Protein 7WOI (pdb70)

Solvent-accessible surface area: 40892 Å² total; per-residue (Å²): 158,73,96,27,53,8,19,91,90,123,80,29,62,109,88,2,12,0,15,1,11,0,47,22,93,168,121,60,69,11,42,89,96,91,111,97,82,44,99,70,20,97,31,0,51,2,12,6,17,41,0,0,46,104,182,83,36,108,39,0,62,1,40,70,106,113,20,69,90,81,32,43,146,56,102,15,36,124,107,39,71,41,0,86,120,99,14,20,39,64,53,81,26,50,39,109,65,10,37,64,44,0,53,73,63,10,43,106,22,72,7,0,2,11,0,0,33,11,48,65,11,41,68,54,9,12,1,93,22,42,18,36,41,12,9,0,0,45,74,18,102,88,39,77,56,13,13,80,7,28,32,76,11,95,0,26,50,3,65,56,0,50,1,47,13,16,60,62,92,80,0,59,83,74,20,10,26,12,44,19,41,1,38,1,36,0,25,0,59,4,2,40,33,12,130,64,59,139,35,96,47,8,26,8,8,0,16,30,60,112,70,21,7,94,61,54,21,44,74,31,4,14,24,94,62,94,71,72,68,96,68,27,2,84,24,113,69,53,57,66,3,14,7,47,31,38,134,122,11,10,90,88,17,157,66,44,34,43,18,72,3,20,0,18,0,27,0,57,49,20,42,113,90,0,42,0,60,5,48,26,8,136,8,85,107,141,66,1,0,0,0,24,6,39,56,1,38,13,47,13,51,58,42,0,11,0,6,0,0,16,1,11,0,41,0,0,10,69,55,58,113,81,116,27,55,27,0,65,2,5,1,13,56,37,28,109,164,20,94,29,31,121,93,31,47,182,97,141,31,55,8,62,1,61,7,46,98,109,0,30,0,99,3,68,152,19,111,77,74,44,20,0,2,0,6,4,15,12,14,43,139,36,137,62,91,111,12,80,43,45,0,0,0,1,4,80,96,24,15,118,61,49,80,40,6,110,39,62,114,3,68,0,53,25,0,41,73,19,71,57,78,10,75,1,77,1,82,126,231,175,84,92,29,58,10,17,93,86,127,77,25,57,113,89,2,11,0,9,3,14,1,46,23,60,146,120,53,83,5,49,100,96,99,112,89,80,38,106,75,20,100,32,0,40,5,9,8,21,40,0,0,45,103,179,82,45,98,44,2,65,0,45,74,110,114,19,68,86,86,35,51,147,58,105,11,46,137,109,40,59,47,6,111,119,103,18,23,66,63,56,79,26,46,37,48,76,10,57,80,58,0,70,74,71,14,49,119,15,71,12,0,1,12,0,1,34,15,50,71,11,42,68,56,9,16,4,87,26,45,17,45,45,7,10,0,0,45,81,16,96,98,44,79,50,10,13,80,3,29,28,55,13,84,0,18,52,3,89,51,0,56,0,63,10,15,65,67,96,79,0,53,84,58,19,14,22,18,40,17,40,0,41,1,38,0,35,1,52,4,8,42,35,22,136,69,80,140,35,101,46,8,27,7,8,0,14,32,55,118,73,27,9,96,70,55,27,51,76,34,25,21,29,108,64,93,71,30,107,77,68,38,8,90,47,112,65,75,56,61,8,22,12,38,53,43,135,118,18,6,87,92,16,150,44,46,34,49,22,74,8,16,0,18,0,28,0,57,48,14,41,52,79,0,40,1,60,6,43,27,10,140,8,76,112,144,71,1,0,0,0,28,4,47,53,0,41,11,52,13,45,57,48,0,12,0,8,0,0,13,0,10,0,45,0,0,12,72,59,52,120,89,109,14,55,29,0,71,1,5,0,12,58,30,24,113,163,31,101,29,38,117,104,34,40,185,97,140,35,46,10,59,1,64,7,44,98,96,0,28,0,101,3,73,154,20,113,67,66,41,18,0,3,0,6,4,12,12,8,38,137,32,137,63,93,138,17,79,43,36,0,0,0,0,5,76,93,24,15,111,54,55,84,42,9,109,40,59,96,2,52,0,48,28,0,45,83,38,100,52,79,12,78,1,70,0,82,126,213

B-factor: mean 58.52, std 26.47, range [6.23, 176.57]

Sequence (858 aa):
QATAVGPDQPGAPTHGSLTVHKYVGNAGTGEEISVPGGQPLEGAEFTIWRLGTNDSCEPIDLANTNDWAQVPTGAAPRELSAVQNDFCLVDGGTARTTNSAGEYTFGNLDLGLYYVQETDAPANIVSRTAPFYVSIPLPHAQQNWLYDVHVYPKNQEVDAPTKTINSDSDQAGKGLTVGSVVEWTISQTVPALNDGEQYTSATIWDVLNPAELEYAGTTSVSLNGTPLVEGTDYTIDAGVVSWSLTEKKLAEIKAGDTIEVVFTTTVLAVTETGDIDNPGSEGPDKPGYGSEFNGGTTPGGTTPHTYWGQLTVNKGDTGMVNKLAGAEFAVFNNAENGVCAPEAPETDAIATGVSDAEGVVRWNDVTPDNPLGLWIANSSDGEIANPNKDYCLYETKAPSGYVAGPVQKVNITPGTTAKLVVDFENTKKQATAVGPDQPGAPTHGSLTVHKYVGNAGTGEEISVPGGQPLEGAEFTIWRLGTNDSCEPIDLANTNDWAQVPTGAAPRELSAVQNDFCLVDGGTARTTNSAGEYTFGNLDLGLYYVQETDAPANIVSRTAPFYVSIPLPHAQQNWLYDVHVYPKNQEVDAPTKTINSDSDQAGKGLTVGSVVEWTISQTVPALNDGEQYTSATIWDVLNPAELEYAGTTSVSLNGTPLVEGTDYTIDAGVVSWSLTEKKLAEIKAGDTIEVVFTTTVLAVTETGDIDNPGSEGPDKPGYGSEFNGGTTPGGTTPHTYWGQLTVNKGDTGMVNNKLAGAEFAVFNNAENGVCAPEAPETDAIATGVSDAEGVVRWNDVTPDNPLGLWIANSSDGEIANPNKDYCLYETKAPSGYVAGPVQKVNITPGTTAKLVVDFENTKK

Foldseek 3Di:
DQAADALQDPRHDFAFKEKEQEAEDPPDQFDDDPPDPDGGFWDWKKWKFFWAADVDGHGQARNDVVSVVLPDDDWDDQDPVVVCVSTNTDDPIDMDIADPSNMDMGPGHGQGKMKMDRPDGDLQWQAWFGIGMDGAWDQGPPRRIRRHTYDYTYIKGFDAWAKFKDFPVVVPVQAWFQFGKIKIKTKGFGIAYDPPDFWDKKKKWFADDVVFKAFDWWDWKAKQNHTDDDPQFAFDPRHRGMTIGDVVVSRVDHGGTMIMTMTMITGHDAAQQQKDKAWWDQDSPDGHMWIAINSRIDIHDFMKIWGKFWEKEFEEAVPRPAGDWFWKKFKAQDDDPQDDDFADDPDDTNWMFTADDRRITQTPPHPPRPIIMTTWTIDRPDDDDWTKGKMKMHTDDDPPQWAFATIDIDIGTGRHVRYHYHYGYTYGD/DAAADACQDPPHDQAFKEKEAEAADCDFLFDDDPPDPDHAFFWWKKKKFFWAFDVDGHGQARNDPVSVVLDDDDWDDQDPVVVVPGTDTPDPIDMDTAHPRRMDMDTGHGQGKMKMDGPDGDLQWQEWFGIGIDGAWDCHDPNRIRRHGYDYTYTKGWDAKAKFKDFPVVVVVQAWFAFTKIKIKTKTFDIAYDPPDFWDKKKKWFADDPVFKAFDWWDFKDWLRRTDDPVQWPQDDRHGGMTIGDRPVRNVDHGGTIIITMGMIGGHDFAQQQKDKAFWDQDSPDGHMWIAINSRIDIHDFMKIWGKFWEKEAEEAVPRPGGDWFWKKFKAQPDDPHDDDFADDPDDTNWMFTADPRRITQTPPDPPRPIIMTTFGIGSPDDDDWTKGKMKMHTDGDPPQWAFDTIDIDIGTGRHVRYHYHYGYTYGD

Secondary structure (DSSP, 8-state):
------TTSTT--SEEEEEEE-EE-----SS------S-B----EEEEEEEEE----EEP-TTSGGGGGSS--SPPPSSHHHHHHHSEESSS-EEEE--TTSEEEEEEEESSEEEEEEEE--TTEEEPPPPEEEESSEE-SSSSEESEEEE--EEEEPPPPEEEE--HHHHHHH--BTT-EEEEEEEEEPPP--TT-----EEEEEE--TTTEEEEEEEEEEETTB---TTTS----TTTTEEE--HHHHTT--TT-EEEEEEEEEE----SS-EEE--B-SSSSSSEEEEEETTEEEE-S---EEEEEEEEEEEEETTSSS--S--EEEEE---BTTB--SS--SS--SEEEEE-TTSBEEESSSSSSSSEEEEEEEESSS--SS--EEEEEEEEEPPTT-BPPPPEEEEE-BEEEEEEEEEEEEB--/------TTSTT--SEEEEEEE-EE------S--S---S-B----EEEEEEEEE----EEP-TTSSGGGGS--SSPPPSSHHHHTTTEEESSS-EEEE--TTSEEEEEEEESEEEEEEEEE--TTEEEPPPPEEEEESEE-SSSSEESEEEE--EEEEPPPPEEEE--HHHHHHH-SBTT-EEEEEEEEEPPP--TT-----EEEEEE--TTT--EEEEEEEEETTB---STTS----TTTEEEE--HHHHTT--TT-EEEEEEEEE-----SS-EEE--B-SSTTSSEEEEEETTEEEE-S---EEEEEEEEEEEEETTS-SB--S-EEEEES--BTTB--SS--SS--SEEEEE-TT-BEEESSSSSSSSEEEEEEEESSS--SS--EEEEEEEEEPPTT-BPPPPEEEEE-BEEEEEEEEEEEEB--

Nearest PDB structures (foldseek):
  7woi-assembly2_B  TM=1.002E+00  e=2.170E-85  Corynebacterium glutamicum ATCC 14067
  4hss-assembly1_A  TM=7.421E-01  e=7.402E-26  Corynebacterium diphtheriae NCTC 13129
  4hss-assembly2_B  TM=7.608E-01  e=4.035E-24  Corynebacterium diphtheriae NCTC 13129
  3hr6-assembly1_A  TM=5.696E-01  e=1.259E-20  Corynebacterium diphtheriae
  4igb-assembly1_A  TM=5.342E-01  e=1.324E-03  Streptococcus gordonii str. Challis

Radius of gyration: 38.07 Å; Cα contacts (8 Å, |Δi|>4): 2283; chains: 2; bounding box: 57×74×118 Å

Structure (mmCIF, N/CA/C/O backbone):
data_7WOI
#
_entry.id   7WOI
#
_cell.length_a   45.645
_cell.length_b   64.092
_cell.length_c   441.981
_cell.angle_alpha   90.000
_cell.angle_beta   90.000
_cell.angle_gamma   90.000
#
_symmetry.space_group_name_H-M   'P 21 21 21'
#
loop_
_entity.id
_entity.type
_entity.pdbx_description
1 polymer Spa2
2 non-polymer 1,2-ETHANEDIOL
3 non-polymer GLYCEROL
4 water water
#
loop_
_atom_site.group_PDB
_atom_site.id
_atom_site.type_symbol
_atom_site.label_atom_id
_atom_site.label_alt_id
_atom_site.label_comp_id
_atom_site.label_asym_id
_atom_site.label_entity_id
_atom_site.label_seq_id
_atom_site.pdbx_PDB_ins_code
_atom_site.Cartn_x
_atom_site.Cartn_y
_atom_site.Cartn_z
_atom_site.occupancy
_atom_site.B_iso_or_equiv
_atom_site.auth_seq_id
_atom_site.auth_comp_id
_atom_site.auth_asym_id
_atom_site.auth_atom_id
_atom_site.pdbx_PDB_model_num
ATOM 1 N N . GLN A 1 36 ? 10.201 17.793 -8.090 1.00 83.91 36 GLN A N 1
ATOM 2 C CA . GLN A 1 36 ? 9.677 17.688 -9.468 1.00 84.47 36 GLN A CA 1
ATOM 3 C C . GLN A 1 36 ? 8.200 17.380 -9.341 1.00 85.02 36 GLN A C 1
ATOM 4 O O . GLN A 1 36 ? 7.715 17.387 -8.211 1.00 93.42 36 GLN A O 1
ATOM 10 N N . ALA A 1 37 ? 7.497 17.176 -10.447 1.00 77.97 37 ALA A N 1
ATOM 11 C CA . ALA A 1 37 ? 6.109 16.719 -10.289 1.00 69.92 37 ALA A CA 1
ATOM 12 C C . ALA A 1 37 ? 6.151 15.565 -9.303 1.00 68.79 37 ALA A C 1
ATOM 13 O O . ALA A 1 37 ? 6.891 14.627 -9.559 1.00 70.14 37 ALA A O 1
ATOM 15 N N . THR A 1 38 ? 5.432 15.675 -8.194 1.00 62.18 38 THR A N 1
ATOM 16 C CA . THR A 1 38 ? 5.504 14.644 -7.144 1.00 53.23 38 THR A CA 1
ATOM 17 C C . THR A 1 38 ? 4.107 14.312 -6.674 1.00 51.91 38 THR A C 1
ATOM 18 O O . THR A 1 38 ? 3.201 15.107 -6.892 1.00 52.74 38 THR A O 1
ATOM 22 N N . ALA A 1 39 ? 3.968 13.149 -6.073 1.00 53.97 39 ALA A N 1
ATOM 23 C CA . ALA A 1 39 ? 2.693 12.772 -5.482 1.00 49.70 39 ALA A CA 1
ATOM 24 C C . ALA A 1 39 ? 2.968 12.031 -4.180 1.00 51.20 39 ALA A C 1
ATOM 25 O O . ALA A 1 39 ? 4.121 11.830 -3.787 1.00 57.11 39 ALA A O 1
ATOM 27 N N . VAL A 1 40 ? 1.894 11.628 -3.505 1.00 43.75 40 VAL A N 1
ATOM 28 C CA . VAL A 1 40 ? 1.985 10.896 -2.251 1.00 39.34 40 VAL A CA 1
ATOM 29 C C . VAL A 1 40 ? 1.256 9.566 -2.408 1.00 35.61 40 VAL A C 1
ATOM 30 O O . VAL A 1 40 ? 0.547 9.329 -3.387 1.00 28.20 40 VAL A O 1
ATOM 34 N N . GLY A 1 41 ? 1.442 8.697 -1.417 1.00 39.83 41 GLY A N 1
ATOM 35 C CA . GLY A 1 41 ? 0.850 7.380 -1.426 1.00 33.80 41 GLY A CA 1
ATOM 36 C C . GLY A 1 41 ? -0.657 7.420 -1.566 1.00 31.47 41 GLY A C 1
ATOM 37 O O . GLY A 1 41 ? -1.308 8.420 -1.249 1.00 31.46 41 GLY A O 1
ATOM 38 N N . PRO A 1 42 ? -1.243 6.319 -2.045 1.00 31.26 42 PRO A N 1
ATOM 39 C CA . PRO A 1 42 ? -2.699 6.296 -2.273 1.00 25.90 42 PRO A CA 1
ATOM 40 C C . PRO A 1 42 ? -3.532 6.444 -1.007 1.00 23.16 42 PRO A C 1
ATOM 41 O O . PRO A 1 42 ? -4.745 6.662 -1.115 1.00 23.23 42 PRO A O 1
ATOM 45 N N . ASP A 1 43 ? -2.933 6.339 0.180 1.00 22.96 43 ASP A N 1
ATOM 46 C CA . ASP A 1 43 ? -3.662 6.504 1.432 1.00 23.60 43 ASP A CA 1
ATOM 47 C C . ASP A 1 43 ? -3.200 7.723 2.221 1.00 23.13 43 ASP A C 1
ATOM 48 O O . ASP A 1 43 ? -3.645 7.917 3.359 1.00 28.22 43 ASP A O 1
ATOM 53 N N . GLN A 1 44 ? -2.320 8.544 1.655 1.00 28.27 44 GLN A N 1
ATOM 54 C CA . GLN A 1 44 ? -1.817 9.729 2.333 1.00 27.47 44 GLN A CA 1
ATOM 55 C C . GLN A 1 44 ? -2.738 10.920 2.088 1.00 39.62 44 GLN A C 1
ATOM 56 O O . GLN A 1 44 ? -3.456 10.961 1.085 1.00 41.60 44 GLN A O 1
ATOM 62 N N . PRO A 1 45 ? -2.751 11.893 2.999 1.00 43.31 45 PRO A N 1
ATOM 63 C CA . PRO A 1 45 ? -3.509 13.123 2.744 1.00 44.94 45 PRO A CA 1
ATOM 64 C C . PRO A 1 45 ? -2.946 13.866 1.542 1.00 48.91 45 PRO A C 1
ATOM 65 O O . PRO A 1 45 ? -1.731 13.961 1.359 1.00 55.40 45 PRO A O 1
ATOM 69 N N . GLY A 1 46 ? -3.846 14.392 0.716 1.00 48.29 46 GLY A N 1
ATOM 70 C CA . GLY A 1 46 ? -3.432 15.054 -0.504 1.00 52.24 46 GLY A CA 1
ATOM 71 C C . GLY A 1 46 ? -3.202 14.120 -1.668 1.00 52.40 46 GLY A C 1
ATOM 72 O O . GLY A 1 46 ? -2.409 14.435 -2.561 1.00 53.28 46 GLY A O 1
ATOM 73 N N . ALA A 1 47 ? -3.875 12.967 -1.684 1.00 46.60 47 ALA A N 1
ATOM 74 C CA . ALA A 1 47 ? -3.724 11.985 -2.741 1.00 43.16 47 ALA A CA 1
ATOM 75 C C . ALA A 1 47 ? -4.989 11.902 -3.585 1.00 34.86 47 ALA A C 1
ATOM 76 O O . ALA A 1 47 ? -6.098 12.014 -3.051 1.00 39.05 47 ALA A O 1
ATOM 78 N N . PRO A 1 48 ? -4.857 11.712 -4.896 1.00 26.17 48 PRO A N 1
ATOM 79 C CA . PRO A 1 48 ? -6.042 11.598 -5.753 1.00 32.16 48 PRO A CA 1
ATOM 80 C C . PRO A 1 48 ? -6.856 10.355 -5.426 1.00 28.33 48 PRO A C 1
ATOM 81 O O . PRO A 1 48 ? -6.411 9.434 -4.738 1.00 26.75 48 PRO A O 1
ATOM 85 N N . THR A 1 49 ? -8.086 10.345 -5.936 1.00 26.93 49 THR A N 1
ATOM 86 C CA . THR A 1 49 ? -8.978 9.200 -5.812 1.00 35.42 49 THR A CA 1
ATOM 87 C C . THR A 1 49 ? -8.941 8.294 -7.034 1.00 37.03 49 THR A C 1
ATOM 88 O O . THR A 1 49 ? -9.098 7.075 -6.898 1.00 40.49 49 THR A O 1
ATOM 92 N N . HIS A 1 50 ? -8.701 8.855 -8.215 1.00 36.15 50 HIS A N 1
ATOM 93 C CA . HIS A 1 50 ? -8.688 8.110 -9.464 1.00 34.52 50 HIS A CA 1
ATOM 94 C C . HIS A 1 50 ? -7.353 8.322 -10.172 1.00 27.37 50 HIS A C 1
ATOM 95 O O . HIS A 1 50 ? -6.450 8.992 -9.661 1.00 29.82 50 HIS A O 1
ATOM 102 N N . GLY A 1 51 ? -7.236 7.742 -11.366 1.00 23.23 51 GLY A N 1
ATOM 103 C CA . GLY A 1 51 ? -6.045 7.879 -12.182 1.00 13.93 51 GLY A CA 1
ATOM 104 C C . GLY A 1 51 ? -6.340 7.710 -13.658 1.00 19.77 51 GLY A C 1
ATOM 105 O O . GLY A 1 51 ? -7.508 7.664 -14.056 1.00 23.09 51 GLY A O 1
ATOM 106 N N . SER A 1 52 ? -5.298 7.610 -14.482 1.00 24.73 52 SER A N 1
ATOM 107 C CA . SER A 1 52 ? -5.482 7.469 -15.920 1.00 22.42 52 SER A CA 1
ATOM 108 C C . SER A 1 52 ? -4.381 6.590 -16.495 1.00 20.12 52 SER A C 1
ATOM 109 O O . SER A 1 52 ? -3.376 6.299 -15.841 1.00 19.83 52 SER A O 1
ATOM 112 N N . LEU A 1 53 ? -4.587 6.173 -17.744 1.00 15.76 53 LEU A N 1
ATOM 113 C CA . LEU A 1 53 ? -3.617 5.377 -18.492 1.00 25.85 53 LEU A CA 1
ATOM 114 C C . LEU A 1 53 ? -3.627 5.872 -19.931 1.00 32.71 53 LEU A C 1
ATOM 115 O O . LEU A 1 53 ? -4.568 5.586 -20.680 1.00 27.18 53 LEU A O 1
ATOM 120 N N . THR A 1 54 ? -2.594 6.615 -20.318 1.00 33.34 54 THR A N 1
ATOM 121 C CA . THR A 1 54 ? -2.503 7.197 -21.651 1.00 28.54 54 THR A CA 1
ATOM 122 C C . THR A 1 54 ? -1.605 6.325 -22.519 1.00 25.25 54 THR A C 1
ATOM 123 O O . THR A 1 54 ? -0.418 6.156 -22.219 1.00 34.85 54 THR A O 1
ATOM 127 N N . VAL A 1 55 ? -2.172 5.776 -23.587 1.00 17.72 55 VAL A N 1
ATOM 128 C CA . VAL A 1 55 ? -1.436 4.926 -24.514 1.00 27.89 55 VAL A CA 1
ATOM 129 C C . VAL A 1 55 ? -0.898 5.790 -25.644 1.00 22.67 55 VAL A C 1
ATOM 130 O O . VAL A 1 55 ? -1.610 6.651 -26.169 1.00 18.17 55 VAL A O 1
ATOM 134 N N . HIS A 1 56 ? 0.365 5.578 -26.007 1.00 24.83 56 HIS A N 1
ATOM 135 C CA . HIS A 1 56 ? 0.969 6.213 -27.175 1.00 22.32 56 HIS A CA 1
ATOM 136 C C . HIS A 1 56 ? 1.456 5.099 -28.088 1.00 25.72 56 HIS A C 1
ATOM 137 O O . HIS A 1 56 ? 2.435 4.414 -27.769 1.00 29.26 56 HIS A O 1
ATOM 144 N N . LYS A 1 57 ? 0.747 4.899 -29.193 1.00 26.98 57 LYS A N 1
ATOM 145 C CA . LYS A 1 57 ? 1.080 3.798 -30.121 1.00 26.54 57 LYS A CA 1
ATOM 146 C C . LYS A 1 57 ? 1.979 4.278 -31.244 1.00 34.50 57 LYS A C 1
ATOM 147 O O . LYS A 1 57 ? 1.618 5.242 -31.896 1.00 31.54 57 LYS A O 1
ATOM 152 N N . TYR A 1 58 ? 3.118 3.608 -31.414 1.00 39.33 58 TYR A N 1
ATOM 153 C CA . TYR A 1 58 ? 4.060 3.911 -32.481 1.00 39.53 58 TYR A CA 1
ATOM 154 C C . TYR A 1 58 ? 4.534 2.612 -33.116 1.00 46.63 58 TYR A C 1
ATOM 155 O O . TYR A 1 58 ? 4.387 1.527 -32.548 1.00 51.65 58 TYR A O 1
ATOM 164 N N . VAL A 1 59 ? 5.113 2.738 -34.306 1.00 46.78 59 VAL A N 1
ATOM 165 C CA . VAL A 1 59 ? 5.651 1.607 -35.053 1.00 51.85 59 VAL A CA 1
ATOM 166 C C . VAL A 1 59 ? 7.166 1.739 -35.090 1.00 55.51 59 VAL A C 1
ATOM 167 O O . VAL A 1 59 ? 7.696 2.794 -35.461 1.00 50.77 59 VAL A O 1
ATOM 171 N N . GLY A 1 60 ? 7.860 0.670 -34.710 1.00 56.20 60 GLY A N 1
ATOM 172 C CA . GLY A 1 60 ? 9.311 0.669 -34.687 1.00 59.28 60 GLY A CA 1
ATOM 173 C C . GLY A 1 60 ? 9.888 0.323 -33.328 1.00 61.00 60 GLY A C 1
ATOM 174 O O . GLY A 1 60 ? 10.323 1.203 -32.584 1.00 64.41 60 GLY A O 1
ATOM 175 N N . ASN A 1 64 ? 14.204 1.425 -23.860 1.00 130.36 64 ASN A N 1
ATOM 176 C CA . ASN A 1 64 ? 12.926 1.874 -23.319 1.00 127.38 64 ASN A CA 1
ATOM 177 C C . ASN A 1 64 ? 12.134 0.711 -22.728 1.00 122.26 64 ASN A C 1
ATOM 178 O O . ASN A 1 64 ? 11.094 0.321 -23.260 1.00 127.13 64 ASN A O 1
ATOM 183 N N . ALA A 1 65 ? 12.635 0.160 -21.621 1.00 113.69 65 ALA A N 1
ATOM 184 C CA . ALA A 1 65 ? 11.940 -0.937 -20.954 1.00 104.17 65 ALA A CA 1
ATOM 185 C C . ALA A 1 65 ? 10.591 -0.477 -20.413 1.00 93.60 65 ALA A C 1
ATOM 186 O O . ALA A 1 65 ? 9.546 -1.054 -20.732 1.00 95.68 65 ALA A O 1
ATOM 188 N N . GLY A 1 66 ? 10.600 0.570 -19.593 1.00 83.98 66 GLY A N 1
ATOM 189 C CA . GLY A 1 66 ? 9.384 1.146 -19.055 1.00 68.24 66 GLY A CA 1
ATOM 190 C C . GLY A 1 66 ? 9.675 2.462 -18.364 1.00 52.45 66 GLY A C 1
ATOM 191 O O . GLY A 1 66 ? 10.474 3.249 -18.880 1.00 42.51 66 GLY A O 1
ATOM 192 N N . THR A 1 67 ? 8.989 2.698 -17.232 1.00 48.09 67 THR A N 1
ATOM 193 C CA . THR A 1 67 ? 9.208 3.715 -16.195 1.00 38.88 67 THR A CA 1
ATOM 194 C C . THR A 1 67 ? 7.871 4.325 -15.784 1.00 28.62 67 THR A C 1
ATOM 195 O O . THR A 1 67 ? 7.679 4.671 -14.613 1.00 23.83 67 THR A O 1
ATOM 199 N N . GLY A 1 68 ? 6.934 4.456 -16.730 1.00 29.15 68 GLY A N 1
ATOM 200 C CA . GLY A 1 68 ? 5.577 4.879 -16.453 1.00 30.62 68 GLY A CA 1
ATOM 201 C C . GLY A 1 68 ? 5.250 6.299 -16.886 1.00 29.91 68 GLY A C 1
ATOM 202 O O . GLY A 1 68 ? 4.115 6.560 -17.303 1.00 29.02 68 GLY A O 1
ATOM 203 N N . GLU A 1 69 ? 6.224 7.181 -16.815 1.00 31.07 69 GLU A N 1
ATOM 204 C CA . GLU A 1 69 ? 5.955 8.610 -17.053 1.00 36.60 69 GLU A CA 1
ATOM 205 C C . GLU A 1 69 ? 5.791 8.932 -18.527 1.00 46.38 69 GLU A C 1
ATOM 206 O O . GLU A 1 69 ? 5.971 8.042 -19.353 1.00 47.26 69 GLU A O 1
ATOM 212 N N . GLU A 1 70 ? 5.390 10.154 -18.816 1.00 49.60 70 GLU A N 1
ATOM 213 C CA . GLU A 1 70 ? 5.308 10.636 -20.191 1.00 55.29 70 GLU A CA 1
ATOM 214 C C . GLU A 1 70 ? 6.618 11.322 -20.560 1.00 59.19 70 GLU A C 1
ATOM 215 O O . GLU A 1 70 ? 6.969 12.356 -19.982 1.00 56.45 70 GLU A O 1
ATOM 221 N N . ILE A 1 71 ? 7.338 10.753 -21.520 1.00 58.96 71 ILE A N 1
ATOM 222 C CA . ILE A 1 71 ? 8.485 11.414 -22.131 1.00 73.43 71 ILE A CA 1
ATOM 223 C C . ILE A 1 71 ? 8.030 11.919 -23.496 1.00 93.84 71 ILE A C 1
ATOM 224 O O . ILE A 1 71 ? 7.761 11.132 -24.410 1.00 90.49 71 ILE A O 1
ATOM 229 N N . SER A 1 72 ? 7.924 13.240 -23.630 1.00 113.94 72 SER A N 1
ATOM 230 C CA . SER A 1 72 ? 7.356 13.868 -24.816 1.00 122.02 72 SER A CA 1
ATOM 231 C C . SER A 1 72 ? 8.299 13.857 -26.014 1.00 123.52 72 SER A C 1
ATOM 232 O O . SER A 1 72 ? 8.077 14.619 -26.962 1.00 126.41 72 SER A O 1
ATOM 235 N N . VAL A 1 73 ? 9.336 13.026 -25.996 1.00 121.70 73 VAL A N 1
ATOM 236 C CA . VAL A 1 73 ? 10.234 12.876 -27.138 1.00 122.07 73 VAL A CA 1
ATOM 237 C C . VAL A 1 73 ? 9.787 11.650 -27.926 1.00 118.50 73 VAL A C 1
ATOM 238 O O . VAL A 1 73 ? 10.122 10.517 -27.550 1.00 117.76 73 VAL A O 1
ATOM 242 N N . PRO A 1 74 ? 9.035 11.823 -29.015 1.00 119.33 74 PRO A N 1
ATOM 243 C CA . PRO A 1 74 ? 8.447 10.663 -29.699 1.00 118.57 74 PRO A CA 1
ATOM 244 C C . PRO A 1 74 ? 9.473 9.834 -30.454 1.00 118.86 74 PRO A C 1
ATOM 245 O O . PRO A 1 74 ? 9.723 8.674 -30.111 1.00 122.45 74 PRO A O 1
ATOM 249 N N . GLY A 1 75 ? 10.070 10.424 -31.485 1.00 114.36 75 GLY A N 1
ATOM 250 C CA . GLY A 1 75 ? 10.970 9.698 -32.357 1.00 109.37 75 GLY A CA 1
ATOM 251 C C . GLY A 1 75 ? 10.439 9.631 -33.774 1.00 106.02 75 GLY A C 1
ATOM 252 O O . GLY A 1 75 ? 11.175 9.883 -34.733 1.00 103.11 75 GLY A O 1
ATOM 253 N N . GLY A 1 76 ? 9.168 9.295 -33.915 1.00 99.94 76 GLY A N 1
ATOM 254 C CA . GLY A 1 76 ? 8.504 9.280 -35.205 1.00 94.34 76 GLY A CA 1
ATOM 255 C C . GLY A 1 76 ? 7.575 8.090 -35.357 1.00 89.81 76 GLY A C 1
ATOM 256 O O . GLY A 1 76 ? 7.650 7.104 -34.623 1.00 89.25 76 GLY A O 1
ATOM 257 N N . GLN A 1 77 ? 6.665 8.201 -36.332 1.00 89.82 77 GLN A N 1
ATOM 258 C CA . GLN A 1 77 ? 5.747 7.160 -36.789 1.00 89.64 77 GLN A CA 1
ATOM 259 C C . GLN A 1 77 ? 4.604 6.806 -35.841 1.00 81.26 77 GLN A C 1
ATOM 260 O O . GLN A 1 77 ? 4.609 5.724 -35.241 1.00 81.28 77 GLN A O 1
ATOM 266 N N . PRO A 1 78 ? 3.672 7.672 -35.569 1.00 69.69 78 PRO A N 1
ATOM 267 C CA . PRO A 1 78 ? 2.436 7.276 -34.885 1.00 55.05 78 PRO A CA 1
ATOM 268 C C . PRO A 1 78 ? 1.605 6.233 -35.625 1.00 50.06 78 PRO A C 1
ATOM 269 O O . PRO A 1 78 ? 1.832 5.930 -36.797 1.00 58.82 78 PRO A O 1
ATOM 273 N N . LEU A 1 79 ? 0.623 5.684 -34.912 1.00 48.09 79 LEU A N 1
ATOM 274 C CA . LEU A 1 79 ? -0.217 4.624 -35.465 1.00 36.58 79 LEU A CA 1
ATOM 275 C C . LEU A 1 79 ? -1.623 4.740 -34.900 1.00 37.99 79 LEU A C 1
ATOM 276 O O . LEU A 1 79 ? -1.811 4.650 -33.684 1.00 36.64 79 LEU A O 1
ATOM 281 N N . GLU A 1 80 ? -2.604 4.922 -35.779 1.00 31.04 80 GLU A N 1
ATOM 282 C CA . GLU A 1 80 ? -4.006 4.971 -35.394 1.00 34.83 80 GLU A CA 1
ATOM 283 C C . GLU A 1 80 ? -4.708 3.681 -35.796 1.00 30.98 80 GLU A C 1
ATOM 284 O O . GLU A 1 80 ? -4.258 2.949 -36.682 1.00 36.10 80 GLU A O 1
ATOM 290 N N . GLY A 1 81 ? -5.829 3.413 -35.131 1.00 27.87 81 GLY A N 1
ATOM 291 C CA . GLY A 1 81 ? -6.576 2.193 -35.341 1.00 34.67 81 GLY A CA 1
ATOM 292 C C . GLY A 1 81 ? -6.273 1.085 -34.357 1.00 34.67 81 GLY A C 1
ATOM 293 O O . GLY A 1 81 ? -6.823 -0.014 -34.502 1.00 40.77 81 GLY A O 1
ATOM 294 N N . ALA A 1 82 ? -5.422 1.336 -33.366 1.00 30.24 82 ALA A N 1
ATOM 295 C CA . ALA A 1 82 ? -5.054 0.318 -32.392 1.00 20.08 82 ALA A CA 1
ATOM 296 C C . ALA A 1 82 ? -6.099 0.271 -31.284 1.00 25.03 82 ALA A C 1
ATOM 297 O O . ALA A 1 82 ? -6.307 1.262 -30.576 1.00 33.78 82 ALA A O 1
ATOM 299 N N . GLU A 1 83 ? -6.750 -0.877 -31.132 1.00 19.77 83 GLU A N 1
ATOM 300 C CA . GLU A 1 83 ? -7.792 -1.064 -30.133 1.00 19.38 83 GLU A CA 1
ATOM 301 C C . GLU A 1 83 ? -7.214 -1.754 -28.905 1.00 19.57 83 GLU A C 1
ATOM 302 O O . GLU A 1 83 ? -6.570 -2.801 -29.020 1.00 20.16 83 GLU A O 1
ATOM 308 N N . PHE A 1 84 ? -7.449 -1.163 -27.736 1.00 19.10 84 PHE A N 1
ATOM 309 C CA . PHE A 1 84 ? -6.965 -1.687 -26.465 1.00 22.90 84 PHE A CA 1
ATOM 310 C C . PHE A 1 84 ? -8.147 -1.875 -25.527 1.00 23.82 84 PHE A C 1
ATOM 311 O O . PHE A 1 84 ? -8.859 -0.912 -25.223 1.00 23.15 84 PHE A O 1
ATOM 319 N N . THR A 1 85 ? -8.350 -3.106 -25.069 1.00 26.28 85 THR A N 1
ATOM 320 C CA . THR A 1 85 ? -9.380 -3.421 -24.089 1.00 20.91 85 THR A CA 1
ATOM 321 C C . THR A 1 85 ? -8.734 -3.545 -22.716 1.00 25.70 85 THR A C 1
ATOM 322 O O . THR A 1 85 ? -7.717 -4.231 -22.564 1.00 31.84 85 THR A O 1
ATOM 326 N N . ILE A 1 86 ? -9.321 -2.884 -21.723 1.00 32.97 86 ILE A N 1
ATOM 327 C CA . ILE A 1 86 ? -8.779 -2.851 -20.371 1.00 28.22 86 ILE A CA 1
ATOM 328 C C . ILE A 1 86 ? -9.818 -3.420 -19.414 1.00 30.22 86 ILE A C 1
ATOM 329 O O . ILE A 1 86 ? -10.989 -3.023 -19.449 1.00 21.95 86 ILE A O 1
ATOM 334 N N . TRP A 1 87 ? -9.391 -4.360 -18.576 1.00 28.30 87 TRP A N 1
ATOM 335 C CA . TRP A 1 87 ? -10.232 -4.954 -17.546 1.00 33.72 87 TRP A CA 1
ATOM 336 C C . TRP A 1 87 ? -9.703 -4.552 -16.178 1.00 29.55 87 TRP A C 1
ATOM 337 O O . TRP A 1 87 ? -8.497 -4.647 -15.926 1.00 26.06 87 TRP A O 1
ATOM 348 N N . ARG A 1 88 ? -10.596 -4.112 -15.296 1.00 31.01 88 ARG A N 1
ATOM 349 C CA . ARG A 1 88 ? -10.227 -3.949 -13.899 1.00 21.57 88 ARG A CA 1
ATOM 350 C C . ARG A 1 88 ? -10.241 -5.310 -13.217 1.00 27.03 88 ARG A C 1
ATOM 351 O O . ARG A 1 88 ? -11.102 -6.150 -13.494 1.00 32.53 88 ARG A O 1
ATOM 359 N N . LEU A 1 89 ? -9.276 -5.530 -12.332 1.00 28.26 89 LEU A N 1
ATOM 360 C CA . LEU A 1 89 ? -9.086 -6.824 -11.696 1.00 30.81 89 LEU A CA 1
ATOM 361 C C . LEU A 1 89 ? -9.545 -6.782 -10.246 1.00 36.98 89 LEU A C 1
ATOM 362 O O . LEU A 1 89 ? -9.271 -5.819 -9.522 1.00 38.34 89 LEU A O 1
ATOM 367 N N . GLY A 1 90 ? -10.249 -7.830 -9.834 1.00 31.72 90 GLY A N 1
ATOM 368 C CA . GLY A 1 90 ? -10.648 -7.986 -8.452 1.00 40.12 90 GLY A CA 1
ATOM 369 C C . GLY A 1 90 ? -10.058 -9.241 -7.847 1.00 43.02 90 GLY A C 1
ATOM 370 O O . GLY A 1 90 ? -9.167 -9.859 -8.439 1.00 36.57 90 GLY A O 1
ATOM 371 N N . THR A 1 91 ? -10.544 -9.635 -6.674 1.00 40.96 91 THR A N 1
ATOM 372 C CA . THR A 1 91 ? -10.068 -10.831 -5.998 1.00 41.69 91 THR A CA 1
ATOM 373 C C . THR A 1 91 ? -11.250 -11.726 -5.654 1.00 48.63 91 THR A C 1
ATOM 374 O O . THR A 1 91 ? -12.329 -11.238 -5.304 1.00 48.35 91 THR A O 1
ATOM 378 N N . ASN A 1 92 ? -11.042 -13.034 -5.770 1.00 52.42 92 ASN A N 1
ATOM 379 C CA . ASN A 1 92 ? -12.087 -14.010 -5.482 1.00 55.89 92 ASN A CA 1
ATOM 380 C C . ASN A 1 92 ? -12.456 -13.997 -4.002 1.00 52.04 92 ASN A C 1
ATOM 381 O O . ASN A 1 92 ? -13.604 -14.250 -3.637 1.00 50.13 92 ASN A O 1
ATOM 386 N N . ASP A 1 95 ? -17.392 -16.697 -4.185 1.00 73.40 95 ASP A N 1
ATOM 387 C CA . ASP A 1 95 ? -18.474 -15.760 -3.908 1.00 75.70 95 ASP A CA 1
ATOM 388 C C . ASP A 1 95 ? -18.653 -14.759 -5.047 1.00 75.48 95 ASP A C 1
ATOM 389 O O . ASP A 1 95 ? -19.291 -15.060 -6.055 1.00 69.12 95 ASP A O 1
ATOM 394 N N . SER A 1 96 ? -18.088 -13.566 -4.876 1.00 84.47 96 SER A N 1
ATOM 395 C CA . SER A 1 96 ? -18.179 -12.499 -5.860 1.00 82.61 96 SER A CA 1
ATOM 396 C C . SER A 1 96 ? -16.790 -11.934 -6.126 1.00 78.84 96 SER A C 1
ATOM 397 O O . SER A 1 96 ? -15.810 -12.290 -5.465 1.00 85.02 96 SER A O 1
ATOM 400 N N . CYS A 1 97 ? -16.716 -11.040 -7.108 1.00 75.06 97 CYS A N 1
ATOM 401 C CA . CYS A 1 97 ? -15.461 -10.409 -7.507 1.00 72.55 97 CYS A CA 1
ATOM 402 C C . CYS A 1 97 ? -15.405 -9.025 -6.868 1.00 63.13 97 CYS A C 1
ATOM 403 O O . CYS A 1 97 ? -16.055 -8.086 -7.334 1.00 57.99 97 CYS A O 1
ATOM 406 N N . GLU A 1 98 ? -14.627 -8.904 -5.795 1.00 56.15 98 GLU A N 1
ATOM 407 C CA . GLU A 1 98 ? -14.470 -7.630 -5.107 1.00 56.15 98 GLU A CA 1
ATOM 408 C C . GLU A 1 98 ? -13.272 -6.891 -5.687 1.00 46.57 98 GLU A C 1
ATOM 409 O O . GLU A 1 98 ? -12.157 -7.431 -5.663 1.00 41.94 98 GLU A O 1
ATOM 415 N N . PRO A 1 99 ? -13.448 -5.679 -6.213 1.00 36.94 99 PRO A N 1
ATOM 416 C CA . PRO A 1 99 ? -12.354 -5.019 -6.935 1.00 31.28 99 PRO A CA 1
ATOM 417 C C . PRO A 1 99 ? -11.170 -4.708 -6.034 1.00 40.50 99 PRO A C 1
ATOM 418 O O . PRO A 1 99 ? -11.319 -4.393 -4.851 1.00 49.60 99 PRO A O 1
ATOM 422 N N . ILE A 1 100 ? -9.977 -4.793 -6.621 1.00 38.06 100 ILE A N 1
ATOM 423 C CA . ILE A 1 100 ? -8.759 -4.420 -5.914 1.00 32.65 100 ILE A CA 1
ATOM 424 C C . ILE A 1 100 ? -8.755 -2.914 -5.688 1.00 33.15 100 ILE A C 1
ATOM 425 O O . ILE A 1 100 ? -8.898 -2.128 -6.633 1.00 31.82 100 ILE A O 1
ATOM 430 N N . ASP A 1 101 ? -8.595 -2.506 -4.432 1.00 35.20 101 ASP A N 1
ATOM 431 C CA . ASP A 1 101 ? -8.516 -1.098 -4.056 1.00 38.05 101 ASP A CA 1
ATOM 432 C C . ASP A 1 101 ? -7.108 -0.825 -3.545 1.00 40.82 101 ASP A C 1
ATOM 433 O O . ASP A 1 101 ? -6.769 -1.195 -2.417 1.00 47.48 101 ASP A O 1
ATOM 438 N N . LEU A 1 102 ? -6.292 -0.167 -4.366 1.00 37.12 102 LEU A N 1
ATOM 439 C CA . LEU A 1 102 ? -4.909 0.107 -3.998 1.00 30.83 102 LEU A CA 1
ATOM 440 C C . LEU A 1 102 ? -4.774 1.216 -2.964 1.00 36.70 102 LEU A C 1
ATOM 441 O O . LEU A 1 102 ? -3.646 1.594 -2.634 1.00 43.59 102 LEU A O 1
ATOM 446 N N . ALA A 1 103 ? -5.882 1.749 -2.451 1.00 31.40 103 ALA A N 1
ATOM 447 C CA . ALA A 1 103 ? -5.843 2.602 -1.271 1.00 24.29 103 ALA A CA 1
ATOM 448 C C . ALA A 1 103 ? -5.858 1.800 0.024 1.00 27.26 103 ALA A C 1
ATOM 449 O O . ALA A 1 103 ? -5.567 2.359 1.088 1.00 32.13 103 ALA A O 1
ATOM 451 N N . ASN A 1 104 ? -6.192 0.515 -0.045 1.00 24.31 104 ASN A N 1
ATOM 452 C CA . ASN A 1 104 ? -6.135 -0.388 1.095 1.00 25.13 104 ASN A CA 1
ATOM 453 C C . ASN A 1 104 ? -4.803 -1.127 1.073 1.00 25.55 104 ASN A C 1
ATOM 454 O O . ASN A 1 104 ? -4.406 -1.665 0.034 1.00 31.46 104 ASN A O 1
ATOM 459 N N . THR A 1 105 ? -4.119 -1.147 2.220 1.00 29.96 105 THR A N 1
ATOM 460 C CA . THR A 1 105 ? -2.773 -1.711 2.278 1.00 30.56 105 THR A CA 1
ATOM 461 C C . THR A 1 105 ? -2.765 -3.190 1.909 1.00 29.06 105 THR A C 1
ATOM 462 O O . THR A 1 105 ? -1.853 -3.662 1.220 1.00 31.92 105 THR A O 1
ATOM 466 N N . ASN A 1 106 ? -3.778 -3.937 2.353 1.00 32.23 106 ASN A N 1
ATOM 467 C CA . ASN A 1 106 ? -3.795 -5.380 2.140 1.00 43.08 106 ASN A CA 1
ATOM 468 C C . ASN A 1 106 ? -3.917 -5.759 0.670 1.00 48.06 106 ASN A C 1
ATOM 469 O O . ASN A 1 106 ? -3.503 -6.862 0.294 1.00 50.51 106 ASN A O 1
ATOM 474 N N . ASP A 1 107 ? -4.462 -4.878 -0.171 1.00 44.49 107 ASP A N 1
ATOM 475 C CA . ASP A 1 107 ? -4.657 -5.212 -1.576 1.00 41.80 107 ASP A CA 1
ATOM 476 C C . ASP A 1 107 ? -3.368 -5.162 -2.385 1.00 42.20 107 ASP A C 1
ATOM 477 O O . ASP A 1 107 ? -3.330 -5.714 -3.490 1.00 40.80 107 ASP A O 1
ATOM 482 N N . TRP A 1 108 ? -2.316 -4.521 -1.872 1.00 37.42 108 TRP A N 1
ATOM 483 C CA . TRP A 1 108 ? -1.046 -4.505 -2.588 1.00 34.17 108 TRP A CA 1
ATOM 484 C C . TRP A 1 108 ? -0.344 -5.855 -2.571 1.00 41.58 108 TRP A C 1
ATOM 485 O O . TRP A 1 108 ? 0.604 -6.051 -3.339 1.00 37.39 108 TRP A O 1
ATOM 496 N N . ALA A 1 109 ? -0.778 -6.785 -1.717 1.00 45.61 109 ALA A N 1
ATOM 497 C CA . ALA A 1 109 ? -0.244 -8.140 -1.776 1.00 43.45 109 ALA A CA 1
ATOM 498 C C . ALA A 1 109 ? -0.673 -8.849 -3.053 1.00 35.66 109 ALA A C 1
ATOM 499 O O . ALA A 1 109 ? 0.043 -9.729 -3.544 1.00 41.47 109 ALA A O 1
ATOM 501 N N . GLN A 1 110 ? -1.828 -8.476 -3.607 1.00 30.96 110 GLN A N 1
ATOM 502 C CA . GLN A 1 110 ? -2.325 -9.099 -4.826 1.00 36.26 110 GLN A CA 1
ATOM 503 C C . GLN A 1 110 ? -1.637 -8.576 -6.079 1.00 29.47 110 GLN A C 1
ATOM 504 O O . GLN A 1 110 ? -1.715 -9.226 -7.128 1.00 26.77 110 GLN A O 1
ATOM 510 N N . VAL A 1 111 ? -0.974 -7.426 -5.996 1.00 24.05 111 VAL A N 1
ATOM 511 C CA . VAL A 1 111 ? -0.360 -6.830 -7.189 1.00 22.54 111 VAL A CA 1
ATOM 512 C C . VAL A 1 111 ? 0.722 -7.764 -7.719 1.00 26.16 111 VAL A C 1
ATOM 513 O O . VAL A 1 111 ? 1.619 -8.172 -6.955 1.00 23.54 111 VAL A O 1
ATOM 517 N N . PRO A 1 112 ? 0.693 -8.135 -8.995 1.00 30.91 112 PRO A N 1
ATOM 518 C CA . PRO A 1 112 ? 1.654 -9.116 -9.503 1.00 36.33 112 PRO A CA 1
ATOM 519 C C . PRO A 1 112 ? 3.036 -8.513 -9.687 1.00 51.64 112 PRO A C 1
ATOM 520 O O . PRO A 1 112 ? 3.213 -7.299 -9.804 1.00 45.99 112 PRO A O 1
ATOM 524 N N . THR A 1 113 ? 4.028 -9.400 -9.717 1.00 74.22 113 THR A N 1
ATOM 525 C CA . THR A 1 113 ? 5.430 -9.016 -9.815 1.00 82.44 113 THR A CA 1
ATOM 526 C C . THR A 1 113 ? 6.003 -9.191 -11.214 1.00 79.23 113 THR A C 1
ATOM 527 O O . THR A 1 113 ? 6.810 -8.366 -11.654 1.00 83.00 113 THR A O 1
ATOM 531 N N . GLY A 1 114 ? 5.607 -10.242 -11.923 1.00 78.99 114 GLY A N 1
ATOM 532 C CA . GLY A 1 114 ? 6.128 -10.532 -13.242 1.00 80.84 114 GLY A CA 1
ATOM 533 C C . GLY A 1 114 ? 5.298 -9.920 -14.350 1.00 71.50 114 GLY A C 1
ATOM 534 O O . GLY A 1 114 ? 4.512 -8.993 -14.141 1.00 68.30 114 GLY A O 1
ATOM 535 N N . ALA A 1 115 ? 5.483 -10.455 -15.553 1.00 61.46 115 ALA A N 1
ATOM 536 C CA . ALA A 1 115 ? 4.747 -9.983 -16.713 1.00 51.73 115 ALA A CA 1
ATOM 537 C C . ALA A 1 115 ? 3.328 -10.548 -16.709 1.00 47.19 115 ALA A C 1
ATOM 538 O O . ALA A 1 115 ? 2.989 -11.458 -15.947 1.00 40.22 115 ALA A O 1
ATOM 540 N N . ALA A 1 116 ? 2.497 -9.996 -17.576 1.00 42.52 116 ALA A N 1
ATOM 541 C CA . ALA A 1 116 ? 1.113 -10.436 -17.617 1.00 36.61 116 ALA A CA 1
ATOM 542 C C . ALA A 1 116 ? 0.955 -11.643 -18.535 1.00 38.21 116 ALA A C 1
ATOM 543 O O . ALA A 1 116 ? 1.670 -11.770 -19.534 1.00 46.27 116 ALA A O 1
ATOM 545 N N . PRO A 1 117 ? 0.034 -12.547 -18.205 1.00 39.43 117 PRO A N 1
ATOM 546 C CA . PRO A 1 117 ? -0.250 -13.666 -19.109 1.00 38.94 117 PRO A CA 1
ATOM 547 C C . PRO A 1 117 ? -0.786 -13.169 -20.442 1.00 39.83 117 PRO A C 1
ATOM 548 O O . PRO A 1 117 ? -1.418 -12.113 -20.528 1.00 42.22 117 PRO A O 1
ATOM 552 N N . ARG A 1 118 ? -0.524 -13.945 -21.494 1.00 36.04 118 ARG A N 1
ATOM 553 C CA . ARG A 1 118 ? -0.928 -13.544 -22.835 1.00 30.43 118 ARG A CA 1
ATOM 554 C C . ARG A 1 118 ? -2.386 -13.851 -23.146 1.00 28.53 118 ARG A C 1
ATOM 555 O O . ARG A 1 118 ? -2.890 -13.381 -24.171 1.00 36.26 118 ARG A O 1
ATOM 563 N N . GLU A 1 119 ? -3.075 -14.612 -22.302 1.00 30.55 119 GLU A N 1
ATOM 564 C CA . GLU A 1 119 ? -4.476 -14.933 -22.522 1.00 40.52 119 GLU A CA 1
ATOM 565 C C . GLU A 1 119 ? -5.304 -14.500 -21.321 1.00 35.68 119 GLU A C 1
ATOM 566 O O . GLU A 1 119 ? -4.853 -14.593 -20.174 1.00 32.81 119 GLU A O 1
ATOM 572 N N . LEU A 1 120 ? -6.521 -14.027 -21.601 1.00 35.05 120 LEU A N 1
ATOM 573 C CA . LEU A 1 120 ? -7.418 -13.582 -20.540 1.00 30.61 120 LEU A CA 1
ATOM 574 C C . LEU A 1 120 ? -7.748 -14.711 -19.575 1.00 35.30 120 LEU A C 1
ATOM 575 O O . LEU A 1 120 ? -7.926 -14.472 -18.375 1.00 36.08 120 LEU A O 1
ATOM 580 N N . SER A 1 121 ? -7.821 -15.948 -20.073 1.00 40.58 121 SER A N 1
ATOM 581 C CA . SER A 1 121 ? -8.168 -17.074 -19.209 1.00 39.54 121 SER A CA 1
ATOM 582 C C . SER A 1 121 ? -7.116 -17.290 -18.128 1.00 42.56 121 SER A C 1
ATOM 583 O O . SER A 1 121 ? -7.444 -17.660 -16.994 1.00 58.58 121 SER A O 1
ATOM 586 N N . ALA A 1 122 ? -5.844 -17.059 -18.459 1.00 34.64 122 ALA A N 1
ATOM 587 C CA . ALA A 1 122 ? -4.780 -17.293 -17.489 1.00 36.96 122 ALA A CA 1
ATOM 588 C C . ALA A 1 122 ? -4.819 -16.267 -16.363 1.00 42.72 122 ALA A C 1
ATOM 589 O O . ALA A 1 122 ? -4.551 -16.602 -15.203 1.00 50.12 122 ALA A O 1
ATOM 591 N N . VAL A 1 123 ? -5.151 -15.012 -16.680 1.00 47.11 123 VAL A N 1
ATOM 592 C CA . VAL A 1 123 ? -5.300 -14.013 -15.629 1.00 45.21 123 VAL A CA 1
ATOM 593 C C . VAL A 1 123 ? -6.577 -14.245 -14.833 1.00 48.04 123 VAL A C 1
ATOM 594 O O . VAL A 1 123 ? -6.666 -13.828 -13.672 1.00 50.71 123 VAL A O 1
ATOM 598 N N . GLN A 1 124 ? -7.567 -14.920 -15.423 1.00 43.53 124 GLN A N 1
ATOM 599 C CA . GLN A 1 124 ? -8.794 -15.243 -14.706 1.00 38.97 124 GLN A CA 1
ATOM 600 C C . GLN A 1 124 ? -8.600 -16.350 -13.680 1.00 36.04 124 GLN A C 1
ATOM 601 O O . GLN A 1 124 ? -9.493 -16.567 -12.855 1.00 26.66 124 GLN A O 1
ATOM 607 N N . ASN A 1 125 ? -7.468 -17.055 -13.712 1.00 40.89 125 ASN A N 1
ATOM 608 C CA . ASN A 1 125 ? -7.173 -18.031 -12.670 1.00 50.02 125 ASN A CA 1
ATOM 609 C C . ASN A 1 125 ? -6.690 -17.343 -11.400 1.00 50.55 125 ASN A C 1
ATOM 610 O O . ASN A 1 125 ? -7.164 -17.648 -10.300 1.00 53.55 125 ASN A O 1
ATOM 615 N N . ASP A 1 126 ? -5.749 -16.407 -11.537 1.00 55.05 126 ASP A N 1
ATOM 616 C CA . ASP A 1 126 ? -5.249 -15.680 -10.376 1.00 57.54 126 ASP A CA 1
ATOM 617 C C . ASP A 1 126 ? -6.271 -14.662 -9.884 1.00 54.30 126 ASP A C 1
ATOM 618 O O . ASP A 1 126 ? -6.654 -14.667 -8.708 1.00 63.82 126 ASP A O 1
ATOM 623 N N . PHE A 1 127 ? -6.726 -13.784 -10.771 1.00 45.15 127 PHE A N 1
ATOM 624 C CA . PHE A 1 127 ? -7.665 -12.722 -10.444 1.00 38.02 127 PHE A CA 1
ATOM 625 C C . PHE A 1 127 ? -9.041 -13.043 -11.021 1.00 36.56 127 PHE A C 1
ATOM 626 O O . PHE A 1 127 ? -9.253 -14.074 -11.661 1.00 41.58 127 PHE A O 1
ATOM 634 N N . CYS A 1 128 ? -9.983 -12.135 -10.784 1.00 40.18 128 CYS A N 1
ATOM 635 C CA . CYS A 1 128 ? -11.303 -12.186 -11.392 1.00 43.47 128 CYS A CA 1
ATOM 636 C C . CYS A 1 128 ? -11.586 -10.855 -12.071 1.00 40.31 128 CYS A C 1
ATOM 637 O O . CYS A 1 128 ? -11.054 -9.812 -11.678 1.00 45.78 128 CYS A O 1
ATOM 640 N N . LEU A 1 129 ? -12.425 -10.899 -13.100 1.00 39.31 129 LEU A N 1
ATOM 641 C CA . LEU A 1 129 ? -12.741 -9.713 -13.882 1.00 33.51 129 LEU A CA 1
ATOM 642 C C . LEU A 1 129 ? -13.931 -8.990 -13.266 1.00 36.32 129 LEU A C 1
ATOM 643 O O . LEU A 1 129 ? -14.943 -9.616 -12.934 1.00 38.31 129 LEU A O 1
ATOM 648 N N . VAL A 1 130 ? -13.803 -7.674 -13.106 1.00 46.60 130 VAL A N 1
ATOM 649 C CA . VAL A 1 130 ? -14.900 -6.885 -12.558 1.00 45.93 130 VAL A CA 1
ATOM 650 C C . VAL A 1 130 ? -15.870 -6.479 -13.658 1.00 51.70 130 VAL A C 1
ATOM 651 O O . VAL A 1 130 ? -17.082 -6.697 -13.549 1.00 59.97 130 VAL A O 1
ATOM 655 N N . ASP A 1 131 ? -15.354 -5.895 -14.735 1.00 55.13 131 ASP A N 1
ATOM 656 C CA . ASP A 1 131 ? -16.160 -5.488 -15.873 1.00 54.35 131 ASP A CA 1
ATOM 657 C C . ASP A 1 131 ? -15.960 -6.468 -17.026 1.00 50.29 131 ASP A C 1
ATOM 658 O O . ASP A 1 131 ? -15.142 -7.387 -16.962 1.00 52.46 131 ASP A O 1
ATOM 663 N N . GLY A 1 132 ? -16.724 -6.263 -18.096 1.00 47.46 132 GLY A N 1
ATOM 664 C CA . GLY A 1 132 ? -16.616 -7.106 -19.268 1.00 52.02 132 GLY A CA 1
ATOM 665 C C . GLY A 1 132 ? -15.641 -6.558 -20.289 1.00 53.53 132 GLY A C 1
ATOM 666 O O . GLY A 1 132 ? -15.650 -6.966 -21.454 1.00 56.77 132 GLY A O 1
ATOM 667 N N . GLY A 1 133 ? -14.793 -5.627 -19.859 1.00 52.60 133 GLY A N 1
ATOM 668 C CA . GLY A 1 133 ? -13.825 -5.018 -20.749 1.00 48.11 133 GLY A CA 1
ATOM 669 C C . GLY A 1 133 ? -14.311 -3.718 -21.354 1.00 45.68 133 GLY A C 1
ATOM 670 O O . GLY A 1 133 ? -15.493 -3.582 -21.685 1.00 54.98 133 GLY A O 1
ATOM 671 N N . THR A 1 134 ? -13.406 -2.753 -21.499 1.00 39.47 134 THR A N 1
ATOM 672 C CA . THR A 1 134 ? -13.712 -1.461 -22.104 1.00 27.26 134 THR A CA 1
ATOM 673 C C . THR A 1 134 ? -12.700 -1.217 -23.214 1.00 21.96 134 THR A C 1
ATOM 674 O O . THR A 1 134 ? -11.521 -0.971 -22.940 1.00 21.16 134 THR A O 1
ATOM 678 N N . ALA A 1 135 ? -13.157 -1.287 -24.461 1.00 22.63 135 ALA A N 1
ATOM 679 C CA . ALA A 1 135 ? -12.286 -1.193 -25.625 1.00 17.77 135 ALA A CA 1
ATOM 680 C C . ALA A 1 135 ? -12.395 0.189 -26.255 1.00 23.74 135 ALA A C 1
ATOM 681 O O . ALA A 1 135 ? -13.501 0.679 -26.503 1.00 30.82 135 ALA A O 1
ATOM 683 N N . ARG A 1 136 ? -11.244 0.809 -26.510 1.00 24.32 136 ARG A N 1
ATOM 684 C CA . ARG A 1 136 ? -11.172 2.102 -27.174 1.00 24.93 136 ARG A CA 1
ATOM 685 C C . ARG A 1 136 ? -10.005 2.083 -28.152 1.00 32.74 136 ARG A C 1
ATOM 686 O O . ARG A 1 136 ? -9.123 1.225 -28.078 1.00 36.84 136 ARG A O 1
ATOM 694 N N . THR A 1 137 ? -10.004 3.050 -29.067 1.00 33.20 137 THR A N 1
ATOM 695 C CA . THR A 1 137 ? -9.092 3.057 -30.203 1.00 27.88 137 THR A CA 1
ATOM 696 C C . THR A 1 137 ? -8.247 4.326 -30.204 1.00 29.35 137 THR A C 1
ATOM 697 O O . THR A 1 137 ? -8.734 5.408 -29.864 1.00 43.07 137 THR A O 1
ATOM 701 N N . THR A 1 138 ? -6.980 4.183 -30.590 1.00 24.66 138 THR A N 1
ATOM 702 C CA . THR A 1 138 ? -6.060 5.310 -30.654 1.00 28.43 138 THR A CA 1
ATOM 703 C C . THR A 1 138 ? -6.466 6.279 -31.764 1.00 35.02 138 THR A C 1
ATOM 704 O O . THR A 1 138 ? -7.234 5.944 -32.670 1.00 35.77 138 THR A O 1
ATOM 708 N N . ASN A 1 139 ? -5.927 7.496 -31.688 1.00 35.05 139 ASN A N 1
ATOM 709 C CA . ASN A 1 139 ? -6.252 8.560 -32.626 1.00 32.39 139 ASN A CA 1
ATOM 710 C C . ASN A 1 139 ? -5.082 8.804 -33.581 1.00 41.69 139 ASN A C 1
ATOM 711 O O . ASN A 1 139 ? -4.121 8.028 -33.633 1.00 46.34 139 ASN A O 1
ATOM 716 N N . SER A 1 140 ? -5.162 9.909 -34.332 1.00 42.82 140 SER A N 1
ATOM 717 C CA . SER A 1 140 ? -4.145 10.211 -35.336 1.00 43.27 140 SER A CA 1
ATOM 718 C C . SER A 1 140 ? -2.767 10.389 -34.713 1.00 41.63 140 SER A C 1
ATOM 719 O O . SER A 1 140 ? -1.753 10.106 -35.361 1.00 41.38 140 SER A O 1
ATOM 722 N N . ALA A 1 141 ? -2.705 10.861 -33.470 1.00 34.46 141 ALA A N 1
ATOM 723 C CA . ALA A 1 141 ? -1.447 10.905 -32.737 1.00 36.55 141 ALA A CA 1
ATOM 724 C C . ALA A 1 141 ? -1.064 9.552 -32.154 1.00 41.42 141 ALA A C 1
ATOM 725 O O . ALA A 1 141 ? -0.057 9.463 -31.443 1.00 39.21 141 ALA A O 1
ATOM 727 N N . GLY A 1 142 ? -1.834 8.505 -32.442 1.00 42.63 142 GLY A N 1
ATOM 728 C CA . GLY A 1 142 ? -1.585 7.203 -31.857 1.00 36.10 142 GLY A CA 1
ATOM 729 C C . GLY A 1 142 ? -1.837 7.145 -30.370 1.00 37.38 142 GLY A C 1
ATOM 730 O O . GLY A 1 142 ? -1.153 6.401 -29.661 1.00 36.85 142 GLY A O 1
ATOM 731 N N . GLU A 1 143 ? -2.809 7.908 -29.875 1.00 32.87 143 GLU A N 1
ATOM 732 C CA . GLU A 1 143 ? -2.991 8.085 -28.445 1.00 26.27 143 GLU A CA 1
ATOM 733 C C . GLU A 1 143 ? -4.449 7.903 -28.047 1.00 23.29 143 GLU A C 1
ATOM 734 O O . GLU A 1 143 ? -5.368 8.229 -28.803 1.00 28.20 143 GLU A O 1
ATOM 740 N N . TYR A 1 144 ? -4.640 7.361 -26.846 1.00 24.34 144 TYR A N 1
ATOM 741 C CA . TYR A 1 144 ? -5.926 7.367 -26.166 1.00 21.68 144 TYR A CA 1
ATOM 742 C C . TYR A 1 144 ? -5.670 7.299 -24.669 1.00 28.61 144 TYR A C 1
ATOM 743 O O . TYR A 1 144 ? -4.746 6.614 -24.222 1.00 33.43 144 TYR A O 1
ATOM 752 N N . THR A 1 145 ? -6.497 8.003 -23.902 1.00 32.86 145 THR A N 1
ATOM 753 C CA . THR A 1 145 ? -6.362 8.077 -22.454 1.00 28.94 145 THR A CA 1
ATOM 754 C C . THR A 1 145 ? -7.577 7.432 -21.801 1.00 31.99 145 THR A C 1
ATOM 755 O O . THR A 1 145 ? -8.710 7.878 -22.015 1.00 34.20 145 THR A O 1
ATOM 759 N N . PHE A 1 146 ? -7.341 6.386 -21.013 1.00 28.93 146 PHE A N 1
ATOM 760 C CA . PHE A 1 146 ? -8.386 5.786 -20.187 1.00 37.32 146 PHE A CA 1
ATOM 761 C C . PHE A 1 146 ? -8.475 6.593 -18.898 1.00 49.00 146 PHE A C 1
ATOM 762 O O . PHE A 1 146 ? -7.688 6.394 -17.971 1.00 48.98 146 PHE A O 1
ATOM 770 N N . GLY A 1 147 ? -9.438 7.512 -18.836 1.00 61.00 147 GLY A N 1
ATOM 771 C CA . GLY A 1 147 ? -9.523 8.425 -17.719 1.00 62.87 147 GLY A CA 1
ATOM 772 C C . GLY A 1 147 ? -10.427 7.941 -16.597 1.00 61.68 147 GLY A C 1
ATOM 773 O O . GLY A 1 147 ? -11.287 7.082 -16.786 1.00 64.55 147 GLY A O 1
ATOM 774 N N . ASN A 1 148 ? -10.202 8.518 -15.415 1.00 51.60 148 ASN A N 1
ATOM 775 C CA . ASN A 1 148 ? -11.015 8.271 -14.224 1.00 48.71 148 ASN A CA 1
ATOM 776 C C . ASN A 1 148 ? -11.031 6.784 -13.861 1.00 37.25 148 ASN A C 1
ATOM 777 O O . ASN A 1 148 ? -12.080 6.140 -13.792 1.00 31.02 148 ASN A O 1
ATOM 782 N N . LEU A 1 149 ? -9.837 6.247 -13.627 1.00 32.88 149 LEU A N 1
ATOM 783 C CA . LEU A 1 149 ? -9.664 4.861 -13.211 1.00 32.64 149 LEU A CA 1
ATOM 784 C C . LEU A 1 149 ? -9.461 4.824 -11.702 1.00 34.14 149 LEU A C 1
ATOM 785 O O . LEU A 1 149 ? -8.545 5.470 -11.181 1.00 35.45 149 LEU A O 1
ATOM 790 N N . ASP A 1 150 ? -10.309 4.071 -11.006 1.00 27.51 150 ASP A N 1
ATOM 791 C CA . ASP A 1 150 ? -10.156 3.922 -9.567 1.00 23.08 150 ASP A CA 1
ATOM 792 C C . ASP A 1 150 ? -8.810 3.280 -9.241 1.00 26.42 150 ASP A C 1
ATOM 793 O O . ASP A 1 150 ? -8.195 2.603 -10.069 1.00 38.42 150 ASP A O 1
ATOM 798 N N . LEU A 1 151 ? -8.349 3.509 -8.015 1.00 26.37 151 LEU A N 1
ATOM 799 C CA . LEU A 1 151 ? -7.059 2.983 -7.576 1.00 14.27 151 LEU A CA 1
ATOM 800 C C . LEU A 1 151 ? -7.150 1.467 -7.481 1.00 15.12 151 LEU A C 1
ATOM 801 O O . LEU A 1 151 ? -7.637 0.920 -6.491 1.00 15.31 151 LEU A O 1
ATOM 806 N N . GLY A 1 152 ? -6.683 0.784 -8.513 1.00 16.81 152 GLY A N 1
ATOM 807 C CA . GLY A 1 152 ? -6.738 -0.657 -8.540 1.00 19.59 152 GLY A CA 1
ATOM 808 C C . GLY A 1 152 ? -5.781 -1.242 -9.550 1.00 21.00 152 GLY A C 1
ATOM 809 O O . GLY A 1 152 ? -4.872 -0.569 -10.037 1.00 30.04 152 GLY A O 1
ATOM 810 N N . LEU A 1 153 ? -5.999 -2.516 -9.859 1.00 17.01 153 LEU A N 1
ATOM 811 C CA . LEU A 1 153 ? -5.175 -3.261 -10.799 1.00 17.72 153 LEU A CA 1
ATOM 812 C C . LEU A 1 153 ? -5.937 -3.454 -12.103 1.00 20.05 153 LEU A C 1
ATOM 813 O O . LEU A 1 153 ? -7.136 -3.750 -12.092 1.00 18.25 153 LEU A O 1
ATOM 818 N N . TYR A 1 154 ? -5.242 -3.288 -13.226 1.00 21.84 154 TYR A N 1
ATOM 819 C CA . TYR A 1 154 ? -5.871 -3.337 -14.539 1.00 18.16 154 TYR A CA 1
ATOM 820 C C . TYR A 1 154 ? -5.055 -4.200 -15.490 1.00 18.96 154 TYR A C 1
ATOM 821 O O . TYR A 1 154 ? -3.822 -4.212 -15.434 1.00 19.36 154 TYR A O 1
ATOM 830 N N . TYR A 1 155 ? -5.758 -4.916 -16.365 1.00 21.38 155 TYR A N 1
ATOM 831 C CA . TYR A 1 155 ? -5.156 -5.785 -17.367 1.00 21.97 155 TYR A CA 1
ATOM 832 C C . TYR A 1 155 ? -5.532 -5.270 -18.748 1.00 23.99 155 TYR A C 1
ATOM 833 O O . TYR A 1 155 ? -6.717 -5.075 -19.040 1.00 23.13 155 TYR A O 1
ATOM 842 N N . VAL A 1 156 ? -4.526 -5.040 -19.591 1.00 23.80 156 VAL A N 1
ATOM 843 C CA . VAL A 1 156 ? -4.717 -4.438 -20.906 1.00 20.08 156 VAL A CA 1
ATOM 844 C C . VAL A 1 156 ? -4.109 -5.345 -21.965 1.00 20.89 156 VAL A C 1
ATOM 845 O O . VAL A 1 156 ? -2.997 -5.856 -21.791 1.00 30.81 156 VAL A O 1
ATOM 849 N N . GLN A 1 157 ? -4.837 -5.544 -23.064 1.00 20.91 157 GLN A N 1
ATOM 850 C CA . GLN A 1 157 ? -4.310 -6.254 -24.221 1.00 24.33 157 GLN A CA 1
ATOM 851 C C . GLN A 1 157 ? -4.836 -5.605 -25.493 1.00 23.51 157 GLN A C 1
ATOM 852 O O . GLN A 1 157 ? -6.006 -5.216 -25.566 1.00 26.72 157 GLN A O 1
ATOM 858 N N . GLU A 1 158 ? -3.960 -5.478 -26.487 1.00 23.64 158 GLU A N 1
ATOM 859 C CA . GLU A 1 158 ? -4.310 -4.865 -27.767 1.00 21.56 158 GLU A CA 1
ATOM 860 C C . GLU A 1 158 ? -5.176 -5.837 -28.557 1.00 21.82 158 GLU A C 1
ATOM 861 O O . GLU A 1 158 ? -4.673 -6.781 -29.170 1.00 24.08 158 GLU A O 1
ATOM 867 N N . THR A 1 159 ? -6.486 -5.607 -28.551 1.00 21.28 159 THR A N 1
ATOM 868 C CA . THR A 1 159 ? -7.440 -6.551 -29.114 1.00 22.59 159 THR A CA 1
ATOM 869 C C . THR A 1 159 ? -7.705 -6.340 -30.600 1.00 24.38 159 THR A C 1
ATOM 870 O O . THR A 1 159 ? -8.435 -7.138 -31.197 1.00 29.79 159 THR A O 1
ATOM 874 N N . ASP A 1 160 ? -7.139 -5.300 -31.209 1.00 25.44 160 ASP A N 1
ATOM 875 C CA . ASP A 1 160 ? -7.302 -5.075 -32.641 1.00 31.69 160 ASP A CA 1
ATOM 876 C C . ASP A 1 160 ? -6.263 -4.062 -33.102 1.00 29.01 160 ASP A C 1
ATOM 877 O O . ASP A 1 160 ? -5.762 -3.255 -32.313 1.00 28.94 160 ASP A O 1
ATOM 882 N N . ALA A 1 161 ? -5.958 -4.112 -34.395 1.00 23.93 161 ALA A N 1
ATOM 883 C CA . ALA A 1 161 ? -4.952 -3.256 -35.007 1.00 24.82 161 ALA A CA 1
ATOM 884 C C . ALA A 1 161 ? -5.217 -3.217 -36.506 1.00 28.59 161 ALA A C 1
ATOM 885 O O . ALA A 1 161 ? -5.961 -4.061 -37.026 1.00 39.41 161 ALA A O 1
ATOM 887 N N . PRO A 1 162 ? -4.644 -2.247 -37.225 1.00 27.22 162 PRO A N 1
ATOM 888 C CA . PRO A 1 162 ? -4.802 -2.230 -38.685 1.00 25.64 162 PRO A CA 1
ATOM 889 C C . PRO A 1 162 ? -4.261 -3.502 -39.323 1.00 34.52 162 PRO A C 1
ATOM 890 O O . PRO A 1 162 ? -3.417 -4.204 -38.762 1.00 37.83 162 PRO A O 1
ATOM 894 N N . ALA A 1 163 ? -4.771 -3.796 -40.523 1.00 35.57 163 ALA A N 1
ATOM 895 C CA . ALA A 1 163 ? -4.322 -4.976 -41.255 1.00 34.41 163 ALA A CA 1
ATOM 896 C C . ALA A 1 163 ? -2.859 -4.876 -41.662 1.00 30.21 163 ALA A C 1
ATOM 897 O O . ALA A 1 163 ? -2.226 -5.905 -41.923 1.00 25.13 163 ALA A O 1
ATOM 899 N N . ASN A 1 164 ? -2.312 -3.661 -41.727 1.00 24.10 164 ASN A N 1
ATOM 900 C CA . ASN A 1 164 ? -0.883 -3.484 -41.950 1.00 36.06 164 ASN A CA 1
ATOM 901 C C . ASN A 1 164 ? -0.050 -4.066 -40.814 1.00 42.63 164 ASN A C 1
ATOM 902 O O . ASN A 1 164 ? 1.122 -4.398 -41.022 1.00 40.47 164 ASN A O 1
ATOM 907 N N . ILE A 1 165 ? -0.633 -4.214 -39.631 1.00 37.76 165 ILE A N 1
ATOM 908 C CA . ILE A 1 165 ? 0.096 -4.636 -38.441 1.00 36.40 165 ILE A CA 1
ATOM 909 C C . ILE A 1 165 ? 0.111 -6.157 -38.362 1.00 36.39 165 ILE A C 1
ATOM 910 O O . ILE A 1 165 ? -0.931 -6.808 -38.505 1.00 40.32 165 ILE A O 1
ATOM 915 N N . VAL A 1 166 ? 1.289 -6.723 -38.112 1.00 33.93 166 VAL A N 1
ATOM 916 C CA . VAL A 1 166 ? 1.456 -8.167 -38.023 1.00 38.39 166 VAL A CA 1
ATOM 917 C C . VAL A 1 166 ? 1.627 -8.631 -36.581 1.00 42.47 166 VAL A C 1
ATOM 918 O O . VAL A 1 166 ? 1.132 -9.696 -36.210 1.00 47.63 166 VAL A O 1
ATOM 922 N N . SER A 1 167 ? 2.316 -7.850 -35.750 1.00 42.16 167 SER A N 1
ATOM 923 C CA . SER A 1 167 ? 2.605 -8.239 -34.374 1.00 52.86 167 SER A CA 1
ATOM 924 C C . SER A 1 167 ? 2.236 -7.093 -33.447 1.00 53.43 167 SER A C 1
ATOM 925 O O . SER A 1 167 ? 2.815 -6.006 -33.536 1.00 50.85 167 SER A O 1
ATOM 928 N N . ARG A 1 168 ? 1.279 -7.342 -32.559 1.00 51.38 168 ARG A N 1
ATOM 929 C CA . ARG A 1 168 ? 0.814 -6.353 -31.601 1.00 43.09 168 ARG A CA 1
ATOM 930 C C . ARG A 1 168 ? 1.594 -6.475 -30.294 1.00 39.56 168 ARG A C 1
ATOM 931 O O . ARG A 1 168 ? 2.350 -7.424 -30.075 1.00 43.44 168 ARG A O 1
ATOM 939 N N . THR A 1 169 ? 1.404 -5.493 -29.417 1.00 35.49 169 THR A N 1
ATOM 940 C CA . THR A 1 169 ? 2.109 -5.494 -28.145 1.00 36.18 169 THR A CA 1
ATOM 941 C C . THR A 1 169 ? 1.614 -6.632 -27.257 1.00 36.37 169 THR A C 1
ATOM 942 O O . THR A 1 169 ? 0.502 -7.146 -27.411 1.00 39.40 169 THR A O 1
ATOM 946 N N . ALA A 1 170 ? 2.463 -7.028 -26.321 1.00 34.63 170 ALA A N 1
ATOM 947 C CA . ALA A 1 170 ? 2.088 -8.092 -25.403 1.00 34.48 170 ALA A CA 1
ATOM 948 C C . ALA A 1 170 ? 1.155 -7.547 -24.323 1.00 37.48 170 ALA A C 1
ATOM 949 O O . ALA A 1 170 ? 1.296 -6.394 -23.906 1.00 37.31 170 ALA A O 1
ATOM 951 N N . PRO A 1 171 ? 0.185 -8.344 -23.873 1.00 31.22 171 PRO A N 1
ATOM 952 C CA . PRO A 1 171 ? -0.683 -7.899 -22.777 1.00 26.54 171 PRO A CA 1
ATOM 953 C C . PRO A 1 171 ? 0.129 -7.559 -21.536 1.00 39.48 171 PRO A C 1
ATOM 954 O O . PRO A 1 171 ? 1.112 -8.229 -21.212 1.00 52.84 171 PRO A O 1
ATOM 958 N N . PHE A 1 172 ? -0.292 -6.505 -20.840 1.00 33.20 172 PHE A N 1
ATOM 959 C CA . PHE A 1 172 ? 0.472 -5.973 -19.723 1.00 26.58 172 PHE A CA 1
ATOM 960 C C . PHE A 1 172 ? -0.467 -5.562 -18.598 1.00 30.44 172 PHE A C 1
ATOM 961 O O . PHE A 1 172 ? -1.644 -5.264 -18.815 1.00 32.22 172 PHE A O 1
ATOM 969 N N . TYR A 1 173 ? 0.079 -5.558 -17.385 1.00 28.46 173 TYR A N 1
ATOM 970 C CA . TYR A 1 173 ? -0.620 -5.110 -16.190 1.00 26.78 173 TYR A CA 1
ATOM 971 C C . TYR A 1 173 ? -0.295 -3.650 -15.906 1.00 29.18 173 TYR A C 1
ATOM 972 O O . TYR A 1 173 ? 0.816 -3.179 -16.166 1.00 30.27 173 TYR A O 1
ATOM 981 N N . VAL A 1 174 ? -1.279 -2.934 -15.367 1.00 28.01 174 VAL A N 1
ATOM 982 C CA . VAL A 1 174 ? -1.108 -1.556 -14.927 1.00 21.22 174 VAL A CA 1
ATOM 983 C C . VAL A 1 174 ? -1.674 -1.431 -13.522 1.00 28.25 174 VAL A C 1
ATOM 984 O O . VAL A 1 174 ? -2.745 -1.971 -13.223 1.00 32.48 174 VAL A O 1
ATOM 988 N N . SER A 1 175 ? -0.954 -0.722 -12.658 1.00 26.57 175 SER A N 1
ATOM 989 C CA . SER A 1 175 ? -1.415 -0.423 -11.311 1.00 21.87 175 SER A CA 1
ATOM 990 C C . SER A 1 175 ? -1.564 1.083 -11.171 1.00 31.30 175 SER A C 1
ATOM 991 O O . SER A 1 175 ? -0.662 1.839 -11.551 1.00 32.15 175 SER A O 1
ATOM 994 N N . ILE A 1 176 ? -2.743 1.494 -10.731 1.00 28.18 176 ILE A N 1
ATOM 995 C CA . ILE A 1 176 ? -3.007 2.928 -10.462 1.00 15.79 176 ILE A CA 1
ATOM 996 C C . ILE A 1 176 ? -3.059 3.092 -8.928 1.00 20.16 176 ILE A C 1
ATOM 997 O O . ILE A 1 176 ? -3.980 2.499 -8.404 1.00 25.21 176 ILE A O 1
ATOM 1002 N N . PRO A 1 177 ? -2.124 3.776 -8.192 1.00 16.46 177 PRO A N 1
ATOM 1003 C CA . PRO A 1 177 ? -0.996 4.474 -8.818 1.00 15.61 177 PRO A CA 1
ATOM 1004 C C . PRO A 1 177 ? 0.182 3.562 -9.138 1.00 16.99 177 PRO A C 1
ATOM 1005 O O . PRO A 1 177 ? 0.134 2.361 -8.871 1.00 29.66 177 PRO A O 1
ATOM 1009 N N . LEU A 1 178 ? 1.235 4.143 -9.704 1.00 16.78 178 LEU A N 1
ATOM 1010 C CA . LEU A 1 178 ? 2.439 3.417 -10.056 1.00 26.26 178 LEU A CA 1
ATOM 1011 C C . LEU A 1 178 ? 3.615 3.975 -9.266 1.00 40.95 178 LEU A C 1
ATOM 1012 O O . LEU A 1 178 ? 3.843 5.193 -9.289 1.00 45.36 178 LEU A O 1
ATOM 1017 N N . PRO A 1 179 ? 4.369 3.140 -8.551 1.00 35.39 179 PRO A N 1
ATOM 1018 C CA . PRO A 1 179 ? 5.541 3.651 -7.829 1.00 18.76 179 PRO A CA 1
ATOM 1019 C C . PRO A 1 179 ? 6.581 4.184 -8.802 1.00 22.45 179 PRO A C 1
ATOM 1020 O O . PRO A 1 179 ? 6.969 3.508 -9.757 1.00 31.38 179 PRO A O 1
ATOM 1024 N N . HIS A 1 180 ? 6.962 5.432 -8.595 1.00 27.27 180 HIS A N 1
ATOM 1025 C CA . HIS A 1 180 ? 7.961 6.101 -9.455 1.00 39.57 180 HIS A CA 1
ATOM 1026 C C . HIS A 1 180 ? 9.138 6.615 -8.622 1.00 39.44 180 HIS A C 1
ATOM 1027 O O . HIS A 1 180 ? 8.908 7.072 -7.534 1.00 41.70 180 HIS A O 1
ATOM 1034 N N . ALA A 1 181 ? 10.354 6.552 -9.146 1.00 35.29 181 ALA A N 1
ATOM 1035 C CA . ALA A 1 181 ? 11.549 6.962 -8.417 1.00 36.75 181 ALA A CA 1
ATOM 1036 C C . ALA A 1 181 ? 11.752 8.472 -8.431 1.00 36.62 181 ALA A C 1
ATOM 1037 O O . ALA A 1 181 ? 12.390 9.011 -7.520 1.00 36.84 181 ALA A O 1
ATOM 1039 N N . GLN A 1 182 ? 11.228 9.167 -9.441 1.00 42.78 182 GLN A N 1
ATOM 1040 C CA . GLN A 1 182 ? 11.326 10.621 -9.494 1.00 44.61 182 GLN A CA 1
ATOM 1041 C C . GLN A 1 182 ? 10.082 11.291 -8.922 1.00 41.23 182 GLN A C 1
ATOM 1042 O O . GLN A 1 182 ? 10.189 12.200 -8.094 1.00 42.96 182 GLN A O 1
ATOM 1048 N N . GLN A 1 183 ? 8.902 10.815 -9.300 1.00 38.82 183 GLN A N 1
ATOM 1049 C CA . GLN A 1 183 ? 7.636 11.483 -8.907 1.00 43.70 183 GLN A CA 1
ATOM 1050 C C . GLN A 1 183 ? 6.985 10.732 -7.770 1.00 38.19 183 GLN A C 1
ATOM 1051 O O . GLN A 1 183 ? 5.791 10.900 -7.662 1.00 40.48 183 GLN A O 1
ATOM 1057 N N . ASN A 1 184 ? 7.750 9.926 -7.021 1.00 33.29 184 ASN A N 1
ATOM 1058 C CA . ASN A 1 184 ? 7.272 9.168 -5.831 1.00 33.08 184 ASN A CA 1
ATOM 1059 C C . ASN A 1 184 ? 6.153 8.236 -6.254 1.00 37.06 184 ASN A C 1
ATOM 1060 O O . ASN A 1 184 ? 6.351 7.035 -6.283 1.00 41.78 184 ASN A O 1
ATOM 1065 N N . TRP A 1 185 ? 4.988 8.799 -6.464 1.00 33.86 185 TRP A N 1
ATOM 1066 C CA . TRP A 1 185 ? 3.849 8.002 -6.980 1.00 27.83 185 TRP A CA 1
ATOM 1067 C C . TRP A 1 185 ? 3.335 8.576 -8.307 1.00 30.20 185 TRP A C 1
ATOM 1068 O O . TRP A 1 185 ? 3.321 9.786 -8.456 1.00 37.12 185 TRP A O 1
ATOM 1079 N N . LEU A 1 186 ? 2.902 7.749 -9.241 1.00 26.09 186 LEU A N 1
ATOM 1080 C CA . LEU A 1 186 ? 2.444 8.120 -10.576 1.00 21.57 186 LEU A CA 1
ATOM 1081 C C . LEU A 1 186 ? 1.007 7.645 -10.753 1.00 21.53 186 LEU A C 1
ATOM 1082 O O . LEU A 1 186 ? 0.750 6.437 -10.793 1.00 27.88 186 LEU A O 1
ATOM 1087 N N . TYR A 1 187 ? 0.077 8.591 -10.871 1.00 15.20 187 TYR A N 1
ATOM 1088 C CA . TYR A 1 187 ? -1.334 8.266 -11.038 1.00 14.82 187 TYR A CA 1
ATOM 1089 C C . TYR A 1 187 ? -1.805 8.364 -12.481 1.00 20.67 187 TYR A C 1
ATOM 1090 O O . TYR A 1 187 ? -2.707 7.618 -12.877 1.00 22.95 187 TYR A O 1
ATOM 1099 N N . ASP A 1 188 ? -1.217 9.260 -13.272 1.00 17.52 188 ASP A N 1
ATOM 1100 C CA . ASP A 1 188 ? -1.512 9.377 -14.699 1.00 18.75 188 ASP A CA 1
ATOM 1101 C C . ASP A 1 188 ? -0.383 8.679 -15.450 1.00 24.28 188 ASP A C 1
ATOM 1102 O O . ASP A 1 188 ? 0.613 9.295 -15.831 1.00 26.87 188 ASP A O 1
ATOM 1107 N N . VAL A 1 189 ? -0.549 7.375 -15.662 1.00 23.44 189 VAL A N 1
ATOM 1108 C CA . VAL A 1 189 ? 0.500 6.538 -16.232 1.00 23.18 189 VAL A CA 1
ATOM 1109 C C . VAL A 1 189 ? 0.472 6.634 -17.752 1.00 32.62 189 VAL A C 1
ATOM 1110 O O . VAL A 1 189 ? -0.583 6.814 -18.372 1.00 31.14 189 VAL A O 1
ATOM 1114 N N . HIS A 1 190 ? 1.651 6.513 -18.361 1.00 29.43 190 HIS A N 1
ATOM 1115 C CA . HIS A 1 190 ? 1.809 6.567 -19.810 1.00 25.31 190 HIS A CA 1
ATOM 1116 C C . HIS A 1 190 ? 2.563 5.327 -20.266 1.00 29.71 190 HIS A C 1
ATOM 1117 O O . HIS A 1 190 ? 3.662 5.050 -19.773 1.00 37.62 190 HIS A O 1
ATOM 1124 N N . VAL A 1 191 ? 1.979 4.591 -21.207 1.00 28.44 191 VAL A N 1
ATOM 1125 C CA . VAL A 1 191 ? 2.570 3.373 -21.745 1.00 36.14 191 VAL A CA 1
ATOM 1126 C C . VAL A 1 191 ? 2.843 3.580 -23.229 1.00 35.63 191 VAL A C 1
ATOM 1127 O O . VAL A 1 191 ? 2.077 4.258 -23.922 1.00 34.67 191 VAL A O 1
ATOM 1131 N N . TYR A 1 192 ? 3.953 3.013 -23.710 1.00 37.36 192 TYR A N 1
ATOM 1132 C CA . TYR A 1 192 ? 4.390 3.151 -25.098 1.00 37.22 192 TYR A CA 1
ATOM 1133 C C . TYR A 1 192 ? 4.526 1.759 -25.706 1.00 35.62 192 TYR A C 1
ATOM 1134 O O . TYR A 1 192 ? 5.642 1.233 -25.832 1.00 37.82 192 TYR A O 1
ATOM 1143 N N . PRO A 1 193 ? 3.418 1.138 -26.100 1.00 32.00 193 PRO A N 1
ATOM 1144 C CA . PRO A 1 193 ? 3.482 -0.232 -26.620 1.00 38.28 193 PRO A CA 1
ATOM 1145 C C . PRO A 1 193 ? 4.206 -0.291 -27.958 1.00 54.28 193 PRO A C 1
ATOM 1146 O O . PRO A 1 193 ? 4.456 0.719 -28.620 1.00 52.50 193 PRO A O 1
ATOM 1150 N N . LYS A 1 194 ? 4.546 -1.516 -28.351 1.00 63.89 194 LYS A N 1
ATOM 1151 C CA . LYS A 1 194 ? 5.272 -1.788 -29.584 1.00 64.34 194 LYS A CA 1
ATOM 1152 C C . LYS A 1 194 ? 4.345 -2.470 -30.582 1.00 63.28 194 LYS A C 1
ATOM 1153 O O . LYS A 1 194 ? 3.616 -3.400 -30.222 1.00 67.07 194 LYS A O 1
ATOM 1159 N N . ASN A 1 195 ? 4.361 -1.983 -31.827 1.00 57.96 195 ASN A N 1
ATOM 1160 C CA . ASN A 1 195 ? 3.520 -2.539 -32.917 1.00 52.38 195 ASN A CA 1
ATOM 1161 C C . ASN A 1 195 ? 4.414 -2.777 -34.144 1.00 46.67 195 ASN A C 1
ATOM 1162 O O . ASN A 1 195 ? 5.195 -1.886 -34.467 1.00 48.30 195 ASN A O 1
ATOM 1167 N N . GLN A 1 196 ? 4.329 -3.939 -34.788 1.00 44.63 196 GLN A N 1
ATOM 1168 C CA . GLN A 1 196 ? 5.176 -4.330 -35.907 1.00 45.02 196 GLN A CA 1
ATOM 1169 C C . GLN A 1 196 ? 4.335 -4.463 -37.167 1.00 34.39 196 GLN A C 1
ATOM 1170 O O . GLN A 1 196 ? 3.270 -5.090 -37.146 1.00 38.35 196 GLN A O 1
ATOM 1176 N N . GLU A 1 197 ? 4.820 -3.883 -38.259 1.00 34.94 197 GLU A N 1
ATOM 1177 C CA . GLU A 1 197 ? 4.123 -3.880 -39.534 1.00 43.72 197 GLU A CA 1
ATOM 1178 C C . GLU A 1 197 ? 4.916 -4.665 -40.570 1.00 39.69 197 GLU A C 1
ATOM 1179 O O . GLU A 1 197 ? 6.111 -4.928 -40.405 1.00 44.28 197 GLU A O 1
ATOM 1185 N N . VAL A 1 198 ? 4.234 -5.034 -41.650 1.00 33.45 198 VAL A N 1
ATOM 1186 C CA . VAL A 1 198 ? 4.850 -5.733 -42.772 1.00 35.19 198 VAL A CA 1
ATOM 1187 C C . VAL A 1 198 ? 5.196 -4.711 -43.846 1.00 35.76 198 VAL A C 1
ATOM 1188 O O . VAL A 1 198 ? 4.349 -3.900 -44.242 1.00 38.47 198 VAL A O 1
ATOM 1192 N N . ASP A 1 199 ? 6.444 -4.736 -44.305 1.00 40.11 199 ASP A N 1
ATOM 1193 C CA . ASP A 1 199 ? 6.877 -3.805 -45.335 1.00 44.55 199 ASP A CA 1
ATOM 1194 C C . ASP A 1 199 ? 6.255 -4.160 -46.681 1.00 38.54 199 ASP A C 1
ATOM 1195 O O . ASP A 1 199 ? 5.907 -5.313 -46.949 1.00 45.12 199 ASP A O 1
ATOM 1200 N N . ALA A 1 200 ? 6.115 -3.150 -47.529 1.00 37.72 200 ALA A N 1
ATOM 1201 C CA . ALA A 1 200 ? 5.498 -3.352 -48.833 1.00 38.14 200 ALA A CA 1
ATOM 1202 C C . ALA A 1 200 ? 6.470 -4.066 -49.765 1.00 39.27 200 ALA A C 1
ATOM 1203 O O . ALA A 1 200 ? 7.640 -3.673 -49.853 1.00 42.11 200 ALA A O 1
ATOM 1205 N N . PRO A 1 201 ? 6.036 -5.108 -50.468 1.00 42.45 201 PRO A N 1
ATOM 1206 C CA . PRO A 1 201 ? 6.936 -5.796 -51.397 1.00 43.02 201 PRO A CA 1
ATOM 1207 C C . PRO A 1 201 ? 7.233 -4.956 -52.629 1.00 41.30 201 PRO A C 1
ATOM 1208 O O . PRO A 1 201 ? 6.483 -4.053 -53.011 1.00 30.59 201 PRO A O 1
ATOM 1212 N N . THR A 1 202 ? 8.359 -5.282 -53.253 1.00 50.93 202 THR A N 1
ATOM 1213 C CA . THR A 1 202 ? 8.832 -4.621 -54.458 1.00 47.38 202 THR A CA 1
ATOM 1214 C C . THR A 1 202 ? 8.885 -5.629 -55.593 1.00 57.64 202 THR A C 1
ATOM 1215 O O . THR A 1 202 ? 9.288 -6.782 -55.399 1.00 67.61 202 THR A O 1
ATOM 1219 N N . LYS A 1 203 ? 8.396 -5.211 -56.765 1.00 53.81 203 LYS A N 1
ATOM 1220 C CA . LYS A 1 203 ? 8.365 -6.112 -57.946 1.00 43.36 203 LYS A CA 1
ATOM 1221 C C . LYS A 1 203 ? 8.989 -5.439 -59.156 1.00 50.30 203 LYS A C 1
ATOM 1222 O O . LYS A 1 203 ? 8.457 -4.417 -59.605 1.00 54.18 203 LYS A O 1
ATOM 1227 N N . THR A 1 204 ? 10.086 -6.021 -59.627 1.00 54.60 204 THR A N 1
ATOM 1228 C CA . THR A 1 204 ? 10.803 -5.531 -60.812 1.00 49.51 204 THR A CA 1
ATOM 1229 C C . THR A 1 204 ? 10.520 -6.495 -61.957 1.00 51.96 204 THR A C 1
ATOM 1230 O O . THR A 1 204 ? 10.103 -7.609 -61.676 1.00 47.43 204 THR A O 1
ATOM 1234 N N . ILE A 1 205 ? 10.695 -6.044 -63.198 1.00 48.95 205 ILE A N 1
ATOM 1235 C CA . ILE A 1 205 ? 10.561 -6.940 -64.384 1.00 49.67 205 ILE A CA 1
ATOM 1236 C C . ILE A 1 205 ? 11.956 -7.179 -64.981 1.00 53.13 205 ILE A C 1
ATOM 1237 O O . ILE A 1 205 ? 12.863 -6.382 -64.713 1.00 51.51 205 ILE A O 1
ATOM 1242 N N . ASN A 1 206 ? 12.125 -8.260 -65.734 1.00 52.18 206 ASN A N 1
ATOM 1243 C CA . ASN A 1 206 ? 13.394 -8.501 -66.459 1.00 52.74 206 ASN A CA 1
ATOM 1244 C C . ASN A 1 206 ? 13.670 -7.336 -67.389 1.00 53.57 206 ASN A C 1
ATOM 1245 O O . ASN A 1 206 ? 12.726 -6.672 -67.785 1.00 57.62 206 ASN A O 1
ATOM 1250 N N . SER A 1 207 ? 14.913 -7.131 -67.785 1.00 59.59 207 SER A N 1
ATOM 1251 C CA . SER A 1 207 ? 15.165 -5.939 -68.618 1.00 65.66 207 SER A CA 1
ATOM 1252 C C . SER A 1 207 ? 14.934 -6.202 -70.095 1.00 70.72 207 SER A C 1
ATOM 1253 O O . SER A 1 207 ? 14.472 -7.281 -70.450 1.00 67.07 207 SER A O 1
ATOM 1256 N N . ASP A 1 208 ? 15.281 -5.217 -70.908 1.00 77.60 208 ASP A N 1
ATOM 1257 C CA . ASP A 1 208 ? 15.102 -5.279 -72.374 1.00 75.33 208 ASP A CA 1
ATOM 1258 C C . ASP A 1 208 ? 16.170 -6.197 -72.947 1.00 74.64 208 ASP A C 1
ATOM 1259 O O . ASP A 1 208 ? 15.852 -6.990 -73.827 1.00 76.69 208 ASP A O 1
ATOM 1264 N N . SER A 1 209 ? 17.401 -6.066 -72.467 1.00 74.35 209 SER A N 1
ATOM 1265 C CA . SER A 1 209 ? 18.487 -6.972 -72.905 1.00 73.32 209 SER A CA 1
ATOM 1266 C C . SER A 1 209 ? 18.074 -8.399 -72.616 1.00 72.40 209 SER A C 1
ATOM 1267 O O . SER A 1 209 ? 18.038 -9.216 -73.528 1.00 77.27 209 SER A O 1
ATOM 1270 N N . ASP A 1 210 ? 17.777 -8.654 -71.366 1.00 72.31 210 ASP A N 1
ATOM 1271 C CA . ASP A 1 210 ? 17.415 -10.017 -70.951 1.00 72.66 210 ASP A CA 1
ATOM 1272 C C . ASP A 1 210 ? 16.178 -10.451 -71.726 1.00 67.91 210 ASP A C 1
ATOM 1273 O O . ASP A 1 210 ? 15.950 -11.649 -71.833 1.00 61.95 210 ASP A O 1
ATOM 1278 N N . GLN A 1 211 ? 15.446 -9.541 -72.365 1.00 64.70 211 GLN A N 1
ATOM 1279 C CA . GLN A 1 211 ? 14.173 -9.979 -73.007 1.00 66.93 211 GLN A CA 1
ATOM 1280 C C . GLN A 1 211 ? 14.451 -10.709 -74.310 1.00 75.93 211 GLN A C 1
ATOM 1281 O O . GLN A 1 211 ? 13.634 -11.573 -74.693 1.00 70.93 211 GLN A O 1
ATOM 1287 N N . ALA A 1 212 ? 15.591 -10.417 -74.929 1.00 83.75 212 ALA A N 1
ATOM 1288 C CA . ALA A 1 212 ? 15.831 -10.973 -76.258 1.00 84.82 212 ALA A CA 1
ATOM 1289 C C . ALA A 1 212 ? 15.689 -12.492 -76.261 1.00 84.49 212 ALA A C 1
ATOM 1290 O O . ALA A 1 212 ? 14.895 -13.054 -77.025 1.00 84.75 212 ALA A O 1
ATOM 1292 N N . GLY A 1 213 ? 16.445 -13.175 -75.399 1.00 84.91 213 GLY A N 1
ATOM 1293 C CA . GLY A 1 213 ? 16.397 -14.627 -75.363 1.00 81.59 213 GLY A CA 1
ATOM 1294 C C . GLY A 1 213 ? 15.111 -15.194 -74.798 1.00 74.79 213 GLY A C 1
ATOM 1295 O O . GLY A 1 213 ? 14.765 -16.340 -75.104 1.00 75.67 213 GLY A O 1
ATOM 1296 N N . LYS A 1 214 ? 14.398 -14.422 -73.977 1.00 76.58 214 LYS A N 1
ATOM 1297 C CA . LYS A 1 214 ? 13.176 -14.899 -73.343 1.00 74.18 214 LYS A CA 1
ATOM 1298 C C . LYS A 1 214 ? 11.986 -14.924 -74.290 1.00 62.62 214 LYS A C 1
ATOM 1299 O O . LYS A 1 214 ? 10.985 -15.581 -73.982 1.00 53.63 214 LYS A O 1
ATOM 1305 N N . GLY A 1 215 ? 12.106 -14.196 -75.380 1.00 60.68 215 GLY A N 1
ATOM 1306 C CA . GLY A 1 215 ? 11.025 -14.176 -76.371 1.00 62.95 215 GLY A CA 1
ATOM 1307 C C . GLY A 1 215 ? 10.615 -12.772 -76.751 1.00 62.98 215 GLY A C 1
ATOM 1308 O O . GLY A 1 215 ? 10.708 -11.891 -75.911 1.00 63.78 215 GLY A O 1
ATOM 1309 N N . LEU A 1 216 ? 10.274 -12.558 -78.014 1.00 59.05 216 LEU A N 1
ATOM 1310 C CA . LEU A 1 216 ? 9.770 -11.278 -78.475 1.00 51.23 216 LEU A CA 1
ATOM 1311 C C . LEU A 1 216 ? 8.428 -11.174 -79.170 1.00 43.00 216 LEU A C 1
ATOM 1312 O O . LEU A 1 216 ? 8.044 -10.059 -79.532 1.00 39.15 216 LEU A O 1
ATOM 1317 N N . THR A 1 217 ? 7.712 -12.271 -79.383 1.00 41.02 217 THR A N 1
ATOM 1318 C CA . THR A 1 217 ? 6.411 -12.238 -80.030 1.00 45.55 217 THR A CA 1
ATOM 1319 C C . THR A 1 217 ? 5.306 -12.423 -78.997 1.00 47.56 217 THR A C 1
ATOM 1320 O O . THR A 1 217 ? 5.547 -12.864 -77.870 1.00 44.56 217 THR A O 1
ATOM 1324 N N . VAL A 1 218 ? 4.079 -12.072 -79.396 1.00 49.45 218 VAL A N 1
ATOM 1325 C CA . VAL A 1 218 ? 2.930 -12.281 -78.525 1.00 41.02 218 VAL A CA 1
ATOM 1326 C C . VAL A 1 218 ? 2.778 -13.770 -78.260 1.00 45.76 218 VAL A C 1
ATOM 1327 O O . VAL A 1 218 ? 2.741 -14.588 -79.189 1.00 38.05 218 VAL A O 1
ATOM 1331 N N . GLY A 1 219 ? 2.709 -14.130 -76.983 1.00 38.15 219 GLY A N 1
ATOM 1332 C CA . GLY A 1 219 ? 2.766 -15.511 -76.554 1.00 38.14 219 GLY A CA 1
ATOM 1333 C C . GLY A 1 219 ? 4.037 -15.867 -75.817 1.00 39.02 219 GLY A C 1
ATOM 1334 O O . GLY A 1 219 ? 4.120 -16.965 -75.250 1.00 39.67 219 GLY A O 1
ATOM 1335 N N . SER A 1 220 ? 5.026 -14.976 -75.804 1.00 39.12 220 SER A N 1
ATOM 1336 C CA . SER A 1 220 ? 6.253 -15.180 -75.045 1.00 39.94 220 SER A CA 1
ATOM 1337 C C . SER A 1 220 ? 5.969 -14.955 -73.559 1.00 44.13 220 SER A C 1
ATOM 1338 O O . SER A 1 220 ? 4.818 -14.839 -73.130 1.00 44.96 220 SER A O 1
ATOM 1341 N N . VAL A 1 221 ? 7.026 -14.883 -72.749 1.00 49.54 221 VAL A N 1
ATOM 1342 C CA . VAL A 1 221 ? 6.894 -14.715 -71.309 1.00 48.35 221 VAL A CA 1
ATOM 1343 C C . VAL A 1 221 ? 7.828 -13.608 -70.837 1.00 56.63 221 VAL A C 1
ATOM 1344 O O . VAL A 1 221 ? 8.741 -13.181 -71.546 1.00 56.23 221 VAL A O 1
ATOM 1348 N N . VAL A 1 222 ? 7.579 -13.149 -69.609 1.00 56.53 222 VAL A N 1
ATOM 1349 C CA . VAL A 1 222 ? 8.436 -12.196 -68.919 1.00 49.99 222 VAL A CA 1
ATOM 1350 C C . VAL A 1 222 ? 8.644 -12.693 -67.495 1.00 40.43 222 VAL A C 1
ATOM 1351 O O . VAL A 1 222 ? 7.911 -13.552 -66.998 1.00 38.82 222 VAL A O 1
ATOM 1355 N N . GLU A 1 223 ? 9.666 -12.148 -66.840 1.00 45.40 223 GLU A N 1
ATOM 1356 C CA . GLU A 1 223 ? 10.033 -12.549 -65.488 1.00 53.99 223 GLU A CA 1
ATOM 1357 C C . GLU A 1 223 ? 9.933 -11.360 -64.546 1.00 50.34 223 GLU A C 1
ATOM 1358 O O . GLU A 1 223 ? 10.447 -10.277 -64.845 1.00 39.04 223 GLU A O 1
ATOM 1364 N N . TRP A 1 224 ? 9.281 -11.572 -63.408 1.00 54.68 224 TRP A N 1
ATOM 1365 C CA . TRP A 1 224 ? 9.170 -10.571 -62.363 1.00 58.59 224 TRP A CA 1
ATOM 1366 C C . TRP A 1 224 ? 9.852 -11.081 -61.101 1.00 73.00 224 TRP A C 1
ATOM 1367 O O . TRP A 1 224 ? 9.871 -12.285 -60.833 1.00 65.05 224 TRP A O 1
ATOM 1378 N N . THR A 1 225 ? 10.404 -10.155 -60.319 1.00 86.71 225 THR A N 1
ATOM 1379 C CA . THR A 1 225 ? 11.111 -10.484 -59.085 1.00 92.51 225 THR A CA 1
ATOM 1380 C C . THR A 1 225 ? 10.434 -9.759 -57.928 1.00 92.42 225 THR A C 1
ATOM 1381 O O . THR A 1 225 ? 10.557 -8.536 -57.799 1.00 90.34 225 THR A O 1
ATOM 1385 N N . ILE A 1 226 ? 9.729 -10.511 -57.085 1.00 92.19 226 ILE A N 1
ATOM 1386 C CA . ILE A 1 226 ? 9.021 -9.950 -55.938 1.00 71.96 226 ILE A CA 1
ATOM 1387 C C . ILE A 1 226 ? 9.965 -10.012 -54.742 1.00 62.10 226 ILE A C 1
ATOM 1388 O O . ILE A 1 226 ? 10.090 -11.048 -54.087 1.00 66.48 226 ILE A O 1
ATOM 1393 N N . SER A 1 227 ? 10.626 -8.895 -54.447 1.00 57.21 227 SER A N 1
ATOM 1394 C CA . SER A 1 227 ? 11.552 -8.797 -53.325 1.00 58.10 227 SER A CA 1
ATOM 1395 C C . SER A 1 227 ? 10.816 -8.233 -52.114 1.00 54.90 227 SER A C 1
ATOM 1396 O O . SER A 1 227 ? 10.261 -7.132 -52.177 1.00 54.66 227 SER A O 1
ATOM 1399 N N . GLN A 1 228 ? 10.820 -8.985 -51.013 1.00 49.05 228 GLN A N 1
ATOM 1400 C CA . GLN A 1 228 ? 10.095 -8.616 -49.802 1.00 53.83 228 GLN A CA 1
ATOM 1401 C C . GLN A 1 228 ? 11.024 -8.677 -48.600 1.00 56.67 228 GLN A C 1
ATOM 1402 O O . GLN A 1 228 ? 11.666 -9.704 -48.360 1.00 57.47 228 GLN A O 1
ATOM 1408 N N . THR A 1 229 ? 11.088 -7.582 -47.847 1.00 59.60 229 THR A N 1
ATOM 1409 C CA . THR A 1 229 ? 11.821 -7.567 -46.589 1.00 61.87 229 THR A CA 1
ATOM 1410 C C . THR A 1 229 ? 10.962 -8.182 -45.490 1.00 65.35 229 THR A C 1
ATOM 1411 O O . THR A 1 229 ? 9.784 -7.840 -45.347 1.00 63.10 229 THR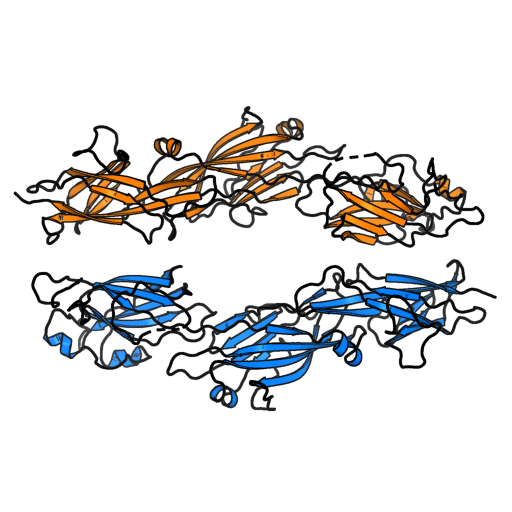 A O 1
ATOM 1415 N N . VAL A 1 230 ? 11.550 -9.088 -44.718 1.00 77.92 230 VAL A N 1
ATOM 1416 C CA . VAL A 1 230 ? 10.796 -9.787 -43.670 1.00 80.99 230 VAL A CA 1
ATOM 1417 C C . VAL A 1 230 ? 10.465 -8.811 -42.548 1.00 78.36 230 VAL A C 1
ATOM 1418 O O . VAL A 1 230 ? 11.320 -7.987 -42.174 1.00 81.05 230 VAL A O 1
ATOM 1422 N N . PRO A 1 231 ? 9.256 -8.850 -41.994 1.00 65.46 231 PRO A N 1
ATOM 1423 C CA . PRO A 1 231 ? 8.913 -7.939 -40.902 1.00 59.38 231 PRO A CA 1
ATOM 1424 C C . PRO A 1 231 ? 9.423 -8.442 -39.562 1.00 72.01 231 PRO A C 1
ATOM 1425 O O . PRO A 1 231 ? 9.541 -9.645 -39.318 1.00 66.97 231 PRO A O 1
ATOM 1429 N N . ALA A 1 232 ? 9.729 -7.489 -38.687 1.00 70.71 232 ALA A N 1
ATOM 1430 C CA . ALA A 1 232 ? 10.106 -7.830 -37.326 1.00 61.28 232 ALA A CA 1
ATOM 1431 C C . ALA A 1 232 ? 8.887 -8.314 -36.546 1.00 51.53 232 ALA A C 1
ATOM 1432 O O . ALA A 1 232 ? 7.737 -8.045 -36.905 1.00 53.81 232 ALA A O 1
ATOM 1434 N N . LEU A 1 233 ? 9.150 -9.045 -35.467 1.00 46.38 233 LEU A N 1
ATOM 1435 C CA . LEU A 1 233 ? 8.103 -9.551 -34.595 1.00 45.43 233 LEU A CA 1
ATOM 1436 C C . LEU A 1 233 ? 8.402 -9.158 -33.156 1.00 51.18 233 LEU A C 1
ATOM 1437 O O . LEU A 1 233 ? 9.557 -8.935 -32.782 1.00 49.68 233 LEU A O 1
ATOM 1442 N N . ASN A 1 234 ? 7.347 -9.062 -32.354 1.00 58.97 234 ASN A N 1
ATOM 1443 C CA . ASN A 1 234 ? 7.509 -8.771 -30.939 1.00 61.99 234 ASN A CA 1
ATOM 1444 C C . ASN A 1 234 ? 8.014 -10.005 -30.201 1.00 82.08 234 ASN A C 1
ATOM 1445 O O . ASN A 1 234 ? 7.787 -11.144 -30.622 1.00 86.01 234 ASN A O 1
ATOM 1450 N N . ASP A 1 235 ? 8.708 -9.764 -29.090 1.00 90.79 235 ASP A N 1
ATOM 1451 C CA . ASP A 1 235 ? 9.400 -10.831 -28.378 1.00 91.21 235 ASP A CA 1
ATOM 1452 C C . ASP A 1 235 ? 8.420 -11.885 -27.878 1.00 82.14 235 ASP A C 1
ATOM 1453 O O . ASP A 1 235 ? 7.458 -11.574 -27.170 1.00 79.43 235 ASP A O 1
ATOM 1458 N N . GLY A 1 236 ? 8.674 -13.138 -28.251 1.00 82.87 236 GLY A N 1
ATOM 1459 C CA . GLY A 1 236 ? 7.876 -14.267 -27.826 1.00 85.29 236 GLY A CA 1
ATOM 1460 C C . GLY A 1 236 ? 7.093 -14.939 -28.934 1.00 86.51 236 GLY A C 1
ATOM 1461 O O . GLY A 1 236 ? 6.720 -16.112 -28.786 1.00 87.26 236 GLY A O 1
ATOM 1462 N N . GLU A 1 237 ? 6.829 -14.238 -30.032 1.00 82.64 237 GLU A N 1
ATOM 1463 C CA . GLU A 1 237 ? 6.000 -14.770 -31.103 1.00 76.36 237 GLU A CA 1
ATOM 1464 C C . GLU A 1 237 ? 6.851 -15.468 -32.158 1.00 66.03 237 GLU A C 1
ATOM 1465 O O . GLU A 1 237 ? 7.982 -15.064 -32.444 1.00 65.18 237 GLU A O 1
ATOM 1471 N N . GLN A 1 238 ? 6.291 -16.529 -32.732 1.00 67.90 238 GLN A N 1
ATOM 1472 C CA . GLN A 1 238 ? 6.896 -17.248 -33.839 1.00 71.96 238 GLN A CA 1
ATOM 1473 C C . GLN A 1 238 ? 6.059 -17.046 -35.095 1.00 69.19 238 GLN A C 1
ATOM 1474 O O . GLN A 1 238 ? 4.834 -16.899 -35.028 1.00 70.62 238 GLN A O 1
ATOM 1480 N N . TYR A 1 239 ? 6.732 -17.032 -36.243 1.00 69.89 239 TYR A N 1
ATOM 1481 C CA . TYR A 1 239 ? 6.045 -16.809 -37.509 1.00 58.11 239 TYR A CA 1
ATOM 1482 C C . TYR A 1 239 ? 5.062 -17.940 -37.790 1.00 59.12 239 TYR A C 1
ATOM 1483 O O . TYR A 1 239 ? 5.413 -19.120 -37.707 1.00 61.21 239 TYR A O 1
ATOM 1492 N N . THR A 1 240 ? 3.821 -17.572 -38.114 1.00 60.01 240 THR A N 1
ATOM 1493 C CA . THR A 1 240 ? 2.743 -18.536 -38.316 1.00 62.68 240 THR A CA 1
ATOM 1494 C C . THR A 1 240 ? 2.419 -18.736 -39.793 1.00 69.44 240 THR A C 1
ATOM 1495 O O . THR A 1 240 ? 2.483 -19.860 -40.298 1.00 83.06 240 THR A O 1
ATOM 1499 N N . SER A 1 241 ? 2.062 -17.664 -40.495 1.00 68.73 241 SER A N 1
ATOM 1500 C CA . SER A 1 241 ? 1.664 -17.744 -41.893 1.00 60.27 241 SER A CA 1
ATOM 1501 C C . SER A 1 241 ? 2.450 -16.725 -42.702 1.00 68.00 241 SER A C 1
ATOM 1502 O O . SER A 1 241 ? 2.469 -15.538 -42.360 1.00 60.92 241 SER A O 1
ATOM 1505 N N . ALA A 1 242 ? 3.097 -17.191 -43.768 1.00 71.83 242 ALA A N 1
ATOM 1506 C CA . ALA A 1 242 ? 3.812 -16.329 -44.701 1.00 64.64 242 ALA A CA 1
ATOM 1507 C C . ALA A 1 242 ? 3.290 -16.610 -46.099 1.00 59.31 242 ALA A C 1
ATOM 1508 O O . ALA A 1 242 ? 3.356 -17.751 -46.569 1.00 68.54 242 ALA A O 1
ATOM 1510 N N . THR A 1 243 ? 2.770 -15.578 -46.758 1.00 52.77 243 THR A N 1
ATOM 1511 C CA . THR A 1 243 ? 2.153 -15.736 -48.065 1.00 40.36 243 THR A CA 1
ATOM 1512 C C . THR A 1 243 ? 2.460 -14.525 -48.931 1.00 44.91 243 THR A C 1
ATOM 1513 O O . THR A 1 243 ? 2.405 -13.384 -48.464 1.00 54.00 243 THR A O 1
ATOM 1517 N N . ILE A 1 244 ? 2.793 -14.785 -50.192 1.00 45.07 244 ILE A N 1
ATOM 1518 C CA . ILE A 1 244 ? 2.931 -13.754 -51.213 1.00 42.45 244 ILE A CA 1
ATOM 1519 C C . ILE A 1 244 ? 2.072 -14.173 -52.396 1.00 33.30 244 ILE A C 1
ATOM 1520 O O . ILE A 1 244 ? 2.289 -15.245 -52.973 1.00 34.16 244 ILE A O 1
ATOM 1525 N N . TRP A 1 245 ? 1.091 -13.348 -52.743 1.00 33.23 245 TRP A N 1
ATOM 1526 C CA . TRP A 1 245 ? 0.176 -13.646 -53.834 1.00 37.27 245 TRP A CA 1
ATOM 1527 C C . TRP A 1 245 ? 0.418 -12.701 -55.003 1.00 41.01 245 TRP A C 1
ATOM 1528 O O . TRP A 1 245 ? 1.155 -11.717 -54.901 1.00 38.02 245 TRP A O 1
ATOM 1539 N N . ASP A 1 246 ? -0.146 -13.033 -56.163 1.00 39.55 246 ASP A N 1
ATOM 1540 C CA . ASP A 1 246 ? -0.066 -12.171 -57.376 1.00 33.55 246 ASP A CA 1
ATOM 1541 C C . ASP A 1 246 ? -1.252 -12.531 -58.268 1.00 31.35 246 ASP A C 1
ATOM 1542 O O . ASP A 1 246 ? -1.110 -13.433 -59.083 1.00 32.05 246 ASP A O 1
ATOM 1547 N N . VAL A 1 247 ? -2.388 -11.867 -58.063 1.00 30.42 247 VAL A N 1
ATOM 1548 C CA . VAL A 1 247 ? -3.564 -12.103 -58.891 1.00 36.92 247 VAL A CA 1
ATOM 1549 C C . VAL A 1 247 ? -3.307 -11.581 -60.297 1.00 44.75 247 VAL A C 1
ATOM 1550 O O . VAL A 1 247 ? -2.786 -10.473 -60.485 1.00 43.55 247 VAL A O 1
ATOM 1554 N N . LEU A 1 248 ? -3.674 -12.378 -61.296 1.00 47.83 248 LEU A N 1
ATOM 1555 C CA . LEU A 1 248 ? -3.417 -12.059 -62.692 1.00 44.14 248 LEU A CA 1
ATOM 1556 C C . LEU A 1 248 ? -4.721 -11.778 -63.425 1.00 48.45 248 LEU A C 1
ATOM 1557 O O . LEU A 1 248 ? -5.719 -12.479 -63.231 1.00 52.07 248 LEU A O 1
ATOM 1562 N N . ASN A 1 249 ? -4.704 -10.752 -64.263 1.00 57.22 249 ASN A N 1
ATOM 1563 C CA . ASN A 1 249 ? -5.832 -10.474 -65.143 1.00 58.61 249 ASN A CA 1
ATOM 1564 C C . ASN A 1 249 ? -5.840 -11.501 -66.268 1.00 59.84 249 ASN A C 1
ATOM 1565 O O . ASN A 1 249 ? -4.896 -11.534 -67.069 1.00 64.05 249 ASN A O 1
ATOM 1570 N N . PRO A 1 250 ? -6.867 -12.352 -66.371 1.00 69.82 250 PRO A N 1
ATOM 1571 C CA . PRO A 1 250 ? -6.839 -13.427 -67.378 1.00 75.74 250 PRO A CA 1
ATOM 1572 C C . PRO A 1 250 ? -6.867 -12.936 -68.815 1.00 74.01 250 PRO A C 1
ATOM 1573 O O . PRO A 1 250 ? -6.658 -13.746 -69.728 1.00 68.07 250 PRO A O 1
ATOM 1577 N N . ALA A 1 251 ? -7.117 -11.649 -69.051 1.00 62.98 251 ALA A N 1
ATOM 1578 C CA . ALA A 1 251 ? -7.088 -11.108 -70.402 1.00 50.20 251 ALA A CA 1
ATOM 1579 C C . ALA A 1 251 ? -5.695 -10.680 -70.840 1.00 40.35 251 ALA A C 1
ATOM 1580 O O . ALA A 1 251 ? -5.464 -10.504 -72.043 1.00 39.43 251 ALA A O 1
ATOM 1582 N N . GLU A 1 252 ? -4.764 -10.514 -69.904 1.00 30.58 252 GLU A N 1
ATOM 1583 C CA . GLU A 1 252 ? -3.430 -10.022 -70.223 1.00 30.94 252 GLU A CA 1
ATOM 1584 C C . GLU A 1 252 ? -2.338 -11.038 -69.930 1.00 34.60 252 GLU A C 1
ATOM 1585 O O . GLU A 1 252 ? -1.549 -11.366 -70.823 1.00 43.98 252 GLU A O 1
ATOM 1591 N N . LEU A 1 253 ? -2.279 -11.566 -68.712 1.00 31.95 253 LEU A N 1
ATOM 1592 C CA . LEU A 1 253 ? -1.194 -12.443 -68.300 1.00 39.12 253 LEU A CA 1
ATOM 1593 C C . LEU A 1 253 ? -1.728 -13.808 -67.888 1.00 49.21 253 LEU A C 1
ATOM 1594 O O . LEU A 1 253 ? -2.922 -13.987 -67.630 1.00 50.97 253 LEU A O 1
ATOM 1599 N N . GLU A 1 254 ? -0.812 -14.773 -67.825 1.00 50.96 254 GLU A N 1
ATOM 1600 C CA . GLU A 1 254 ? -1.133 -16.145 -67.453 1.00 52.41 254 GLU A CA 1
ATOM 1601 C C . GLU A 1 254 ? 0.115 -16.773 -66.853 1.00 53.87 254 GLU A C 1
ATOM 1602 O O . GLU A 1 254 ? 1.200 -16.659 -67.430 1.00 51.63 254 GLU A O 1
ATOM 1608 N N . TYR A 1 255 ? -0.039 -17.428 -65.705 1.00 61.28 255 TYR A N 1
ATOM 1609 C CA . TYR A 1 255 ? 1.107 -17.995 -65.005 1.00 67.66 255 TYR A CA 1
ATOM 1610 C C . TYR A 1 255 ? 1.741 -19.115 -65.823 1.00 67.31 255 TYR A C 1
ATOM 1611 O O . TYR A 1 255 ? 1.051 -20.018 -66.303 1.00 59.37 255 TYR A O 1
ATOM 1620 N N . ALA A 1 256 ? 3.063 -19.057 -65.975 1.00 66.69 256 ALA A N 1
ATOM 1621 C CA . ALA A 1 256 ? 3.827 -20.072 -66.690 1.00 75.60 256 ALA A CA 1
ATOM 1622 C C . ALA A 1 256 ? 4.630 -20.962 -65.754 1.00 93.74 256 ALA A C 1
ATOM 1623 O O . ALA A 1 256 ? 4.505 -22.188 -65.813 1.00 95.84 256 ALA A O 1
ATOM 1625 N N . GLY A 1 257 ? 5.453 -20.381 -64.883 1.00 107.57 257 GLY A N 1
ATOM 1626 C CA . GLY A 1 257 ? 6.234 -21.175 -63.958 1.00 112.77 257 GLY A CA 1
ATOM 1627 C C . GLY A 1 257 ? 7.201 -20.382 -63.103 1.00 110.90 257 GLY A C 1
ATOM 1628 O O . GLY A 1 257 ? 7.957 -19.549 -63.613 1.00 113.93 257 GLY A O 1
ATOM 1629 N N . THR A 1 258 ? 7.184 -20.636 -61.796 1.00 94.98 258 THR A N 1
ATOM 1630 C CA . THR A 1 258 ? 8.164 -20.031 -60.905 1.00 79.38 258 THR A CA 1
ATOM 1631 C C . THR A 1 258 ? 9.554 -20.574 -61.208 1.00 62.73 258 THR A C 1
ATOM 1632 O O . THR A 1 258 ? 9.724 -21.757 -61.516 1.00 58.39 258 THR A O 1
ATOM 1636 N N . THR A 1 259 ? 10.556 -19.699 -61.119 1.00 64.54 259 THR A N 1
ATOM 1637 C CA . THR A 1 259 ? 11.935 -20.087 -61.372 1.00 68.29 259 THR A CA 1
ATOM 1638 C C . THR A 1 259 ? 12.847 -19.963 -60.161 1.00 78.16 259 THR A C 1
ATOM 1639 O O . THR A 1 259 ? 13.900 -20.610 -60.143 1.00 80.35 259 THR A O 1
ATOM 1643 N N . SER A 1 260 ? 12.480 -19.169 -59.155 1.00 92.88 260 SER A N 1
ATOM 1644 C CA . SER A 1 260 ? 13.345 -18.961 -58.002 1.00 96.42 260 SER A CA 1
ATOM 1645 C C . SER A 1 260 ? 12.581 -18.234 -56.905 1.00 91.14 260 SER A C 1
ATOM 1646 O O . SER A 1 260 ? 11.744 -17.374 -57.190 1.00 92.27 260 SER A O 1
ATOM 1649 N N . VAL A 1 261 ? 12.968 -18.556 -55.665 1.00 83.16 261 VAL A N 1
ATOM 1650 C CA . VAL A 1 261 ? 12.453 -17.918 -54.432 1.00 75.57 261 VAL A CA 1
ATOM 1651 C C . VAL A 1 261 ? 13.666 -18.020 -53.512 1.00 75.07 261 VAL A C 1
ATOM 1652 O O . VAL A 1 261 ? 13.917 -19.095 -53.001 1.00 75.34 261 VAL A O 1
ATOM 1656 N N . SER A 1 262 ? 14.400 -16.937 -53.340 1.00 81.04 262 SER A N 1
ATOM 1657 C CA . SER A 1 262 ? 15.670 -16.966 -52.590 1.00 86.16 262 SER A CA 1
ATOM 1658 C C . SER A 1 262 ? 15.580 -16.265 -51.247 1.00 80.11 262 SER A C 1
ATOM 1659 O O . SER A 1 262 ? 14.773 -15.358 -51.115 1.00 80.64 262 SER A O 1
ATOM 1662 N N . LEU A 1 263 ? 16.473 -16.623 -50.338 1.00 77.41 263 LEU A N 1
ATOM 1663 C CA . LEU A 1 263 ? 16.452 -16.085 -48.972 1.00 72.80 263 LEU A CA 1
ATOM 1664 C C . LEU A 1 263 ? 17.787 -15.400 -48.703 1.00 76.31 263 LEU A C 1
ATOM 1665 O O . LEU A 1 263 ? 18.732 -16.099 -48.383 1.00 77.38 263 LEU A O 1
ATOM 1670 N N . ASN A 1 264 ? 17.853 -14.080 -48.888 1.00 82.26 264 ASN A N 1
ATOM 1671 C CA . ASN A 1 264 ? 19.112 -13.338 -48.740 1.00 84.25 264 ASN A CA 1
ATOM 1672 C C . ASN A 1 264 ? 20.191 -13.830 -49.702 1.00 85.88 264 ASN A C 1
ATOM 1673 O O . ASN A 1 264 ? 21.382 -13.797 -49.384 1.00 91.51 264 ASN A O 1
ATOM 1678 N N . GLY A 1 265 ? 19.788 -14.284 -50.887 1.00 83.66 265 GLY A N 1
ATOM 1679 C CA . GLY A 1 265 ? 20.696 -14.855 -51.853 1.00 80.66 265 GLY A CA 1
ATOM 1680 C C . GLY A 1 265 ? 20.684 -16.370 -51.909 1.00 82.00 265 GLY A C 1
ATOM 1681 O O . GLY A 1 265 ? 21.092 -16.940 -52.927 1.00 81.04 265 GLY A O 1
ATOM 1682 N N . THR A 1 266 ? 20.230 -17.032 -50.845 1.00 75.90 266 THR A N 1
ATOM 1683 C CA . THR A 1 266 ? 20.131 -18.487 -50.829 1.00 75.94 266 THR A CA 1
ATOM 1684 C C . THR A 1 266 ? 18.752 -18.906 -51.321 1.00 73.82 266 THR A C 1
ATOM 1685 O O . THR A 1 266 ? 17.749 -18.543 -50.693 1.00 81.19 266 THR A O 1
ATOM 1689 N N . PRO A 1 267 ? 18.650 -19.645 -52.421 1.00 68.27 267 PRO A N 1
ATOM 1690 C CA . PRO A 1 267 ? 17.326 -19.950 -52.983 1.00 73.23 267 PRO A CA 1
ATOM 1691 C C . PRO A 1 267 ? 16.555 -21.043 -52.254 1.00 78.11 267 PRO A C 1
ATOM 1692 O O . PRO A 1 267 ? 16.737 -21.255 -51.051 1.00 58.40 267 PRO A O 1
ATOM 1696 N N . LEU A 1 268 ? 15.702 -21.753 -52.990 1.00 101.20 268 LEU A N 1
ATOM 1697 C CA . LEU A 1 268 ? 14.554 -22.449 -52.429 1.00 105.76 268 LEU A CA 1
ATOM 1698 C C . LEU A 1 268 ? 14.780 -23.953 -52.305 1.00 99.54 268 LEU A C 1
ATOM 1699 O O . LEU A 1 268 ? 15.838 -24.493 -52.638 1.00 117.58 268 LEU A O 1
ATOM 1704 N N . VAL A 1 269 ? 13.744 -24.632 -51.804 1.00 95.23 269 VAL A N 1
ATOM 1705 C CA . VAL A 1 269 ? 13.650 -26.084 -51.758 1.00 97.09 269 VAL A CA 1
ATOM 1706 C C . VAL A 1 269 ? 12.289 -26.471 -52.329 1.00 78.42 269 VAL A C 1
ATOM 1707 O O . VAL A 1 269 ? 11.369 -25.654 -52.408 1.00 57.04 269 VAL A O 1
ATOM 1711 N N . GLU A 1 270 ? 12.171 -27.736 -52.737 1.00 87.44 270 GLU A N 1
ATOM 1712 C CA . GLU A 1 270 ? 10.960 -28.232 -53.382 1.00 90.78 270 GLU A CA 1
ATOM 1713 C C . GLU A 1 270 ? 9.748 -28.171 -52.460 1.00 93.99 270 GLU A C 1
ATOM 1714 O O . GLU A 1 270 ? 8.831 -27.374 -52.683 1.00 82.47 270 GLU A O 1
ATOM 1716 N N . GLY A 1 271 ? 9.728 -29.013 -51.430 1.00 105.45 271 GLY A N 1
ATOM 1717 C CA . GLY A 1 271 ? 8.603 -29.118 -50.526 1.00 99.65 271 GLY A CA 1
ATOM 1718 C C . GLY A 1 271 ? 8.733 -28.366 -49.221 1.00 87.90 271 GLY A C 1
ATOM 1719 O O . GLY A 1 271 ? 7.901 -28.563 -48.327 1.00 87.98 271 GLY A O 1
ATOM 1720 N N . THR A 1 272 ? 9.744 -27.510 -49.075 1.00 94.51 272 THR A N 1
ATOM 1721 C CA . THR A 1 272 ? 9.919 -26.753 -47.842 1.00 98.42 272 THR A CA 1
ATOM 1722 C C . THR A 1 272 ? 9.271 -25.376 -47.918 1.00 99.89 272 THR A C 1
ATOM 1723 O O . THR A 1 272 ? 8.625 -24.944 -46.958 1.00 95.47 272 THR A O 1
ATOM 1727 N N . ASP A 1 273 ? 9.434 -24.676 -49.035 1.00 110.16 273 ASP A N 1
ATOM 1728 C CA . ASP A 1 273 ? 8.711 -23.436 -49.307 1.00 113.59 273 ASP A CA 1
ATOM 1729 C C . ASP A 1 273 ? 7.694 -23.751 -50.404 1.00 112.53 273 ASP A C 1
ATOM 1730 O O . ASP A 1 273 ? 7.989 -23.656 -51.597 1.00 113.76 273 ASP A O 1
ATOM 1735 N N . TYR A 1 274 ? 6.495 -24.146 -49.980 1.00 95.63 274 TYR A N 1
ATOM 1736 C CA . TYR A 1 274 ? 5.431 -24.515 -50.906 1.00 77.70 274 TYR A CA 1
ATOM 1737 C C . TYR A 1 274 ? 5.131 -23.370 -51.867 1.00 80.70 274 TYR A C 1
ATOM 1738 O O . TYR A 1 274 ? 4.882 -22.237 -51.447 1.00 76.84 274 TYR A O 1
ATOM 1747 N N . THR A 1 275 ? 5.158 -23.673 -53.164 1.00 82.37 275 THR A N 1
ATOM 1748 C CA . THR A 1 275 ? 5.099 -22.654 -54.211 1.00 85.75 275 THR A CA 1
ATOM 1749 C C . THR A 1 275 ? 4.168 -23.081 -55.344 1.00 92.52 275 THR A C 1
ATOM 1750 O O . THR A 1 275 ? 4.549 -23.110 -56.515 1.00 83.82 275 THR A O 1
ATOM 1754 N N . ILE A 1 276 ? 2.920 -23.405 -55.011 1.00 105.48 276 ILE A N 1
ATOM 1755 C CA . ILE A 1 276 ? 1.950 -23.777 -56.039 1.00 109.28 276 ILE A CA 1
ATOM 1756 C C . ILE A 1 276 ? 0.772 -22.810 -55.994 1.00 107.35 276 ILE A C 1
ATOM 1757 O O . ILE A 1 276 ? 0.964 -21.590 -55.989 1.00 106.30 276 ILE A O 1
ATOM 1762 N N . ASP A 1 277 ? -0.447 -23.346 -55.943 1.00 107.82 277 ASP A N 1
ATOM 1763 C CA . ASP A 1 277 ? -1.683 -22.578 -56.084 1.00 102.12 277 ASP A CA 1
ATOM 1764 C C . ASP A 1 277 ? -1.722 -21.647 -57.299 1.00 100.89 277 ASP A C 1
ATOM 1765 O O . ASP A 1 277 ? -1.841 -20.427 -57.188 1.00 100.40 277 ASP A O 1
ATOM 1770 N N . ALA A 1 278 ? -1.609 -22.284 -58.470 1.00 104.74 278 ALA A N 1
ATOM 1771 C CA . ALA A 1 278 ? -1.540 -21.561 -59.735 1.00 105.07 278 ALA A CA 1
ATOM 1772 C C . ALA A 1 278 ? -2.656 -20.546 -59.929 1.00 101.66 278 ALA A C 1
ATOM 1773 O O . ALA A 1 278 ? -2.394 -19.385 -60.260 1.00 108.69 278 ALA A O 1
ATOM 1775 N N . GLY A 1 279 ? -3.907 -20.970 -59.753 1.00 97.77 279 GLY A N 1
ATOM 1776 C CA . GLY A 1 279 ? -5.028 -20.051 -59.815 1.00 91.28 279 GLY A CA 1
ATOM 1777 C C . GLY A 1 279 ? -4.925 -18.985 -58.745 1.00 87.59 279 GLY A C 1
ATOM 1778 O O . GLY A 1 279 ? -4.921 -19.304 -57.551 1.00 86.14 279 GLY A O 1
ATOM 1779 N N . VAL A 1 280 ? -4.850 -17.720 -59.163 1.00 81.84 280 VAL A N 1
ATOM 1780 C CA . VAL A 1 280 ? -4.512 -16.609 -58.278 1.00 70.79 280 VAL A CA 1
ATOM 1781 C C . VAL A 1 280 ? -3.165 -16.815 -57.597 1.00 63.01 280 VAL A C 1
ATOM 1782 O O . VAL A 1 280 ? -3.095 -17.053 -56.386 1.00 64.39 280 VAL A O 1
ATOM 1786 N N . VAL A 1 281 ? -2.091 -16.730 -58.383 1.00 58.63 281 VAL A N 1
ATOM 1787 C CA . VAL A 1 281 ? -0.746 -17.125 -57.972 1.00 61.98 281 VAL A CA 1
ATOM 1788 C C . VAL A 1 281 ? -0.423 -16.714 -56.542 1.00 62.08 281 VAL A C 1
ATOM 1789 O O . VAL A 1 281 ? -0.345 -15.522 -56.229 1.00 61.07 281 VAL A O 1
ATOM 1793 N N . SER A 1 282 ? -0.191 -17.701 -55.680 1.00 64.59 282 SER A N 1
ATOM 1794 C CA . SER A 1 282 ? 0.013 -17.488 -54.256 1.00 64.10 282 SER A CA 1
ATOM 1795 C C . SER A 1 282 ? 1.174 -18.394 -53.870 1.00 61.43 282 SER A C 1
ATOM 1796 O O . SER A 1 282 ? 1.508 -19.345 -54.579 1.00 61.53 282 SER A O 1
ATOM 1799 N N . TRP A 1 283 ? 1.792 -18.089 -52.730 1.00 69.29 283 TRP A N 1
ATOM 1800 C CA . TRP A 1 283 ? 2.941 -18.853 -52.242 1.00 84.17 283 TRP A CA 1
ATOM 1801 C C . TRP A 1 283 ? 2.873 -18.904 -50.718 1.00 87.54 283 TRP A C 1
ATOM 1802 O O . TRP A 1 283 ? 3.285 -17.956 -50.043 1.00 94.09 283 TRP A O 1
ATOM 1813 N N . SER A 1 284 ? 2.366 -20.012 -50.183 1.00 87.40 284 SER A N 1
ATOM 1814 C CA . SER A 1 284 ? 2.259 -20.218 -48.744 1.00 79.44 284 SER A CA 1
ATOM 1815 C C . SER A 1 284 ? 3.429 -21.068 -48.263 1.00 73.70 284 SER A C 1
ATOM 1816 O O . SER A 1 284 ? 3.744 -22.095 -48.869 1.00 72.93 284 SER A O 1
ATOM 1819 N N . LEU A 1 285 ? 4.172 -20.538 -47.292 1.00 70.35 285 LEU A N 1
ATOM 1820 C CA . LEU A 1 285 ? 5.369 -21.234 -46.748 1.00 70.55 285 LEU A CA 1
ATOM 1821 C C . LEU A 1 285 ? 4.975 -22.351 -45.784 1.00 71.74 285 LEU A C 1
ATOM 1822 O O . LEU A 1 285 ? 3.777 -22.601 -45.600 1.00 67.12 285 LEU A O 1
ATOM 1827 N N . THR A 1 286 ? 5.983 -23.035 -45.251 1.00 77.59 286 THR A N 1
ATOM 1828 C CA . THR A 1 286 ? 5.765 -24.139 -44.284 1.00 82.06 286 THR A CA 1
ATOM 1829 C C . THR A 1 286 ? 6.640 -23.849 -43.065 1.00 80.70 286 THR A C 1
ATOM 1830 O O . THR A 1 286 ? 7.601 -23.085 -43.189 1.00 75.92 286 THR A O 1
ATOM 1834 N N . GLU A 1 287 ? 6.371 -24.511 -41.958 1.00 88.30 287 GLU A N 1
ATOM 1835 C CA . GLU A 1 287 ? 7.010 -24.128 -40.686 1.00 88.92 287 GLU A CA 1
ATOM 1836 C C . GLU A 1 287 ? 8.530 -24.135 -40.733 1.00 88.78 287 GLU A C 1
ATOM 1837 O O . GLU A 1 287 ? 9.117 -23.319 -39.999 1.00 89.26 287 GLU A O 1
ATOM 1843 N N . LYS A 1 288 ? 9.146 -24.999 -41.532 1.00 82.46 288 LYS A N 1
ATOM 1844 C CA . LYS A 1 288 ? 10.605 -25.070 -41.521 1.00 74.10 288 LYS A CA 1
ATOM 1845 C C . LYS A 1 288 ? 11.220 -23.719 -41.876 1.00 73.04 288 LYS A C 1
ATOM 1846 O O . LYS A 1 288 ? 11.987 -23.147 -41.092 1.00 59.63 288 LYS A O 1
ATOM 1852 N N . LYS A 1 289 ? 10.902 -23.198 -43.064 1.00 73.87 289 LYS A N 1
ATOM 1853 C CA . LYS A 1 289 ? 11.400 -21.878 -43.441 1.00 78.94 289 LYS A CA 1
ATOM 1854 C C . LYS A 1 289 ? 10.871 -20.800 -42.505 1.00 76.88 289 LYS A C 1
ATOM 1855 O O . LYS A 1 289 ? 11.534 -19.776 -42.299 1.00 74.52 289 LYS A O 1
ATOM 1861 N N . LEU A 1 290 ? 9.685 -21.012 -41.928 1.00 74.04 290 LEU A N 1
ATOM 1862 C CA . LEU A 1 290 ? 9.136 -20.049 -40.979 1.00 78.70 290 LEU A CA 1
ATOM 1863 C C . LEU A 1 290 ? 10.002 -19.950 -39.729 1.00 83.68 290 LEU A C 1
ATOM 1864 O O . LEU A 1 290 ? 10.209 -18.855 -39.192 1.00 82.77 290 LEU A O 1
ATOM 1869 N N . ALA A 1 291 ? 10.517 -21.081 -39.251 1.00 84.61 291 ALA A N 1
ATOM 1870 C CA . ALA A 1 291 ? 11.398 -21.102 -38.091 1.00 87.76 291 ALA A CA 1
ATOM 1871 C C . ALA A 1 291 ? 12.845 -20.778 -38.443 1.00 103.23 291 ALA A C 1
ATOM 1872 O O . ALA A 1 291 ? 13.722 -20.915 -37.584 1.00 96.73 291 ALA A O 1
ATOM 1874 N N . GLU A 1 292 ? 13.110 -20.351 -39.678 1.00 117.52 292 GLU A N 1
ATOM 1875 C CA . GLU A 1 292 ? 14.458 -20.042 -40.136 1.00 124.08 292 GLU A CA 1
ATOM 1876 C C . GLU A 1 292 ? 14.697 -18.559 -40.373 1.00 117.25 292 GLU A C 1
ATOM 1877 O O . GLU A 1 292 ? 15.827 -18.092 -40.207 1.00 120.36 292 GLU A O 1
ATOM 1883 N N . ILE A 1 293 ? 13.664 -17.809 -40.740 1.00 93.47 293 ILE A N 1
ATOM 1884 C CA . ILE A 1 293 ? 13.824 -16.420 -41.153 1.00 76.98 293 ILE A CA 1
ATOM 1885 C C . ILE A 1 293 ? 13.966 -15.515 -39.937 1.00 65.42 293 ILE A C 1
ATOM 1886 O O . ILE A 1 293 ? 13.359 -15.744 -38.885 1.00 69.05 293 ILE A O 1
ATOM 1891 N N . LYS A 1 294 ? 14.785 -14.476 -40.086 1.00 63.47 294 LYS A N 1
ATOM 1892 C CA . LYS A 1 294 ? 14.987 -13.451 -39.074 1.00 60.47 294 LYS A CA 1
ATOM 1893 C C . LYS A 1 294 ? 14.539 -12.100 -39.616 1.00 53.92 294 LYS A C 1
ATOM 1894 O O . LYS A 1 294 ? 14.327 -11.926 -40.818 1.00 47.66 294 LYS A O 1
ATOM 1900 N N . ALA A 1 295 ? 14.400 -11.137 -38.707 1.00 53.94 295 ALA A N 1
ATOM 1901 C CA . ALA A 1 295 ? 14.032 -9.783 -39.103 1.00 54.36 295 ALA A CA 1
ATOM 1902 C C . ALA A 1 295 ? 15.096 -9.194 -40.021 1.00 60.61 295 ALA A C 1
ATOM 1903 O O . ALA A 1 295 ? 16.281 -9.162 -39.680 1.00 63.43 295 ALA A O 1
ATOM 1905 N N . GLY A 1 296 ? 14.667 -8.731 -41.191 1.00 64.55 296 GLY A N 1
ATOM 1906 C CA . GLY A 1 296 ? 15.580 -8.227 -42.192 1.00 64.75 296 GLY A CA 1
ATOM 1907 C C . GLY A 1 296 ? 15.969 -9.224 -43.258 1.00 65.05 296 GLY A C 1
ATOM 1908 O O . GLY A 1 296 ? 16.827 -8.911 -44.091 1.00 63.98 296 GLY A O 1
ATOM 1909 N N . ASP A 1 297 ? 15.369 -10.413 -43.259 1.00 68.91 297 ASP A N 1
ATOM 1910 C CA . ASP A 1 297 ? 15.669 -11.433 -44.257 1.00 72.21 297 ASP A CA 1
ATOM 1911 C C . ASP A 1 297 ? 14.921 -11.109 -45.544 1.00 76.42 297 ASP A C 1
ATOM 1912 O O . ASP A 1 297 ? 13.700 -11.278 -45.622 1.00 82.97 297 ASP A O 1
ATOM 1917 N N . THR A 1 298 ? 15.651 -10.645 -46.554 1.00 70.66 298 THR A N 1
ATOM 1918 C CA . THR A 1 298 ? 15.042 -10.372 -47.847 1.00 61.52 298 THR A CA 1
ATOM 1919 C C . THR A 1 298 ? 14.739 -11.679 -48.568 1.00 59.38 298 THR A C 1
ATOM 1920 O O . THR A 1 298 ? 15.562 -12.598 -48.594 1.00 71.01 298 THR A O 1
ATOM 1924 N N . ILE A 1 299 ? 13.501 -11.792 -49.033 1.00 50.16 299 ILE A N 1
ATOM 1925 C CA . ILE A 1 299 ? 13.104 -12.969 -49.850 1.00 54.95 299 ILE A CA 1
ATOM 1926 C C . ILE A 1 299 ? 12.649 -12.459 -51.225 1.00 55.17 299 ILE A C 1
ATOM 1927 O O . ILE A 1 299 ? 11.881 -11.500 -51.240 1.00 52.38 299 ILE A O 1
ATOM 1932 N N . GLU A 1 300 ? 13.112 -13.060 -52.335 1.00 61.58 300 GLU A N 1
ATOM 1933 C CA . GLU A 1 300 ? 12.806 -12.650 -53.704 1.00 65.11 300 GLU A CA 1
ATOM 1934 C C . GLU A 1 300 ? 12.203 -13.825 -54.460 1.00 63.69 300 GLU A C 1
ATOM 1935 O O . GLU A 1 300 ? 12.899 -14.805 -54.740 1.00 68.28 300 GLU A O 1
ATOM 1941 N N . VAL A 1 301 ? 10.926 -13.719 -54.816 1.00 59.91 301 VAL A N 1
ATOM 1942 C CA . VAL A 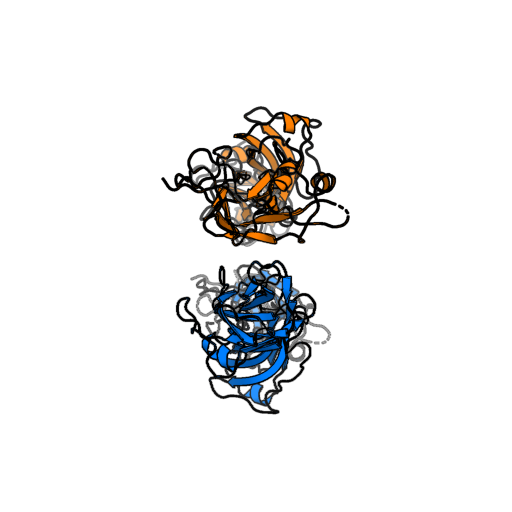1 301 ? 10.270 -14.715 -55.655 1.00 56.48 301 VAL A CA 1
ATOM 1943 C C . VAL A 1 301 ? 10.368 -14.276 -57.110 1.00 49.78 301 VAL A C 1
ATOM 1944 O O . VAL A 1 301 ? 10.151 -13.103 -57.435 1.00 49.91 301 VAL A O 1
ATOM 1948 N N . VAL A 1 302 ? 10.704 -15.218 -57.990 1.00 48.13 302 VAL A N 1
ATOM 1949 C CA . VAL A 1 302 ? 10.793 -14.969 -59.425 1.00 44.86 302 VAL A CA 1
ATOM 1950 C C . VAL A 1 302 ? 9.919 -15.989 -60.142 1.00 42.93 302 VAL A C 1
ATOM 1951 O O . VAL A 1 302 ? 10.063 -17.196 -59.922 1.00 41.87 302 VAL A O 1
ATOM 1955 N N . PHE A 1 303 ? 9.019 -15.506 -60.998 1.00 44.01 303 PHE A N 1
ATOM 1956 C CA . PHE A 1 303 ? 8.120 -16.378 -61.741 1.00 57.06 303 PHE A CA 1
ATOM 1957 C C . PHE A 1 303 ? 7.901 -15.817 -63.140 1.00 69.02 303 PHE A C 1
ATOM 1958 O O . PHE A 1 303 ? 8.244 -14.668 -63.438 1.00 78.98 303 PHE A O 1
ATOM 1966 N N . THR A 1 304 ? 7.322 -16.652 -64.002 1.00 65.20 304 THR A N 1
ATOM 1967 C CA . THR A 1 304 ? 7.159 -16.349 -65.417 1.00 60.64 304 THR A CA 1
ATOM 1968 C C . THR A 1 304 ? 5.680 -16.293 -65.774 1.00 54.31 304 THR A C 1
ATOM 1969 O O . THR A 1 304 ? 4.897 -17.149 -65.350 1.00 44.81 304 THR A O 1
ATOM 1973 N N . THR A 1 305 ? 5.305 -15.285 -66.560 1.00 55.94 305 THR A N 1
ATOM 1974 C CA . THR A 1 305 ? 3.927 -15.085 -66.988 1.00 49.82 305 THR A CA 1
ATOM 1975 C C . THR A 1 305 ? 3.872 -14.994 -68.504 1.00 52.45 305 THR A C 1
ATOM 1976 O O . THR A 1 305 ? 4.625 -14.226 -69.111 1.00 49.52 305 THR A O 1
ATOM 1980 N N . THR A 1 306 ? 2.977 -15.771 -69.109 1.00 50.25 306 THR A N 1
ATOM 1981 C CA . THR A 1 306 ? 2.800 -15.753 -70.555 1.00 45.81 306 THR A CA 1
ATOM 1982 C C . THR A 1 306 ? 1.994 -14.524 -70.958 1.00 47.81 306 THR A C 1
ATOM 1983 O O . THR A 1 306 ? 0.848 -14.359 -70.527 1.00 47.25 306 THR A O 1
ATOM 1987 N N . VAL A 1 307 ? 2.595 -13.660 -71.775 1.00 49.30 307 VAL A N 1
ATOM 1988 C CA . VAL A 1 307 ? 1.875 -12.510 -72.312 1.00 46.08 307 VAL A CA 1
ATOM 1989 C C . VAL A 1 307 ? 0.885 -13.010 -73.355 1.00 50.20 307 VAL A C 1
ATOM 1990 O O . VAL A 1 307 ? 1.275 -13.568 -74.387 1.00 50.22 307 VAL A O 1
ATOM 1994 N N . LEU A 1 308 ? -0.405 -12.813 -73.088 1.00 46.07 308 LEU A N 1
ATOM 1995 C CA . LEU A 1 308 ? -1.447 -13.438 -73.892 1.00 34.20 308 LEU A CA 1
ATOM 1996 C C . LEU A 1 308 ? -1.798 -12.631 -75.138 1.00 38.17 308 LEU A C 1
ATOM 1997 O O . LEU A 1 308 ? -1.752 -13.161 -76.252 1.00 42.56 308 LEU A O 1
ATOM 2002 N N . ALA A 1 309 ? -2.157 -11.359 -74.973 1.00 43.06 309 ALA A N 1
ATOM 2003 C CA . ALA A 1 309 ? -2.641 -10.550 -76.080 1.00 37.40 309 ALA A CA 1
ATOM 2004 C C . ALA A 1 309 ? -2.113 -9.128 -75.937 1.00 35.49 309 ALA A C 1
ATOM 2005 O O . ALA A 1 309 ? -1.463 -8.776 -74.948 1.00 32.08 309 ALA A O 1
ATOM 2007 N N . VAL A 1 310 ? -2.405 -8.305 -76.939 1.00 39.06 310 VAL A N 1
ATOM 2008 C CA . VAL A 1 310 ? -2.033 -6.895 -76.940 1.00 40.04 310 VAL A CA 1
ATOM 2009 C C . VAL A 1 310 ? -3.268 -6.100 -76.539 1.00 48.90 310 VAL A C 1
ATOM 2010 O O . VAL A 1 310 ? -4.267 -6.076 -77.267 1.00 53.33 310 VAL A O 1
ATOM 2014 N N . THR A 1 311 ? -3.206 -5.455 -75.377 1.00 53.57 311 THR A N 1
ATOM 2015 C CA . THR A 1 311 ? -4.320 -4.655 -74.893 1.00 47.87 311 THR A CA 1
ATOM 2016 C C . THR A 1 311 ? -4.526 -3.435 -75.793 1.00 54.71 311 THR A C 1
ATOM 2017 O O . THR A 1 311 ? -3.627 -3.012 -76.525 1.00 58.07 311 THR A O 1
ATOM 2021 N N . GLU A 1 312 ? -5.745 -2.886 -75.747 1.00 54.51 312 GLU A N 1
ATOM 2022 C CA . GLU A 1 312 ? -6.050 -1.664 -76.486 1.00 55.56 312 GLU A CA 1
ATOM 2023 C C . GLU A 1 312 ? -5.037 -0.567 -76.187 1.00 49.36 312 GLU A C 1
ATOM 2024 O O . GLU A 1 312 ? -4.650 0.196 -77.080 1.00 54.33 312 GLU A O 1
ATOM 2030 N N . THR A 1 313 ? -4.593 -0.475 -74.936 1.00 41.85 313 THR A N 1
ATOM 2031 C CA . THR A 1 313 ? -3.549 0.466 -74.561 1.00 34.97 313 THR A CA 1
ATOM 2032 C C . THR A 1 313 ? -2.149 -0.108 -74.722 1.00 36.10 313 THR A C 1
ATOM 2033 O O . THR A 1 313 ? -1.189 0.661 -74.843 1.00 36.17 313 THR A O 1
ATOM 2037 N N . GLY A 1 314 ? -2.011 -1.434 -74.734 1.00 29.12 314 GLY A N 1
ATOM 2038 C CA . GLY A 1 314 ? -0.716 -2.072 -74.830 1.00 29.87 314 GLY A CA 1
ATOM 2039 C C . GLY A 1 314 ? 0.092 -2.075 -73.553 1.00 33.90 314 GLY A C 1
ATOM 2040 O O . GLY A 1 314 ? 1.145 -2.724 -73.508 1.00 41.44 314 GLY A O 1
ATOM 2041 N N . ASP A 1 315 ? -0.362 -1.378 -72.515 1.00 29.35 315 ASP A N 1
ATOM 2042 C CA . ASP A 1 315 ? 0.346 -1.307 -71.241 1.00 29.40 315 ASP A CA 1
ATOM 2043 C C . ASP A 1 315 ? -0.169 -2.424 -70.341 1.00 29.35 315 ASP A C 1
ATOM 2044 O O . ASP A 1 315 ? -1.329 -2.405 -69.919 1.00 28.75 315 ASP A O 1
ATOM 2049 N N . ILE A 1 316 ? 0.691 -3.392 -70.044 1.00 30.03 316 ILE A N 1
ATOM 2050 C CA . ILE A 1 316 ? 0.373 -4.480 -69.127 1.00 30.11 316 ILE A CA 1
ATOM 2051 C C . ILE A 1 316 ? 1.159 -4.240 -67.845 1.00 30.50 316 ILE A C 1
ATOM 2052 O O . ILE A 1 316 ? 2.395 -4.309 -67.838 1.00 30.83 316 ILE A O 1
ATOM 2057 N N . ASP A 1 317 ? 0.445 -3.957 -66.762 1.00 30.55 317 ASP A N 1
ATOM 2058 C CA . ASP A 1 317 ? 1.042 -3.665 -65.470 1.00 29.47 317 ASP A CA 1
ATOM 2059 C C . ASP A 1 317 ? 0.746 -4.791 -64.490 1.00 29.60 317 ASP A C 1
ATOM 2060 O O . ASP A 1 317 ? -0.094 -5.658 -64.737 1.00 29.59 317 ASP A O 1
ATOM 2065 N N . ASN A 1 318 ? 1.429 -4.694 -63.343 1.00 29.70 318 ASN A N 1
ATOM 2066 C CA . ASN A 1 318 ? 1.291 -5.641 -62.217 1.00 29.84 318 ASN A CA 1
ATOM 2067 C C . ASN A 1 318 ? 1.334 -4.772 -60.966 1.00 38.94 318 ASN A C 1
ATOM 2068 O O . ASN A 1 318 ? 2.418 -4.689 -60.389 1.00 41.27 318 ASN A O 1
ATOM 2073 N N . PRO A 1 319 ? 0.265 -4.063 -60.529 1.00 41.02 319 PRO A N 1
ATOM 2074 C CA . PRO A 1 319 ? 0.387 -3.224 -59.332 1.00 36.62 319 PRO A CA 1
ATOM 2075 C C . PRO A 1 319 ? 0.208 -4.022 -58.054 1.00 32.72 319 PRO A C 1
ATOM 2076 O O . PRO A 1 319 ? 0.193 -5.255 -58.084 1.00 28.46 319 PRO A O 1
ATOM 2080 N N . GLY A 1 320 ? 0.070 -3.329 -56.927 1.00 31.56 320 GLY A N 1
ATOM 2081 C CA . GLY A 1 320 ? -0.195 -4.005 -55.679 1.00 27.38 320 GLY A CA 1
ATOM 2082 C C . GLY A 1 320 ? -1.674 -4.273 -55.469 1.00 35.43 320 GLY A C 1
ATOM 2083 O O . GLY A 1 320 ? -2.542 -3.607 -56.028 1.00 42.87 320 GLY A O 1
ATOM 2084 N N . SER A 1 321 ? -1.956 -5.281 -54.647 1.00 41.72 321 SER A N 1
ATOM 2085 C CA . SER A 1 321 ? -3.319 -5.649 -54.290 1.00 47.41 321 SER A CA 1
ATOM 2086 C C . SER A 1 321 ? -3.390 -5.877 -52.790 1.00 48.31 321 SER A C 1
ATOM 2087 O O . SER A 1 321 ? -2.520 -6.539 -52.216 1.00 49.43 321 SER A O 1
ATOM 2090 N N . GLU A 1 322 ? -4.430 -5.329 -52.160 1.00 58.24 322 GLU A N 1
ATOM 2091 C CA . GLU A 1 322 ? -4.578 -5.467 -50.717 1.00 69.65 322 GLU A CA 1
ATOM 2092 C C . GLU A 1 322 ? -4.964 -6.881 -50.308 1.00 75.00 322 GLU A C 1
ATOM 2093 O O . GLU A 1 322 ? -4.843 -7.226 -49.128 1.00 78.69 322 GLU A O 1
ATOM 2099 N N . GLY A 1 323 ? -5.418 -7.702 -51.251 1.00 70.34 323 GLY A N 1
ATOM 2100 C CA . GLY A 1 323 ? -5.748 -9.079 -50.981 1.00 65.53 323 GLY A CA 1
ATOM 2101 C C . GLY A 1 323 ? -5.946 -9.855 -52.265 1.00 69.00 323 GLY A C 1
ATOM 2102 O O . GLY A 1 323 ? -5.763 -9.328 -53.367 1.00 74.80 323 GLY A O 1
ATOM 2103 N N . PRO A 1 324 ? -6.325 -11.131 -52.153 1.00 65.30 324 PRO A N 1
ATOM 2104 C CA . PRO A 1 324 ? -6.647 -11.912 -53.357 1.00 71.33 324 PRO A CA 1
ATOM 2105 C C . PRO A 1 324 ? -7.969 -11.498 -53.989 1.00 76.77 324 PRO A C 1
ATOM 2106 O O . PRO A 1 324 ? -8.552 -12.251 -54.776 1.00 70.25 324 PRO A O 1
ATOM 2110 N N . ASP A 1 325 ? -8.449 -10.300 -53.648 1.00 91.79 325 ASP A N 1
ATOM 2111 C CA . ASP A 1 325 ? -9.696 -9.798 -54.214 1.00 97.63 325 ASP A CA 1
ATOM 2112 C C . ASP A 1 325 ? -9.533 -9.473 -55.695 1.00 98.54 325 ASP A C 1
ATOM 2113 O O . ASP A 1 325 ? -10.174 -10.087 -56.555 1.00 101.03 325 ASP A O 1
ATOM 2118 N N . LYS A 1 326 ? -8.676 -8.509 -56.008 1.00 100.32 326 LYS A N 1
ATOM 2119 C CA . LYS A 1 326 ? -8.498 -7.976 -57.348 1.00 104.25 326 LYS A CA 1
ATOM 2120 C C . LYS A 1 326 ? -7.055 -8.164 -57.808 1.00 99.80 326 LYS A C 1
ATOM 2121 O O . LYS A 1 326 ? -6.171 -8.455 -56.994 1.00 101.19 326 LYS A O 1
ATOM 2127 N N . PRO A 1 327 ? -6.787 -8.028 -59.113 1.00 79.08 327 PRO A N 1
ATOM 2128 C CA . PRO A 1 327 ? -5.423 -8.244 -59.618 1.00 65.93 327 PRO A CA 1
ATOM 2129 C C . PRO A 1 327 ? -4.378 -7.401 -58.897 1.00 40.08 327 PRO A C 1
ATOM 2130 O O . PRO A 1 327 ? -4.636 -6.270 -58.480 1.00 41.35 327 PRO A O 1
ATOM 2134 N N . GLY A 1 328 ? -3.183 -7.975 -58.760 1.00 28.26 328 GLY A N 1
ATOM 2135 C CA . GLY A 1 328 ? -2.083 -7.335 -58.066 1.00 28.33 328 GLY A CA 1
ATOM 2136 C C . GLY A 1 328 ? -1.340 -8.287 -57.148 1.00 32.56 328 GLY A C 1
ATOM 2137 O O . GLY A 1 328 ? -1.729 -9.451 -57.023 1.00 35.73 328 GLY A O 1
ATOM 2138 N N . TYR A 1 329 ? -0.278 -7.813 -56.496 1.00 33.50 329 TYR A N 1
ATOM 2139 C CA . TYR A 1 329 ? 0.525 -8.643 -55.608 1.00 35.32 329 TYR A CA 1
ATOM 2140 C C . TYR A 1 329 ? 0.597 -8.028 -54.215 1.00 35.75 329 TYR A C 1
ATOM 2141 O O . TYR A 1 329 ? 0.494 -6.808 -54.049 1.00 40.83 329 TYR A O 1
ATOM 2150 N N . GLY A 1 330 ? 0.775 -8.889 -53.212 1.00 36.26 330 GLY A N 1
ATOM 2151 C CA . GLY A 1 330 ? 0.830 -8.460 -51.827 1.00 33.17 330 GLY A CA 1
ATOM 2152 C C . GLY A 1 330 ? 1.447 -9.532 -50.954 1.00 38.90 330 GLY A C 1
ATOM 2153 O O . GLY A 1 330 ? 1.828 -10.606 -51.425 1.00 40.93 330 GLY A O 1
ATOM 2154 N N . SER A 1 331 ? 1.532 -9.229 -49.658 1.00 40.96 331 SER A N 1
ATOM 2155 C CA . SER A 1 331 ? 2.180 -10.097 -48.683 1.00 42.89 331 SER A CA 1
ATOM 2156 C C . SER A 1 331 ? 1.261 -10.329 -47.490 1.00 45.15 331 SER A C 1
ATOM 2157 O O . SER A 1 331 ? 0.241 -9.656 -47.319 1.00 45.96 331 SER A O 1
ATOM 2160 N N . GLU A 1 332 ? 1.646 -11.289 -46.649 1.00 42.12 332 GLU A N 1
ATOM 2161 C CA . GLU A 1 332 ? 0.867 -11.627 -45.459 1.00 37.90 332 GLU A CA 1
ATOM 2162 C C . GLU A 1 332 ? 1.780 -12.317 -44.458 1.00 44.31 332 GLU A C 1
ATOM 2163 O O . GLU A 1 332 ? 2.388 -13.342 -44.782 1.00 54.10 332 GLU A O 1
ATOM 2169 N N . PHE A 1 333 ? 1.873 -11.764 -43.250 1.00 53.72 333 PHE A N 1
ATOM 2170 C CA . PHE A 1 333 ? 2.638 -12.363 -42.161 1.00 48.78 333 PHE A CA 1
ATOM 2171 C C . PHE A 1 333 ? 1.776 -12.372 -40.909 1.00 54.49 333 PHE A C 1
ATOM 2172 O O . PHE A 1 333 ? 1.399 -11.308 -40.408 1.00 60.39 333 PHE A O 1
ATOM 2180 N N . ASN A 1 334 ? 1.463 -13.571 -40.410 1.00 58.80 334 ASN A N 1
ATOM 2181 C CA . ASN A 1 334 ? 0.673 -13.747 -39.189 1.00 58.65 334 ASN A CA 1
ATOM 2182 C C . ASN A 1 334 ? -0.676 -13.035 -39.271 1.00 57.64 334 ASN A C 1
ATOM 2183 O O . ASN A 1 334 ? -1.200 -12.560 -38.260 1.00 68.89 334 ASN A O 1
ATOM 2188 N N . GLY A 1 335 ? -1.250 -12.956 -40.469 1.00 45.73 335 GLY A N 1
ATOM 2189 C CA . GLY A 1 335 ? -2.517 -12.286 -40.664 1.00 42.83 335 GLY A CA 1
ATOM 2190 C C . GLY A 1 335 ? -2.426 -10.814 -41.004 1.00 36.91 335 GLY A C 1
ATOM 2191 O O . GLY A 1 335 ? -3.464 -10.189 -41.256 1.00 36.12 335 GLY A O 1
ATOM 2192 N N . GLY A 1 336 ? -1.226 -10.239 -41.016 1.00 27.60 336 GLY A N 1
ATOM 2193 C CA . GLY A 1 336 ? -1.056 -8.848 -41.387 1.00 27.00 336 GLY A CA 1
ATOM 2194 C C . GLY A 1 336 ? -0.694 -8.680 -42.848 1.00 32.68 336 GLY A C 1
ATOM 2195 O O . GLY A 1 336 ? 0.406 -9.050 -43.268 1.00 28.11 336 GLY A O 1
ATOM 2196 N N . THR A 1 337 ? -1.608 -8.117 -43.631 1.00 29.06 337 THR A N 1
ATOM 2197 C CA . THR A 1 337 ? -1.448 -8.013 -45.073 1.00 31.03 337 THR A CA 1
ATOM 2198 C C . THR A 1 337 ? -1.047 -6.601 -45.484 1.00 29.89 337 THR A C 1
ATOM 2199 O O . THR A 1 337 ? -1.166 -5.641 -44.719 1.00 25.91 337 THR A O 1
ATOM 2203 N N . THR A 1 338 ? -0.566 -6.491 -46.721 1.00 39.08 338 THR A N 1
ATOM 2204 C CA . THR A 1 338 ? -0.182 -5.216 -47.310 1.00 37.46 338 THR A CA 1
ATOM 2205 C C . THR A 1 338 ? -0.154 -5.378 -48.820 1.00 28.46 338 THR A C 1
ATOM 2206 O O . THR A 1 338 ? 0.161 -6.466 -49.315 1.00 34.24 338 THR A O 1
ATOM 2210 N N . PRO A 1 339 ? -0.496 -4.340 -49.573 1.00 26.41 339 PRO A N 1
ATOM 2211 C CA . PRO A 1 339 ? -0.325 -4.387 -51.027 1.00 31.78 339 PRO A CA 1
ATOM 2212 C C . PRO A 1 339 ? 1.108 -4.050 -51.420 1.00 33.45 339 PRO A C 1
ATOM 2213 O O . PRO A 1 339 ? 1.902 -3.542 -50.628 1.00 39.16 339 PRO A O 1
ATOM 2217 N N . GLY A 1 340 ? 1.428 -4.350 -52.677 1.00 32.33 340 GLY A N 1
ATOM 2218 C CA . GLY A 1 340 ? 2.745 -4.044 -53.191 1.00 33.50 340 GLY A CA 1
ATOM 2219 C C . GLY A 1 340 ? 2.963 -2.555 -53.372 1.00 36.86 340 GLY A C 1
ATOM 2220 O O . GLY A 1 340 ? 2.029 -1.752 -53.398 1.00 46.24 340 GLY A O 1
ATOM 2221 N N . GLY A 1 341 ? 4.233 -2.183 -53.500 1.00 28.53 341 GLY A N 1
ATOM 2222 C CA . GLY A 1 341 ? 4.593 -0.787 -53.654 1.00 28.21 341 GLY A CA 1
ATOM 2223 C C . GLY A 1 341 ? 4.828 -0.373 -55.092 1.00 41.25 341 GLY A C 1
ATOM 2224 O O . GLY A 1 341 ? 4.094 0.459 -55.635 1.00 54.68 341 GLY A O 1
ATOM 2225 N N . THR A 1 342 ? 5.849 -0.949 -55.720 1.00 49.83 342 THR A N 1
ATOM 2226 C CA . THR A 1 342 ? 6.220 -0.575 -57.075 1.00 42.17 342 THR A CA 1
ATOM 2227 C C . THR A 1 342 ? 5.335 -1.284 -58.097 1.00 38.63 342 THR A C 1
ATOM 2228 O O . THR A 1 342 ? 4.768 -2.350 -57.840 1.00 39.39 342 THR A O 1
ATOM 2232 N N . THR A 1 343 ? 5.229 -0.674 -59.275 1.00 43.53 343 THR A N 1
ATOM 2233 C CA . THR A 1 343 ? 4.396 -1.188 -60.361 1.00 40.38 343 THR A CA 1
ATOM 2234 C C . THR A 1 343 ? 5.213 -1.248 -61.645 1.00 44.04 343 THR A C 1
ATOM 2235 O O . THR A 1 343 ? 5.430 -0.209 -62.295 1.00 50.20 343 THR A O 1
ATOM 2239 N N . PRO A 1 344 ? 5.681 -2.426 -62.043 1.00 49.26 344 PRO A N 1
ATOM 2240 C CA . PRO A 1 344 ? 6.396 -2.554 -63.315 1.00 47.28 344 PRO A CA 1
ATOM 2241 C C . PRO A 1 344 ? 5.427 -2.603 -64.490 1.00 45.46 344 PRO A C 1
ATOM 2242 O O . PRO A 1 344 ? 4.217 -2.772 -64.334 1.00 39.16 344 PRO A O 1
ATOM 2246 N N . HIS A 1 345 ? 5.990 -2.452 -65.688 1.00 49.21 345 HIS A N 1
ATOM 2247 C CA . HIS A 1 345 ? 5.209 -2.438 -66.915 1.00 40.39 345 HIS A CA 1
ATOM 2248 C C . HIS A 1 345 ? 5.917 -3.250 -67.989 1.00 36.19 345 HIS A C 1
ATOM 2249 O O . HIS A 1 345 ? 7.147 -3.349 -68.009 1.00 36.55 345 HIS A O 1
ATOM 2256 N N . THR A 1 346 ? 5.121 -3.829 -68.885 1.00 34.17 346 THR A N 1
ATOM 2257 C CA . THR A 1 346 ? 5.616 -4.444 -70.109 1.00 38.69 346 THR A CA 1
ATOM 2258 C C . THR A 1 346 ? 4.757 -3.950 -71.264 1.00 38.66 346 THR A C 1
ATOM 2259 O O . THR A 1 346 ? 3.528 -4.077 -71.228 1.00 42.49 346 THR A O 1
ATOM 2263 N N . TYR A 1 347 ? 5.398 -3.367 -72.272 1.00 33.02 347 TYR A N 1
ATOM 2264 C CA . TYR A 1 347 ? 4.706 -2.708 -73.372 1.00 37.51 347 TYR A CA 1
ATOM 2265 C C . TYR A 1 347 ? 4.763 -3.575 -74.621 1.00 33.62 347 TYR A C 1
ATOM 2266 O O . TYR A 1 347 ? 5.821 -4.116 -74.959 1.00 34.10 347 TYR A O 1
ATOM 2275 N N . TRP A 1 348 ? 3.625 -3.697 -75.302 1.00 33.97 348 TRP A N 1
ATOM 2276 C CA . TRP A 1 348 ? 3.506 -4.518 -76.498 1.00 35.42 348 TRP A CA 1
ATOM 2277 C C . TRP A 1 348 ? 2.645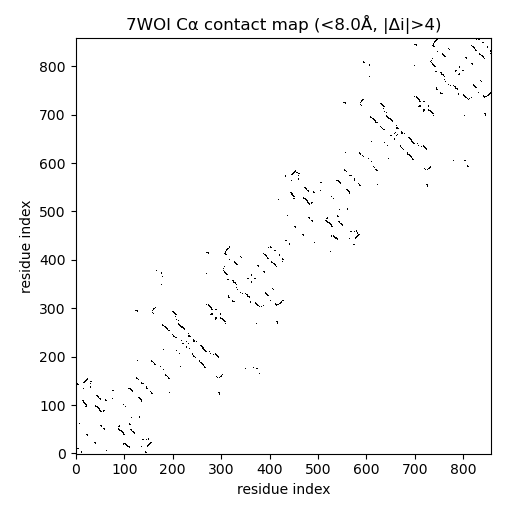 -3.800 -77.525 1.00 36.26 348 TRP A C 1
ATOM 2278 O O . TRP A 1 348 ? 1.614 -3.216 -77.181 1.00 40.82 348 TRP A O 1
ATOM 2289 N N . GLY A 1 349 ? 3.073 -3.850 -78.786 1.00 33.18 349 GLY A N 1
ATOM 2290 C CA . GLY A 1 349 ? 2.359 -3.233 -79.879 1.00 38.57 349 GLY A CA 1
ATOM 2291 C C . GLY A 1 349 ? 2.023 -4.236 -80.970 1.00 43.85 349 GLY A C 1
ATOM 2292 O O . GLY A 1 349 ? 2.285 -5.436 -80.851 1.00 49.72 349 GLY A O 1
ATOM 2293 N N . GLN A 1 350 ? 1.438 -3.714 -82.047 1.00 41.66 350 GLN A N 1
ATOM 2294 C CA . GLN A 1 350 ? 0.983 -4.534 -83.159 1.00 39.40 350 GLN A CA 1
ATOM 2295 C C . GLN A 1 350 ? 1.563 -4.019 -84.469 1.00 44.08 350 GLN A C 1
ATOM 2296 O O . GLN A 1 350 ? 2.116 -2.919 -84.547 1.00 48.00 350 GLN A O 1
ATOM 2302 N N . LEU A 1 351 ? 1.422 -4.841 -85.509 1.00 48.62 351 LEU A N 1
ATOM 2303 C CA . LEU A 1 351 ? 1.905 -4.498 -86.841 1.00 54.48 351 LEU A CA 1
ATOM 2304 C C . LEU A 1 351 ? 1.246 -5.421 -87.854 1.00 46.00 351 LEU A C 1
ATOM 2305 O O . LEU A 1 351 ? 1.275 -6.644 -87.687 1.00 56.33 351 LEU A O 1
ATOM 2310 N N . THR A 1 352 ? 0.657 -4.838 -88.895 1.00 34.58 352 THR A N 1
ATOM 2311 C CA . THR A 1 352 ? 0.094 -5.599 -89.999 1.00 42.44 352 THR A CA 1
ATOM 2312 C C . THR A 1 352 ? 0.676 -5.085 -91.308 1.00 35.29 352 THR A C 1
ATOM 2313 O O . THR A 1 352 ? 0.974 -3.895 -91.449 1.00 35.12 352 THR A O 1
ATOM 2317 N N . VAL A 1 353 ? 0.845 -5.995 -92.264 1.00 35.92 353 VAL A N 1
ATOM 2318 C CA . VAL A 1 353 ? 1.489 -5.692 -93.536 1.00 42.03 353 VAL A CA 1
ATOM 2319 C C . VAL A 1 353 ? 0.538 -6.062 -94.665 1.00 43.41 353 VAL A C 1
ATOM 2320 O O . VAL A 1 353 ? -0.061 -7.143 -94.648 1.00 41.32 353 VAL A O 1
ATOM 2324 N N . ASN A 1 354 ? 0.398 -5.166 -95.640 1.00 46.17 354 ASN A N 1
ATOM 2325 C CA . ASN A 1 354 ? -0.425 -5.389 -96.821 1.00 44.30 354 ASN A CA 1
ATOM 2326 C C . ASN A 1 354 ? 0.470 -5.503 -98.046 1.00 48.57 354 ASN A C 1
ATOM 2327 O O . ASN A 1 354 ? 1.379 -4.688 -98.233 1.00 48.77 354 ASN A O 1
ATOM 2332 N N . LYS A 1 355 ? 0.251 -6.546 -98.846 1.00 50.97 355 LYS A N 1
ATOM 2333 C CA . LYS A 1 355 ? 1.097 -6.749 -100.053 1.00 58.94 355 LYS A CA 1
ATOM 2334 C C . LYS A 1 355 ? 0.406 -6.191 -101.283 1.00 60.46 355 LYS A C 1
ATOM 2335 O O . LYS A 1 355 ? -0.812 -6.350 -101.421 1.00 64.77 355 LYS A O 1
ATOM 2340 N N . GLY A 1 356 ? 1.200 -5.583 -102.138 1.00 60.19 356 GLY A N 1
ATOM 2341 C CA . GLY A 1 356 ? 0.722 -5.027 -103.388 1.00 61.05 356 GLY A CA 1
ATOM 2342 C C . GLY A 1 356 ? 1.846 -4.869 -104.382 1.00 58.91 356 GLY A C 1
ATOM 2343 O O . GLY A 1 356 ? 3.028 -4.978 -104.040 1.00 57.67 356 GLY A O 1
ATOM 2344 N N . ASP A 1 357 ? 1.462 -4.622 -105.631 1.00 67.49 357 ASP A N 1
ATOM 2345 C CA . ASP A 1 357 ? 2.428 -4.311 -106.669 1.00 71.66 357 ASP A CA 1
ATOM 2346 C C . ASP A 1 357 ? 2.893 -2.864 -106.518 1.00 70.14 357 ASP A C 1
ATOM 2347 O O . ASP A 1 357 ? 2.478 -2.144 -105.605 1.00 70.52 357 ASP A O 1
ATOM 2352 N N . THR A 1 358 ? 3.769 -2.424 -107.422 1.00 66.55 358 THR A N 1
ATOM 2353 C CA . THR A 1 358 ? 4.264 -1.053 -107.375 1.00 66.57 358 THR A CA 1
ATOM 2354 C C . THR A 1 358 ? 3.120 -0.071 -107.602 1.00 68.16 358 THR A C 1
ATOM 2355 O O . THR A 1 358 ? 2.538 -0.014 -108.690 1.00 67.60 358 THR A O 1
ATOM 2359 N N . GLY A 1 359 ? 2.781 0.693 -106.567 1.00 75.06 359 GLY A N 1
ATOM 2360 C CA . GLY A 1 359 ? 1.658 1.607 -106.601 1.00 75.96 359 GLY A CA 1
ATOM 2361 C C . GLY A 1 359 ? 0.467 1.166 -105.780 1.00 74.60 359 GLY A C 1
ATOM 2362 O O . GLY A 1 359 ? -0.480 1.949 -105.626 1.00 76.20 359 GLY A O 1
ATOM 2363 N N . MET A 1 360 ? 0.480 -0.063 -105.256 1.00 71.12 360 MET A N 1
ATOM 2364 C CA . MET A 1 360 ? -0.590 -0.585 -104.402 1.00 68.84 360 MET A CA 1
ATOM 2365 C C . MET A 1 360 ? -1.938 -0.612 -105.115 1.00 67.72 360 MET A C 1
ATOM 2366 O O . MET A 1 360 ? -2.986 -0.435 -104.490 1.00 66.70 360 MET A O 1
ATOM 2371 N N . VAL A 1 361 ? -1.926 -0.842 -106.426 1.00 72.37 361 VAL A N 1
ATOM 2372 C CA . VAL A 1 361 ? -3.175 -0.938 -107.173 1.00 70.68 361 VAL A CA 1
ATOM 2373 C C . VAL A 1 361 ? -3.721 -2.366 -107.178 1.00 72.91 361 VAL A C 1
ATOM 2374 O O . VAL A 1 361 ? -4.940 -2.562 -107.219 1.00 74.76 361 VAL A O 1
ATOM 2378 N N . ASN A 1 362 ? -2.848 -3.370 -107.113 1.00 68.35 362 ASN A N 1
ATOM 2379 C CA . ASN A 1 362 ? -3.247 -4.770 -107.077 1.00 65.43 362 ASN A CA 1
ATOM 2380 C C . ASN A 1 362 ? -2.640 -5.429 -105.848 1.00 63.33 362 ASN A C 1
ATOM 2381 O O . ASN A 1 362 ? -1.442 -5.280 -105.590 1.00 64.71 362 ASN A O 1
ATOM 2386 N N . LYS A 1 363 ? -3.464 -6.155 -105.098 1.00 60.88 363 LYS A N 1
ATOM 2387 C CA . LYS A 1 363 ? -3.005 -6.883 -103.923 1.00 57.99 363 LYS A CA 1
ATOM 2388 C C . LYS A 1 363 ? -2.554 -8.280 -104.334 1.00 59.57 363 LYS A C 1
ATOM 2389 O O . LYS A 1 363 ? -3.275 -8.988 -105.044 1.00 66.51 363 LYS A O 1
ATOM 2395 N N . LEU A 1 364 ? -1.362 -8.669 -103.890 1.00 52.04 364 LEU A N 1
ATOM 2396 C CA . LEU A 1 364 ? -0.718 -9.895 -104.336 1.00 50.50 364 LEU A CA 1
ATOM 2397 C C . LEU A 1 364 ? -0.662 -10.926 -103.216 1.00 55.83 364 LEU A C 1
ATOM 2398 O O . LEU A 1 364 ? -0.615 -10.585 -102.032 1.00 70.37 364 LEU A O 1
ATOM 2403 N N . ALA A 1 365 ? -0.650 -12.196 -103.611 1.00 48.98 365 ALA A N 1
ATOM 2404 C CA . ALA A 1 365 ? -0.626 -13.322 -102.693 1.00 40.87 365 ALA A CA 1
ATOM 2405 C C . ALA A 1 365 ? 0.712 -14.045 -102.766 1.00 43.43 365 ALA A C 1
ATOM 2406 O O . ALA A 1 365 ? 1.438 -13.963 -103.760 1.00 51.98 365 ALA A O 1
ATOM 2408 N N . GLY A 1 366 ? 1.033 -14.759 -101.688 1.00 44.45 366 GLY A N 1
ATOM 2409 C CA . GLY A 1 366 ? 2.185 -15.633 -101.661 1.00 45.35 366 GLY A CA 1
ATOM 2410 C C . GLY A 1 366 ? 3.503 -14.983 -101.300 1.00 50.94 366 GLY A C 1
ATOM 2411 O O . GLY A 1 366 ? 4.515 -15.691 -101.211 1.00 62.17 366 GLY A O 1
ATOM 2412 N N . ALA A 1 367 ? 3.535 -13.670 -101.093 1.00 45.88 367 ALA A N 1
ATOM 2413 C CA . ALA A 1 367 ? 4.777 -13.013 -100.708 1.00 43.25 367 ALA A CA 1
ATOM 2414 C C . ALA A 1 367 ? 5.118 -13.344 -99.261 1.00 48.74 367 ALA A C 1
ATOM 2415 O O . ALA A 1 367 ? 4.281 -13.198 -98.366 1.00 56.34 367 ALA A O 1
ATOM 2417 N N . GLU A 1 368 ? 6.350 -13.790 -99.033 1.00 54.49 368 GLU A N 1
ATOM 2418 C CA . GLU A 1 368 ? 6.795 -14.233 -97.718 1.00 51.21 368 GLU A CA 1
ATOM 2419 C C . GLU A 1 368 ? 7.605 -13.131 -97.046 1.00 45.92 368 GLU A C 1
ATOM 2420 O O . GLU A 1 368 ? 8.476 -12.521 -97.676 1.00 44.77 368 GLU A O 1
ATOM 2426 N N . PHE A 1 369 ? 7.315 -12.884 -95.770 1.00 44.98 369 PHE A N 1
ATOM 2427 C CA . PHE A 1 369 ? 7.954 -11.826 -95.004 1.00 43.38 369 PHE A CA 1
ATOM 2428 C C . PHE A 1 369 ? 8.592 -12.392 -93.744 1.00 43.82 369 PHE A C 1
ATOM 2429 O O . PHE A 1 369 ? 8.293 -13.510 -93.317 1.00 44.07 369 PHE A O 1
ATOM 2437 N N . ALA A 1 370 ? 9.471 -11.591 -93.146 1.00 43.94 370 ALA A N 1
ATOM 2438 C CA . ALA A 1 370 ? 10.157 -11.970 -91.920 1.00 44.37 370 ALA A CA 1
ATOM 2439 C C . ALA A 1 370 ? 10.571 -10.705 -91.183 1.00 49.46 370 ALA A C 1
ATOM 2440 O O . ALA A 1 370 ? 10.969 -9.719 -91.809 1.00 50.50 370 ALA A O 1
ATOM 2442 N N . VAL A 1 371 ? 10.473 -10.741 -89.856 1.00 55.42 371 VAL A N 1
ATOM 2443 C CA . VAL A 1 371 ? 10.814 -9.611 -89.000 1.00 51.14 371 VAL A CA 1
ATOM 2444 C C . VAL A 1 371 ? 12.044 -9.980 -88.184 1.00 51.75 371 VAL A C 1
ATOM 2445 O O . VAL A 1 371 ? 12.110 -11.071 -87.605 1.00 49.64 371 VAL A O 1
ATOM 2449 N N . PHE A 1 372 ? 13.014 -9.073 -88.141 1.00 62.34 372 PHE A N 1
ATOM 2450 C CA . PHE A 1 372 ? 14.241 -9.262 -87.385 1.00 78.96 372 PHE A CA 1
ATOM 2451 C C . PHE A 1 372 ? 14.406 -8.136 -86.374 1.00 80.27 372 PHE A C 1
ATOM 2452 O O . PHE A 1 372 ? 13.879 -7.034 -86.554 1.00 83.52 372 PHE A O 1
ATOM 2460 N N . ASN A 1 373 ? 15.145 -8.425 -85.308 1.00 75.39 373 ASN A N 1
ATOM 2461 C CA . ASN A 1 373 ? 15.492 -7.439 -84.288 1.00 75.41 373 ASN A CA 1
ATOM 2462 C C . ASN A 1 373 ? 16.980 -7.137 -84.444 1.00 82.33 373 ASN A C 1
ATOM 2463 O O . ASN A 1 373 ? 17.830 -7.707 -83.760 1.00 84.49 373 ASN A O 1
ATOM 2468 N N . ASN A 1 374 ? 17.294 -6.220 -85.372 1.00 88.67 374 ASN A N 1
ATOM 2469 C CA . ASN A 1 374 ? 18.687 -5.940 -85.704 1.00 89.66 374 ASN A CA 1
ATOM 2470 C C . ASN A 1 374 ? 18.898 -4.493 -86.139 1.00 86.15 374 ASN A C 1
ATOM 2471 O O . ASN A 1 374 ? 19.820 -4.210 -86.911 1.00 93.13 374 ASN A O 1
ATOM 2476 N N . ALA A 1 375 ? 18.067 -3.572 -85.661 1.00 80.18 375 ALA A N 1
ATOM 2477 C CA . ALA A 1 375 ? 18.204 -2.173 -86.035 1.00 77.36 375 ALA A CA 1
ATOM 2478 C C . ALA A 1 375 ? 19.311 -1.503 -85.229 1.00 82.56 375 ALA A C 1
ATOM 2479 O O . ALA A 1 375 ? 19.595 -1.879 -84.089 1.00 90.12 375 ALA A O 1
ATOM 2481 N N . GLU A 1 376 ? 19.942 -0.500 -85.841 1.00 86.21 376 GLU A N 1
ATOM 2482 C CA . GLU A 1 376 ? 20.997 0.280 -85.190 1.00 87.57 376 GLU A CA 1
ATOM 2483 C C . GLU A 1 376 ? 20.801 1.747 -85.562 1.00 95.81 376 GLU A C 1
ATOM 2484 O O . GLU A 1 376 ? 21.154 2.163 -86.669 1.00 96.98 376 GLU A O 1
ATOM 2490 N N . ASN A 1 377 ? 20.239 2.521 -84.632 1.00 110.25 377 ASN A N 1
ATOM 2491 C CA . ASN A 1 377 ? 20.040 3.963 -84.801 1.00 115.42 377 ASN A CA 1
ATOM 2492 C C . ASN A 1 377 ? 19.203 4.287 -86.037 1.00 111.54 377 ASN A C 1
ATOM 2493 O O . ASN A 1 377 ? 19.350 5.356 -86.635 1.00 111.41 377 ASN A O 1
ATOM 2498 N N . GLY A 1 378 ? 18.323 3.374 -86.428 1.00 111.97 378 GLY A N 1
ATOM 2499 C CA . GLY A 1 378 ? 17.432 3.601 -87.544 1.00 110.84 378 GLY A CA 1
ATOM 2500 C C . GLY A 1 378 ? 17.878 3.045 -88.878 1.00 109.94 378 GLY A C 1
ATOM 2501 O O . GLY A 1 378 ? 17.369 3.494 -89.911 1.00 109.49 378 GLY A O 1
ATOM 2502 N N . VAL A 1 379 ? 18.808 2.092 -88.896 1.00 107.69 379 VAL A N 1
ATOM 2503 C CA . VAL A 1 379 ? 19.242 1.460 -90.134 1.00 103.83 379 VAL A CA 1
ATOM 2504 C C . VAL A 1 379 ? 19.008 -0.040 -90.025 1.00 99.67 379 VAL A C 1
ATOM 2505 O O . VAL A 1 379 ? 19.050 -0.622 -88.936 1.00 99.24 379 VAL A O 1
ATOM 2509 N N . CYS A 1 380 ? 18.741 -0.662 -91.170 1.00 99.77 380 CYS A N 1
ATOM 2510 C CA . CYS A 1 380 ? 18.564 -2.102 -91.264 1.00 100.16 380 CYS A CA 1
ATOM 2511 C C . CYS A 1 380 ? 19.481 -2.649 -92.347 1.00 102.54 380 CYS A C 1
ATOM 2512 O O . CYS A 1 380 ? 19.869 -1.931 -93.274 1.00 107.89 380 CYS A O 1
ATOM 2515 N N . ALA A 1 381 ? 19.826 -3.928 -92.217 1.00 91.61 381 ALA A N 1
ATOM 2516 C CA . ALA A 1 381 ? 20.655 -4.583 -93.216 1.00 84.39 381 ALA A CA 1
ATOM 2517 C C . ALA A 1 381 ? 19.957 -4.551 -94.576 1.00 82.85 381 ALA A C 1
ATOM 2518 O O . ALA A 1 381 ? 18.727 -4.469 -94.647 1.00 89.17 381 ALA A O 1
ATOM 2520 N N . PRO A 1 382 ? 20.719 -4.599 -95.676 1.00 73.76 382 PRO A N 1
ATOM 2521 C CA . PRO A 1 382 ? 20.074 -4.540 -97.002 1.00 66.55 382 PRO A CA 1
ATOM 2522 C C . PRO A 1 382 ? 19.064 -5.653 -97.227 1.00 75.69 382 PRO A C 1
ATOM 2523 O O . PRO A 1 382 ? 17.947 -5.390 -97.697 1.00 73.10 382 PRO A O 1
ATOM 2527 N N . GLU A 1 383 ? 19.424 -6.894 -96.903 1.00 82.79 383 GLU A N 1
ATOM 2528 C CA . GLU A 1 383 ? 18.486 -8.008 -96.899 1.00 84.09 383 GLU A CA 1
ATOM 2529 C C . GLU A 1 383 ? 18.680 -8.798 -95.610 1.00 82.98 383 GLU A C 1
ATOM 2530 O O . GLU A 1 383 ? 19.588 -8.523 -94.820 1.00 83.08 383 GLU A O 1
ATOM 2536 N N . ALA A 1 384 ? 17.818 -9.788 -95.404 1.00 84.17 384 ALA A N 1
ATOM 2537 C CA . ALA A 1 384 ? 17.720 -10.448 -94.106 1.00 84.92 384 ALA A CA 1
ATOM 2538 C C . ALA A 1 384 ? 18.999 -11.210 -93.776 1.00 91.99 384 ALA A C 1
ATOM 2539 O O . ALA A 1 384 ? 19.509 -11.954 -94.622 1.00 95.59 384 ALA A O 1
ATOM 2541 N N . PRO A 1 385 ? 19.551 -11.046 -92.573 1.00 95.66 385 PRO A N 1
ATOM 2542 C CA . PRO A 1 385 ? 20.634 -11.932 -92.135 1.00 99.69 385 PRO A CA 1
ATOM 2543 C C . PRO A 1 385 ? 20.127 -13.359 -91.996 1.00 101.12 385 PRO A C 1
ATOM 2544 O O . PRO A 1 385 ? 18.956 -13.600 -91.698 1.00 101.11 385 PRO A O 1
ATOM 2548 N N . GLU A 1 386 ? 21.028 -14.313 -92.216 1.00 105.27 386 GLU A N 1
ATOM 2549 C CA . GLU A 1 386 ? 20.655 -15.722 -92.231 1.00 108.18 386 GLU A CA 1
ATOM 2550 C C . GLU A 1 386 ? 20.480 -16.314 -90.837 1.00 108.86 386 GLU A C 1
ATOM 2551 O O . GLU A 1 386 ? 20.363 -17.538 -90.714 1.00 109.36 386 GLU A O 1
ATOM 2557 N N . THR A 1 387 ? 20.456 -15.489 -89.793 1.00 106.59 387 THR A N 1
ATOM 2558 C CA . THR A 1 387 ? 20.133 -15.983 -88.464 1.00 101.69 387 THR A CA 1
ATOM 2559 C C . THR A 1 387 ? 18.644 -16.319 -88.380 1.00 100.15 387 THR A C 1
ATOM 2560 O O . THR A 1 387 ? 17.868 -16.083 -89.311 1.00 102.03 387 THR A O 1
ATOM 2564 N N . ASP A 1 388 ? 18.243 -16.878 -87.242 1.00 100.04 388 ASP A N 1
ATOM 2565 C CA . ASP A 1 388 ? 16.845 -17.236 -87.048 1.00 98.40 388 ASP A CA 1
ATOM 2566 C C . ASP A 1 388 ? 16.007 -15.978 -86.848 1.00 97.77 388 ASP A C 1
ATOM 2567 O O . ASP A 1 388 ? 16.340 -15.120 -86.025 1.00 101.07 388 ASP A O 1
ATOM 2572 N N . ALA A 1 389 ? 14.921 -15.869 -87.608 1.00 93.51 389 ALA A N 1
ATOM 2573 C CA . ALA A 1 389 ? 14.088 -14.679 -87.575 1.00 88.88 389 ALA A CA 1
ATOM 2574 C C . ALA A 1 389 ? 13.199 -14.667 -86.335 1.00 81.00 389 ALA A C 1
ATOM 2575 O O . ALA A 1 389 ? 12.991 -15.688 -85.673 1.00 80.41 389 ALA A O 1
ATOM 2577 N N . ILE A 1 390 ? 12.670 -13.483 -86.028 1.00 71.54 390 ILE A N 1
ATOM 2578 C CA . ILE A 1 390 ? 11.751 -13.344 -84.903 1.00 56.52 390 ILE A CA 1
ATOM 2579 C C . ILE A 1 390 ? 10.369 -13.864 -85.272 1.00 56.26 390 ILE A C 1
ATOM 2580 O O . ILE A 1 390 ? 9.742 -14.606 -84.506 1.00 58.74 390 ILE A O 1
ATOM 2585 N N . ALA A 1 391 ? 9.873 -13.487 -86.449 1.00 51.17 391 ALA A N 1
ATOM 2586 C CA . ALA A 1 391 ? 8.563 -13.923 -86.907 1.00 51.59 391 ALA A CA 1
ATOM 2587 C C . ALA A 1 391 ? 8.536 -13.915 -88.428 1.00 53.71 391 ALA A C 1
ATOM 2588 O O . ALA A 1 391 ? 9.116 -13.028 -89.061 1.00 52.13 391 ALA A O 1
ATOM 2590 N N . THR A 1 392 ? 7.861 -14.907 -89.005 1.00 53.76 392 THR A N 1
ATOM 2591 C CA . THR A 1 392 ? 7.705 -15.028 -90.445 1.00 51.15 392 THR A CA 1
ATOM 2592 C C . THR A 1 392 ? 6.224 -15.055 -90.801 1.00 49.34 392 THR A C 1
ATOM 2593 O O . THR A 1 392 ? 5.370 -15.382 -89.974 1.00 46.83 392 THR A O 1
ATOM 2597 N N . GLY A 1 393 ? 5.930 -14.711 -92.051 1.00 46.65 393 GLY A N 1
ATOM 2598 C CA . GLY A 1 393 ? 4.555 -14.683 -92.510 1.00 46.03 393 GLY A CA 1
ATOM 2599 C C . GLY A 1 393 ? 4.474 -14.681 -94.018 1.00 46.34 393 GLY A C 1
ATOM 2600 O O . GLY A 1 393 ? 5.462 -14.427 -94.715 1.00 43.43 393 GLY A O 1
ATOM 2601 N N . VAL A 1 394 ? 3.273 -14.978 -94.518 1.00 49.43 394 VAL A N 1
ATOM 2602 C CA . VAL A 1 394 ? 2.992 -15.001 -95.946 1.00 47.67 394 VAL A CA 1
ATOM 2603 C C . VAL A 1 394 ? 1.712 -14.218 -96.201 1.00 54.24 394 VAL A C 1
ATOM 2604 O O . VAL A 1 394 ? 0.870 -14.051 -95.317 1.00 56.80 394 VAL A O 1
ATOM 2608 N N . SER A 1 395 ? 1.575 -13.733 -97.431 1.00 49.33 395 SER A N 1
ATOM 2609 C CA . SER A 1 395 ? 0.375 -13.014 -97.830 1.00 44.16 395 SER A CA 1
ATOM 2610 C C . SER A 1 395 ? -0.704 -13.989 -98.284 1.00 50.04 395 SER A C 1
ATOM 2611 O O . SER A 1 395 ? -0.416 -15.067 -98.813 1.00 56.88 395 SER A O 1
ATOM 2614 N N . ASP A 1 396 ? -1.961 -13.601 -98.071 1.00 60.98 396 ASP A N 1
ATOM 2615 C CA . ASP A 1 396 ? -3.098 -14.446 -98.388 1.00 72.32 396 ASP A CA 1
ATOM 2616 C C . ASP A 1 396 ? -3.815 -13.922 -99.635 1.00 82.12 396 ASP A C 1
ATOM 2617 O O . ASP A 1 396 ? -3.214 -13.223 -100.463 1.00 85.55 396 ASP A O 1
ATOM 2622 N N . ALA A 1 397 ? -5.105 -14.250 -99.757 1.00 85.67 397 ALA A N 1
ATOM 2623 C CA . ALA A 1 397 ? -5.858 -13.913 -100.962 1.00 79.87 397 ALA A CA 1
ATOM 2624 C C . ALA A 1 397 ? -5.880 -12.409 -101.206 1.00 75.32 397 ALA A C 1
ATOM 2625 O O . ALA A 1 397 ? -5.521 -11.940 -102.293 1.00 79.72 397 ALA A O 1
ATOM 2627 N N . GLU A 1 398 ? -6.299 -11.632 -100.207 1.00 68.39 398 GLU A N 1
ATOM 2628 C CA . GLU A 1 398 ? -6.360 -10.183 -100.339 1.00 65.77 398 GLU A CA 1
ATOM 2629 C C . GLU A 1 398 ? -5.044 -9.504 -99.967 1.00 56.96 398 GLU A C 1
ATOM 2630 O O . GLU A 1 398 ? -5.038 -8.306 -99.660 1.00 51.23 398 GLU A O 1
ATOM 2636 N N . GLY A 1 399 ? -3.937 -10.242 -99.981 1.00 54.30 399 GLY A N 1
ATOM 2637 C CA . GLY A 1 399 ? -2.626 -9.657 -99.800 1.00 53.21 399 GLY A CA 1
ATOM 2638 C C . GLY A 1 399 ? -2.266 -9.252 -98.391 1.00 55.09 399 GLY A C 1
ATOM 2639 O O . GLY A 1 399 ? -1.253 -8.571 -98.205 1.00 50.78 399 GLY A O 1
ATOM 2640 N N . VAL A 1 400 ? -3.049 -9.641 -97.394 1.00 57.31 400 VAL A N 1
ATOM 2641 C CA . VAL A 1 400 ? -2.747 -9.321 -96.004 1.00 49.87 400 VAL A CA 1
ATOM 2642 C C . VAL A 1 400 ? -1.842 -10.410 -95.445 1.00 39.93 400 VAL A C 1
ATOM 2643 O O . VAL A 1 400 ? -2.181 -11.597 -95.492 1.00 48.71 400 VAL A O 1
ATOM 2647 N N . VAL A 1 401 ? -0.688 -10.008 -94.918 1.00 37.32 401 VAL A N 1
ATOM 2648 C CA . VAL A 1 401 ? 0.299 -10.964 -94.426 1.00 38.10 401 VAL A CA 1
ATOM 2649 C C . VAL A 1 401 ? -0.244 -11.606 -93.152 1.00 41.72 401 VAL A C 1
ATOM 2650 O O . VAL A 1 401 ? -0.276 -10.975 -92.092 1.00 47.04 401 VAL A O 1
ATOM 2654 N N . ARG A 1 402 ? -0.676 -12.860 -93.255 1.00 43.11 402 ARG A N 1
ATOM 2655 C CA . ARG A 1 402 ? -1.051 -13.646 -92.088 1.00 41.51 402 ARG A CA 1
ATOM 2656 C C . ARG A 1 402 ? 0.198 -14.320 -91.534 1.00 45.67 402 ARG A C 1
ATOM 2657 O O . ARG A 1 402 ? 0.942 -14.967 -92.278 1.00 39.88 402 ARG A O 1
ATOM 2665 N N . TRP A 1 403 ? 0.426 -14.162 -90.235 1.00 51.79 403 TRP A N 1
ATOM 2666 C CA . TRP A 1 403 ? 1.676 -14.564 -89.609 1.00 49.47 403 TRP A CA 1
ATOM 2667 C C . TRP A 1 403 ? 1.559 -15.946 -88.977 1.00 58.15 403 TRP A C 1
ATOM 2668 O O . TRP A 1 403 ? 0.493 -16.351 -88.506 1.00 59.54 403 TRP A O 1
ATOM 2679 N N . ASN A 1 404 ? 2.679 -16.664 -88.970 1.00 56.04 404 ASN A N 1
ATOM 2680 C CA . ASN A 1 404 ? 2.743 -18.021 -88.452 1.00 55.13 404 ASN A CA 1
ATOM 2681 C C . ASN A 1 404 ? 3.136 -18.025 -86.978 1.00 51.70 404 ASN A C 1
ATOM 2682 O O . ASN A 1 404 ? 3.761 -17.090 -86.471 1.00 43.19 404 ASN A O 1
ATOM 2687 N N . ASP A 1 405 ? 2.748 -19.101 -86.292 1.00 65.19 405 ASP A N 1
ATOM 2688 C CA . ASP A 1 405 ? 3.187 -19.412 -84.931 1.00 72.44 405 ASP A CA 1
ATOM 2689 C C . ASP A 1 405 ? 2.784 -18.350 -83.911 1.00 66.78 405 ASP A C 1
ATOM 2690 O O . ASP A 1 405 ? 3.347 -18.301 -82.813 1.00 62.38 405 ASP A O 1
ATOM 2695 N N . VAL A 1 406 ? 1.821 -17.491 -84.241 1.00 61.49 406 VAL A N 1
ATOM 2696 C CA . VAL A 1 406 ? 1.358 -16.457 -83.324 1.00 50.21 406 VAL A CA 1
ATOM 2697 C C . VAL A 1 406 ? -0.157 -16.355 -83.414 1.00 49.80 406 VAL A C 1
ATOM 2698 O O . VAL A 1 406 ? -0.757 -16.612 -84.462 1.00 46.91 406 VAL A O 1
ATOM 2702 N N . THR A 1 407 ? -0.774 -15.971 -82.300 1.00 55.65 407 THR A N 1
ATOM 2703 C CA . THR A 1 407 ? -2.214 -15.828 -82.209 1.00 60.15 407 THR A CA 1
ATOM 2704 C C . THR A 1 407 ? -2.566 -14.377 -81.913 1.00 64.28 407 THR A C 1
ATOM 2705 O O . THR A 1 407 ? -2.060 -13.811 -80.934 1.00 61.68 407 THR A O 1
ATOM 2709 N N . PRO A 1 408 ? -3.420 -13.735 -82.727 1.00 68.66 408 PRO A N 1
ATOM 2710 C CA . PRO A 1 408 ? -4.043 -14.320 -83.918 1.00 74.64 408 PRO A CA 1
ATOM 2711 C C . PRO A 1 408 ? -3.169 -14.220 -85.168 1.00 80.80 408 PRO A C 1
ATOM 2712 O O . PRO A 1 408 ? -1.980 -13.916 -85.065 1.00 80.43 408 PRO A O 1
ATOM 2716 N N . ASP A 1 409 ? -3.765 -14.478 -86.335 1.00 87.63 409 ASP A N 1
ATOM 2717 C CA . ASP A 1 409 ? -3.024 -14.373 -87.589 1.00 89.67 409 ASP A CA 1
ATOM 2718 C C . ASP A 1 409 ? -2.633 -12.929 -87.874 1.00 81.98 409 ASP A C 1
ATOM 2719 O O . ASP A 1 409 ? -1.470 -12.635 -88.178 1.00 83.85 409 ASP A O 1
ATOM 2724 N N . ASN A 1 410 ? -3.594 -12.009 -87.775 1.00 67.34 410 ASN A N 1
ATOM 2725 C CA . ASN A 1 410 ? -3.351 -10.613 -88.104 1.00 56.03 410 ASN A CA 1
ATOM 2726 C C . ASN A 1 410 ? -4.056 -9.741 -87.068 1.00 51.93 410 ASN A C 1
ATOM 2727 O O . ASN A 1 410 ? -5.220 -10.021 -86.714 1.00 56.78 410 ASN A O 1
ATOM 2732 N N . PRO A 1 411 ? -3.394 -8.697 -86.548 1.00 40.75 411 PRO A N 1
ATOM 2733 C CA . PRO A 1 411 ? -2.008 -8.326 -86.857 1.00 39.41 411 PRO A CA 1
ATOM 2734 C C . PRO A 1 411 ? -0.973 -9.167 -86.114 1.00 40.69 411 PRO A C 1
ATOM 2735 O O . PRO A 1 411 ? -1.283 -10.256 -85.630 1.00 44.06 411 PRO A O 1
ATOM 2739 N N . LEU A 1 412 ? 0.249 -8.650 -86.023 1.00 41.72 412 LEU A N 1
ATOM 2740 C CA . LEU A 1 412 ? 1.353 -9.323 -85.354 1.00 45.24 412 LEU A CA 1
ATOM 2741 C C . LEU A 1 412 ? 1.760 -8.521 -84.128 1.00 45.89 412 LEU A C 1
ATOM 2742 O O . LEU A 1 412 ? 2.055 -7.328 -84.231 1.00 49.37 412 LEU A O 1
ATOM 2747 N N . GLY A 1 413 ? 1.777 -9.181 -82.965 1.00 44.21 413 GLY A N 1
ATOM 2748 C CA . GLY A 1 413 ? 2.112 -8.534 -81.718 1.00 44.86 413 GLY A CA 1
ATOM 2749 C C . GLY A 1 413 ? 3.571 -8.724 -81.364 1.00 36.67 413 GLY A C 1
ATOM 2750 O O . GLY A 1 413 ? 4.029 -9.849 -81.155 1.00 36.71 413 GLY A O 1
ATOM 2751 N N . LEU A 1 414 ? 4.302 -7.613 -81.289 1.00 37.78 414 LEU A N 1
ATOM 2752 C CA . LEU A 1 414 ? 5.727 -7.632 -80.999 1.00 43.89 414 LEU A CA 1
ATOM 2753 C C . LEU A 1 414 ? 6.024 -6.868 -79.716 1.00 36.33 414 LEU A C 1
ATOM 2754 O O . LEU A 1 414 ? 5.301 -5.941 -79.339 1.00 35.40 414 LEU A O 1
ATOM 2759 N N . TRP A 1 415 ? 7.108 -7.268 -79.058 1.00 37.08 415 TRP A N 1
ATOM 2760 C CA . TRP A 1 415 ? 7.538 -6.634 -77.821 1.00 36.85 415 TRP A CA 1
ATOM 2761 C C . TRP A 1 415 ? 8.136 -5.259 -78.103 1.00 36.74 415 TRP A C 1
ATOM 2762 O O . TRP A 1 415 ? 8.676 -4.999 -79.181 1.00 39.20 415 TRP A O 1
ATOM 2773 N N . ILE A 1 416 ? 8.028 -4.369 -77.117 1.00 39.07 416 ILE A N 1
ATOM 2774 C CA . ILE A 1 416 ? 8.508 -2.999 -77.263 1.00 46.35 416 ILE A CA 1
ATOM 2775 C C . ILE A 1 416 ? 9.580 -2.708 -76.221 1.00 55.46 416 ILE A C 1
ATOM 2776 O O . ILE A 1 416 ? 10.768 -2.608 -76.548 1.00 56.03 416 ILE A O 1
ATOM 2781 N N . ALA A 1 417 ? 9.168 -2.565 -74.963 1.00 62.19 417 ALA A N 1
ATOM 2782 C CA . ALA A 1 417 ? 10.099 -2.225 -73.897 1.00 64.20 417 ALA A CA 1
ATOM 2783 C C . ALA A 1 417 ? 9.523 -2.676 -72.564 1.00 57.72 417 ALA A C 1
ATOM 2784 O O . ALA A 1 417 ? 8.304 -2.770 -72.398 1.00 57.16 417 ALA A O 1
ATOM 2786 N N . ASN A 1 418 ? 10.418 -2.959 -71.621 1.00 56.73 418 ASN A N 1
ATOM 2787 C CA . ASN A 1 418 ? 10.055 -3.282 -70.249 1.00 54.75 418 ASN A CA 1
ATOM 2788 C C . ASN A 1 418 ? 10.625 -2.223 -69.319 1.00 56.73 418 ASN A C 1
ATOM 2789 O O . ASN A 1 418 ? 11.725 -1.709 -69.547 1.00 59.31 418 ASN A O 1
ATOM 2794 N N . SER A 1 419 ? 9.874 -1.898 -68.269 1.00 59.82 419 SER A N 1
ATOM 2795 C CA . SER A 1 419 ? 10.290 -0.872 -67.325 1.00 59.57 419 SER A CA 1
ATOM 2796 C C . SER A 1 419 ? 9.900 -1.276 -65.915 1.00 60.94 419 SER A C 1
ATOM 2797 O O . SER A 1 419 ? 8.730 -1.564 -65.647 1.00 59.81 419 SER A O 1
ATOM 2800 N N . SER A 1 420 ? 10.885 -1.293 -65.021 1.00 64.13 420 SER A N 1
ATOM 2801 C CA . SER A 1 420 ? 10.636 -1.450 -63.599 1.00 57.07 420 SER A CA 1
ATOM 2802 C C . SER A 1 420 ? 10.715 -0.128 -62.849 1.00 60.13 420 SER A C 1
ATOM 2803 O O . SER A 1 420 ? 10.386 -0.086 -61.658 1.00 58.28 420 SER A O 1
ATOM 2806 N N . ASP A 1 421 ? 11.130 0.945 -63.515 1.00 58.97 421 ASP A N 1
ATOM 2807 C CA . ASP A 1 421 ? 11.292 2.247 -62.875 1.00 54.90 421 ASP A CA 1
ATOM 2808 C C . ASP A 1 421 ? 10.221 3.214 -63.377 1.00 49.80 421 ASP A C 1
ATOM 2809 O O . ASP A 1 421 ? 10.498 4.260 -63.975 1.00 48.52 421 ASP A O 1
ATOM 2814 N N . GLY A 1 422 ? 8.973 2.820 -63.136 1.00 48.78 422 GLY A N 1
ATOM 2815 C CA . GLY A 1 422 ? 7.836 3.647 -63.472 1.00 50.59 422 GLY A CA 1
ATOM 2816 C C . GLY A 1 422 ? 7.420 3.528 -64.924 1.00 56.77 422 GLY A C 1
ATOM 2817 O O . GLY A 1 422 ? 7.950 2.738 -65.706 1.00 63.34 422 GLY A O 1
ATOM 2818 N N . GLU A 1 423 ? 6.446 4.357 -65.287 1.00 53.46 423 GLU A N 1
ATOM 2819 C CA . GLU A 1 423 ? 5.901 4.345 -66.633 1.00 51.87 423 GLU A CA 1
ATOM 2820 C C . GLU A 1 423 ? 6.908 4.906 -67.633 1.00 55.49 423 GLU A C 1
ATOM 2821 O O . GLU A 1 423 ? 7.867 5.597 -67.277 1.00 56.78 423 GLU A O 1
ATOM 2827 N N . ILE A 1 424 ? 6.668 4.598 -68.904 1.00 52.43 424 ILE A N 1
ATOM 2828 C CA . ILE A 1 424 ? 7.437 5.136 -70.018 1.00 48.19 424 ILE A CA 1
ATOM 2829 C C . ILE A 1 424 ? 6.506 5.991 -70.864 1.00 54.95 424 ILE A C 1
ATOM 2830 O O . ILE A 1 424 ? 5.413 5.547 -71.239 1.00 58.02 424 ILE A O 1
ATOM 2835 N N . ALA A 1 425 ? 6.939 7.211 -71.166 1.00 54.80 425 ALA A N 1
ATOM 2836 C CA . ALA A 1 425 ? 6.194 8.104 -72.041 1.00 60.00 425 ALA A CA 1
ATOM 2837 C C . ALA A 1 425 ? 6.623 7.854 -73.482 1.00 63.97 425 ALA A C 1
ATOM 2838 O O . ALA A 1 425 ? 7.805 7.996 -73.815 1.00 67.67 425 ALA A O 1
ATOM 2840 N N . ASN A 1 426 ? 5.662 7.478 -74.327 1.00 66.87 426 ASN A N 1
ATOM 2841 C CA . ASN A 1 426 ? 5.885 7.170 -75.736 1.00 67.73 426 ASN A CA 1
ATOM 2842 C C . ASN A 1 426 ? 6.948 6.089 -75.906 1.00 57.72 426 ASN A C 1
ATOM 2843 O O . ASN A 1 426 ? 8.054 6.379 -76.380 1.00 58.29 426 ASN A O 1
ATOM 2848 N N . PRO A 1 427 ? 6.664 4.843 -75.533 1.00 51.28 427 PRO A N 1
ATOM 2849 C CA . PRO A 1 427 ? 7.624 3.765 -75.781 1.00 50.23 427 PRO A CA 1
ATOM 2850 C C . PRO A 1 427 ? 7.579 3.313 -77.231 1.00 57.71 427 PRO A C 1
ATOM 2851 O O . PRO A 1 427 ? 6.526 3.299 -77.872 1.00 57.25 427 PRO A O 1
ATOM 2855 N N . ASN A 1 428 ? 8.748 2.939 -77.749 1.00 62.12 428 ASN A N 1
ATOM 2856 C CA . ASN A 1 428 ? 8.834 2.486 -79.130 1.00 57.09 428 ASN A CA 1
ATOM 2857 C C . ASN A 1 428 ? 10.098 1.662 -79.323 1.00 48.77 428 ASN A C 1
ATOM 2858 O O . ASN A 1 428 ? 11.137 1.955 -78.726 1.00 45.73 428 ASN A O 1
ATOM 2863 N N . LYS A 1 429 ? 9.996 0.633 -80.162 1.00 45.56 429 LYS A N 1
ATOM 2864 C CA . LYS A 1 429 ? 11.126 -0.198 -80.548 1.00 46.36 429 LYS A CA 1
ATOM 2865 C C . LYS A 1 429 ? 11.131 -0.357 -82.061 1.00 52.71 429 LYS A C 1
ATOM 2866 O O . LYS A 1 429 ? 10.070 -0.462 -82.685 1.00 52.45 429 LYS A O 1
ATOM 2872 N N . ASP A 1 430 ? 12.325 -0.368 -82.647 1.00 52.84 430 ASP A N 1
ATOM 2873 C CA . ASP A 1 430 ? 12.490 -0.509 -84.087 1.00 52.78 430 ASP A CA 1
ATOM 2874 C C . ASP A 1 430 ? 12.763 -1.965 -84.443 1.00 56.60 430 ASP A C 1
ATOM 2875 O O . ASP A 1 430 ? 13.589 -2.623 -83.801 1.00 59.52 430 ASP A O 1
ATOM 2880 N N . TYR A 1 431 ? 12.064 -2.459 -85.458 1.00 55.69 431 TYR A N 1
ATOM 2881 C CA . TYR A 1 431 ? 12.314 -3.764 -86.049 1.00 59.56 431 TYR A CA 1
ATOM 2882 C C . TYR A 1 431 ? 12.618 -3.589 -87.532 1.00 60.61 431 TYR A C 1
ATOM 2883 O O . TYR A 1 431 ? 12.430 -2.514 -88.107 1.00 62.57 431 TYR A O 1
ATOM 2892 N N . CYS A 1 432 ? 13.095 -4.665 -88.153 1.00 62.70 432 CYS A N 1
ATOM 2893 C CA . CYS A 1 432 ? 13.417 -4.674 -89.573 1.00 65.90 432 CYS A CA 1
ATOM 2894 C C . CYS A 1 432 ? 12.528 -5.685 -90.282 1.00 57.71 432 CYS A C 1
ATOM 2895 O O . CYS A 1 432 ? 12.456 -6.849 -89.873 1.00 44.78 432 CYS A O 1
ATOM 2898 N N . LEU A 1 433 ? 11.854 -5.236 -91.337 1.00 54.63 433 LEU A N 1
ATOM 2899 C CA . LEU A 1 433 ? 10.952 -6.071 -92.119 1.00 47.61 433 LEU A CA 1
ATOM 2900 C C . LEU A 1 433 ? 11.594 -6.394 -93.461 1.00 47.11 433 LEU A C 1
ATOM 2901 O O . LEU A 1 433 ? 12.048 -5.490 -94.172 1.00 43.67 433 LEU A O 1
ATOM 2906 N N . TYR A 1 434 ? 11.630 -7.679 -93.801 1.00 47.68 434 TYR A N 1
ATOM 2907 C CA . TYR A 1 434 ? 12.204 -8.144 -95.053 1.00 49.27 434 TYR A CA 1
ATOM 2908 C C . TYR A 1 434 ? 11.183 -8.980 -95.806 1.00 50.94 434 TYR A C 1
ATOM 2909 O O . TYR A 1 434 ? 10.389 -9.705 -95.197 1.00 45.78 434 TYR A O 1
ATOM 2918 N N . GLU A 1 435 ? 11.209 -8.880 -97.130 1.00 50.43 435 GLU A N 1
ATOM 2919 C CA . GLU A 1 435 ? 10.457 -9.780 -97.992 1.00 50.34 435 GLU A CA 1
ATOM 2920 C C . GLU A 1 435 ? 11.408 -10.853 -98.504 1.00 56.81 435 GLU A C 1
ATOM 2921 O O . GLU A 1 435 ? 12.379 -10.545 -99.205 1.00 64.26 435 GLU A O 1
ATOM 2927 N N . THR A 1 436 ? 11.132 -12.106 -98.150 1.00 61.87 436 THR A N 1
ATOM 2928 C CA . THR A 1 436 ? 12.021 -13.204 -98.507 1.00 61.31 436 THR A CA 1
ATOM 2929 C C . THR A 1 436 ? 11.681 -13.811 -99.863 1.00 59.20 436 THR A C 1
ATOM 2930 O O . THR A 1 436 ? 12.584 -14.083 -100.661 1.00 57.20 436 THR A O 1
ATOM 2934 N N . LYS A 1 437 ? 10.397 -14.032 -100.143 1.00 58.94 437 LYS A N 1
ATOM 2935 C CA . LYS A 1 437 ? 9.960 -14.582 -101.420 1.00 58.16 437 LYS A CA 1
ATOM 2936 C C . LYS A 1 437 ? 8.931 -13.644 -102.030 1.00 54.95 437 LYS A C 1
ATOM 2937 O O . LYS A 1 437 ? 7.898 -13.367 -101.412 1.00 48.21 437 LYS A O 1
ATOM 2943 N N . ALA A 1 438 ? 9.214 -13.158 -103.237 1.00 56.31 438 ALA A N 1
ATOM 2944 C CA . ALA A 1 438 ? 8.293 -12.300 -103.964 1.00 52.25 438 ALA A CA 1
ATOM 2945 C C . ALA A 1 438 ? 7.404 -13.134 -104.883 1.00 46.55 438 ALA A C 1
ATOM 2946 O O . ALA A 1 438 ? 7.791 -14.229 -105.301 1.00 59.37 438 ALA A O 1
ATOM 2948 N N . PRO A 1 439 ? 6.201 -12.651 -105.198 1.00 45.25 439 PRO A N 1
ATOM 2949 C CA . PRO A 1 439 ? 5.334 -13.391 -106.123 1.00 45.28 439 PRO A CA 1
ATOM 2950 C C . PRO A 1 439 ? 6.003 -13.585 -107.476 1.00 49.48 439 PRO A C 1
ATOM 2951 O O . PRO A 1 439 ? 6.853 -12.795 -107.893 1.00 54.64 439 PRO A O 1
ATOM 2955 N N . SER A 1 440 ? 5.613 -14.661 -108.156 1.00 50.84 440 SER A N 1
ATOM 2956 C CA . SER A 1 440 ? 6.205 -14.994 -109.446 1.00 48.51 440 SER A CA 1
ATOM 2957 C C . SER A 1 440 ? 5.960 -13.871 -110.445 1.00 53.20 440 SER A C 1
ATOM 2958 O O . SER A 1 440 ? 4.811 -13.529 -110.740 1.00 53.52 440 SER A O 1
ATOM 2961 N N . GLY A 1 441 ? 7.043 -13.298 -110.959 1.00 51.33 441 GLY A N 1
ATOM 2962 C CA . GLY A 1 441 ? 6.943 -12.178 -111.870 1.00 47.55 441 GLY A CA 1
ATOM 2963 C C . GLY A 1 441 ? 7.057 -10.818 -111.225 1.00 46.87 441 GLY A C 1
ATOM 2964 O O . GLY A 1 441 ? 6.699 -9.818 -111.858 1.00 49.03 441 GLY A O 1
ATOM 2965 N N . TYR A 1 442 ? 7.541 -10.744 -109.987 1.00 46.79 442 TYR A N 1
ATOM 2966 C CA . TYR A 1 442 ? 7.714 -9.479 -109.290 1.00 46.21 442 TYR A CA 1
ATOM 2967 C C . TYR A 1 442 ? 9.061 -9.471 -108.585 1.00 46.96 442 TYR A C 1
ATOM 2968 O O . TYR A 1 442 ? 9.565 -10.515 -108.163 1.00 47.61 442 TYR A O 1
ATOM 2977 N N . VAL A 1 443 ? 9.639 -8.280 -108.466 1.00 50.34 443 VAL A N 1
ATOM 2978 C CA . VAL A 1 443 ? 10.909 -8.079 -107.778 1.00 55.49 443 VAL A CA 1
ATOM 2979 C C . VAL A 1 443 ? 10.610 -7.506 -106.399 1.00 61.69 443 VAL A C 1
ATOM 2980 O O . VAL A 1 443 ? 9.954 -6.464 -106.281 1.00 62.13 443 VAL A O 1
ATOM 2984 N N . ALA A 1 444 ? 11.097 -8.183 -105.360 1.00 67.13 444 ALA A N 1
ATOM 2985 C CA . ALA A 1 444 ? 10.758 -7.824 -103.989 1.00 62.14 444 ALA A CA 1
ATOM 2986 C C . ALA A 1 444 ? 11.222 -6.410 -103.656 1.00 58.40 444 ALA A C 1
ATOM 2987 O O . ALA A 1 444 ? 12.242 -5.928 -104.157 1.00 60.85 444 ALA A O 1
ATOM 2989 N N . GLY A 1 445 ? 10.458 -5.746 -102.793 1.00 54.76 445 GLY A N 1
ATOM 2990 C CA . GLY A 1 445 ? 10.754 -4.388 -102.397 1.00 54.75 445 GLY A CA 1
ATOM 2991 C C . GLY A 1 445 ? 11.874 -4.318 -101.385 1.00 49.01 445 GLY A C 1
ATOM 2992 O O . GLY A 1 445 ? 12.310 -5.324 -100.802 1.00 45.82 445 GLY A O 1
ATOM 2993 N N . PRO A 1 446 ? 12.362 -3.104 -101.155 1.00 48.62 446 PRO A N 1
ATOM 2994 C CA . PRO A 1 446 ? 13.485 -2.910 -100.234 1.00 58.32 446 PRO A CA 1
ATOM 2995 C C . PRO A 1 446 ? 13.053 -3.039 -98.778 1.00 63.03 446 PRO A C 1
ATOM 2996 O O . PRO A 1 446 ? 11.869 -3.025 -98.439 1.00 60.96 446 PRO A O 1
ATOM 3000 N N . VAL A 1 447 ? 14.059 -3.154 -97.910 1.00 65.49 447 VAL A N 1
ATOM 3001 C CA . VAL A 1 447 ? 13.819 -3.354 -96.486 1.00 64.70 447 VAL A CA 1
ATOM 3002 C C . VAL A 1 447 ? 13.206 -2.101 -95.875 1.00 60.15 447 VAL A C 1
ATOM 3003 O O . VAL A 1 447 ? 13.591 -0.970 -96.205 1.00 57.91 447 VAL A O 1
ATOM 3007 N N . GLN A 1 448 ? 12.242 -2.298 -94.978 1.00 58.55 448 GLN A N 1
ATOM 3008 C CA . GLN A 1 448 ? 11.631 -1.218 -94.216 1.00 58.97 448 GLN A CA 1
ATOM 3009 C C . GLN A 1 448 ? 11.873 -1.445 -92.732 1.00 65.71 448 GLN A C 1
ATOM 3010 O O . GLN A 1 448 ? 11.583 -2.528 -92.211 1.00 66.96 448 GLN A O 1
ATOM 3016 N N . LYS A 1 449 ? 12.401 -0.429 -92.055 1.00 71.70 449 LYS A N 1
ATOM 3017 C CA . LYS A 1 449 ? 12.404 -0.425 -90.601 1.00 72.15 449 LYS A CA 1
ATOM 3018 C C . LYS A 1 449 ? 11.028 0.001 -90.105 1.00 68.30 449 LYS A C 1
ATOM 3019 O O . LYS A 1 449 ? 10.377 0.864 -90.701 1.00 68.80 449 LYS A O 1
ATOM 3025 N N . VAL A 1 450 ? 10.576 -0.622 -89.022 1.00 64.84 450 VAL A N 1
ATOM 3026 C CA . VAL A 1 450 ? 9.233 -0.396 -88.502 1.00 55.81 450 VAL A CA 1
ATOM 3027 C C . VAL A 1 450 ? 9.330 0.008 -87.038 1.00 48.99 450 VAL A C 1
ATOM 3028 O O . VAL A 1 450 ? 10.025 -0.643 -86.250 1.00 49.78 450 VAL A O 1
ATOM 3032 N N . ASN A 1 451 ? 8.644 1.090 -86.682 1.00 46.65 451 ASN A N 1
ATOM 3033 C CA . ASN A 1 451 ? 8.585 1.576 -85.310 1.00 45.33 451 ASN A CA 1
ATOM 3034 C C . ASN A 1 451 ? 7.247 1.176 -84.705 1.00 42.80 451 ASN A C 1
ATOM 3035 O O . ASN A 1 451 ? 6.190 1.472 -85.272 1.00 42.70 451 ASN A O 1
ATOM 3040 N N . ILE A 1 452 ? 7.294 0.505 -83.558 1.00 41.37 452 ILE A N 1
ATOM 3041 C CA . ILE A 1 452 ? 6.114 -0.083 -82.936 1.00 36.12 452 ILE A CA 1
ATOM 3042 C C . ILE A 1 452 ? 5.803 0.674 -81.654 1.00 34.63 452 ILE A C 1
ATOM 3043 O O . ILE A 1 452 ? 6.666 0.811 -80.779 1.00 37.03 452 ILE A O 1
ATOM 3048 N N . THR A 1 453 ? 4.568 1.161 -81.545 1.00 38.55 453 THR A N 1
ATOM 3049 C CA . THR A 1 453 ? 4.066 1.879 -80.386 1.00 41.79 453 THR A CA 1
ATOM 3050 C C . THR A 1 453 ? 3.000 1.052 -79.672 1.00 40.93 453 THR A C 1
ATOM 3051 O O . THR A 1 453 ? 2.302 0.253 -80.304 1.00 43.75 453 THR A O 1
ATOM 3055 N N . PRO A 1 454 ? 2.848 1.219 -78.358 1.00 37.34 454 PRO A N 1
ATOM 3056 C CA . PRO A 1 454 ? 1.955 0.334 -77.603 1.00 41.41 454 PRO A CA 1
ATOM 3057 C C . PRO A 1 454 ? 0.500 0.495 -78.008 1.00 39.79 454 PRO A C 1
ATOM 3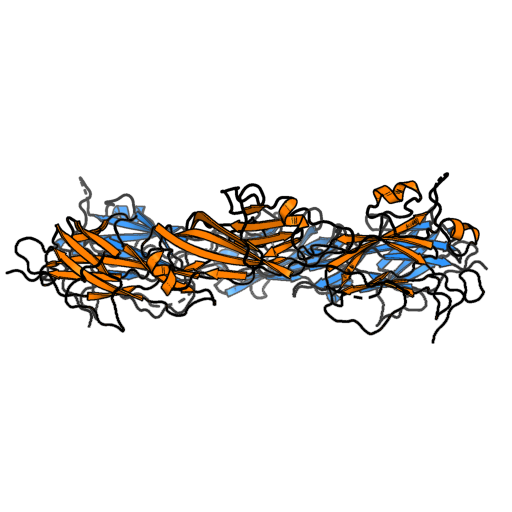058 O O . PRO A 1 454 ? 0.050 1.569 -78.415 1.00 42.48 454 PRO A O 1
ATOM 3062 N N . GLY A 1 455 ? -0.240 -0.603 -77.884 1.00 36.53 455 GLY A N 1
ATOM 3063 C CA . GLY A 1 455 ? -1.675 -0.577 -78.067 1.00 43.77 455 GLY A CA 1
ATOM 3064 C C . GLY A 1 455 ? -2.145 -1.144 -79.387 1.00 44.71 455 GLY A C 1
ATOM 3065 O O . GLY A 1 455 ? -1.480 -0.979 -80.415 1.00 46.98 455 GLY A O 1
ATOM 3066 N N . THR A 1 456 ? -3.296 -1.820 -79.366 1.00 47.76 456 THR A N 1
ATOM 3067 C CA . THR A 1 456 ? -3.892 -2.295 -80.607 1.00 52.20 456 THR A CA 1
ATOM 3068 C C . THR A 1 456 ? -4.481 -1.155 -81.428 1.00 61.42 456 THR A C 1
ATOM 3069 O O . THR A 1 456 ? -4.721 -1.329 -82.628 1.00 69.17 456 THR A O 1
ATOM 3073 N N . THR A 1 457 ? -4.715 0.004 -80.812 1.00 60.21 457 THR A N 1
ATOM 3074 C CA . THR A 1 457 ? -5.160 1.172 -81.558 1.00 61.35 457 THR A CA 1
ATOM 3075 C C . THR A 1 457 ? -4.018 1.812 -82.330 1.00 70.68 457 THR A C 1
ATOM 3076 O O . THR A 1 457 ? -4.240 2.362 -83.414 1.00 85.10 457 THR A O 1
ATOM 3080 N N . ALA A 1 458 ? -2.797 1.746 -81.796 1.00 56.32 458 ALA A N 1
ATOM 3081 C CA . ALA A 1 458 ? -1.622 2.309 -82.445 1.00 53.36 458 ALA A CA 1
ATOM 3082 C C . ALA A 1 458 ? -0.922 1.311 -83.357 1.00 49.84 458 ALA A C 1
ATOM 3083 O O . ALA A 1 458 ? 0.300 1.401 -83.541 1.00 42.03 458 ALA A O 1
ATOM 3085 N N . LYS A 1 459 ? -1.659 0.361 -83.928 1.00 47.04 459 LYS A N 1
ATOM 3086 C CA . LYS A 1 459 ? -1.046 -0.623 -84.808 1.00 44.89 459 LYS A CA 1
ATOM 3087 C C . LYS A 1 459 ? -0.436 0.064 -86.023 1.00 45.80 459 LYS A C 1
ATOM 3088 O O . LYS A 1 459 ? -0.991 1.027 -86.561 1.00 44.36 459 LYS A O 1
ATOM 3094 N N . LEU A 1 460 ? 0.730 -0.419 -86.437 1.00 46.54 460 LEU A N 1
ATOM 3095 C CA . LEU A 1 460 ? 1.427 0.128 -87.592 1.00 41.44 460 LEU A CA 1
ATOM 3096 C C . LEU A 1 460 ? 1.039 -0.674 -88.827 1.00 48.54 460 LEU A C 1
ATOM 3097 O O . LEU A 1 460 ? 1.220 -1.897 -88.862 1.00 47.91 460 LEU A O 1
ATOM 3102 N N . VAL A 1 461 ? 0.496 0.009 -89.829 1.00 46.81 461 VAL A N 1
ATOM 3103 C CA . VAL A 1 461 ? 0.096 -0.614 -91.084 1.00 42.73 461 VAL A CA 1
ATOM 3104 C C . VAL A 1 461 ? 1.146 -0.279 -92.132 1.00 39.16 461 VAL A C 1
ATOM 3105 O O . VAL A 1 461 ? 1.370 0.896 -92.448 1.00 34.84 461 VAL A O 1
ATOM 3109 N N . VAL A 1 462 ? 1.791 -1.310 -92.670 1.00 42.65 462 VAL A N 1
ATOM 3110 C CA . VAL A 1 462 ? 2.838 -1.162 -93.673 1.00 39.10 462 VAL A CA 1
ATOM 3111 C C . VAL A 1 462 ? 2.300 -1.654 -95.007 1.00 45.12 462 VAL A C 1
ATOM 3112 O O . VAL A 1 462 ? 1.821 -2.790 -95.111 1.00 47.75 462 VAL A O 1
ATOM 3116 N N . ASP A 1 463 ? 2.375 -0.800 -96.022 1.00 51.76 463 ASP A N 1
ATOM 3117 C CA . ASP A 1 463 ? 2.034 -1.168 -97.393 1.00 50.52 463 ASP A CA 1
ATOM 3118 C C . ASP A 1 463 ? 3.338 -1.490 -98.114 1.00 45.17 463 ASP A C 1
ATOM 3119 O O . ASP A 1 463 ? 4.029 -0.594 -98.606 1.00 42.08 463 ASP A O 1
ATOM 3124 N N . PHE A 1 464 ? 3.671 -2.778 -98.169 1.00 46.49 464 PHE A N 1
ATOM 3125 C CA . PHE A 1 464 ? 4.919 -3.251 -98.760 1.00 42.51 464 PHE A CA 1
ATOM 3126 C C . PHE A 1 464 ? 4.672 -3.583 -100.229 1.00 50.38 464 PHE A C 1
ATOM 3127 O O . PHE A 1 464 ? 4.012 -4.578 -100.543 1.00 55.78 464 PHE A O 1
ATOM 3135 N N . GLU A 1 465 ? 5.200 -2.757 -101.130 1.00 46.06 465 GLU A N 1
ATOM 3136 C CA . GLU A 1 465 ? 4.933 -2.879 -102.556 1.00 50.94 465 GLU A CA 1
ATOM 3137 C C . GLU A 1 465 ? 6.172 -3.360 -103.305 1.00 43.05 465 GLU A C 1
ATOM 3138 O O . GLU A 1 465 ? 7.304 -3.181 -102.847 1.00 42.35 465 GLU A O 1
ATOM 3144 N N . ASN A 1 466 ? 5.909 -4.009 -104.444 1.00 43.04 466 ASN A N 1
ATOM 3145 C CA . ASN A 1 466 ? 6.983 -4.646 -105.248 1.00 56.10 466 ASN A CA 1
ATOM 3146 C C . ASN A 1 466 ? 6.955 -4.174 -106.709 1.00 52.83 466 ASN A C 1
ATOM 3147 O O . ASN A 1 466 ? 5.850 -4.096 -107.262 1.00 46.82 466 ASN A O 1
ATOM 3152 N N . THR A 1 467 ? 8.117 -3.856 -107.309 1.00 58.58 467 THR A N 1
ATOM 3153 C CA . THR A 1 467 ? 8.179 -3.532 -108.722 1.00 60.50 467 THR A CA 1
ATOM 3154 C C . THR A 1 467 ? 7.995 -4.795 -109.555 1.00 54.48 467 THR A C 1
ATOM 3155 O O . THR A 1 467 ? 8.325 -5.904 -109.124 1.00 54.34 467 THR A O 1
ATOM 3159 N N . LYS A 1 468 ? 7.461 -4.615 -110.763 1.00 54.02 468 LYS A N 1
ATOM 3160 C CA . LYS A 1 468 ? 7.021 -5.748 -111.590 1.00 52.57 468 LYS A CA 1
ATOM 3161 C C . LYS A 1 468 ? 8.176 -6.369 -112.376 1.00 64.46 468 LYS A C 1
ATOM 3162 O O . LYS A 1 468 ? 8.626 -7.474 -112.060 1.00 80.99 468 LYS A O 1
ATOM 3168 N N . LYS A 1 469 ? 8.658 -5.674 -113.403 1.00 66.66 469 LYS A N 1
ATOM 3169 C CA . LYS A 1 469 ? 9.666 -6.237 -114.299 1.00 65.67 469 LYS A CA 1
ATOM 3170 C C . LYS A 1 469 ? 10.967 -6.545 -113.561 1.00 66.12 469 LYS A C 1
ATOM 3171 O O . LYS A 1 469 ? 11.313 -7.709 -113.361 1.00 66.19 469 LYS A O 1
ATOM 3177 N N . GLN B 1 36 ? 11.347 30.372 -101.146 1.00 127.47 36 GLN B N 1
ATOM 3178 C CA . GLN B 1 36 ? 10.402 29.489 -100.473 1.00 126.49 36 GLN B CA 1
ATOM 3179 C C . GLN B 1 36 ? 10.147 28.229 -101.296 1.00 126.71 36 GLN B C 1
ATOM 3180 O O . GLN B 1 36 ? 10.223 28.252 -102.524 1.00 128.40 36 GLN B O 1
ATOM 3186 N N . ALA B 1 37 ? 9.847 27.130 -100.609 1.00 124.93 37 ALA B N 1
ATOM 3187 C CA . ALA B 1 37 ? 9.611 25.858 -101.276 1.00 120.23 37 ALA B CA 1
ATOM 3188 C C . ALA B 1 37 ? 8.212 25.816 -101.876 1.00 117.77 37 ALA B C 1
ATOM 3189 O O . ALA B 1 37 ? 7.235 26.221 -101.240 1.00 124.28 37 ALA B O 1
ATOM 3191 N N . THR B 1 38 ? 8.123 25.323 -103.107 1.00 108.40 38 THR B N 1
ATOM 3192 C CA . THR B 1 38 ? 6.861 25.179 -103.818 1.00 102.02 38 THR B CA 1
ATOM 3193 C C . THR B 1 38 ? 6.673 23.728 -104.243 1.00 96.24 38 THR B C 1
ATOM 3194 O O . THR B 1 38 ? 7.578 22.897 -104.128 1.00 93.26 38 THR B O 1
ATOM 3198 N N . ALA B 1 39 ? 5.475 23.429 -104.743 1.00 97.37 39 ALA B N 1
ATOM 3199 C CA . ALA B 1 39 ? 5.132 22.092 -105.204 1.00 96.90 39 ALA B CA 1
ATOM 3200 C C . ALA B 1 39 ? 4.310 22.207 -106.481 1.00 100.53 39 ALA B C 1
ATOM 3201 O O . ALA B 1 39 ? 4.026 23.306 -106.967 1.00 106.82 39 ALA B O 1
ATOM 3203 N N . VAL B 1 40 ? 3.925 21.056 -107.029 1.00 94.90 40 VAL B N 1
ATOM 3204 C CA . VAL B 1 40 ? 3.157 20.988 -108.263 1.00 90.91 40 VAL B CA 1
ATOM 3205 C C . VAL B 1 40 ? 1.862 20.226 -107.995 1.00 81.13 40 VAL B C 1
ATOM 3206 O O . VAL B 1 40 ? 1.653 19.663 -106.920 1.00 76.88 40 VAL B O 1
ATOM 3210 N N . GLY B 1 41 ? 0.991 20.214 -109.004 1.00 83.22 41 GLY B N 1
ATOM 3211 C CA . GLY B 1 41 ? -0.300 19.574 -108.903 1.00 80.24 41 GLY B CA 1
ATOM 3212 C C . GLY B 1 41 ? -0.207 18.087 -108.626 1.00 77.72 41 GLY B C 1
ATOM 3213 O O . GLY B 1 41 ? 0.841 17.460 -108.808 1.00 71.67 41 GLY B O 1
ATOM 3214 N N . PRO B 1 42 ? -1.317 17.490 -108.182 1.00 79.62 42 PRO B N 1
ATOM 3215 C CA . PRO B 1 42 ? -1.291 16.070 -107.797 1.00 82.68 42 PRO B CA 1
ATOM 3216 C C . PRO B 1 42 ? -1.143 15.100 -108.961 1.00 70.92 42 PRO B C 1
ATOM 3217 O O . PRO B 1 42 ? -0.950 13.903 -108.713 1.00 70.75 42 PRO B O 1
ATOM 3221 N N . ASP B 1 43 ? -1.224 15.559 -110.211 1.00 71.93 43 ASP B N 1
ATOM 3222 C CA . ASP B 1 43 ? -1.093 14.671 -111.363 1.00 72.87 43 ASP B CA 1
ATOM 3223 C C . ASP B 1 43 ? 0.067 15.052 -112.273 1.00 73.18 43 ASP B C 1
ATOM 3224 O O . ASP B 1 43 ? 0.136 14.564 -113.408 1.00 85.59 43 ASP B O 1
ATOM 3229 N N . GLN B 1 44 ? 0.975 15.897 -111.814 1.00 72.47 44 GLN B N 1
ATOM 3230 C CA . GLN B 1 44 ? 2.090 16.361 -112.620 1.00 72.75 44 GLN B CA 1
ATOM 3231 C C . GLN B 1 44 ? 3.337 15.538 -112.338 1.00 82.69 44 GLN B C 1
ATOM 3232 O O . GLN B 1 44 ? 3.455 14.907 -111.284 1.00 79.95 44 GLN B O 1
ATOM 3238 N N . PRO B 1 45 ? 4.285 15.501 -113.275 1.00 87.04 45 PRO B N 1
ATOM 3239 C CA . PRO B 1 45 ? 5.557 14.818 -113.006 1.00 90.09 45 PRO B CA 1
ATOM 3240 C C . PRO B 1 45 ? 6.281 15.459 -111.831 1.00 92.31 45 PRO B C 1
ATOM 3241 O O . PRO B 1 45 ? 6.406 16.684 -111.748 1.00 92.96 45 PRO B O 1
ATOM 3245 N N . GLY B 1 46 ? 6.757 14.618 -110.918 1.00 96.49 46 GLY B N 1
ATOM 3246 C CA . GLY B 1 46 ? 7.380 15.097 -109.703 1.00 99.55 46 GLY B CA 1
ATOM 3247 C C . GLY B 1 46 ? 6.427 15.350 -108.560 1.00 103.30 46 GLY B C 1
ATOM 3248 O O . GLY B 1 46 ? 6.792 16.058 -107.614 1.00 101.98 46 GLY B O 1
ATOM 3249 N N . ALA B 1 47 ? 5.216 14.796 -108.615 1.00 99.54 47 ALA B N 1
ATOM 3250 C CA . ALA B 1 47 ? 4.228 14.992 -107.560 1.00 91.12 47 ALA B CA 1
ATOM 3251 C C . ALA B 1 47 ? 4.332 13.874 -106.532 1.00 82.92 47 ALA B C 1
ATOM 3252 O O . ALA B 1 47 ? 4.434 12.701 -106.911 1.00 83.02 47 ALA B O 1
ATOM 3254 N N . PRO B 1 48 ? 4.316 14.193 -105.241 1.00 77.35 48 PRO B N 1
ATOM 3255 C CA . PRO B 1 48 ? 4.379 13.143 -104.220 1.00 74.81 48 PRO B CA 1
ATOM 3256 C C . PRO B 1 48 ? 3.135 12.267 -104.244 1.00 76.65 48 PRO B C 1
ATOM 3257 O O . PRO B 1 48 ? 2.062 12.663 -104.704 1.00 73.93 48 PRO B O 1
ATOM 3261 N N . THR B 1 49 ? 3.300 11.048 -103.734 1.00 84.28 49 THR B N 1
ATOM 3262 C CA . THR B 1 49 ? 2.195 10.106 -103.634 1.00 86.62 49 THR B CA 1
ATOM 3263 C C . THR B 1 49 ? 1.451 10.205 -102.311 1.00 82.17 49 THR B C 1
ATOM 3264 O O . THR B 1 49 ? 0.311 9.735 -102.221 1.00 77.21 49 THR B O 1
ATOM 3268 N N . HIS B 1 50 ? 2.059 10.810 -101.292 1.00 77.00 50 HIS B N 1
ATOM 3269 C CA . HIS B 1 50 ? 1.456 10.897 -99.972 1.00 76.02 50 HIS B CA 1
ATOM 3270 C C . HIS B 1 50 ? 1.742 12.266 -99.372 1.00 68.60 50 HIS B C 1
ATOM 3271 O O . HIS B 1 50 ? 2.653 12.979 -99.800 1.00 63.19 50 HIS B O 1
ATOM 3278 N N . GLY B 1 51 ? 0.946 12.622 -98.368 1.00 67.85 51 GLY B N 1
ATOM 3279 C CA . GLY B 1 51 ? 1.127 13.870 -97.652 1.00 65.13 51 GLY B CA 1
ATOM 3280 C C . GLY B 1 51 ? 1.071 13.679 -96.151 1.00 64.81 51 GLY B C 1
ATOM 3281 O O . GLY B 1 51 ? 1.265 12.564 -95.659 1.00 63.80 51 GLY B O 1
ATOM 3282 N N . SER B 1 52 ? 0.806 14.753 -95.409 1.00 63.63 52 SER B N 1
ATOM 3283 C CA . SER B 1 52 ? 0.717 14.657 -93.959 1.00 63.82 52 SER B CA 1
ATOM 3284 C C . SER B 1 52 ? -0.239 15.718 -93.436 1.00 64.55 52 SER B C 1
ATOM 3285 O O . SER B 1 52 ? -0.561 16.692 -94.123 1.00 59.62 52 SER B O 1
ATOM 3288 N N . LEU B 1 53 ? -0.693 15.509 -92.200 1.00 71.89 53 LEU B N 1
ATOM 3289 C CA . LEU B 1 53 ? -1.549 16.460 -91.490 1.00 58.02 53 LEU B CA 1
ATOM 3290 C C . LEU B 1 53 ? -1.021 16.554 -90.063 1.00 56.94 53 LEU B C 1
ATOM 3291 O O . LEU B 1 53 ? -1.280 15.669 -89.242 1.00 56.46 53 LEU B O 1
ATOM 3296 N N . THR B 1 54 ? -0.281 17.619 -89.773 1.00 61.72 54 THR B N 1
ATOM 3297 C CA . THR B 1 54 ? 0.331 17.817 -88.466 1.00 72.95 54 THR B CA 1
ATOM 3298 C C . THR B 1 54 ? -0.512 18.804 -87.667 1.00 75.17 54 THR B C 1
ATOM 3299 O O . THR B 1 54 ? -0.707 19.947 -88.094 1.00 77.50 54 THR B O 1
ATOM 3303 N N . VAL B 1 55 ? -1.005 18.364 -86.513 1.00 68.00 55 VAL B N 1
ATOM 3304 C CA . VAL B 1 55 ? -1.855 19.180 -85.654 1.00 60.62 55 VAL B CA 1
ATOM 3305 C C . VAL B 1 55 ? -0.996 19.764 -84.542 1.00 54.13 55 VAL B C 1
ATOM 3306 O O . VAL B 1 55 ? -0.407 19.022 -83.747 1.00 52.80 55 VAL B O 1
ATOM 3310 N N . HIS B 1 56 ? -0.923 21.092 -84.483 1.00 56.02 56 HIS B N 1
ATOM 3311 C CA . HIS B 1 56 ? -0.239 21.800 -83.408 1.00 55.36 56 HIS B CA 1
ATOM 3312 C C . HIS B 1 56 ? -1.305 22.392 -82.497 1.00 58.76 56 HIS B C 1
ATOM 3313 O O . HIS B 1 56 ? -2.090 23.246 -82.925 1.00 54.72 56 HIS B O 1
ATOM 3320 N N . LYS B 1 57 ? -1.395 21.871 -81.271 1.00 60.73 57 LYS B N 1
ATOM 3321 C CA . LYS B 1 57 ? -2.492 22.303 -80.368 1.00 63.72 57 LYS B CA 1
ATOM 3322 C C . LYS B 1 57 ? -2.023 23.370 -79.390 1.00 68.50 57 LYS B C 1
ATOM 3323 O O . LYS B 1 57 ? -0.906 23.266 -78.879 1.00 69.88 57 LYS B O 1
ATOM 3328 N N . TYR B 1 58 ? -2.867 24.356 -79.167 1.00 73.04 58 TYR B N 1
ATOM 3329 C CA . TYR B 1 58 ? -2.634 25.463 -78.250 1.00 73.37 58 TYR B CA 1
ATOM 3330 C C . TYR B 1 58 ? -3.939 25.812 -77.550 1.00 64.74 58 TYR B C 1
ATOM 3331 O O . TYR B 1 58 ? -5.029 25.568 -78.077 1.00 64.98 58 TYR B O 1
ATOM 3340 N N . VAL B 1 59 ? -3.819 26.384 -76.354 1.00 64.70 59 VAL B N 1
ATOM 3341 C CA . VAL B 1 59 ? -4.968 26.785 -75.550 1.00 61.55 59 VAL B CA 1
ATOM 3342 C C . VAL B 1 59 ? -5.130 28.293 -75.659 1.00 63.87 59 VAL B C 1
ATOM 3343 O O . VAL B 1 59 ? -4.177 29.046 -75.422 1.00 62.16 59 VAL B O 1
ATOM 3347 N N . GLY B 1 60 ? -6.330 28.734 -76.023 1.00 62.80 60 GLY B N 1
ATOM 3348 C CA . GLY B 1 60 ? -6.607 30.151 -76.180 1.00 57.71 60 GLY B CA 1
ATOM 3349 C C . GLY B 1 60 ? -7.076 30.519 -77.574 1.00 59.84 60 GLY B C 1
ATOM 3350 O O . GLY B 1 60 ? -6.417 31.281 -78.283 1.00 60.42 60 GLY B O 1
ATOM 3351 N N . ASN B 1 64 ? -6.105 33.637 -87.236 1.00 147.30 64 ASN B N 1
ATOM 3352 C CA . ASN B 1 64 ? -5.406 32.464 -87.749 1.00 146.77 64 ASN B CA 1
ATOM 3353 C C . ASN B 1 64 ? -6.391 31.419 -88.265 1.00 144.70 64 ASN B C 1
ATOM 3354 O O . ASN B 1 64 ? -6.483 30.316 -87.725 1.00 145.72 64 ASN B O 1
ATOM 3359 N N . ALA B 1 65 ? -7.121 31.776 -89.324 1.00 140.61 65 ALA B N 1
ATOM 3360 C CA . ALA B 1 65 ? -8.155 30.894 -89.854 1.00 137.10 65 ALA B CA 1
ATOM 3361 C C . ALA B 1 65 ? -7.554 29.606 -90.407 1.00 132.64 65 ALA B C 1
ATOM 3362 O O . ALA B 1 65 ? -7.889 28.505 -89.956 1.00 134.28 65 ALA B O 1
ATOM 3364 N N . GLY B 1 66 ? -6.660 29.722 -91.388 1.00 125.55 66 GLY B N 1
ATOM 3365 C CA . GLY B 1 66 ? -6.089 28.535 -91.997 1.00 112.92 66 GLY B CA 1
ATOM 3366 C C . GLY B 1 66 ? -4.790 28.731 -92.756 1.00 104.02 66 GLY B C 1
ATOM 3367 O O . GLY B 1 66 ? -3.714 28.770 -92.150 1.00 98.96 66 GLY B O 1
ATOM 3368 N N . THR B 1 67 ? -4.897 28.843 -94.086 1.00 98.92 67 THR B N 1
ATOM 3369 C CA . THR B 1 67 ? -3.786 28.874 -95.040 1.00 90.78 67 THR B CA 1
ATOM 3370 C C . THR B 1 67 ? -3.138 27.496 -95.158 1.00 83.43 67 THR B C 1
ATOM 3371 O O . THR B 1 67 ? -3.121 26.914 -96.248 1.00 86.42 67 THR B O 1
ATOM 3375 N N . GLY B 1 68 ? -2.598 26.964 -94.064 1.00 73.82 68 GLY B N 1
ATOM 3376 C CA . GLY B 1 68 ? -2.202 25.568 -93.988 1.00 62.48 68 GLY B CA 1
ATOM 3377 C C . GLY B 1 68 ? -0.726 25.313 -93.759 1.00 60.01 68 GLY B C 1
ATOM 3378 O O . GLY B 1 68 ? -0.370 24.218 -93.300 1.00 59.47 68 GLY B O 1
ATOM 3379 N N . GLU B 1 69 ? 0.102 26.295 -94.028 1.00 65.00 69 GLU B N 1
ATOM 3380 C CA . GLU B 1 69 ? 1.554 26.085 -93.882 1.00 76.49 69 GLU B CA 1
ATOM 3381 C C . GLU B 1 69 ? 1.960 26.091 -92.413 1.00 96.07 69 GLU B C 1
ATOM 3382 O O . GLU B 1 69 ? 1.103 26.322 -91.562 1.00 97.30 69 GLU B O 1
ATOM 3388 N N . GLU B 1 70 ? 3.225 25.818 -92.136 1.00 109.19 70 GLU B N 1
ATOM 3389 C CA . GLU B 1 70 ? 3.755 25.898 -90.779 1.00 111.78 70 GLU B CA 1
ATOM 3390 C C . GLU B 1 70 ? 4.355 27.281 -90.558 1.00 110.06 70 GLU B C 1
ATOM 3391 O O . GLU B 1 70 ? 5.385 27.622 -91.148 1.00 109.98 70 GLU B O 1
ATOM 3397 N N . ILE B 1 71 ? 3.712 28.077 -89.708 1.00 109.26 71 ILE B N 1
ATOM 3398 C CA . ILE B 1 71 ? 4.257 29.351 -89.257 1.00 113.89 71 ILE B CA 1
ATOM 3399 C C . ILE B 1 71 ? 4.929 29.113 -87.911 1.00 122.15 71 ILE B C 1
ATOM 3400 O O . ILE B 1 71 ? 4.301 28.610 -86.971 1.00 120.96 71 ILE B O 1
ATOM 3405 N N . SER B 1 72 ? 6.214 29.451 -87.821 1.00 134.21 72 SER B N 1
ATOM 3406 C CA . SER B 1 72 ? 7.012 29.158 -86.637 1.00 137.32 72 SER B CA 1
ATOM 3407 C C . SER B 1 72 ? 6.733 30.104 -85.476 1.00 138.55 72 SER B C 1
ATOM 3408 O O . SER B 1 72 ? 7.444 30.042 -84.467 1.00 137.90 72 SER B O 1
ATOM 3411 N N . VAL B 1 73 ? 5.733 30.972 -85.592 1.00 133.96 73 VAL B N 1
ATOM 3412 C CA . VAL B 1 73 ? 5.330 31.847 -84.495 1.00 125.41 73 VAL B CA 1
ATOM 3413 C C . VAL B 1 73 ? 4.225 31.139 -83.719 1.00 122.66 73 VAL B C 1
ATOM 3414 O O . VAL B 1 73 ? 3.066 31.134 -84.158 1.00 120.98 73 VAL B O 1
ATOM 3418 N N . PRO B 1 74 ? 4.529 30.533 -82.570 1.00 127.43 74 PRO B N 1
ATOM 3419 C CA . PRO B 1 74 ? 3.521 29.721 -81.876 1.00 130.30 74 PRO B CA 1
ATOM 3420 C C . PRO B 1 74 ? 2.452 30.564 -81.202 1.00 135.29 74 PRO B C 1
ATOM 3421 O O . PRO B 1 74 ? 1.260 30.413 -81.483 1.00 135.54 74 PRO B O 1
ATOM 3425 N N . GLY B 1 75 ? 2.876 31.461 -80.316 1.00 143.49 75 GLY B N 1
ATOM 3426 C CA . GLY B 1 75 ? 1.954 32.231 -79.508 1.00 141.79 75 GLY B CA 1
ATOM 3427 C C . GLY B 1 75 ? 2.069 31.869 -78.043 1.00 138.69 75 GLY B C 1
ATOM 3428 O O . GLY B 1 75 ? 1.994 32.742 -77.176 1.00 139.15 75 GLY B O 1
ATOM 3429 N N . GLY B 1 76 ? 2.252 30.588 -77.753 1.00 136.58 76 GLY B N 1
ATOM 3430 C CA . GLY B 1 76 ? 2.441 30.109 -76.397 1.00 127.18 76 GLY B CA 1
ATOM 3431 C C . GLY B 1 76 ? 1.355 29.140 -75.966 1.00 120.00 76 GLY B C 1
ATOM 3432 O O . GLY B 1 76 ? 0.320 28.986 -76.610 1.00 115.70 76 GLY B O 1
ATOM 3433 N N . GLN B 1 77 ? 1.636 28.471 -74.843 1.00 121.50 77 GLN B N 1
ATOM 3434 C CA . GLN B 1 77 ? 0.718 27.557 -74.174 1.00 124.81 77 GLN B CA 1
ATOM 3435 C C . GLN B 1 77 ? 0.290 26.314 -74.947 1.00 119.18 77 GLN B C 1
ATOM 3436 O O . GLN B 1 77 ? -0.891 26.177 -75.294 1.00 120.22 77 GLN B O 1
ATOM 3442 N N . PRO B 1 78 ? 1.208 25.396 -75.239 1.00 95.16 78 PRO B N 1
ATOM 3443 C CA . PRO B 1 78 ? 0.810 24.101 -75.796 1.00 78.81 78 PRO B CA 1
ATOM 3444 C C . PRO B 1 78 ? -0.115 23.279 -74.911 1.00 68.20 78 PRO B C 1
ATOM 3445 O O . PRO B 1 78 ? -0.240 23.509 -73.707 1.00 74.35 78 PRO B O 1
ATOM 3449 N N . LEU B 1 79 ? -0.771 22.303 -75.537 1.00 63.42 79 LEU B N 1
ATOM 3450 C CA . LEU B 1 79 ? -1.706 21.424 -74.848 1.00 57.90 79 LEU B CA 1
ATOM 3451 C C . LEU B 1 79 ? -1.347 19.974 -75.127 1.00 54.80 79 LEU B C 1
ATOM 3452 O O . LEU B 1 79 ? -1.154 19.592 -76.285 1.00 59.24 79 LEU B O 1
ATOM 3457 N N . GLU B 1 80 ? -1.271 19.170 -74.069 1.00 59.46 80 GLU B N 1
ATOM 3458 C CA . GLU B 1 80 ? -1.060 17.734 -74.177 1.00 58.00 80 GLU B CA 1
ATOM 3459 C C . GLU B 1 80 ? -2.320 17.000 -73.739 1.00 60.55 80 GLU B C 1
ATOM 3460 O O . GLU B 1 80 ? -2.998 17.419 -72.796 1.00 77.75 80 GLU B O 1
ATOM 3466 N N . GLY B 1 81 ? -2.631 15.908 -74.430 1.00 50.91 81 GLY B N 1
ATOM 3467 C CA . GLY B 1 81 ? -3.781 15.093 -74.103 1.00 47.32 81 GLY B CA 1
ATOM 3468 C C . GLY B 1 81 ? -4.969 15.247 -75.024 1.00 48.06 81 GLY B C 1
ATOM 3469 O O . GLY B 1 81 ? -6.055 14.760 -74.689 1.00 48.05 81 GLY B O 1
ATOM 3470 N N . ALA B 1 82 ? -4.800 15.895 -76.171 1.00 48.73 82 ALA B N 1
ATOM 3471 C CA . ALA B 1 82 ? -5.882 16.137 -77.115 1.00 49.52 82 ALA B CA 1
ATOM 3472 C C . ALA B 1 82 ? -5.856 15.059 -78.189 1.00 50.19 82 ALA B C 1
ATOM 3473 O O . ALA B 1 82 ? -4.841 14.878 -78.872 1.00 50.42 82 ALA B O 1
ATOM 3475 N N . GLU B 1 83 ? -6.972 14.352 -78.339 1.00 50.54 83 GLU B N 1
ATOM 3476 C CA . GLU B 1 83 ? -7.080 13.235 -79.266 1.00 51.21 83 GLU B CA 1
ATOM 3477 C C . GLU B 1 83 ? -7.860 13.658 -80.502 1.00 52.19 83 GLU B C 1
ATOM 3478 O O . GLU B 1 83 ? -8.986 14.157 -80.394 1.00 52.40 83 GLU B O 1
ATOM 3484 N N . PHE B 1 84 ? -7.258 13.455 -81.670 1.00 55.92 84 PHE B N 1
ATOM 3485 C CA . PHE B 1 84 ? -7.901 13.708 -82.952 1.00 60.05 84 PHE B CA 1
ATOM 3486 C C . PHE B 1 84 ? -8.028 12.398 -83.712 1.00 66.52 84 PHE B C 1
ATOM 3487 O O . PHE B 1 84 ? -7.050 11.653 -83.841 1.00 75.46 84 PHE B O 1
ATOM 3495 N N . THR B 1 85 ? -9.227 12.120 -84.212 1.00 60.82 85 THR B N 1
ATOM 3496 C CA . THR B 1 85 ? -9.484 10.956 -85.047 1.00 58.32 85 THR B CA 1
ATOM 3497 C C . THR B 1 85 ? -9.746 11.426 -86.470 1.00 57.34 85 THR B C 1
ATOM 3498 O O . THR B 1 85 ? -10.553 12.336 -86.688 1.00 60.19 85 THR B O 1
ATOM 3502 N N . ILE B 1 86 ? -9.063 10.812 -87.432 1.00 57.61 86 ILE B N 1
ATOM 3503 C CA . ILE B 1 86 ? -9.152 11.204 -88.833 1.00 64.54 86 ILE B CA 1
ATOM 3504 C C . ILE B 1 86 ? -9.773 10.063 -89.627 1.00 67.10 86 ILE B C 1
ATOM 3505 O O . ILE B 1 86 ? -9.434 8.892 -89.427 1.00 68.50 86 ILE B O 1
ATOM 3510 N N . TRP B 1 87 ? -10.703 10.409 -90.514 1.00 78.78 87 TRP B N 1
ATOM 3511 C CA . TRP B 1 87 ? -11.378 9.453 -91.380 1.00 88.47 87 TRP B CA 1
ATOM 3512 C C . TRP B 1 87 ? -11.114 9.825 -92.830 1.00 86.44 87 TRP B C 1
ATOM 3513 O O . TRP B 1 87 ? -11.351 10.970 -93.228 1.00 89.60 87 TRP B O 1
ATOM 3524 N N . ARG B 1 88 ? -10.632 8.868 -93.620 1.00 82.79 88 ARG B N 1
ATOM 3525 C CA . ARG B 1 88 ? -10.526 9.086 -95.055 1.00 78.76 88 ARG B CA 1
ATOM 3526 C C . ARG B 1 88 ? -11.895 8.896 -95.693 1.00 82.43 88 ARG B C 1
ATOM 3527 O O . ARG B 1 88 ? -12.583 7.906 -95.426 1.00 87.65 88 ARG B O 1
ATOM 3535 N N . LEU B 1 89 ? -12.289 9.848 -96.531 1.00 77.43 89 LEU B N 1
ATOM 3536 C CA . LEU B 1 89 ? -13.620 9.849 -97.114 1.00 77.48 89 LEU B CA 1
ATOM 3537 C C . LEU B 1 89 ? -13.622 9.159 -98.471 1.00 81.42 89 LEU B C 1
ATOM 3538 O O . LEU B 1 89 ? -12.650 9.225 -99.229 1.00 77.90 89 LEU B O 1
ATOM 3543 N N . GLY B 1 90 ? -14.731 8.488 -98.765 1.00 88.35 90 GLY B N 1
ATOM 3544 C CA . GLY B 1 90 ? -14.929 7.862 -100.055 1.00 97.47 90 GLY B CA 1
ATOM 3545 C C . GLY B 1 90 ? -16.196 8.351 -100.726 1.00 102.44 90 GLY B C 1
ATOM 3546 O O . GLY B 1 90 ? -16.779 9.354 -100.302 1.00 95.82 90 GLY B O 1
ATOM 3547 N N . THR B 1 91 ? -16.636 7.653 -101.770 1.00 109.99 91 THR B N 1
ATOM 3548 C CA . THR B 1 91 ? -17.843 8.014 -102.498 1.00 109.40 91 THR B CA 1
ATOM 3549 C C . THR B 1 91 ? -18.789 6.823 -102.543 1.00 108.36 91 THR B C 1
ATOM 3550 O O . THR B 1 91 ? -18.355 5.679 -102.713 1.00 110.31 91 THR B O 1
ATOM 3554 N N . ASN B 1 92 ? -20.072 7.103 -102.372 1.00 99.80 92 ASN B N 1
ATOM 3555 C CA . ASN B 1 92 ? -21.064 6.006 -102.303 1.00 92.07 92 ASN B CA 1
ATOM 3556 C C . ASN B 1 92 ? -21.368 5.532 -103.724 1.00 89.99 92 ASN B C 1
ATOM 3557 O O . ASN B 1 92 ? -22.224 6.178 -104.353 1.00 87.04 92 ASN B O 1
ATOM 3562 N N . ASP B 1 95 ? -22.838 1.594 -105.050 1.00 125.57 95 ASP B N 1
ATOM 3563 C CA . ASP B 1 95 ? -21.955 0.465 -105.417 1.00 127.83 95 ASP B CA 1
ATOM 3564 C C . ASP B 1 95 ? -21.114 0.051 -104.210 1.00 129.98 95 ASP B C 1
ATOM 3565 O O . ASP B 1 95 ? -21.393 -1.010 -103.625 1.00 128.50 95 ASP B O 1
ATOM 3570 N N . SER B 1 96 ? -20.134 0.867 -103.845 1.00 133.09 96 SER B N 1
ATOM 3571 C CA . SER B 1 96 ? -19.198 0.567 -102.774 1.00 131.53 96 SER B CA 1
ATOM 3572 C C . SER B 1 96 ? -18.462 1.843 -102.394 1.00 128.54 96 SER B C 1
ATOM 3573 O O . SER B 1 96 ? -18.464 2.829 -103.135 1.00 128.21 96 SER B O 1
ATOM 3576 N N . CYS B 1 97 ? -17.830 1.815 -101.224 1.00 128.82 97 CYS B N 1
ATOM 3577 C CA . CYS B 1 97 ? -17.089 2.970 -100.726 1.00 127.82 97 CYS B CA 1
ATOM 3578 C C . CYS B 1 97 ? -15.718 2.983 -101.389 1.00 125.14 97 CYS B C 1
ATOM 3579 O O . CYS B 1 97 ? -14.782 2.325 -100.928 1.00 117.64 97 CYS B O 1
ATOM 3582 N N . GLU B 1 98 ? -15.599 3.735 -102.491 1.00 129.47 98 GLU B N 1
ATOM 3583 C CA . GLU B 1 98 ? -14.343 3.853 -103.220 1.00 131.21 98 GLU B CA 1
ATOM 3584 C C . GLU B 1 98 ? -13.588 5.083 -102.746 1.00 124.96 98 GLU B C 1
ATOM 3585 O O . GLU B 1 98 ? -14.170 6.177 -102.701 1.00 124.97 98 GLU B O 1
ATOM 3591 N N . PRO B 1 99 ? -12.313 4.949 -102.384 1.00 106.34 99 PRO B N 1
ATOM 3592 C CA . PRO B 1 99 ? -11.587 6.087 -101.805 1.00 96.36 99 PRO B CA 1
ATOM 3593 C C . PRO B 1 99 ? -11.422 7.222 -102.802 1.00 97.11 99 PRO B C 1
ATOM 3594 O O . PRO B 1 99 ? -11.165 7.002 -103.988 1.00 96.13 99 PRO B O 1
ATOM 3598 N N . ILE B 1 100 ? -11.579 8.447 -102.306 1.00 95.04 100 ILE B N 1
ATOM 3599 C CA . ILE B 1 100 ? -11.341 9.629 -103.126 1.00 71.19 100 ILE B CA 1
ATOM 3600 C C . ILE B 1 100 ? -9.850 9.723 -103.419 1.00 81.47 100 ILE B C 1
ATOM 3601 O O . ILE B 1 100 ? -9.028 9.834 -102.503 1.00 69.46 100 ILE B O 1
ATOM 3606 N N . ASP B 1 101 ? -9.494 9.667 -104.699 1.00 82.87 101 ASP B N 1
ATOM 3607 C CA . ASP B 1 101 ? -8.106 9.752 -105.143 1.00 88.31 101 ASP B CA 1
ATOM 3608 C C . ASP B 1 101 ? -7.912 11.108 -105.809 1.00 94.92 101 ASP B C 1
ATOM 3609 O O . ASP B 1 101 ? -8.354 11.318 -106.944 1.00 104.40 101 ASP B O 1
ATOM 3614 N N . LEU B 1 102 ? -7.247 12.025 -105.107 1.00 88.80 102 LEU B N 1
ATOM 3615 C CA . LEU B 1 102 ? -7.067 13.384 -105.603 1.00 70.67 102 LEU B CA 1
ATOM 3616 C C . LEU B 1 102 ? -6.024 13.485 -106.710 1.00 71.11 102 LEU B C 1
ATOM 3617 O O . LEU B 1 102 ? -5.682 14.602 -107.114 1.00 71.21 102 LEU B O 1
ATOM 3622 N N . ALA B 1 103 ? -5.510 12.360 -107.201 1.00 71.41 103 ALA B N 1
ATOM 3623 C CA . ALA B 1 103 ? -4.758 12.346 -108.447 1.00 72.12 103 ALA B CA 1
ATOM 3624 C C . ALA B 1 103 ? -5.665 12.258 -109.667 1.00 73.55 103 ALA B C 1
ATOM 3625 O O . ALA B 1 103 ? -5.184 12.418 -110.794 1.00 84.00 103 ALA B O 1
ATOM 3627 N N . ASN B 1 104 ? -6.955 12.008 -109.465 1.00 74.01 104 ASN B N 1
ATOM 3628 C CA . ASN B 1 104 ? -7.937 11.957 -110.538 1.00 75.43 104 ASN B CA 1
ATOM 3629 C C . ASN B 1 104 ? -8.705 13.271 -110.584 1.00 75.73 104 ASN B C 1
ATOM 3630 O O . ASN B 1 104 ? -9.100 13.807 -109.544 1.00 76.15 104 ASN B O 1
ATOM 3635 N N . THR B 1 105 ? -8.914 13.787 -111.797 1.00 76.86 105 THR B N 1
ATOM 3636 C CA . THR B 1 105 ? -9.539 15.098 -111.949 1.00 77.25 105 THR B CA 1
ATOM 3637 C C . THR B 1 105 ? -10.988 15.088 -111.475 1.00 77.68 105 THR B C 1
ATOM 3638 O O . THR B 1 105 ? -11.447 16.051 -110.849 1.00 86.71 105 THR B O 1
ATOM 3642 N N . ASN B 1 106 ? -11.723 14.011 -111.758 1.00 78.46 106 ASN B N 1
ATOM 3643 C CA . ASN B 1 106 ? -13.137 13.965 -111.403 1.00 83.18 106 ASN B CA 1
ATOM 3644 C C . ASN B 1 106 ? -13.365 13.870 -109.900 1.00 90.02 106 ASN B C 1
ATOM 3645 O O . ASN B 1 106 ? -14.443 14.246 -109.428 1.00 91.15 106 ASN B O 1
ATOM 3650 N N . ASP B 1 107 ? -12.384 13.380 -109.138 1.00 86.87 107 ASP B N 1
ATOM 3651 C CA . ASP B 1 107 ? -12.554 13.287 -107.693 1.00 82.19 107 ASP B CA 1
ATOM 3652 C C . ASP B 1 107 ? -12.563 14.653 -107.020 1.00 80.95 107 ASP B C 1
ATOM 3653 O O . ASP B 1 107 ? -13.045 14.768 -105.888 1.00 77.83 107 ASP B O 1
ATOM 3658 N N . TRP B 1 108 ? -12.048 15.689 -107.685 1.00 78.99 108 TRP B N 1
ATOM 3659 C CA . TRP B 1 108 ? -12.128 17.039 -107.142 1.00 74.41 108 TRP B CA 1
ATOM 3660 C C . TRP B 1 108 ? -13.526 17.633 -107.253 1.00 75.35 108 TRP B C 1
ATOM 3661 O O . TRP B 1 108 ? -13.770 18.704 -106.688 1.00 75.00 108 TRP B O 1
ATOM 3672 N N . ALA B 1 109 ? -14.441 16.972 -107.966 1.00 80.64 109 ALA B N 1
ATOM 3673 C CA . ALA B 1 109 ? -15.827 17.419 -107.989 1.00 91.64 109 ALA B CA 1
ATOM 3674 C C . ALA B 1 109 ? -16.560 17.075 -106.700 1.00 99.34 109 ALA B C 1
ATOM 3675 O O . ALA B 1 109 ? -17.630 17.636 -106.440 1.00 89.35 109 ALA B O 1
ATOM 3677 N N . GLN B 1 110 ? -16.006 16.173 -105.890 1.00 115.82 110 GLN B N 1
ATOM 3678 C CA . GLN B 1 110 ? -16.625 15.779 -104.632 1.00 113.52 110 GLN B CA 1
ATOM 3679 C C . GLN B 1 110 ? -16.173 16.628 -103.452 1.00 113.00 110 GLN B C 1
ATOM 3680 O O . GLN B 1 110 ? -16.843 16.623 -102.412 1.00 125.04 110 GLN B O 1
ATOM 3686 N N . VAL B 1 111 ? -15.068 17.350 -103.586 1.00 103.09 111 VAL B N 1
ATOM 3687 C CA . VAL B 1 111 ? -14.526 18.120 -102.460 1.00 94.30 111 VAL B CA 1
ATOM 3688 C C . VAL B 1 111 ? -15.457 19.289 -102.152 1.00 86.41 111 VAL B C 1
ATOM 3689 O O . VAL B 1 111 ? -15.775 20.080 -103.058 1.00 81.73 111 VAL B O 1
ATOM 3693 N N . PRO B 1 112 ? -15.916 19.438 -100.915 1.00 71.24 112 PRO B N 1
ATOM 3694 C CA . PRO B 1 112 ? -16.789 20.564 -100.570 1.00 80.85 112 PRO B CA 1
ATOM 3695 C C . PRO B 1 112 ? -16.004 21.866 -100.462 1.00 89.38 112 PRO B C 1
ATOM 3696 O O . PRO B 1 112 ? -14.773 21.891 -100.460 1.00 89.24 112 PRO B O 1
ATOM 3700 N N . THR B 1 113 ? -16.754 22.963 -100.360 1.00 98.31 113 THR B N 1
ATOM 3701 C CA . THR B 1 113 ? -16.182 24.303 -100.357 1.00 106.05 113 THR B CA 1
ATOM 3702 C C . THR B 1 113 ? -16.245 25.004 -99.009 1.00 110.30 113 THR B C 1
ATOM 3703 O O . THR B 1 113 ? -15.387 25.844 -98.728 1.00 112.20 113 THR B O 1
ATOM 3707 N N . GLY B 1 114 ? -17.226 24.689 -98.175 1.00 114.38 114 GLY B N 1
ATOM 3708 C CA . GLY B 1 114 ? -17.433 25.361 -96.907 1.00 111.64 114 GLY B CA 1
ATOM 3709 C C . GLY B 1 114 ? -16.881 24.587 -95.729 1.00 105.16 114 GLY B C 1
ATOM 3710 O O . GLY B 1 114 ? -15.942 23.793 -95.858 1.00 106.99 114 GLY B O 1
ATOM 3711 N N . ALA B 1 115 ? -17.468 24.825 -94.560 1.00 101.72 115 ALA B N 1
ATOM 3712 C CA . ALA B 1 115 ? -17.048 24.171 -93.331 1.00 99.24 115 ALA B CA 1
ATOM 3713 C C . ALA B 1 115 ? -17.729 22.815 -93.185 1.00 94.54 115 ALA B C 1
ATOM 3714 O O . ALA B 1 115 ? -18.804 22.568 -93.738 1.00 97.48 115 ALA B O 1
ATOM 3716 N N . ALA B 1 116 ? -17.086 21.933 -92.420 1.00 92.97 116 ALA B N 1
ATOM 3717 C CA . ALA B 1 116 ? -17.586 20.582 -92.229 1.00 88.43 116 ALA B CA 1
ATOM 3718 C C . ALA B 1 116 ? -18.694 20.553 -91.177 1.00 96.37 116 ALA B C 1
ATOM 3719 O O . ALA B 1 116 ? -18.729 21.398 -90.278 1.00 96.37 116 ALA B O 1
ATOM 3721 N N . PRO B 1 117 ? -19.617 19.596 -91.277 1.00 109.99 117 PRO B N 1
ATOM 3722 C CA . PRO B 1 117 ? -20.622 19.435 -90.222 1.00 118.72 117 PRO B CA 1
ATOM 3723 C C . PRO B 1 117 ? -19.974 19.049 -88.901 1.00 123.46 117 PRO B C 1
ATOM 3724 O O . PRO B 1 117 ? -18.909 18.429 -88.862 1.00 124.90 117 PRO B O 1
ATOM 3728 N N . ARG B 1 118 ? -20.638 19.422 -87.805 1.00 123.31 118 ARG B N 1
ATOM 3729 C CA . ARG B 1 118 ? -20.075 19.217 -86.476 1.00 121.18 118 ARG B CA 1
ATOM 3730 C C . ARG B 1 118 ? -20.176 17.777 -85.992 1.00 115.56 118 ARG B C 1
ATOM 3731 O O . ARG B 1 118 ? -19.502 17.420 -85.019 1.00 122.52 118 ARG B O 1
ATOM 3739 N N . GLU B 1 119 ? -20.993 16.945 -86.631 1.00 103.54 119 GLU B N 1
ATOM 3740 C CA . GLU B 1 119 ? -21.181 15.566 -86.205 1.00 94.31 119 GLU B CA 1
ATOM 3741 C C . GLU B 1 119 ? -20.879 14.621 -87.358 1.00 93.30 119 GLU B C 1
ATOM 3742 O O . GLU B 1 119 ? -21.176 14.925 -88.518 1.00 91.00 119 GLU B O 1
ATOM 3748 N N . LEU B 1 120 ? -20.285 13.471 -87.029 1.00 92.71 120 LEU B N 1
ATOM 3749 C CA . LEU B 1 120 ? -20.003 12.458 -88.040 1.00 93.44 120 LEU B CA 1
ATOM 3750 C C . LEU B 1 120 ? -21.278 11.887 -88.645 1.00 108.25 120 LEU B C 1
ATOM 3751 O O . LEU B 1 120 ? -21.241 11.362 -89.763 1.00 94.89 120 LEU B O 1
ATOM 3756 N N . SER B 1 121 ? -22.406 11.982 -87.936 1.00 124.02 121 SER B N 1
ATOM 3757 C CA . SER B 1 121 ? -23.667 11.487 -88.477 1.00 130.38 121 SER B CA 1
ATOM 3758 C C . SER B 1 121 ? -24.186 12.378 -89.598 1.00 128.08 121 SER B C 1
ATOM 3759 O O . SER B 1 121 ? -24.840 11.885 -90.525 1.00 132.88 121 SER B O 1
ATOM 3762 N N . ALA B 1 122 ? -23.913 13.683 -89.533 1.00 121.73 122 ALA B N 1
ATOM 3763 C CA . ALA B 1 122 ? -24.339 14.577 -90.605 1.00 116.75 122 ALA B CA 1
ATOM 3764 C C . ALA B 1 122 ? -23.483 14.402 -91.852 1.00 113.13 122 ALA B C 1
ATOM 3765 O O . ALA B 1 122 ? -23.964 14.627 -92.969 1.00 112.01 122 ALA B O 1
ATOM 3767 N N . VAL B 1 123 ? -22.220 14.004 -91.685 1.00 108.65 123 VAL B N 1
ATOM 3768 C CA . VAL B 1 123 ? -21.356 13.738 -92.827 1.00 104.07 123 VAL B CA 1
ATOM 3769 C C . VAL B 1 123 ? -21.755 12.449 -93.536 1.00 111.58 123 VAL B C 1
ATOM 3770 O O . VAL B 1 123 ? -21.414 12.257 -94.710 1.00 114.07 123 VAL B O 1
ATOM 3774 N N . GLN B 1 124 ? -22.492 11.566 -92.858 1.00 123.22 124 GLN B N 1
ATOM 3775 C CA . GLN B 1 124 ? -22.915 10.302 -93.454 1.00 135.03 124 GLN B CA 1
ATOM 3776 C C . GLN B 1 124 ? -23.825 10.485 -94.661 1.00 133.17 124 GLN B C 1
ATOM 3777 O O . GLN B 1 124 ? -24.033 9.522 -95.407 1.00 132.30 124 GLN B O 1
ATOM 3783 N N . ASN B 1 125 ? -24.368 11.684 -94.875 1.00 129.13 125 ASN B N 1
ATOM 3784 C CA . ASN B 1 125 ? -25.264 11.900 -96.007 1.00 129.35 125 ASN B CA 1
ATOM 3785 C C . ASN B 1 125 ? -24.503 11.876 -97.328 1.00 124.65 125 ASN B C 1
ATOM 3786 O O . ASN B 1 125 ? -24.883 11.159 -98.262 1.00 134.77 125 ASN B O 1
ATOM 3791 N N . ASP B 1 126 ? -23.418 12.645 -97.420 1.00 112.81 126 ASP B N 1
ATOM 3792 C CA . ASP B 1 126 ? -22.682 12.826 -98.666 1.00 103.05 126 ASP B CA 1
ATOM 3793 C C . ASP B 1 126 ? -21.661 11.719 -98.915 1.00 97.21 126 ASP B C 1
ATOM 3794 O O . ASP B 1 126 ? -21.686 11.079 -99.970 1.00 96.94 126 ASP B O 1
ATOM 3799 N N . PHE B 1 127 ? -20.758 11.486 -97.969 1.00 98.41 127 PHE B N 1
ATOM 3800 C CA . PHE B 1 127 ? -19.625 10.594 -98.169 1.00 103.86 127 PHE B CA 1
ATOM 3801 C C . PHE B 1 127 ? -19.811 9.294 -97.391 1.00 98.27 127 PHE B C 1
ATOM 3802 O O . PHE B 1 127 ? -20.809 9.088 -96.696 1.00 98.89 127 PHE B O 1
ATOM 3810 N N . CYS B 1 128 ? -18.824 8.411 -97.525 1.00 100.29 128 CYS B N 1
ATOM 3811 C CA . CYS B 1 128 ? -18.743 7.170 -96.771 1.00 100.65 128 CYS B CA 1
ATOM 3812 C C . CYS B 1 128 ? -17.376 7.089 -96.107 1.00 91.43 128 CYS B C 1
ATOM 3813 O O . CYS B 1 128 ? -16.450 7.831 -96.446 1.00 84.86 128 CYS B O 1
ATOM 3816 N N . LEU B 1 129 ? -17.252 6.176 -95.149 1.00 92.86 129 LEU B N 1
ATOM 3817 C CA . LEU B 1 129 ? -16.019 6.002 -94.392 1.00 93.88 129 LEU B CA 1
ATOM 3818 C C . LEU B 1 129 ? -15.247 4.811 -94.947 1.00 90.60 129 LEU B C 1
ATOM 3819 O O . LEU B 1 129 ? -15.776 3.696 -95.006 1.00 89.56 129 LEU B O 1
ATOM 3824 N N . VAL B 1 130 ? -14.001 5.051 -95.355 1.00 86.78 130 VAL B N 1
ATOM 3825 C CA . VAL B 1 130 ? -13.154 3.970 -95.852 1.00 85.04 130 VAL B CA 1
ATOM 3826 C C . VAL B 1 130 ? -12.690 3.091 -94.698 1.00 82.10 130 VAL B C 1
ATOM 3827 O O . VAL B 1 130 ? -12.904 1.873 -94.693 1.00 81.68 130 VAL B O 1
ATOM 3831 N N . ASP B 1 131 ? -12.050 3.696 -93.705 1.00 85.89 131 ASP B N 1
ATOM 3832 C CA . ASP B 1 131 ? -11.616 2.998 -92.506 1.00 88.34 131 ASP B CA 1
ATOM 3833 C C . ASP B 1 131 ? -12.520 3.358 -91.333 1.00 96.70 131 ASP B C 1
ATOM 3834 O O . ASP B 1 131 ? -13.385 4.232 -91.422 1.00 105.25 131 ASP B O 1
ATOM 3839 N N . GLY B 1 132 ? -12.312 2.662 -90.219 1.00 93.62 132 GLY B N 1
ATOM 3840 C CA . GLY B 1 132 ? -13.053 2.933 -89.007 1.00 86.39 132 GLY B CA 1
ATOM 3841 C C . GLY B 1 132 ? -12.561 4.112 -88.203 1.00 85.11 132 GLY B C 1
ATOM 3842 O O . GLY B 1 132 ? -13.025 4.322 -87.080 1.00 91.11 132 GLY B O 1
ATOM 3843 N N . GLY B 1 133 ? -11.639 4.891 -88.744 1.00 77.39 133 GLY B N 1
ATOM 3844 C CA . GLY B 1 133 ? -11.060 6.010 -88.031 1.00 70.37 133 GLY B CA 1
ATOM 3845 C C . GLY B 1 133 ? -9.722 5.656 -87.413 1.00 63.38 133 GLY B C 1
ATOM 3846 O O . GLY B 1 133 ? -9.487 4.527 -86.967 1.00 67.92 133 GLY B O 1
ATOM 3847 N N . THR B 1 134 ? -8.822 6.636 -87.387 1.00 58.60 134 THR B N 1
ATOM 3848 C CA . THR B 1 134 ? -7.488 6.473 -86.811 1.00 64.94 134 THR B CA 1
ATOM 3849 C C . THR B 1 134 ? -7.303 7.559 -85.755 1.00 69.06 134 THR B C 1
ATOM 3850 O O . THR B 1 134 ? -7.033 8.718 -86.087 1.00 69.50 134 THR B O 1
ATOM 3854 N N . ALA B 1 135 ? -7.449 7.183 -84.488 1.00 63.55 135 ALA B N 1
ATOM 3855 C CA . ALA B 1 135 ? -7.409 8.122 -83.375 1.00 60.11 135 ALA B CA 1
ATOM 3856 C C . ALA B 1 135 ? -6.005 8.184 -82.789 1.00 53.84 135 ALA B C 1
ATOM 3857 O O . ALA B 1 135 ? -5.403 7.146 -82.494 1.00 53.68 135 ALA B O 1
ATOM 3859 N N . ARG B 1 136 ? -5.491 9.400 -82.623 1.00 53.42 136 ARG B N 1
ATOM 3860 C CA . ARG B 1 136 ? -4.186 9.631 -82.021 1.00 55.14 136 ARG B CA 1
ATOM 3861 C C . ARG B 1 136 ? -4.278 10.840 -81.102 1.00 53.88 136 ARG B C 1
ATOM 3862 O O . ARG B 1 136 ? -4.962 11.817 -81.419 1.00 53.22 136 ARG B O 1
ATOM 3870 N N . THR B 1 137 ? -3.592 10.771 -79.966 1.00 58.79 137 THR B N 1
ATOM 3871 C CA . THR B 1 137 ? -3.570 11.867 -79.009 1.00 54.52 137 THR B CA 1
ATOM 3872 C C . THR B 1 137 ? -2.310 12.703 -79.197 1.00 52.72 137 THR B C 1
ATOM 3873 O O . THR B 1 137 ? -1.271 12.203 -79.633 1.00 59.98 137 THR B O 1
ATOM 3877 N N . THR B 1 138 ? -2.411 13.987 -78.866 1.00 56.34 138 THR B N 1
ATOM 3878 C CA . THR B 1 138 ? -1.267 14.873 -78.992 1.00 57.97 138 THR B CA 1
ATOM 3879 C C . THR B 1 138 ? -0.267 14.605 -77.868 1.00 58.34 138 THR B C 1
ATOM 3880 O O . THR B 1 138 ? -0.602 14.040 -76.824 1.00 56.89 138 THR B O 1
ATOM 3884 N N . ASN B 1 139 ? 0.981 15.013 -78.092 1.00 60.57 139 ASN B N 1
ATOM 3885 C CA . ASN B 1 139 ? 2.060 14.688 -77.172 1.00 71.27 139 ASN B CA 1
ATOM 3886 C C . ASN B 1 139 ? 2.416 15.888 -76.289 1.00 82.34 139 ASN B C 1
ATOM 3887 O O . ASN B 1 139 ? 1.649 16.857 -76.192 1.00 82.76 139 ASN B O 1
ATOM 3892 N N . SER B 1 140 ? 3.592 15.817 -75.656 1.00 90.44 140 SER B N 1
ATOM 3893 C CA . SER B 1 140 ? 4.010 16.831 -74.694 1.00 85.06 140 SER B CA 1
ATOM 3894 C C . SER B 1 140 ? 4.128 18.205 -75.340 1.00 80.79 140 SER B C 1
ATOM 3895 O O . SER B 1 140 ? 3.760 19.216 -74.731 1.00 76.90 140 SER B O 1
ATOM 3898 N N . ALA B 1 141 ? 4.644 18.264 -76.566 1.00 80.07 141 ALA B N 1
ATOM 3899 C CA . ALA B 1 141 ? 4.780 19.530 -77.275 1.00 76.07 141 ALA B CA 1
ATOM 3900 C C . ALA B 1 141 ? 3.470 20.013 -77.882 1.00 65.87 141 ALA B C 1
ATOM 3901 O O . ALA B 1 141 ? 3.435 21.115 -78.440 1.00 65.15 141 ALA B O 1
ATOM 3903 N N . GLY B 1 142 ? 2.400 19.229 -77.783 1.00 57.16 142 GLY B N 1
ATOM 3904 C CA . GLY B 1 142 ? 1.150 19.602 -78.415 1.00 55.76 142 GLY B CA 1
ATOM 3905 C C . GLY B 1 142 ? 1.129 19.401 -79.911 1.00 55.71 142 GLY B C 1
ATOM 3906 O O . GLY B 1 142 ? 0.378 20.087 -80.611 1.00 53.67 142 GLY B O 1
ATOM 3907 N N . GLU B 1 143 ? 1.926 18.466 -80.423 1.00 53.16 143 GLU B N 1
ATOM 3908 C CA . GLU B 1 143 ? 2.044 18.230 -81.853 1.00 51.32 143 GLU B CA 1
ATOM 3909 C C . GLU B 1 143 ? 1.900 16.745 -82.152 1.00 51.48 143 GLU B C 1
ATOM 3910 O O . GLU B 1 143 ? 2.255 15.892 -81.336 1.00 50.96 143 GLU B O 1
ATOM 3916 N N . TYR B 1 144 ? 1.366 16.447 -83.333 1.00 52.26 144 TYR B N 1
ATOM 3917 C CA . TYR B 1 144 ? 1.366 15.086 -83.852 1.00 54.77 144 TYR B CA 1
ATOM 3918 C C . TYR B 1 144 ? 1.165 15.142 -85.358 1.00 60.57 144 TYR B C 1
ATOM 3919 O O . TYR B 1 144 ? 0.345 15.920 -85.851 1.00 61.18 144 TYR B O 1
ATOM 3928 N N . THR B 1 145 ? 1.912 14.309 -86.075 1.00 64.27 145 THR B N 1
ATOM 3929 C CA . THR B 1 145 ? 1.870 14.259 -87.530 1.00 58.71 145 THR B CA 1
ATOM 3930 C C . THR B 1 145 ? 1.289 12.926 -87.979 1.00 56.57 145 THR B C 1
ATOM 3931 O O . THR B 1 145 ? 1.762 11.865 -87.558 1.00 60.52 145 THR B O 1
ATOM 3935 N N . PHE B 1 146 ? 0.263 12.985 -88.825 1.00 56.05 146 PHE B N 1
ATOM 3936 C CA . PHE B 1 146 ? -0.312 11.794 -89.447 1.00 68.43 146 PHE B CA 1
ATOM 3937 C C . PHE B 1 146 ? 0.396 11.580 -90.779 1.00 75.82 146 PHE B C 1
ATOM 3938 O O . PHE B 1 146 ? 0.131 12.283 -91.757 1.00 72.92 146 PHE B O 1
ATOM 3946 N N . GLY B 1 147 ? 1.308 10.607 -90.818 1.00 92.56 147 GLY B N 1
ATOM 3947 C CA . GLY B 1 147 ? 2.091 10.367 -92.009 1.00 95.30 147 GLY B CA 1
ATOM 3948 C C . GLY B 1 147 ? 1.450 9.374 -92.962 1.00 93.34 147 GLY B C 1
ATOM 3949 O O . GLY B 1 147 ? 0.535 8.636 -92.601 1.00 96.35 147 GLY B O 1
ATOM 3950 N N . ASN B 1 148 ? 1.957 9.375 -94.196 1.00 86.42 148 ASN B N 1
ATOM 3951 C CA . ASN B 1 148 ? 1.506 8.472 -95.256 1.00 84.37 148 ASN B CA 1
ATOM 3952 C C . ASN B 1 148 ? -0.001 8.604 -95.488 1.00 78.50 148 ASN B C 1
ATOM 3953 O O . ASN B 1 148 ? -0.768 7.644 -95.374 1.00 73.93 148 ASN B O 1
ATOM 3958 N N . LEU B 1 149 ? -0.413 9.825 -95.818 1.00 72.16 149 LEU B N 1
ATOM 3959 C CA . LEU B 1 149 ? -1.802 10.122 -96.145 1.00 72.48 149 LEU B CA 1
ATOM 3960 C C . LEU B 1 149 ? -1.961 10.055 -97.658 1.00 71.74 149 LEU B C 1
ATOM 3961 O O . LEU B 1 149 ? -1.412 10.891 -98.383 1.00 67.26 149 LEU B O 1
ATOM 3966 N N . ASP B 1 150 ? -2.703 9.056 -98.133 1.00 73.24 150 ASP B N 1
ATOM 3967 C CA . ASP B 1 150 ? -2.982 8.953 -99.558 1.00 75.91 150 ASP B CA 1
ATOM 3968 C C . ASP B 1 150 ? -3.716 10.198 -100.037 1.00 76.57 150 ASP B C 1
ATOM 3969 O O . ASP B 1 150 ? -4.529 10.778 -99.312 1.00 79.80 150 ASP B O 1
ATOM 3974 N N . LEU B 1 151 ? -3.411 10.618 -101.265 1.00 77.41 151 LEU B N 1
ATOM 3975 C CA . LEU B 1 151 ? -4.037 11.802 -101.841 1.00 66.60 151 LEU B CA 1
ATOM 3976 C C . LEU B 1 151 ? -5.548 11.606 -101.846 1.00 67.18 151 LEU B C 1
ATOM 3977 O O . LEU B 1 151 ? -6.074 10.807 -102.628 1.00 68.12 151 LEU B O 1
ATOM 3982 N N . GLY B 1 152 ? -6.246 12.317 -100.971 1.00 66.68 152 GLY B N 1
ATOM 3983 C CA . GLY B 1 152 ? -7.682 12.160 -100.878 1.00 67.21 152 GLY B CA 1
ATOM 3984 C C . GLY B 1 152 ? -8.284 13.160 -99.919 1.00 66.84 152 GLY B C 1
ATOM 3985 O O . GLY B 1 152 ? -7.623 14.099 -99.469 1.00 65.88 152 GLY B O 1
ATOM 3986 N N . LEU B 1 153 ? -9.560 12.943 -99.613 1.00 68.73 153 LEU B N 1
ATOM 3987 C CA . LEU B 1 153 ? -10.315 13.806 -98.717 1.00 66.48 153 LEU B CA 1
ATOM 3988 C C . LEU B 1 153 ? -10.422 13.159 -97.342 1.00 70.43 153 LEU B C 1
ATOM 3989 O O . LEU B 1 153 ? -10.532 11.935 -97.227 1.00 73.44 153 LEU B O 1
ATOM 3994 N N . TYR B 1 154 ? -10.386 13.988 -96.301 1.00 74.71 154 TYR B N 1
ATOM 3995 C CA . TYR B 1 154 ? -10.413 13.505 -94.929 1.00 67.16 154 TYR B CA 1
ATOM 3996 C C . TYR B 1 154 ? -11.357 14.359 -94.096 1.00 65.79 154 TYR B C 1
ATOM 3997 O O . TYR B 1 154 ? -11.548 15.548 -94.366 1.00 70.54 154 TYR B O 1
ATOM 4006 N N . TYR B 1 155 ? -11.946 13.735 -93.078 1.00 67.96 155 TYR B N 1
ATOM 4007 C CA . TYR B 1 155 ? -12.823 14.404 -92.124 1.00 63.59 155 TYR B CA 1
ATOM 4008 C C . TYR B 1 155 ? -12.227 14.239 -90.734 1.00 61.00 155 TYR B C 1
ATOM 4009 O O . TYR B 1 155 ? -12.035 13.110 -90.269 1.00 60.65 155 TYR B O 1
ATOM 4018 N N . VAL B 1 156 ? -11.935 15.358 -90.077 1.00 60.31 156 VAL B N 1
ATOM 4019 C CA . VAL B 1 156 ? -11.216 15.369 -88.809 1.00 59.72 156 VAL B CA 1
ATOM 4020 C C . VAL B 1 156 ? -12.106 15.976 -87.735 1.00 64.26 156 VAL B C 1
ATOM 4021 O O . VAL B 1 156 ? -12.786 16.980 -87.973 1.00 67.81 156 VAL B O 1
ATOM 4025 N N . GLN B 1 157 ? -12.100 15.364 -86.552 1.00 69.06 157 GLN B N 1
ATOM 4026 C CA . GLN B 1 157 ? -12.792 15.916 -85.397 1.00 70.73 157 GLN B CA 1
ATOM 4027 C C . GLN B 1 157 ? -12.017 15.552 -84.138 1.00 65.22 157 GLN B C 1
ATOM 4028 O O . GLN B 1 157 ? -11.324 14.532 -84.090 1.00 55.69 157 GLN B O 1
ATOM 4034 N N . GLU B 1 158 ? -12.136 16.405 -83.123 1.00 63.54 158 GLU B N 1
ATOM 4035 C CA . GLU B 1 158 ? -11.482 16.182 -81.835 1.00 60.35 158 GLU B CA 1
ATOM 4036 C C . GLU B 1 158 ? -12.386 15.288 -80.995 1.00 57.12 158 GLU B C 1
ATOM 4037 O O . GLU B 1 158 ? -13.406 15.735 -80.466 1.00 53.86 158 GLU B O 1
ATOM 4043 N N . THR B 1 159 ? -12.012 14.015 -80.870 1.00 57.99 159 THR B N 1
ATOM 4044 C CA . THR B 1 159 ? -12.864 13.032 -80.214 1.00 66.83 159 THR B CA 1
ATOM 4045 C C . THR B 1 159 ? -12.663 12.957 -78.706 1.00 73.81 159 THR B C 1
ATOM 4046 O O . THR B 1 159 ? -13.570 12.503 -78.000 1.00 80.03 159 THR B O 1
ATOM 4050 N N . ASP B 1 160 ? -11.511 13.384 -78.193 1.00 73.48 160 ASP B N 1
ATOM 4051 C CA . ASP B 1 160 ? -11.272 13.336 -76.759 1.00 74.19 160 ASP B CA 1
ATOM 4052 C C . ASP B 1 160 ? -10.317 14.454 -76.366 1.00 69.70 160 ASP B C 1
ATOM 4053 O O . ASP B 1 160 ? -9.482 14.888 -77.164 1.00 71.97 160 ASP B O 1
ATOM 4058 N N . ALA B 1 161 ? -10.452 14.908 -75.125 1.00 66.11 161 ALA B N 1
ATOM 4059 C CA . ALA B 1 161 ? -9.652 16.000 -74.590 1.00 56.05 161 ALA B CA 1
ATOM 4060 C C . ALA B 1 161 ? -9.626 15.869 -73.075 1.00 52.11 161 ALA B C 1
ATOM 4061 O O . ALA B 1 161 ? -10.452 15.148 -72.501 1.00 52.44 161 ALA B O 1
ATOM 4063 N N . PRO B 1 162 ? -8.683 16.531 -72.400 1.00 53.88 162 PRO B N 1
ATOM 4064 C CA . PRO B 1 162 ? -8.690 16.511 -70.933 1.00 60.96 162 PRO B CA 1
ATOM 4065 C C . PRO B 1 162 ? -9.994 17.063 -70.378 1.00 66.33 162 PRO B C 1
ATOM 4066 O O . PRO B 1 162 ? -10.679 17.865 -71.018 1.00 74.22 162 PRO B O 1
ATOM 4070 N N . ALA B 1 163 ? -10.339 16.617 -69.167 1.00 74.06 163 ALA B N 1
ATOM 4071 C CA . ALA B 1 163 ? -11.536 17.123 -68.503 1.00 79.23 163 ALA B CA 1
ATOM 4072 C C . ALA B 1 163 ? -11.459 18.622 -68.252 1.00 74.49 163 ALA B C 1
ATOM 4073 O O . ALA B 1 163 ? -12.498 19.265 -68.069 1.00 73.88 163 ALA B O 1
ATOM 4075 N N . ASN B 1 164 ? -10.251 19.189 -68.247 1.00 68.01 164 ASN B N 1
ATOM 4076 C CA . ASN B 1 164 ? -10.079 20.623 -68.057 1.00 55.89 164 ASN B CA 1
ATOM 4077 C C . ASN B 1 164 ? -10.613 21.433 -69.233 1.00 59.84 164 ASN B C 1
ATOM 4078 O O . ASN B 1 164 ? -10.898 22.624 -69.070 1.00 58.63 164 ASN B O 1
ATOM 4083 N N . ILE B 1 165 ? -10.764 20.818 -70.402 1.00 65.35 165 ILE B N 1
ATOM 4084 C CA . ILE B 1 165 ? -11.190 21.518 -71.609 1.00 63.57 165 ILE B CA 1
ATOM 4085 C C . ILE B 1 165 ? -12.711 21.589 -71.636 1.00 76.70 165 ILE B C 1
ATOM 4086 O O . ILE B 1 165 ? -13.393 20.580 -71.424 1.00 85.36 165 ILE B O 1
ATOM 4091 N N . VAL B 1 166 ? -13.243 22.779 -71.901 1.00 79.64 166 VAL B N 1
ATOM 4092 C CA . VAL B 1 166 ? -14.683 22.990 -71.963 1.00 82.65 166 VAL B CA 1
ATOM 4093 C C . VAL B 1 166 ? -15.187 23.035 -73.400 1.00 87.12 166 VAL B C 1
ATOM 4094 O O . VAL B 1 166 ? -16.293 22.575 -73.684 1.00 96.51 166 VAL B O 1
ATOM 4098 N N . SER B 1 167 ? -14.393 23.579 -74.320 1.00 79.50 167 SER B N 1
ATOM 4099 C CA . SER B 1 167 ? -14.808 23.753 -75.707 1.00 69.15 167 SER B CA 1
ATOM 4100 C C . SER B 1 167 ? -13.682 23.299 -76.622 1.00 67.89 167 SER B C 1
ATOM 4101 O O . SER B 1 167 ? -12.595 23.887 -76.611 1.00 68.28 167 SER B O 1
ATOM 4104 N N . ARG B 1 168 ? -13.943 22.260 -77.407 1.00 61.99 168 ARG B N 1
ATOM 4105 C CA . ARG B 1 168 ? -12.983 21.738 -78.364 1.00 60.11 168 ARG B CA 1
ATOM 4106 C C . ARG B 1 168 ? -13.213 22.366 -79.736 1.00 58.04 168 ARG B C 1
ATOM 4107 O O . ARG B 1 168 ? -14.226 23.022 -79.988 1.00 66.07 168 ARG B O 1
ATOM 4115 N N . THR B 1 169 ? -12.251 22.161 -80.632 1.00 53.91 169 THR B N 1
ATOM 4116 C CA . THR B 1 169 ? -12.356 22.726 -81.967 1.00 62.65 169 THR B CA 1
ATOM 4117 C C . THR B 1 169 ? -13.499 22.071 -82.740 1.00 63.12 169 THR B C 1
ATOM 4118 O O . THR B 1 169 ? -13.952 20.967 -82.424 1.00 65.84 169 THR B O 1
ATOM 4122 N N . ALA B 1 170 ? -13.967 22.774 -83.763 1.00 60.50 170 ALA B N 1
ATOM 4123 C CA . ALA B 1 170 ? -15.042 22.251 -84.586 1.00 66.14 170 ALA B CA 1
ATOM 4124 C C . ALA B 1 170 ? -14.488 21.302 -85.647 1.00 64.67 170 ALA B C 1
ATOM 4125 O O . ALA B 1 170 ? -13.372 21.493 -86.138 1.00 58.11 170 ALA B O 1
ATOM 4127 N N . PRO B 1 171 ? -15.242 20.262 -86.001 1.00 60.90 171 PRO B N 1
ATOM 4128 C CA . PRO B 1 171 ? -14.782 19.344 -87.050 1.00 59.27 171 PRO B CA 1
ATOM 4129 C C . PRO B 1 171 ? -14.619 20.064 -88.381 1.00 60.84 171 PRO B C 1
ATOM 4130 O O . PRO B 1 171 ? -15.425 20.920 -88.750 1.00 63.39 171 PRO B O 1
ATOM 4134 N N . PHE B 1 172 ? -13.560 19.704 -89.102 1.00 60.28 172 PHE B N 1
ATOM 4135 C CA . PHE B 1 172 ? -13.192 20.389 -90.332 1.00 61.09 172 PHE B CA 1
ATOM 4136 C C . PHE B 1 172 ? -12.805 19.370 -91.394 1.00 61.69 172 PHE B C 1
ATOM 4137 O O . PHE B 1 172 ? -12.556 18.197 -91.102 1.00 61.32 172 PHE B O 1
ATOM 4145 N N . TYR B 1 173 ? -12.763 19.838 -92.638 1.00 62.65 173 TYR B N 1
ATOM 4146 C CA . TYR B 1 173 ? -12.398 19.019 -93.784 1.00 63.35 173 TYR B CA 1
ATOM 4147 C C . TYR B 1 173 ? -10.957 19.294 -94.188 1.00 63.02 173 TYR B C 1
ATOM 4148 O O . TYR B 1 173 ? -10.501 20.441 -94.163 1.00 62.85 173 TYR B O 1
ATOM 4157 N N . VAL B 1 174 ? -10.243 18.233 -94.562 1.00 62.98 174 VAL B N 1
ATOM 4158 C CA . VAL B 1 174 ? -8.883 18.337 -95.078 1.00 62.82 174 VAL B CA 1
ATOM 4159 C C . VAL B 1 174 ? -8.814 17.593 -96.402 1.00 63.82 174 VAL B C 1
ATOM 4160 O O . VAL B 1 174 ? -9.309 16.466 -96.511 1.00 64.13 174 VAL B O 1
ATOM 4164 N N . SER B 1 175 ? -8.202 18.219 -97.400 1.00 64.71 175 SER B N 1
ATOM 4165 C CA . SER B 1 175 ? -7.927 17.585 -98.681 1.00 65.23 175 SER B CA 1
ATOM 4166 C C . SER B 1 175 ? -6.420 17.549 -98.884 1.00 67.73 175 SER B C 1
ATOM 4167 O O . SER B 1 175 ? -5.749 18.578 -98.762 1.00 72.84 175 SER B O 1
ATOM 4170 N N . ILE B 1 176 ? -5.891 16.367 -99.174 1.00 64.85 176 ILE B N 1
ATOM 4171 C CA . ILE B 1 176 ? -4.471 16.167 -99.437 1.00 64.56 176 ILE B CA 1
ATOM 4172 C C . ILE B 1 176 ? -4.310 15.941 -100.939 1.00 65.67 176 ILE B C 1
ATOM 4173 O O . ILE B 1 176 ? -4.780 14.919 -101.461 1.00 67.51 176 ILE B O 1
ATOM 4178 N N . PRO B 1 177 ? -3.641 16.844 -101.674 1.00 65.98 177 PRO B N 1
ATOM 4179 C CA . PRO B 1 177 ? -2.996 18.062 -101.177 1.00 65.38 177 PRO B CA 1
ATOM 4180 C C . PRO B 1 177 ? -3.942 19.253 -101.041 1.00 65.60 177 PRO B C 1
ATOM 4181 O O . PRO B 1 177 ? -5.104 19.171 -101.437 1.00 66.31 177 PRO B O 1
ATOM 4185 N N . LEU B 1 178 ? -3.431 20.354 -100.492 1.00 65.05 178 LEU B N 1
ATOM 4186 C CA . LEU B 1 178 ? -4.216 21.556 -100.267 1.00 65.21 178 LEU B CA 1
ATOM 4187 C C . LEU B 1 178 ? -3.774 22.659 -101.213 1.00 65.87 178 LEU B C 1
ATOM 4188 O O . LEU B 1 178 ? -2.567 22.897 -101.355 1.00 65.61 178 LEU B O 1
ATOM 4193 N N . PRO B 1 179 ? -4.705 23.343 -101.881 1.00 66.77 179 PRO B N 1
ATOM 4194 C CA . PRO B 1 179 ? -4.327 24.462 -102.759 1.00 67.44 179 PRO B CA 1
ATOM 4195 C C . PRO B 1 179 ? -3.767 25.615 -101.940 1.00 83.15 179 PRO B C 1
ATOM 4196 O O . PRO B 1 179 ? -4.471 26.211 -101.122 1.00 89.93 179 PRO B O 1
ATOM 4200 N N . HIS B 1 180 ? -2.495 25.927 -102.161 1.00 79.90 180 HIS B N 1
ATOM 4201 C CA . HIS B 1 180 ? -1.810 26.970 -101.416 1.00 84.17 180 HIS B CA 1
ATOM 4202 C C . HIS B 1 180 ? -1.465 28.130 -102.340 1.00 79.32 180 HIS B C 1
ATOM 4203 O O . HIS B 1 180 ? -1.234 27.944 -103.538 1.00 80.69 180 HIS B O 1
ATOM 4210 N N . ALA B 1 181 ? -1.435 29.337 -101.775 1.00 83.72 181 ALA B N 1
ATOM 4211 C CA . ALA B 1 181 ? -1.178 30.514 -102.595 1.00 67.42 181 ALA B CA 1
ATOM 4212 C C . ALA B 1 181 ? 0.313 30.784 -102.757 1.00 75.95 181 ALA B C 1
ATOM 4213 O O . ALA B 1 181 ? 0.737 31.283 -103.806 1.00 82.53 181 ALA B O 1
ATOM 4215 N N . GLN B 1 182 ? 1.119 30.470 -101.740 1.00 76.04 182 GLN B N 1
ATOM 4216 C CA . GLN B 1 182 ? 2.561 30.671 -101.817 1.00 82.66 182 GLN B CA 1
ATOM 4217 C C . GLN B 1 182 ? 3.277 29.459 -102.403 1.00 84.20 182 GLN B C 1
ATOM 4218 O O . GLN B 1 182 ? 4.041 29.590 -103.364 1.00 89.39 182 GLN B O 1
ATOM 4224 N N . GLN B 1 183 ? 3.046 28.278 -101.835 1.00 80.64 183 GLN B N 1
ATOM 4225 C CA . GLN B 1 183 ? 3.698 27.052 -102.274 1.00 84.31 183 GLN B CA 1
ATOM 4226 C C . GLN B 1 183 ? 2.961 26.367 -103.418 1.00 83.58 183 GLN B C 1
ATOM 4227 O O . GLN B 1 183 ? 3.269 25.210 -103.727 1.00 90.55 183 GLN B O 1
ATOM 4233 N N . ASN B 1 184 ? 1.997 27.048 -104.043 1.00 79.59 184 ASN B N 1
ATOM 4234 C CA . ASN B 1 184 ? 1.176 26.501 -105.121 1.00 76.15 184 ASN B CA 1
ATOM 4235 C C . ASN B 1 184 ? 0.349 25.310 -104.646 1.00 76.30 184 ASN B C 1
ATOM 4236 O O . ASN B 1 184 ? -0.883 25.329 -104.745 1.00 67.96 184 ASN B O 1
ATOM 4241 N N . TRP B 1 185 ? 1.008 24.271 -104.135 1.00 78.07 185 TRP B N 1
ATOM 4242 C CA . TRP B 1 185 ? 0.328 23.096 -103.610 1.00 66.50 185 TRP B CA 1
ATOM 4243 C C . TRP B 1 185 ? 0.977 22.669 -102.303 1.00 69.52 185 TRP B C 1
ATOM 4244 O O . TRP B 1 185 ? 2.203 22.708 -102.167 1.00 72.03 185 TRP B O 1
ATOM 4255 N N . LEU B 1 186 ? 0.148 22.258 -101.345 1.00 66.51 186 LEU B N 1
ATOM 4256 C CA . LEU B 1 186 ? 0.601 21.892 -100.009 1.00 63.69 186 LEU B CA 1
ATOM 4257 C C . LEU B 1 186 ? 0.226 20.444 -99.729 1.00 63.61 186 LEU B C 1
ATOM 4258 O O . LEU B 1 186 ? -0.961 20.108 -99.666 1.00 67.24 186 LEU B O 1
ATOM 4263 N N . TYR B 1 187 ? 1.237 19.596 -99.553 1.00 63.10 187 TYR B N 1
ATOM 4264 C CA . TYR B 1 187 ? 1.025 18.196 -99.210 1.00 62.87 187 TYR B CA 1
ATOM 4265 C C . TYR B 1 187 ? 1.238 17.908 -97.732 1.00 68.91 187 TYR B C 1
ATOM 4266 O O . TYR B 1 187 ? 0.587 17.011 -97.186 1.00 74.24 187 TYR B O 1
ATOM 4275 N N . ASP B 1 188 ? 2.129 18.647 -97.074 1.00 75.51 188 ASP B N 1
ATOM 4276 C CA . ASP B 1 188 ? 2.360 18.523 -95.635 1.00 74.08 188 ASP B CA 1
ATOM 4277 C C . ASP B 1 188 ? 1.628 19.678 -94.960 1.00 69.60 188 ASP B C 1
ATOM 4278 O O . ASP B 1 188 ? 2.167 20.773 -94.797 1.00 79.74 188 ASP B O 1
ATOM 4283 N N . VAL B 1 189 ? 0.387 19.423 -94.563 1.00 60.33 189 VAL B N 1
ATOM 4284 C CA . VAL B 1 189 ? -0.504 20.448 -94.035 1.00 64.04 189 VAL B CA 1
ATOM 4285 C C . VAL B 1 189 ? -0.255 20.621 -92.543 1.00 62.64 189 VAL B C 1
ATOM 4286 O O . VAL B 1 189 ? 0.176 19.694 -91.848 1.00 63.41 189 VAL B O 1
ATOM 4290 N N . HIS B 1 190 ? -0.522 21.828 -92.046 1.00 58.39 190 HIS B N 1
ATOM 4291 C CA . HIS B 1 190 ? -0.391 22.155 -90.631 1.00 59.06 190 HIS B CA 1
ATOM 4292 C C . HIS B 1 190 ? -1.641 22.901 -90.188 1.00 57.65 190 HIS B C 1
ATOM 4293 O O . HIS B 1 190 ? -1.987 23.933 -90.771 1.00 58.06 190 HIS B O 1
ATOM 4300 N N . VAL B 1 191 ? -2.314 22.381 -89.162 1.00 57.88 191 VAL B N 1
ATOM 4301 C CA . VAL B 1 191 ? -3.537 22.973 -88.634 1.00 56.86 191 VAL B CA 1
ATOM 4302 C C . VAL B 1 191 ? -3.310 23.352 -87.177 1.00 62.69 191 VAL B C 1
ATOM 4303 O O . VAL B 1 191 ? -2.613 22.643 -86.442 1.00 69.47 191 VAL B O 1
ATOM 4307 N N . TYR B 1 192 ? -3.895 24.477 -86.764 1.00 64.10 192 TYR B N 1
ATOM 4308 C CA . TYR B 1 192 ? -3.735 25.016 -85.412 1.00 61.23 192 TYR B CA 1
ATOM 4309 C C . TYR B 1 192 ? -5.109 25.239 -84.795 1.00 68.87 192 TYR B C 1
ATOM 4310 O O . TYR B 1 192 ? -5.631 26.363 -84.805 1.00 79.39 192 TYR B O 1
ATOM 4319 N N . PRO B 1 193 ? -5.726 24.195 -84.251 1.00 62.20 193 PRO B N 1
ATOM 4320 C CA . PRO B 1 193 ? -7.043 24.349 -83.624 1.00 64.14 193 PRO B CA 1
ATOM 4321 C C . PRO B 1 193 ? -6.942 25.031 -82.264 1.00 72.37 193 PRO B C 1
ATOM 4322 O O . PRO B 1 193 ? -5.862 25.213 -81.700 1.00 73.73 193 PRO B O 1
ATOM 4326 N N . LYS B 1 194 ? -8.107 25.403 -81.737 1.00 69.87 194 LYS B N 1
ATOM 4327 C CA . LYS B 1 194 ? -8.216 26.105 -80.466 1.00 65.16 194 LYS B CA 1
ATOM 4328 C C . LYS B 1 194 ? -9.038 25.287 -79.479 1.00 60.92 194 LYS B C 1
ATOM 4329 O O . LYS B 1 194 ? -10.067 24.710 -79.844 1.00 53.09 194 LYS B O 1
ATOM 4335 N N . ASN B 1 195 ? -8.600 25.331 -78.215 1.00 59.83 195 ASN B N 1
ATOM 4336 C CA . ASN B 1 195 ? -9.340 24.665 -77.113 1.00 53.84 195 ASN B CA 1
ATOM 4337 C C . ASN B 1 195 ? -9.446 25.647 -75.956 1.00 51.05 195 ASN B C 1
ATOM 4338 O O . ASN B 1 195 ? -8.452 26.331 -75.675 1.00 50.40 195 ASN B O 1
ATOM 4343 N N . GLN B 1 196 ? -10.617 25.715 -75.336 1.00 52.77 196 GLN B N 1
ATOM 4344 C CA . GLN B 1 196 ? -10.872 26.590 -74.207 1.00 51.18 196 GLN B CA 1
ATOM 4345 C C . GLN B 1 196 ? -10.977 25.756 -72.938 1.00 49.31 196 GLN B C 1
ATOM 4346 O O . GLN B 1 196 ? -11.583 24.678 -72.938 1.00 49.25 196 GLN B O 1
ATOM 4352 N N . GLU B 1 197 ? -10.363 26.249 -71.868 1.00 48.63 197 GLU B N 1
ATOM 4353 C CA . GLU B 1 197 ? -10.362 25.584 -70.576 1.00 55.63 197 GLU B CA 1
ATOM 4354 C C . GLU B 1 197 ? -10.975 26.500 -69.528 1.00 55.37 197 GLU B C 1
ATOM 4355 O O . GLU B 1 197 ? -10.950 27.728 -69.660 1.00 56.99 197 GLU B O 1
ATOM 4361 N N . VAL B 1 198 ? -11.533 25.892 -68.487 1.00 52.21 198 VAL B N 1
ATOM 4362 C CA . VAL B 1 198 ? -12.120 26.631 -67.376 1.00 57.89 198 VAL B CA 1
ATOM 4363 C C . VAL B 1 198 ? -11.056 26.813 -66.301 1.00 56.74 198 VAL B C 1
ATOM 4364 O O . VAL B 1 198 ? -10.449 25.839 -65.840 1.00 63.28 198 VAL B O 1
ATOM 4368 N N . ASP B 1 199 ? -10.817 28.063 -65.912 1.00 56.49 199 ASP B N 1
ATOM 4369 C CA . ASP B 1 199 ? -9.871 28.339 -64.841 1.00 51.98 199 ASP B CA 1
ATOM 4370 C C . ASP B 1 199 ? -10.377 27.760 -63.525 1.00 47.63 199 ASP B C 1
ATOM 4371 O O . ASP B 1 199 ? -11.583 27.621 -63.302 1.00 49.87 199 ASP B O 1
ATOM 4376 N N . ALA B 1 200 ? -9.441 27.414 -62.654 1.00 49.39 200 ALA B N 1
ATOM 4377 C CA . ALA B 1 200 ? -9.804 26.831 -61.370 1.00 42.79 200 ALA B CA 1
ATOM 4378 C C . ALA B 1 200 ? -10.457 27.890 -60.489 1.00 48.73 200 ALA B C 1
ATOM 4379 O O . ALA B 1 200 ? -9.925 28.999 -60.365 1.00 42.92 200 ALA B O 1
ATOM 4381 N N . PRO B 1 201 ? -11.603 27.599 -59.876 1.00 55.44 201 PRO B N 1
ATOM 4382 C CA . PRO B 1 201 ? -12.222 28.582 -58.981 1.00 54.83 201 PRO B CA 1
ATOM 4383 C C . PRO B 1 201 ? -11.455 28.699 -57.674 1.00 44.25 201 PRO B C 1
ATOM 4384 O O . PRO B 1 201 ? -10.942 27.713 -57.141 1.00 56.21 201 PRO B O 1
ATOM 4388 N N . THR B 1 202 ? -11.374 29.922 -57.165 1.00 41.91 202 THR B N 1
ATOM 4389 C CA . THR B 1 202 ? -10.793 30.193 -55.861 1.00 44.90 202 THR B CA 1
ATOM 4390 C C . THR B 1 202 ? -11.894 30.425 -54.836 1.00 43.59 202 THR B C 1
ATOM 4391 O O . THR B 1 202 ? -13.050 30.690 -55.176 1.00 46.51 202 THR B O 1
ATOM 4395 N N . LYS B 1 203 ? -11.568 30.221 -53.545 1.00 40.18 203 LYS B N 1
ATOM 4396 C CA . LYS B 1 203 ? -12.562 30.375 -52.432 1.00 41.18 203 LYS B CA 1
ATOM 4397 C C . LYS B 1 203 ? -11.896 30.930 -51.167 1.00 44.88 203 LYS B C 1
ATOM 4398 O O . LYS B 1 203 ? -10.999 30.258 -50.656 1.00 40.27 203 LYS B O 1
ATOM 4403 N N . THR B 1 204 ? -12.285 32.130 -50.716 1.00 47.25 204 THR B N 1
ATOM 4404 C CA . THR B 1 204 ? -11.812 32.708 -49.469 1.00 43.62 204 THR B CA 1
ATOM 4405 C C . THR B 1 204 ? -12.901 32.614 -48.409 1.00 39.92 204 THR B C 1
ATOM 4406 O O . THR B 1 204 ? -14.083 32.440 -48.715 1.00 41.54 204 THR B O 1
ATOM 4410 N N . ILE B 1 205 ? -12.486 32.731 -47.150 1.00 43.10 205 ILE B N 1
ATOM 4411 C CA . ILE B 1 205 ? -13.405 32.704 -46.019 1.00 44.67 205 ILE B CA 1
ATOM 4412 C C . ILE B 1 205 ? -13.415 34.081 -45.369 1.00 40.79 205 ILE B C 1
ATOM 4413 O O . ILE B 1 205 ? -12.446 34.846 -45.466 1.00 38.11 205 ILE B O 1
ATOM 4418 N N . ASN B 1 206 ? -14.528 34.399 -44.708 1.00 40.18 206 ASN B N 1
ATOM 4419 C CA . ASN B 1 206 ? -14.686 35.707 -44.089 1.00 42.66 206 ASN B CA 1
ATOM 4420 C C . ASN B 1 206 ? -13.599 35.945 -43.048 1.00 45.47 206 ASN B C 1
ATOM 4421 O O . ASN B 1 206 ? -13.110 35.015 -42.400 1.00 51.90 206 ASN B O 1
ATOM 4426 N N . SER B 1 207 ? -13.218 37.211 -42.896 1.00 41.66 207 SER B N 1
ATOM 4427 C CA . SER B 1 207 ? -12.113 37.569 -42.024 1.00 50.07 207 SER B CA 1
ATOM 4428 C C . SER B 1 207 ? -12.477 37.327 -40.559 1.00 46.86 207 SER B C 1
ATOM 4429 O O . SER B 1 207 ? -13.613 36.991 -40.213 1.00 40.16 207 SER B O 1
ATOM 4432 N N . ASP B 1 208 ? -11.476 37.500 -39.691 1.00 47.42 208 ASP B N 1
ATOM 4433 C CA . ASP B 1 208 ? -11.707 37.348 -38.259 1.00 56.51 208 ASP B CA 1
ATOM 4434 C C . ASP B 1 208 ? -12.657 38.420 -37.744 1.00 51.91 208 ASP B C 1
ATOM 4435 O O . ASP B 1 208 ? -13.545 38.137 -36.931 1.00 48.72 208 ASP B O 1
ATOM 4440 N N . SER B 1 209 ? -12.482 39.661 -38.207 1.00 54.77 209 SER B N 1
ATOM 4441 C CA . SER B 1 209 ? -13.331 40.756 -37.748 1.00 51.31 209 SER B CA 1
ATOM 4442 C C . SER B 1 209 ? -14.794 40.501 -38.087 1.00 53.48 209 SER B C 1
ATOM 4443 O O . SER B 1 209 ? -15.692 40.864 -37.317 1.00 57.79 209 SER B O 1
ATOM 4446 N N . ASP B 1 210 ? -15.053 39.873 -39.235 1.00 52.71 210 ASP B N 1
ATOM 4447 C CA . ASP B 1 210 ? -16.419 39.568 -39.636 1.00 56.41 210 ASP B CA 1
ATOM 4448 C C . ASP B 1 210 ? -16.995 38.367 -38.900 1.00 49.83 210 ASP B C 1
ATOM 4449 O O . ASP B 1 210 ? -18.221 38.255 -38.793 1.00 49.72 210 ASP B O 1
ATOM 4454 N N . GLN B 1 211 ? -16.143 37.471 -38.393 1.00 50.94 211 GLN B N 1
ATOM 4455 C CA . GLN B 1 211 ? -16.630 36.303 -37.672 1.00 55.39 211 GLN B CA 1
ATOM 4456 C C . GLN B 1 211 ? -17.299 36.678 -36.354 1.00 67.73 211 GLN B C 1
ATOM 4457 O O . GLN B 1 211 ? -18.096 35.888 -35.836 1.00 66.91 211 GLN B O 1
ATOM 4463 N N . ALA B 1 212 ? -16.998 37.860 -35.806 1.00 64.53 212 ALA B N 1
ATOM 4464 C CA . ALA B 1 212 ? -17.586 38.278 -34.537 1.00 63.25 212 ALA B CA 1
ATOM 4465 C C . ALA B 1 212 ? -19.109 38.262 -34.607 1.00 65.75 212 ALA B C 1
ATOM 4466 O O . ALA B 1 212 ? -19.771 37.520 -33.873 1.00 55.11 212 ALA B O 1
ATOM 4468 N N . GLY B 1 213 ? -19.681 39.065 -35.505 1.00 74.77 213 GLY B N 1
ATOM 4469 C CA . GLY B 1 213 ? -21.123 39.102 -35.659 1.00 76.86 213 GLY B CA 1
ATOM 4470 C C . GLY B 1 213 ? -21.731 37.833 -36.225 1.00 69.14 213 GLY B C 1
ATOM 4471 O O . GLY B 1 213 ? -22.959 37.700 -36.212 1.00 69.50 213 GLY B O 1
ATOM 4472 N N . LYS B 1 214 ? -20.911 36.904 -36.714 1.00 59.91 214 LYS B N 1
ATOM 4473 C CA . LYS B 1 214 ? -21.411 35.662 -37.285 1.00 49.41 214 LYS B CA 1
ATOM 4474 C C . LYS B 1 214 ? -21.558 34.548 -36.258 1.00 38.83 214 LYS B C 1
ATOM 4475 O O . LYS B 1 214 ? -22.342 33.620 -36.483 1.00 36.58 214 LYS B O 1
ATOM 4481 N N . GLY B 1 215 ? -20.838 34.619 -35.143 1.00 41.88 215 GLY B N 1
ATOM 4482 C CA . GLY B 1 215 ? -20.918 33.603 -34.106 1.00 41.42 215 GLY B CA 1
ATOM 4483 C C . GLY B 1 215 ? -19.545 33.086 -33.724 1.00 43.95 215 GLY B C 1
ATOM 4484 O O . GLY B 1 215 ? -18.618 33.050 -34.537 1.00 49.59 215 GLY B O 1
ATOM 4485 N N . LEU B 1 216 ? -19.412 32.674 -32.460 1.00 42.04 216 LEU B N 1
ATOM 4486 C CA . LEU B 1 216 ? -18.130 32.232 -31.929 1.00 31.91 216 LEU B CA 1
ATOM 4487 C C . LEU B 1 216 ? -18.171 30.871 -31.248 1.00 39.76 216 LEU B C 1
ATOM 4488 O O . LEU B 1 216 ? -17.126 30.404 -30.783 1.00 37.55 216 LEU B O 1
ATOM 4493 N N . THR B 1 217 ? -19.328 30.224 -31.168 1.00 31.10 217 THR B N 1
ATOM 4494 C CA . THR B 1 217 ? -19.450 28.932 -30.510 1.00 33.46 217 THR B CA 1
ATOM 4495 C C . THR B 1 217 ? -19.770 27.847 -31.530 1.00 31.56 217 THR B C 1
ATOM 4496 O O . THR B 1 217 ? -20.024 28.117 -32.707 1.00 31.31 217 THR B O 1
ATOM 4500 N N . VAL B 1 218 ? -19.746 26.598 -31.058 1.00 39.36 218 VAL B N 1
ATOM 4501 C CA . VAL B 1 218 ? -20.154 25.477 -31.894 1.00 42.91 218 VAL B CA 1
ATOM 4502 C C . VAL B 1 218 ? -21.604 25.667 -32.310 1.00 51.02 218 VAL B C 1
ATOM 4503 O O . VAL B 1 218 ? -22.471 25.984 -31.485 1.00 47.70 218 VAL B O 1
ATOM 4507 N N . GLY B 1 219 ? -21.87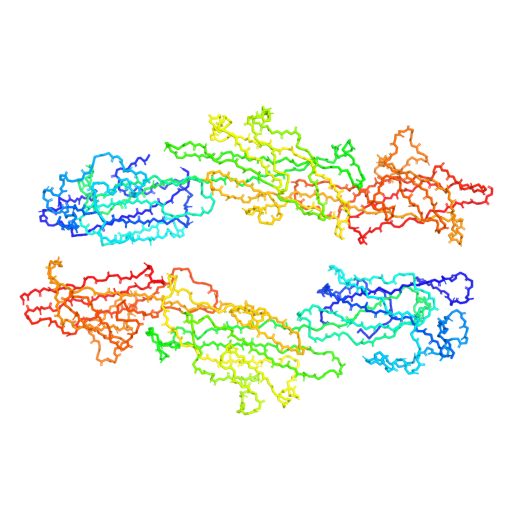2 25.481 -33.599 1.00 49.74 219 GLY B N 1
ATOM 4508 C CA . GLY B 1 219 ? -23.160 25.769 -34.179 1.00 32.34 219 GLY B CA 1
ATOM 4509 C C . GLY B 1 219 ? -23.206 27.058 -34.969 1.00 43.22 219 GLY B C 1
ATOM 4510 O O . GLY B 1 219 ? -24.139 27.254 -35.756 1.00 54.34 219 GLY B O 1
ATOM 4511 N N . SER B 1 220 ? -22.222 27.937 -34.782 1.00 41.75 220 SER B N 1
ATOM 4512 C CA . SER B 1 220 ? -22.139 29.165 -35.556 1.00 45.60 220 SER B CA 1
ATOM 4513 C C . SER B 1 220 ? -21.820 28.842 -37.015 1.00 51.01 220 SER B C 1
ATOM 4514 O O . SER B 1 220 ? -21.652 27.683 -37.407 1.00 58.20 220 SER B O 1
ATOM 4517 N N . VAL B 1 221 ? -21.727 29.887 -37.832 1.00 40.40 221 VAL B N 1
ATOM 4518 C CA . VAL B 1 221 ? -21.583 29.729 -39.271 1.00 51.62 221 VAL B CA 1
ATOM 4519 C C . VAL B 1 221 ? -20.324 30.450 -39.741 1.00 51.79 221 VAL B C 1
ATOM 4520 O O . VAL B 1 221 ? -19.720 31.243 -39.017 1.00 53.16 221 VAL B O 1
ATOM 4524 N N . VAL B 1 222 ? -19.931 30.144 -40.979 1.00 46.79 222 VAL B N 1
ATOM 4525 C CA . VAL B 1 222 ? -18.824 30.802 -41.661 1.00 39.26 222 VAL B CA 1
ATOM 4526 C C . VAL B 1 222 ? -19.278 31.126 -43.078 1.00 37.61 222 VAL B C 1
ATOM 4527 O O . VAL B 1 222 ? -20.253 30.567 -43.583 1.00 39.46 222 VAL B O 1
ATOM 4531 N N . GLU B 1 223 ? -18.559 32.042 -43.722 1.00 42.41 223 GLU B N 1
ATOM 4532 C CA . GLU B 1 223 ? -18.891 32.494 -45.068 1.00 50.96 223 GLU B CA 1
ATOM 4533 C C . GLU B 1 223 ? -17.723 32.221 -46.004 1.00 51.72 223 GLU B C 1
ATOM 4534 O O . GLU B 1 223 ? -16.618 32.732 -45.787 1.00 47.72 223 GLU B O 1
ATOM 4540 N N . TRP B 1 224 ? -17.971 31.428 -47.043 1.00 51.19 224 TRP B N 1
ATOM 4541 C CA . TRP B 1 224 ? -17.011 31.195 -48.113 1.00 55.33 224 TRP B CA 1
ATOM 4542 C C . TRP B 1 224 ? -17.487 31.896 -49.379 1.00 65.67 224 TRP B C 1
ATOM 4543 O O . TRP B 1 224 ? -18.682 31.891 -49.688 1.00 65.04 224 TRP B O 1
ATOM 4554 N N . THR B 1 225 ? -16.549 32.487 -50.118 1.00 74.20 225 THR B N 1
ATOM 4555 C CA . THR B 1 225 ? -16.855 33.215 -51.350 1.00 79.41 225 THR B CA 1
ATOM 4556 C C . THR B 1 225 ? -16.113 32.554 -52.508 1.00 74.17 225 THR B C 1
ATOM 4557 O O . THR B 1 225 ? -14.918 32.796 -52.708 1.00 73.76 225 THR B O 1
ATOM 4561 N N . ILE B 1 226 ? -16.820 31.732 -53.279 1.00 61.78 226 ILE B N 1
ATOM 4562 C CA . ILE B 1 226 ? -16.242 31.057 -54.437 1.00 51.53 226 ILE B CA 1
ATOM 4563 C C . ILE B 1 226 ? -16.334 32.004 -55.629 1.00 56.11 226 ILE B C 1
ATOM 4564 O O . ILE B 1 226 ? -17.423 32.248 -56.155 1.00 52.47 226 ILE B O 1
ATOM 4569 N N . SER B 1 227 ? -15.192 32.528 -56.065 1.00 52.77 227 SER B N 1
ATOM 4570 C CA . SER B 1 227 ? -15.121 33.394 -57.235 1.00 49.69 227 SER B CA 1
ATOM 4571 C C . SER B 1 227 ? -14.552 32.602 -58.407 1.00 55.69 227 SER B C 1
ATOM 4572 O O . SER B 1 227 ? -13.408 32.136 -58.350 1.00 57.13 227 SER B O 1
ATOM 4575 N N . GLN B 1 228 ? -15.350 32.453 -59.464 1.00 55.74 228 GLN B N 1
ATOM 4576 C CA . GLN B 1 228 ? -14.977 31.658 -60.631 1.00 53.79 228 GLN B CA 1
ATOM 4577 C C . GLN B 1 228 ? -15.128 32.500 -61.888 1.00 56.86 228 GLN B C 1
ATOM 4578 O O . GLN B 1 228 ? -16.213 33.023 -62.161 1.00 59.68 228 GLN B O 1
ATOM 4584 N N . THR B 1 229 ? -14.049 32.620 -62.655 1.00 57.98 229 THR B N 1
ATOM 4585 C CA . THR B 1 229 ? -14.099 33.304 -63.938 1.00 55.74 229 THR B CA 1
ATOM 4586 C C . THR B 1 229 ? -14.726 32.398 -64.990 1.00 57.22 229 THR B C 1
ATOM 4587 O O . THR B 1 229 ? -14.415 31.207 -65.072 1.00 68.37 229 THR B O 1
ATOM 4591 N N . VAL B 1 230 ? -15.622 32.964 -65.787 1.00 59.53 230 VAL B N 1
ATOM 4592 C CA . VAL B 1 230 ? -16.264 32.208 -66.865 1.00 64.49 230 VAL B CA 1
ATOM 4593 C C . VAL B 1 230 ? -15.261 32.019 -67.996 1.00 63.46 230 VAL B C 1
ATOM 4594 O O . VAL B 1 230 ? -14.582 32.986 -68.381 1.00 63.29 230 VAL B O 1
ATOM 4598 N N . PRO B 1 231 ? -15.129 30.814 -68.544 1.00 60.07 231 PRO B N 1
ATOM 4599 C CA . PRO B 1 231 ? -14.132 30.573 -69.588 1.00 61.04 231 PRO B CA 1
ATOM 4600 C C . PRO B 1 231 ? -14.603 31.057 -70.952 1.00 56.71 231 PRO B C 1
ATOM 4601 O O . PRO B 1 231 ? -15.797 31.208 -71.219 1.00 51.41 231 PRO B O 1
ATOM 4605 N N . ALA B 1 232 ? -13.627 31.295 -71.825 1.00 60.69 232 ALA B N 1
ATOM 4606 C CA . ALA B 1 232 ? -13.931 31.627 -73.207 1.00 59.07 232 ALA B CA 1
ATOM 4607 C C . ALA B 1 232 ? -14.576 30.432 -73.906 1.00 57.76 232 ALA B C 1
ATOM 4608 O O . ALA B 1 232 ? -14.536 29.297 -73.424 1.00 56.99 232 ALA B O 1
ATOM 4610 N N . LEU B 1 233 ? -15.180 30.702 -75.059 1.00 57.92 233 LEU B N 1
ATOM 4611 C CA . LEU B 1 233 ? -15.891 29.677 -75.805 1.00 56.60 233 LEU B CA 1
ATOM 4612 C C . LEU B 1 233 ? -15.534 29.788 -77.279 1.00 60.34 233 LEU B C 1
ATOM 4613 O O . LEU B 1 233 ? -15.132 30.848 -77.766 1.00 60.14 233 LEU B O 1
ATOM 4618 N N . ASN B 1 234 ? -15.679 28.671 -77.986 1.00 68.98 234 ASN B N 1
ATOM 4619 C CA . ASN B 1 234 ? -15.450 28.638 -79.421 1.00 69.49 234 ASN B CA 1
ATOM 4620 C C . ASN B 1 234 ? -16.709 29.069 -80.163 1.00 86.45 234 ASN B C 1
ATOM 4621 O O . ASN B 1 234 ? -17.832 28.865 -79.694 1.00 85.53 234 ASN B O 1
ATOM 4626 N N . ASP B 1 235 ? -16.505 29.668 -81.334 1.00 97.56 235 ASP B N 1
ATOM 4627 C CA . ASP B 1 235 ? -17.588 30.326 -82.052 1.00 100.19 235 ASP B CA 1
ATOM 4628 C C . ASP B 1 235 ? -18.649 29.328 -82.501 1.00 92.82 235 ASP B C 1
ATOM 4629 O O . ASP B 1 235 ? -18.339 28.222 -82.952 1.00 92.32 235 ASP B O 1
ATOM 4634 N N . GLY B 1 236 ? -19.914 29.732 -82.374 1.00 93.21 236 GLY B N 1
ATOM 4635 C CA . GLY B 1 236 ? -21.039 28.926 -82.794 1.00 95.90 236 GLY B CA 1
ATOM 4636 C C . GLY B 1 236 ? -21.735 28.167 -81.685 1.00 95.41 236 GLY B C 1
ATOM 4637 O O . GLY B 1 236 ? -22.808 27.600 -81.926 1.00 96.40 236 GLY B O 1
ATOM 4638 N N . GLU B 1 237 ? -21.168 28.144 -80.482 1.00 93.54 237 GLU B N 1
ATOM 4639 C CA . GLU B 1 237 ? -21.715 27.385 -79.367 1.00 95.69 237 GLU B CA 1
ATOM 4640 C C . GLU B 1 237 ? -22.276 28.322 -78.307 1.00 98.22 237 GLU B C 1
ATOM 4641 O O . GLU B 1 237 ? -21.696 29.376 -78.022 1.00 97.66 237 GLU B O 1
ATOM 4647 N N . GLN B 1 238 ? -23.404 27.929 -77.726 1.00 105.99 238 GLN B N 1
ATOM 4648 C CA . GLN B 1 238 ? -24.014 28.637 -76.614 1.00 108.62 238 GLN B CA 1
ATOM 4649 C C . GLN B 1 238 ? -23.720 27.902 -75.313 1.00 103.66 238 GLN B C 1
ATOM 4650 O O . GLN B 1 238 ? -23.540 26.681 -75.296 1.00 104.30 238 GLN B O 1
ATOM 4656 N N . TYR B 1 239 ? -23.662 28.658 -74.219 1.00 94.18 239 TYR B N 1
ATOM 4657 C CA . TYR B 1 239 ? -23.480 28.055 -72.905 1.00 74.57 239 TYR B CA 1
ATOM 4658 C C . TYR B 1 239 ? -24.688 27.190 -72.564 1.00 68.54 239 TYR B C 1
ATOM 4659 O O . TYR B 1 239 ? -25.820 27.680 -72.523 1.00 71.92 239 TYR B O 1
ATOM 4668 N N . THR B 1 240 ? -24.448 25.900 -72.328 1.00 68.35 240 THR B N 1
ATOM 4669 C CA . THR B 1 240 ? -25.520 24.946 -72.059 1.00 78.26 240 THR B CA 1
ATOM 4670 C C . THR B 1 240 ? -25.622 24.597 -70.578 1.00 95.09 240 THR B C 1
ATOM 4671 O O . THR B 1 240 ? -26.684 24.759 -69.968 1.00 93.13 240 THR B O 1
ATOM 4675 N N . SER B 1 241 ? -24.533 24.114 -69.987 1.00 113.75 241 SER B N 1
ATOM 4676 C CA . SER B 1 241 ? -24.509 23.695 -68.592 1.00 117.45 241 SER B CA 1
ATOM 4677 C C . SER B 1 241 ? -23.465 24.504 -67.838 1.00 115.13 241 SER B C 1
ATOM 4678 O O . SER B 1 241 ? -22.308 24.584 -68.265 1.00 113.34 241 SER B O 1
ATOM 4681 N N . ALA B 1 242 ? -23.877 25.103 -66.723 1.00 108.54 242 ALA B N 1
ATOM 4682 C CA . ALA B 1 242 ? -22.970 25.834 -65.846 1.00 101.43 242 ALA B CA 1
ATOM 4683 C C . ALA B 1 242 ? -23.311 25.471 -64.411 1.00 97.22 242 ALA B C 1
ATOM 4684 O O . ALA B 1 242 ? -24.415 25.764 -63.942 1.00 105.55 242 ALA B O 1
ATOM 4686 N N . THR B 1 243 ? -22.372 24.833 -63.719 1.00 80.28 243 THR B N 1
ATOM 4687 C CA . THR B 1 243 ? -22.612 24.364 -62.365 1.00 69.57 243 THR B CA 1
ATOM 4688 C C . THR B 1 243 ? -21.382 24.611 -61.510 1.00 64.60 243 THR B C 1
ATOM 4689 O O . THR B 1 243 ? -20.251 24.396 -61.954 1.00 65.97 243 THR B O 1
ATOM 4693 N N . ILE B 1 244 ? -21.612 25.082 -60.290 1.00 59.30 244 ILE B N 1
ATOM 4694 C CA . ILE B 1 244 ? -20.595 25.125 -59.251 1.00 57.22 244 ILE B CA 1
ATOM 4695 C C . ILE B 1 244 ? -21.096 24.275 -58.096 1.00 52.11 244 ILE B C 1
ATOM 4696 O O . ILE B 1 244 ? -22.281 24.325 -57.752 1.00 47.99 244 ILE B O 1
ATOM 4701 N N . TRP B 1 245 ? -20.211 23.471 -57.520 1.00 53.76 245 TRP B N 1
ATOM 4702 C CA . TRP B 1 245 ? -20.583 22.615 -56.407 1.00 57.51 245 TRP B CA 1
ATOM 4703 C C . TRP B 1 245 ? -19.636 22.832 -55.240 1.00 59.17 245 TRP B C 1
ATOM 4704 O O . TRP B 1 245 ? -18.629 23.530 -55.347 1.00 57.34 245 TRP B O 1
ATOM 4715 N N . ASP B 1 246 ? -19.996 22.227 -54.108 1.00 60.61 246 ASP B N 1
ATOM 4716 C CA . ASP B 1 246 ? -19.185 22.263 -52.894 1.00 58.15 246 ASP B CA 1
ATOM 4717 C C . ASP B 1 246 ? -19.562 21.133 -51.946 1.00 51.40 246 ASP B C 1
ATOM 4718 O O . ASP B 1 246 ? -20.396 21.325 -51.059 1.00 49.04 246 ASP B O 1
ATOM 4723 N N . VAL B 1 247 ? -18.978 19.949 -52.140 1.00 56.59 247 VAL B N 1
ATOM 4724 C CA . VAL B 1 247 ? -19.318 18.807 -51.299 1.00 60.74 247 VAL B CA 1
ATOM 4725 C C . VAL B 1 247 ? -18.868 19.074 -49.868 1.00 67.03 247 VAL B C 1
ATOM 4726 O O . VAL B 1 247 ? -17.814 19.677 -49.628 1.00 67.51 247 VAL B O 1
ATOM 4730 N N . LEU B 1 248 ? -19.670 18.626 -48.904 1.00 61.44 248 LEU B N 1
ATOM 4731 C CA . LEU B 1 248 ? -19.412 18.883 -47.495 1.00 50.76 248 LEU B CA 1
ATOM 4732 C C . LEU B 1 248 ? -19.202 17.574 -46.747 1.00 45.66 248 LEU B C 1
ATOM 4733 O O . LEU B 1 248 ? -19.752 16.532 -47.115 1.00 49.58 248 LEU B O 1
ATOM 4738 N N . ASN B 1 249 ? -18.396 17.642 -45.696 1.00 45.47 249 ASN B N 1
ATOM 4739 C CA . ASN B 1 249 ? -18.197 16.495 -44.823 1.00 50.68 249 ASN B CA 1
ATOM 4740 C C . ASN B 1 249 ? -19.319 16.455 -43.792 1.00 57.14 249 ASN B C 1
ATOM 4741 O O . ASN B 1 249 ? -19.433 17.382 -42.982 1.00 57.20 249 ASN B O 1
ATOM 4746 N N . PRO B 1 250 ? -20.167 15.421 -43.789 1.00 61.95 250 PRO B N 1
ATOM 4747 C CA . PRO B 1 250 ? -21.297 15.395 -42.844 1.00 65.90 250 PRO B CA 1
ATOM 4748 C C . PRO B 1 250 ? -20.880 15.346 -41.383 1.00 66.28 250 PRO B C 1
ATOM 4749 O O . PRO B 1 250 ? -21.742 15.512 -40.510 1.00 64.90 250 PRO B O 1
ATOM 4753 N N . ALA B 1 251 ? -19.601 15.123 -41.088 1.00 59.50 251 ALA B N 1
ATOM 4754 C CA . ALA B 1 251 ? -19.111 15.136 -39.718 1.00 44.38 251 ALA B CA 1
ATOM 4755 C C . ALA B 1 251 ? -18.489 16.468 -39.320 1.00 46.55 251 ALA B C 1
ATOM 4756 O O . ALA B 1 251 ? -18.212 16.671 -38.134 1.00 46.87 251 ALA B O 1
ATOM 4758 N N . GLU B 1 252 ? -18.269 17.374 -40.272 1.00 46.14 252 GLU B N 1
ATOM 4759 C CA . GLU B 1 252 ? -17.641 18.659 -39.989 1.00 40.87 252 GLU B CA 1
ATOM 4760 C C . GLU B 1 252 ? -18.541 19.842 -40.308 1.00 49.57 252 GLU B C 1
ATOM 4761 O O . GLU B 1 252 ? -18.731 20.714 -39.452 1.00 55.88 252 GLU B O 1
ATOM 4767 N N . LEU B 1 253 ? -19.100 19.905 -41.512 1.00 54.09 253 LEU B N 1
ATOM 4768 C CA . LEU B 1 253 ? -19.911 21.039 -41.927 1.00 55.43 253 LEU B CA 1
ATOM 4769 C C . LEU B 1 253 ? -21.304 20.582 -42.342 1.00 62.95 253 LEU B C 1
ATOM 4770 O O . LEU B 1 253 ? -21.569 19.393 -42.539 1.00 62.61 253 LEU B O 1
ATOM 4775 N N . GLU B 1 254 ? -22.196 21.560 -42.475 1.00 70.16 254 GLU B N 1
ATOM 4776 C CA . GLU B 1 254 ? -23.586 21.310 -42.831 1.00 73.89 254 GLU B CA 1
ATOM 4777 C C . GLU B 1 254 ? -24.130 22.565 -43.493 1.00 73.50 254 GLU B C 1
ATOM 4778 O O . GLU B 1 254 ? -23.980 23.664 -42.948 1.00 71.11 254 GLU B O 1
ATOM 4784 N N . TYR B 1 255 ? -24.748 22.406 -44.662 1.00 71.81 255 TYR B N 1
ATOM 4785 C CA . TYR B 1 255 ? -25.226 23.561 -45.411 1.00 73.61 255 TYR B CA 1
ATOM 4786 C C . TYR B 1 255 ? -26.315 24.292 -44.635 1.00 78.62 255 TYR B C 1
ATOM 4787 O O . TYR B 1 255 ? -27.255 23.675 -44.126 1.00 74.58 255 TYR B O 1
ATOM 4796 N N . ALA B 1 256 ? -26.178 25.614 -44.544 1.00 77.90 256 ALA B N 1
ATOM 4797 C CA . ALA B 1 256 ? -27.149 26.436 -43.834 1.00 83.21 256 ALA B CA 1
ATOM 4798 C C . ALA B 1 256 ? -28.060 27.164 -44.814 1.00 91.91 256 ALA B C 1
ATOM 4799 O O . ALA B 1 256 ? -29.266 26.902 -44.859 1.00 87.26 256 ALA B O 1
ATOM 4801 N N . GLY B 1 257 ? -27.494 28.078 -45.600 1.00 104.67 257 GLY B N 1
ATOM 4802 C CA . GLY B 1 257 ? -28.281 28.831 -46.556 1.00 108.48 257 GLY B CA 1
ATOM 4803 C C . GLY B 1 257 ? -27.472 29.789 -47.406 1.00 106.39 257 GLY B C 1
ATOM 4804 O O . GLY B 1 257 ? -26.635 30.537 -46.892 1.00 106.79 257 GLY B O 1
ATOM 4805 N N . THR B 1 258 ? -27.719 29.769 -48.714 1.00 90.93 258 THR B N 1
ATOM 4806 C CA . THR B 1 258 ? -27.045 30.681 -49.627 1.00 73.84 258 THR B CA 1
ATOM 4807 C C . THR B 1 258 ? -27.427 32.124 -49.319 1.00 59.37 258 THR B C 1
ATOM 4808 O O . THR B 1 258 ? -28.577 32.422 -48.987 1.00 56.76 258 THR B O 1
ATOM 4812 N N . THR B 1 259 ? -26.448 33.025 -49.420 1.00 63.49 259 THR B N 1
ATOM 4813 C CA . THR B 1 259 ? -26.683 34.443 -49.186 1.00 71.51 259 THR B CA 1
ATOM 4814 C C . THR B 1 259 ? -26.601 35.300 -50.441 1.00 84.40 259 THR B C 1
ATOM 4815 O O . THR B 1 259 ? -27.309 36.306 -50.524 1.00 91.14 259 THR B O 1
ATOM 4819 N N . SER B 1 260 ? -25.769 34.939 -51.418 1.00 97.82 260 SER B N 1
ATOM 4820 C CA . SER B 1 260 ? -25.631 35.771 -52.607 1.00 102.06 260 SER B CA 1
ATOM 4821 C C . SER B 1 260 ? -24.985 34.983 -53.738 1.00 96.71 260 SER B C 1
ATOM 4822 O O . SER B 1 260 ? -24.166 34.089 -53.506 1.00 94.63 260 SER B O 1
ATOM 4825 N N . VAL B 1 261 ? -25.366 35.339 -54.964 1.00 95.23 261 VAL B N 1
ATOM 4826 C CA . VAL B 1 261 ? -24.721 34.876 -56.190 1.00 77.33 261 VAL B CA 1
ATOM 4827 C C . VAL B 1 261 ? -24.513 36.108 -57.063 1.00 70.75 261 VAL B C 1
ATOM 4828 O O . VAL B 1 261 ? -25.454 36.580 -57.712 1.00 72.03 261 VAL B O 1
ATOM 4832 N N . SER B 1 262 ? -23.289 36.629 -57.083 1.00 68.38 262 SER B N 1
ATOM 4833 C CA . SER B 1 262 ? -23.007 37.941 -57.649 1.00 66.16 262 SER B CA 1
ATOM 4834 C C . SER B 1 262 ? -22.281 37.822 -58.984 1.00 65.00 262 SER B C 1
ATOM 4835 O O . SER B 1 262 ? -21.361 37.012 -59.134 1.00 49.68 262 SER B O 1
ATOM 4838 N N . LEU B 1 263 ? -22.660 38.718 -59.908 1.00 68.09 263 LEU B N 1
ATOM 4839 C CA . LEU B 1 263 ? -22.136 38.723 -61.282 1.00 63.45 263 LEU B CA 1
ATOM 4840 C C . LEU B 1 263 ? -21.506 40.089 -61.514 1.00 71.26 263 LEU B C 1
ATOM 4841 O O . LEU B 1 263 ? -22.219 40.988 -61.907 1.00 80.06 263 LEU B O 1
ATOM 4846 N N . ASN B 1 264 ? -20.214 40.227 -61.236 1.00 78.56 264 ASN B N 1
ATOM 4847 C CA . ASN B 1 264 ? -19.512 41.508 -61.354 1.00 84.50 264 ASN B CA 1
ATOM 4848 C C . ASN B 1 264 ? -20.155 42.591 -60.491 1.00 87.53 264 ASN B C 1
ATOM 4849 O O . ASN B 1 264 ? -20.177 43.766 -60.864 1.00 89.67 264 ASN B O 1
ATOM 4854 N N . GLY B 1 265 ? -20.685 42.203 -59.327 1.00 85.15 265 GLY B N 1
ATOM 4855 C CA . GLY B 1 265 ? -21.333 43.111 -58.404 1.00 86.45 265 GLY B CA 1
ATOM 4856 C C . GLY B 1 265 ? -22.844 42.984 -58.380 1.00 81.80 265 GLY B C 1
ATOM 4857 O O . GLY B 1 265 ? -23.468 43.311 -57.363 1.00 77.02 265 GLY B O 1
ATOM 4858 N N . THR B 1 266 ? -23.443 42.518 -59.475 1.00 82.41 266 THR B N 1
ATOM 4859 C CA . THR B 1 266 ? -24.889 42.364 -59.549 1.00 83.76 266 THR B CA 1
ATOM 4860 C C . THR B 1 266 ? -25.279 40.962 -59.104 1.00 75.73 266 THR B C 1
ATOM 4861 O O . THR B 1 266 ? -24.861 39.985 -59.739 1.00 83.17 266 THR B O 1
ATOM 4865 N N . PRO B 1 267 ? -26.055 40.810 -58.030 1.00 65.97 267 PRO B N 1
ATOM 4866 C CA . PRO B 1 267 ? -26.514 39.474 -57.630 1.00 67.79 267 PRO B CA 1
ATOM 4867 C C . PRO B 1 267 ? -27.541 38.884 -58.583 1.00 53.69 267 PRO B C 1
ATOM 4868 O O . PRO B 1 267 ? -27.529 39.171 -59.784 1.00 54.87 267 PRO B O 1
ATOM 4872 N N . LEU B 1 268 ? -28.438 38.055 -58.059 1.00 53.41 268 LEU B N 1
ATOM 4873 C CA . LEU B 1 268 ? -29.366 37.317 -58.907 1.00 56.79 268 LEU B CA 1
ATOM 4874 C C . LEU B 1 268 ? -30.545 36.848 -58.062 1.00 66.87 268 LEU B C 1
ATOM 4875 O O . LEU B 1 268 ? -30.581 37.044 -56.844 1.00 69.62 268 LEU B O 1
ATOM 4877 N N . VAL B 1 269 ? -31.515 36.215 -58.727 1.00 68.35 269 VAL B N 1
ATOM 4878 C CA . VAL B 1 269 ? -32.776 35.823 -58.105 1.00 77.23 269 VAL B CA 1
ATOM 4879 C C . VAL B 1 269 ? -32.868 34.300 -58.079 1.00 79.96 269 VAL B C 1
ATOM 4880 O O . VAL B 1 269 ? -31.873 33.606 -58.311 1.00 70.69 269 VAL B O 1
ATOM 4884 N N . GLU B 1 270 ? -34.059 33.766 -57.799 1.00 97.76 270 GLU B N 1
ATOM 4885 C CA . GLU B 1 270 ? -34.226 32.320 -57.689 1.00 103.25 270 GLU B CA 1
ATOM 4886 C C . GLU B 1 270 ? -34.507 31.674 -59.041 1.00 108.70 270 GLU B C 1
ATOM 4887 O O . GLU B 1 270 ? -33.776 30.775 -59.472 1.00 116.98 270 GLU B O 1
ATOM 4889 N N . GLY B 1 271 ? -35.568 32.122 -59.718 1.00 110.55 271 GLY B N 1
ATOM 4890 C CA . GLY B 1 271 ? -35.968 31.498 -60.963 1.00 105.35 271 GLY B CA 1
ATOM 4891 C C . GLY B 1 271 ? -34.965 31.661 -62.083 1.00 103.15 271 GLY B C 1
ATOM 4892 O O . GLY B 1 271 ? -34.932 30.844 -63.003 1.00 100.16 271 GLY B O 1
ATOM 4893 N N . THR B 1 272 ? -34.129 32.696 -62.017 1.00 110.65 272 THR B N 1
ATOM 4894 C CA . THR B 1 272 ? -33.144 32.926 -63.059 1.00 119.03 272 THR B CA 1
ATOM 4895 C C . THR B 1 272 ? -31.867 32.122 -62.855 1.00 136.06 272 THR B C 1
ATOM 4896 O O . THR B 1 272 ? -31.151 31.869 -63.830 1.00 139.98 272 THR B O 1
ATOM 4900 N N . ASP B 1 273 ? -31.570 31.704 -61.624 1.00 151.01 273 ASP B N 1
ATOM 4901 C CA . ASP B 1 273 ? -30.439 30.815 -61.354 1.00 160.06 273 ASP B CA 1
ATOM 4902 C C . ASP B 1 273 ? -30.866 29.829 -60.271 1.00 159.87 273 ASP B C 1
ATOM 4903 O O . ASP B 1 273 ? -30.944 30.182 -59.090 1.00 162.31 273 ASP B O 1
ATOM 4908 N N . TYR B 1 274 ? -31.142 28.599 -60.691 1.00 148.77 274 TYR B N 1
ATOM 4909 C CA . TYR B 1 274 ? -31.488 27.503 -59.795 1.00 135.97 274 TYR B CA 1
ATOM 4910 C C . TYR B 1 274 ? -30.428 27.329 -58.713 1.00 128.74 274 TYR B C 1
ATOM 4911 O O . TYR B 1 274 ? -29.257 27.083 -59.008 1.00 128.70 274 TYR B O 1
ATOM 4920 N N . THR B 1 275 ? -30.832 27.473 -57.455 1.00 128.98 275 THR B N 1
ATOM 4921 C CA . THR B 1 275 ? -29.910 27.368 -56.327 1.00 129.41 275 THR B CA 1
ATOM 4922 C C . THR B 1 275 ? -30.421 26.350 -55.318 1.00 130.89 275 THR B C 1
ATOM 4923 O O . THR B 1 275 ? -30.514 26.614 -54.117 1.00 131.68 275 THR B O 1
ATOM 4925 N N . ILE B 1 276 ? -30.756 25.154 -55.801 1.00 128.96 276 ILE B N 1
ATOM 4926 C CA . ILE B 1 276 ? -31.336 24.122 -54.949 1.00 124.40 276 ILE B CA 1
ATOM 4927 C C . ILE B 1 276 ? -30.414 22.907 -54.928 1.00 112.55 276 ILE B C 1
ATOM 4928 O O . ILE B 1 276 ? -29.190 23.048 -55.032 1.00 109.31 276 ILE B O 1
ATOM 4933 N N . ASP B 1 277 ? -30.995 21.710 -54.798 1.00 106.60 277 ASP B N 1
ATOM 4934 C CA . ASP B 1 277 ? -30.252 20.477 -54.551 1.00 100.53 277 ASP B CA 1
ATOM 4935 C C . ASP B 1 277 ? -29.412 20.609 -53.285 1.00 103.72 277 ASP B C 1
ATOM 4936 O O . ASP B 1 277 ? -28.246 21.015 -53.340 1.00 104.79 277 ASP B O 1
ATOM 4941 N N . ALA B 1 278 ? -30.002 20.263 -52.137 1.00 100.54 278 ALA B N 1
ATOM 4942 C CA . ALA B 1 278 ? -29.314 20.437 -50.862 1.00 95.89 278 ALA B CA 1
ATOM 4943 C C . ALA B 1 278 ? -28.173 19.439 -50.706 1.00 99.22 278 ALA B C 1
ATOM 4944 O O . ALA B 1 278 ? -27.033 19.826 -50.424 1.00 101.65 278 ALA B O 1
ATOM 4946 N N . GLY B 1 279 ? -28.464 18.149 -50.874 1.00 100.59 279 GLY B N 1
ATOM 4947 C CA . GLY B 1 279 ? -27.445 17.121 -50.787 1.00 98.13 279 GLY B CA 1
ATOM 4948 C C . GLY B 1 279 ? -26.335 17.333 -51.794 1.00 98.59 279 GLY B C 1
ATOM 4949 O O . GLY B 1 279 ? -26.590 17.348 -53.003 1.00 102.38 279 GLY B O 1
ATOM 4950 N N . VAL B 1 280 ? -25.104 17.488 -51.302 1.00 100.48 280 VAL B N 1
ATOM 4951 C CA . VAL B 1 280 ? -23.962 17.914 -52.107 1.00 100.45 280 VAL B CA 1
ATOM 4952 C C . VAL B 1 280 ? -24.051 19.263 -52.810 1.00 95.30 280 VAL B C 1
ATOM 4953 O O . VAL B 1 280 ? -24.301 19.331 -54.019 1.00 97.32 280 VAL B O 1
ATOM 4957 N N . VAL B 1 281 ? -23.910 20.341 -52.025 1.00 89.38 281 VAL B N 1
ATOM 4958 C CA . VAL B 1 281 ? -24.229 21.694 -52.469 1.00 93.05 281 VAL B CA 1
ATOM 4959 C C . VAL B 1 281 ? -23.879 21.912 -53.932 1.00 95.23 281 VAL B C 1
ATOM 4960 O O . VAL B 1 281 ? -22.748 21.660 -54.360 1.00 91.58 281 VAL B O 1
ATOM 4964 N N . SER B 1 282 ? -24.862 22.368 -54.708 1.00 102.79 282 SER B N 1
ATOM 4965 C CA . SER B 1 282 ? -24.693 22.591 -56.135 1.00 103.76 282 SER B CA 1
ATOM 4966 C C . SER B 1 282 ? -25.535 23.804 -56.506 1.00 101.94 282 SER B C 1
ATOM 4967 O O . SER B 1 282 ? -26.506 24.137 -55.823 1.00 107.54 282 SER B O 1
ATOM 4970 N N . TRP B 1 283 ? -25.075 24.482 -57.543 1.00 97.99 283 TRP B N 1
ATOM 4971 C CA . TRP B 1 283 ? -25.753 25.708 -58.010 1.00 95.16 283 TRP B CA 1
ATOM 4972 C C . TRP B 1 283 ? -25.842 25.643 -59.541 1.00 94.51 283 TRP B C 1
ATOM 4973 O O . TRP B 1 283 ? -24.872 26.029 -60.200 1.00 100.19 283 TRP B O 1
ATOM 4984 N N . SER B 1 284 ? -26.969 25.205 -60.093 1.00 90.69 284 SER B N 1
ATOM 4985 C CA . SER B 1 284 ? -27.150 25.050 -61.531 1.00 85.56 284 SER B CA 1
ATOM 4986 C C . SER B 1 284 ? -27.838 26.274 -62.126 1.00 87.17 284 SER B C 1
ATOM 4987 O O . SER B 1 284 ? -28.695 26.894 -61.496 1.00 88.55 284 SER B O 1
ATOM 4990 N N . LEU B 1 285 ? -27.468 26.614 -63.354 1.00 89.48 285 LEU B N 1
ATOM 4991 C CA . LEU B 1 285 ? -28.002 27.802 -64.002 1.00 90.25 285 LEU B CA 1
ATOM 4992 C C . LEU B 1 285 ? -29.156 27.454 -64.936 1.00 98.56 285 LEU B C 1
ATOM 4993 O O . LEU B 1 285 ? -29.432 26.290 -65.236 1.00 99.41 285 LEU B O 1
ATOM 4998 N N . THR B 1 286 ? -29.840 28.501 -65.385 1.00 104.71 286 THR B N 1
ATOM 4999 C CA . THR B 1 286 ? -30.848 28.425 -66.430 1.00 106.61 286 THR B CA 1
ATOM 5000 C C . THR B 1 286 ? -30.378 29.246 -67.624 1.00 107.48 286 THR B C 1
ATOM 5001 O O . THR B 1 286 ? -29.392 29.983 -67.550 1.00 106.71 286 THR B O 1
ATOM 5005 N N . GLU B 1 287 ? -31.111 29.125 -68.734 1.00 105.95 287 GLU B N 1
ATOM 5006 C CA . GLU B 1 287 ? -30.654 29.687 -70.002 1.00 104.88 287 GLU B CA 1
ATOM 5007 C C . GLU B 1 287 ? -30.554 31.209 -69.983 1.00 103.84 287 GLU B C 1
ATOM 5008 O O . GLU B 1 287 ? -29.853 31.779 -70.827 1.00 102.38 287 GLU B O 1
ATOM 5014 N N . LYS B 1 288 ? -31.228 31.881 -69.047 1.00 97.29 288 LYS B N 1
ATOM 5015 C CA . LYS B 1 288 ? -31.210 33.341 -69.026 1.00 95.52 288 LYS B CA 1
ATOM 5016 C C . LYS B 1 288 ? -29.820 33.868 -68.686 1.00 99.34 288 LYS B C 1
ATOM 5017 O O . LYS B 1 288 ? -29.208 34.597 -69.477 1.00 91.84 288 LYS B O 1
ATOM 5023 N N . LYS B 1 289 ? -29.306 33.515 -67.504 1.00 102.12 289 LYS B N 1
ATOM 5024 C CA . LYS B 1 289 ? -27.975 33.972 -67.114 1.00 101.15 289 LYS B CA 1
ATOM 5025 C C . LYS B 1 289 ? -26.899 33.407 -68.031 1.00 94.22 289 LYS B C 1
ATOM 5026 O O . LYS B 1 289 ? -25.849 34.034 -68.212 1.00 93.59 289 LYS B O 1
ATOM 5032 N N . LEU B 1 290 ? -27.138 32.228 -68.610 1.00 91.00 290 LEU B N 1
ATOM 5033 C CA . LEU B 1 290 ? -26.176 31.644 -69.541 1.00 85.82 290 LEU B CA 1
ATOM 5034 C C . LEU B 1 290 ? -25.949 32.557 -70.738 1.00 79.94 290 LEU B C 1
ATOM 5035 O O . LEU B 1 290 ? -24.807 32.895 -71.070 1.00 80.18 290 LEU B O 1
ATOM 5040 N N . ALA B 1 291 ? -27.030 32.975 -71.396 1.00 77.94 291 ALA B N 1
ATOM 5041 C CA . ALA B 1 291 ? -26.927 33.883 -72.530 1.00 83.63 291 ALA B CA 1
ATOM 5042 C C . ALA B 1 291 ? -26.536 35.298 -72.125 1.00 97.24 291 ALA B C 1
ATOM 5043 O O . ALA B 1 291 ? -26.397 36.155 -73.005 1.00 91.44 291 ALA B O 1
ATOM 5045 N N . GLU B 1 292 ? -26.353 35.564 -70.832 1.00 109.81 292 GLU B N 1
ATOM 5046 C CA . GLU B 1 292 ? -26.012 36.894 -70.346 1.00 119.11 292 GLU B CA 1
ATOM 5047 C C . GLU B 1 292 ? -24.522 37.083 -70.095 1.00 116.97 292 GLU B C 1
ATOM 5048 O O . GLU B 1 292 ? -24.010 38.191 -70.284 1.00 115.40 292 GLU B O 1
ATOM 5054 N N . ILE B 1 293 ? -23.814 36.033 -69.688 1.00 121.54 293 ILE B N 1
ATOM 5055 C CA . ILE B 1 293 ? -22.416 36.146 -69.286 1.00 116.03 293 ILE B CA 1
ATOM 5056 C C . ILE B 1 293 ? -21.513 36.066 -70.509 1.00 105.16 293 ILE B C 1
ATOM 5057 O O . ILE B 1 293 ? -21.815 35.392 -71.500 1.00 101.65 293 ILE B O 1
ATOM 5062 N N . LYS B 1 294 ? -20.384 36.764 -70.430 1.00 94.62 294 LYS B N 1
ATOM 5063 C CA . LYS B 1 294 ? -19.364 36.777 -71.466 1.00 81.29 294 LYS B CA 1
ATOM 5064 C C . LYS B 1 294 ? -18.070 36.200 -70.905 1.00 70.21 294 LYS B C 1
ATOM 5065 O O . LYS B 1 294 ? -17.957 35.906 -69.712 1.00 71.03 294 LYS B O 1
ATOM 5071 N N . ALA B 1 295 ? -17.086 36.034 -71.785 1.00 66.96 295 ALA B N 1
ATOM 5072 C CA . ALA B 1 295 ? -15.778 35.535 -71.380 1.00 63.69 295 ALA B CA 1
ATOM 5073 C C . ALA B 1 295 ? -15.090 36.553 -70.479 1.00 60.11 295 ALA B C 1
ATOM 5074 O O . ALA B 1 295 ? -14.838 37.690 -70.892 1.00 58.71 295 ALA B O 1
ATOM 5076 N N . GLY B 1 296 ? -14.786 36.144 -69.249 1.00 58.51 296 GLY B N 1
ATOM 5077 C CA . GLY B 1 296 ? -14.160 37.015 -68.278 1.00 65.64 296 GLY B CA 1
ATOM 5078 C C . GLY B 1 296 ? -15.084 37.546 -67.204 1.00 67.22 296 GLY B C 1
ATOM 5079 O O . GLY B 1 296 ? -14.638 38.339 -66.366 1.00 55.46 296 GLY B O 1
ATOM 5080 N N . ASP B 1 297 ? -16.350 37.137 -67.200 1.00 76.67 297 ASP B N 1
ATOM 5081 C CA . ASP B 1 297 ? -17.312 37.610 -66.211 1.00 78.85 297 ASP B CA 1
ATOM 5082 C C . ASP B 1 297 ? -17.104 36.849 -64.908 1.00 80.16 297 ASP B C 1
ATOM 5083 O O . ASP B 1 297 ? -17.416 35.657 -64.817 1.00 81.90 297 ASP B O 1
ATOM 5088 N N . THR B 1 298 ? -16.575 37.538 -63.900 1.00 76.55 298 THR B N 1
ATOM 5089 C CA . THR B 1 298 ? -16.368 36.923 -62.596 1.00 59.98 298 THR B CA 1
ATOM 5090 C C . THR B 1 298 ? -17.704 36.726 -61.894 1.00 56.61 298 THR B C 1
ATOM 5091 O O . THR B 1 298 ? -18.499 37.664 -61.779 1.00 69.26 298 THR B O 1
ATOM 5095 N N . ILE B 1 299 ? -17.956 35.507 -61.427 1.00 50.48 299 ILE B N 1
ATOM 5096 C CA . ILE B 1 299 ? -19.150 35.195 -60.653 1.00 56.70 299 ILE B CA 1
ATOM 5097 C C . ILE B 1 299 ? -18.714 34.729 -59.270 1.00 66.51 299 ILE B C 1
ATOM 5098 O O . ILE B 1 299 ? -17.778 33.930 -59.142 1.00 72.61 299 ILE B O 1
ATOM 5103 N N . GLU B 1 300 ? -19.374 35.249 -58.238 1.00 70.95 300 GLU B N 1
ATOM 5104 C CA . GLU B 1 300 ? -19.057 34.932 -56.851 1.00 70.25 300 GLU B CA 1
ATOM 5105 C C . GLU B 1 300 ? -20.290 34.336 -56.190 1.00 69.13 300 GLU B C 1
ATOM 5106 O O . GLU B 1 300 ? -21.344 34.980 -56.144 1.00 73.77 300 GLU B O 1
ATOM 5112 N N . VAL B 1 301 ? -20.159 33.115 -55.678 1.00 67.67 301 VAL B N 1
ATOM 5113 C CA . VAL B 1 301 ? -21.218 32.468 -54.915 1.00 67.43 301 VAL B CA 1
ATOM 5114 C C . VAL B 1 301 ? -20.791 32.442 -53.451 1.00 71.06 301 VAL B C 1
ATOM 5115 O O . VAL B 1 301 ? -19.688 31.987 -53.120 1.00 75.68 301 VAL B O 1
ATOM 5119 N N . VAL B 1 302 ? -21.649 32.969 -52.581 1.00 66.28 302 VAL B N 1
ATOM 5120 C CA . VAL B 1 302 ? -21.365 33.089 -51.156 1.00 57.62 302 VAL B CA 1
ATOM 5121 C C . VAL B 1 302 ? -22.454 32.352 -50.392 1.00 55.09 302 VAL B C 1
ATOM 5122 O O . VAL B 1 302 ? -23.645 32.622 -50.585 1.00 57.20 302 VAL B O 1
ATOM 5126 N N . PHE B 1 303 ? -22.024 31.399 -49.575 1.00 54.77 303 PHE B N 1
ATOM 5127 C CA . PHE B 1 303 ? -22.970 30.599 -48.773 1.00 59.84 303 PHE B CA 1
ATOM 5128 C C . PHE B 1 303 ? -22.443 30.446 -47.345 1.00 63.66 303 PHE B C 1
ATOM 5129 O O . PHE B 1 303 ? -21.311 30.876 -47.058 1.00 66.79 303 PHE B O 1
ATOM 5137 N N . THR B 1 304 ? -23.243 29.822 -46.492 1.00 60.08 304 THR B N 1
ATOM 5138 C CA . THR B 1 304 ? -22.904 29.630 -45.090 1.00 61.33 304 THR B CA 1
ATOM 5139 C C . THR B 1 304 ? -23.029 28.159 -44.721 1.00 63.39 304 THR B C 1
ATOM 5140 O O . THR B 1 304 ? -23.927 27.462 -45.201 1.00 58.63 304 THR B O 1
ATOM 5144 N N . THR B 1 305 ? -22.122 27.696 -43.862 1.00 67.70 305 THR B N 1
ATOM 5145 C CA . THR B 1 305 ? -22.118 26.324 -43.376 1.00 72.95 305 THR B CA 1
ATOM 5146 C C . THR B 1 305 ? -22.027 26.328 -41.857 1.00 80.02 305 THR B C 1
ATOM 5147 O O . THR B 1 305 ? -21.351 27.176 -41.269 1.00 79.29 305 THR B O 1
ATOM 5151 N N . THR B 1 306 ? -22.710 25.375 -41.229 1.00 75.18 306 THR B N 1
ATOM 5152 C CA . THR B 1 306 ? -22.758 25.280 -39.775 1.00 66.85 306 THR B CA 1
ATOM 5153 C C . THR B 1 306 ? -21.623 24.392 -39.281 1.00 62.66 306 THR B C 1
ATOM 5154 O O . THR B 1 306 ? -21.532 23.220 -39.663 1.00 57.77 306 THR B O 1
ATOM 5158 N N . VAL B 1 307 ? -20.763 24.950 -38.433 1.00 58.81 307 VAL B N 1
ATOM 5159 C CA . VAL B 1 307 ? -19.676 24.187 -37.826 1.00 53.98 307 VAL B CA 1
ATOM 5160 C C . VAL B 1 307 ? -20.289 23.223 -36.813 1.00 56.96 307 VAL B C 1
ATOM 5161 O O . VAL B 1 307 ? -20.831 23.646 -35.789 1.00 65.57 307 VAL B O 1
ATOM 5165 N N . LEU B 1 308 ? -20.203 21.923 -37.096 1.00 64.29 308 LEU B N 1
ATOM 5166 C CA . LEU B 1 308 ? -20.910 20.936 -36.287 1.00 69.29 308 LEU B CA 1
ATOM 5167 C C . LEU B 1 308 ? -20.154 20.601 -35.006 1.00 69.50 308 LEU B C 1
ATOM 5168 O O . LEU B 1 308 ? -20.732 20.623 -33.914 1.00 79.47 308 LEU B O 1
ATOM 5173 N N . ALA B 1 309 ? -18.867 20.280 -35.116 1.00 54.45 309 ALA B N 1
ATOM 5174 C CA . ALA B 1 309 ? -18.102 19.847 -33.957 1.00 50.90 309 ALA B CA 1
ATOM 5175 C C . ALA B 1 309 ? -16.659 20.309 -34.097 1.00 46.59 309 ALA B C 1
ATOM 5176 O O . ALA B 1 309 ? -16.256 20.869 -35.119 1.00 38.38 309 ALA B O 1
ATOM 5178 N N . VAL B 1 310 ? -15.885 20.067 -33.043 1.00 42.09 310 VAL B N 1
ATOM 5179 C CA . VAL B 1 310 ? -14.454 20.344 -33.043 1.00 33.10 310 VAL B CA 1
ATOM 5180 C C . VAL B 1 310 ? -13.738 19.055 -33.428 1.00 41.16 310 VAL B C 1
ATOM 5181 O O . VAL B 1 310 ? -13.719 18.091 -32.658 1.00 41.89 310 VAL B O 1
ATOM 5185 N N . THR B 1 311 ? -13.160 19.036 -34.627 1.00 44.85 311 THR B N 1
ATOM 5186 C CA . THR B 1 311 ? -12.421 17.875 -35.098 1.00 41.48 311 THR B CA 1
ATOM 5187 C C . THR B 1 311 ? -11.248 17.581 -34.164 1.00 38.57 311 THR B C 1
ATOM 5188 O O . THR B 1 311 ? -10.812 18.433 -33.384 1.00 36.55 311 THR B O 1
ATOM 5192 N N . GLU B 1 312 ? -10.753 16.341 -34.234 1.00 38.02 312 GLU B N 1
ATOM 5193 C CA . GLU B 1 312 ? -9.563 15.962 -33.478 1.00 41.60 312 GLU B CA 1
ATOM 5194 C C . GLU B 1 312 ? -8.428 16.954 -33.698 1.00 43.35 312 GLU B C 1
ATOM 5195 O O . GLU B 1 312 ? -7.658 17.248 -32.775 1.00 42.29 312 GLU B O 1
ATOM 5201 N N . THR B 1 313 ? -8.316 17.489 -34.913 1.00 45.32 313 THR B N 1
ATOM 5202 C CA . THR B 1 313 ? -7.355 18.540 -35.211 1.00 43.00 313 THR B CA 1
ATOM 5203 C C . THR B 1 313 ? -7.948 19.939 -35.112 1.00 41.28 313 THR B C 1
ATOM 5204 O O . THR B 1 313 ? -7.189 20.912 -35.046 1.00 27.56 313 THR B O 1
ATOM 5208 N N . GLY B 1 314 ? -9.274 20.062 -35.090 1.00 29.86 314 GLY B N 1
ATOM 5209 C CA . GLY B 1 314 ? -9.919 21.356 -35.070 1.00 28.03 314 GLY B CA 1
ATOM 5210 C C . GLY B 1 314 ? -9.823 22.137 -36.360 1.00 37.49 314 GLY B C 1
ATOM 5211 O O . GLY B 1 314 ?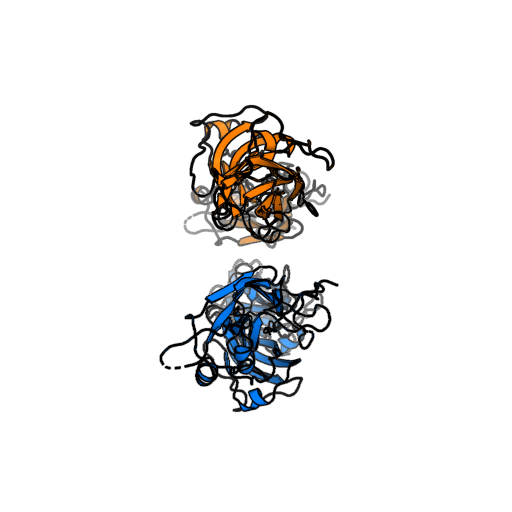 -10.379 23.239 -36.440 1.00 29.19 314 GLY B O 1
ATOM 5212 N N . ASP B 1 315 ? -9.139 21.606 -37.369 1.00 34.23 315 ASP B N 1
ATOM 5213 C CA . ASP B 1 315 ? -8.977 22.263 -38.659 1.00 29.86 315 ASP B CA 1
ATOM 5214 C C . ASP B 1 315 ? -10.037 21.726 -39.614 1.00 30.79 315 ASP B C 1
ATOM 5215 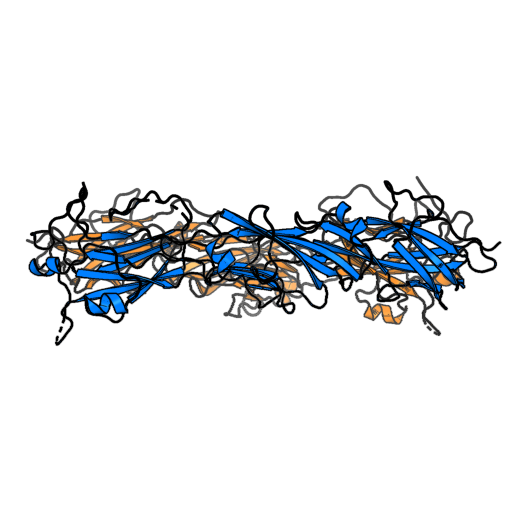O O . ASP B 1 315 ? -10.051 20.529 -39.921 1.00 31.67 315 ASP B O 1
ATOM 5220 N N . ILE B 1 316 ? -10.920 22.606 -40.076 1.00 32.80 316 ILE B N 1
ATOM 5221 C CA . ILE B 1 316 ? -11.961 22.256 -41.037 1.00 34.01 316 ILE B CA 1
ATOM 5222 C C . ILE B 1 316 ? -11.686 23.037 -42.313 1.00 32.36 316 ILE B C 1
ATOM 5223 O O . ILE B 1 316 ? -11.752 24.274 -42.320 1.00 32.68 316 ILE B O 1
ATOM 5228 N N . ASP B 1 317 ? -11.383 22.323 -43.391 1.00 32.69 317 ASP B N 1
ATOM 5229 C CA . ASP B 1 317 ? -11.014 22.936 -44.656 1.00 36.86 317 ASP B CA 1
ATOM 5230 C C . ASP B 1 317 ? -12.065 22.647 -45.719 1.00 41.33 317 ASP B C 1
ATOM 5231 O O . ASP B 1 317 ? -12.910 21.760 -45.570 1.00 41.81 317 ASP B O 1
ATOM 5236 N N . ASN B 1 318 ? -12.015 23.438 -46.793 1.00 42.32 318 ASN B N 1
ATOM 5237 C CA . ASN B 1 318 ? -12.845 23.233 -48.005 1.00 45.68 318 ASN B CA 1
ATOM 5238 C C . ASN B 1 318 ? -11.856 23.289 -49.172 1.00 49.77 318 ASN B C 1
ATOM 5239 O O . ASN B 1 318 ? -11.676 24.385 -49.722 1.00 55.48 318 ASN B O 1
ATOM 5244 N N . PRO B 1 319 ? -11.148 22.206 -49.553 1.00 43.08 319 PRO B N 1
ATOM 5245 C CA . PRO B 1 319 ? -10.259 22.254 -50.719 1.00 44.75 319 PRO B CA 1
ATOM 5246 C C . PRO B 1 319 ? -11.012 22.032 -52.017 1.00 42.10 319 PRO B C 1
ATOM 5247 O O . PRO B 1 319 ? -12.246 22.034 -52.036 1.00 37.26 319 PRO B O 1
ATOM 5251 N N . GLY B 1 320 ? -10.278 21.834 -53.107 1.00 39.47 320 GLY B N 1
ATOM 5252 C CA . GLY B 1 320 ? -10.891 21.574 -54.390 1.00 38.12 320 GLY B CA 1
ATOM 5253 C C . GLY B 1 320 ? -11.147 20.094 -54.615 1.00 42.33 320 GLY B C 1
ATOM 5254 O O . GLY B 1 320 ? -10.396 19.236 -54.159 1.00 41.23 320 GLY B O 1
ATOM 5255 N N . SER B 1 321 ? -12.236 19.807 -55.323 1.00 49.39 321 SER B N 1
ATOM 5256 C CA . SER B 1 321 ? -12.604 18.446 -55.682 1.00 55.05 321 SER B CA 1
ATOM 5257 C C . SER B 1 321 ? -12.821 18.368 -57.184 1.00 67.77 321 SER B C 1
ATOM 5258 O O . SER B 1 321 ? -13.388 19.286 -57.786 1.00 73.48 321 SER B O 1
ATOM 5261 N N . GLU B 1 322 ? -12.364 17.267 -57.785 1.00 77.51 322 GLU B N 1
ATOM 5262 C CA . GLU B 1 322 ? -12.526 17.093 -59.224 1.00 85.61 322 GLU B CA 1
ATOM 5263 C C . GLU B 1 322 ? -13.994 16.987 -59.613 1.00 90.41 322 GLU B C 1
ATOM 5264 O O . GLU B 1 322 ? -14.375 17.393 -60.717 1.00 91.75 322 GLU B O 1
ATOM 5270 N N . GLY B 1 323 ? -14.829 16.452 -58.725 1.00 94.63 323 GLY B N 1
ATOM 5271 C CA . GLY B 1 323 ? -16.245 16.341 -58.974 1.00 99.02 323 GLY B CA 1
ATOM 5272 C C . GLY B 1 323 ? -17.030 16.192 -57.688 1.00 104.80 323 GLY B C 1
ATOM 5273 O O . GLY B 1 323 ? -16.483 16.291 -56.585 1.00 106.87 323 GLY B O 1
ATOM 5274 N N . PRO B 1 324 ? -18.339 15.950 -57.804 1.00 101.23 324 PRO B N 1
ATOM 5275 C CA . PRO B 1 324 ? -19.157 15.718 -56.604 1.00 99.42 324 PRO B CA 1
ATOM 5276 C C . PRO B 1 324 ? -18.919 14.352 -55.976 1.00 104.79 324 PRO B C 1
ATOM 5277 O O . PRO B 1 324 ? -19.763 13.855 -55.224 1.00 99.72 324 PRO B O 1
ATOM 5281 N N . ASP B 1 325 ? -17.775 13.735 -56.279 1.00 117.20 325 ASP B N 1
ATOM 5282 C CA . ASP B 1 325 ? -17.449 12.437 -55.697 1.00 118.82 325 ASP B CA 1
ATOM 5283 C C . ASP B 1 325 ? -17.108 12.573 -54.218 1.00 113.11 325 ASP B C 1
ATOM 5284 O O . ASP B 1 325 ? -17.760 11.970 -53.357 1.00 117.70 325 ASP B O 1
ATOM 5289 N N . LYS B 1 326 ? -16.086 13.366 -53.906 1.00 108.04 326 LYS B N 1
ATOM 5290 C CA . LYS B 1 326 ? -15.576 13.505 -52.547 1.00 101.92 326 LYS B CA 1
ATOM 5291 C C . LYS B 1 326 ? -15.668 14.963 -52.105 1.00 88.32 326 LYS B C 1
ATOM 5292 O O . LYS B 1 326 ? -15.926 15.840 -52.941 1.00 89.25 326 LYS B O 1
ATOM 5298 N N . PRO B 1 327 ? -15.494 15.262 -50.814 1.00 74.95 327 PRO B N 1
ATOM 5299 C CA . PRO B 1 327 ? -15.601 16.653 -50.353 1.00 69.01 327 PRO B CA 1
ATOM 5300 C C . PRO B 1 327 ? -14.689 17.602 -51.119 1.00 60.10 327 PRO B C 1
ATOM 5301 O O . PRO B 1 327 ? -13.576 17.249 -51.516 1.00 59.86 327 PRO B O 1
ATOM 5305 N N . GLY B 1 328 ? -15.179 18.824 -51.321 1.00 51.52 328 GLY B N 1
ATOM 5306 C CA . GLY B 1 328 ? -14.466 19.839 -52.072 1.00 43.50 328 GLY B CA 1
ATOM 5307 C C . GLY B 1 328 ? -15.383 20.608 -53.002 1.00 50.39 328 GLY B C 1
ATOM 5308 O O . GLY B 1 328 ? -16.578 20.309 -53.079 1.00 52.79 328 GLY B O 1
ATOM 5309 N N . TYR B 1 329 ? -14.845 21.595 -53.719 1.00 52.61 329 TYR B N 1
ATOM 5310 C CA . TYR B 1 329 ? -15.640 22.423 -54.615 1.00 54.46 329 TYR B CA 1
ATOM 5311 C C . TYR B 1 329 ? -15.001 22.469 -55.996 1.00 61.12 329 TYR B C 1
ATOM 5312 O O . TYR B 1 329 ? -13.775 22.423 -56.135 1.00 62.50 329 TYR B O 1
ATOM 5321 N N . GLY B 1 330 ? -15.850 22.562 -57.020 1.00 64.81 330 GLY B N 1
ATOM 5322 C CA . GLY B 1 330 ? -15.390 22.617 -58.396 1.00 68.17 330 GLY B CA 1
ATOM 5323 C C . GLY B 1 330 ? -16.466 23.179 -59.300 1.00 67.83 330 GLY B C 1
ATOM 5324 O O . GLY B 1 330 ? -17.609 23.395 -58.889 1.00 65.22 330 GLY B O 1
ATOM 5325 N N . SER B 1 331 ? -16.082 23.408 -60.553 1.00 71.00 331 SER B N 1
ATOM 5326 C CA . SER B 1 331 ? -16.948 24.023 -61.549 1.00 69.91 331 SER B CA 1
ATOM 5327 C C . SER B 1 331 ? -17.133 23.091 -62.741 1.00 74.50 331 SER B C 1
ATOM 5328 O O . SER B 1 331 ? -16.405 22.113 -62.915 1.00 80.32 331 SER B O 1
ATOM 5331 N N . GLU B 1 332 ? -18.123 23.413 -63.573 1.00 73.46 332 GLU B N 1
ATOM 5332 C CA . GLU B 1 332 ? -18.431 22.606 -64.753 1.00 69.76 332 GLU B CA 1
ATOM 5333 C C . GLU B 1 332 ? -19.143 23.480 -65.773 1.00 63.80 332 GLU B C 1
ATOM 5334 O O . GLU B 1 332 ? -20.260 23.943 -65.518 1.00 62.06 332 GLU B O 1
ATOM 5340 N N . PHE B 1 333 ? -18.509 23.693 -66.925 1.00 73.00 333 PHE B N 1
ATOM 5341 C CA . PHE B 1 333 ? -19.083 24.467 -68.022 1.00 81.15 333 PHE B CA 1
ATOM 5342 C C . PHE B 1 333 ? -19.170 23.578 -69.256 1.00 79.84 333 PHE B C 1
ATOM 5343 O O . PHE B 1 333 ? -18.144 23.253 -69.864 1.00 75.33 333 PHE B O 1
ATOM 5351 N N . ASN B 1 334 ? -20.394 23.188 -69.621 1.00 78.89 334 ASN B N 1
ATOM 5352 C CA . ASN B 1 334 ? -20.653 22.363 -70.804 1.00 82.94 334 ASN B CA 1
ATOM 5353 C C . ASN B 1 334 ? -19.867 21.055 -70.773 1.00 79.49 334 ASN B C 1
ATOM 5354 O O . ASN B 1 334 ? -19.456 20.541 -71.817 1.00 82.10 334 ASN B O 1
ATOM 5359 N N . GLY B 1 335 ? -19.652 20.504 -69.579 1.00 79.29 335 GLY B N 1
ATOM 5360 C CA . GLY B 1 335 ? -18.939 19.256 -69.418 1.00 78.62 335 GLY B CA 1
ATOM 5361 C C . GLY B 1 335 ? -17.491 19.395 -69.001 1.00 71.69 335 GLY B C 1
ATOM 5362 O O . GLY B 1 335 ? -16.866 18.383 -68.655 1.00 47.37 335 GLY B O 1
ATOM 5363 N N . GLY B 1 336 ? -16.938 20.605 -69.024 1.00 71.90 336 GLY B N 1
ATOM 5364 C CA . GLY B 1 336 ? -15.562 20.815 -68.615 1.00 80.05 336 GLY B CA 1
ATOM 5365 C C . GLY B 1 336 ? -15.425 21.087 -67.131 1.00 91.17 336 GLY B C 1
ATOM 5366 O O . GLY B 1 336 ? -15.790 22.165 -66.653 1.00 90.27 336 GLY B O 1
ATOM 5367 N N . THR B 1 337 ? -14.891 20.118 -66.394 1.00 93.51 337 THR B N 1
ATOM 5368 C CA . THR B 1 337 ? -14.806 20.183 -64.944 1.00 85.88 337 THR B CA 1
ATOM 5369 C C . THR B 1 337 ? -13.376 20.463 -64.498 1.00 80.57 337 THR B C 1
ATOM 5370 O O . THR B 1 337 ? -12.411 20.041 -65.142 1.00 81.23 337 THR B O 1
ATOM 5374 N N . THR B 1 338 ? -13.252 21.180 -63.378 1.00 75.61 338 THR B N 1
ATOM 5375 C CA . THR B 1 338 ? -11.959 21.481 -62.786 1.00 63.59 338 THR B CA 1
ATOM 5376 C C . THR B 1 338 ? -12.123 21.624 -61.280 1.00 56.36 338 THR B C 1
ATOM 5377 O O . THR B 1 338 ? -13.149 22.148 -60.822 1.00 55.44 338 THR B O 1
ATOM 5381 N N . PRO B 1 339 ? -11.160 21.156 -60.494 1.00 46.76 339 PRO B N 1
ATOM 5382 C CA . PRO B 1 339 ? -11.220 21.366 -59.046 1.00 43.74 339 PRO B CA 1
ATOM 5383 C C . PRO B 1 339 ? -10.806 22.781 -58.671 1.00 45.95 339 PRO B C 1
ATOM 5384 O O . PRO B 1 339 ? -10.222 23.523 -59.463 1.00 46.44 339 PRO B O 1
ATOM 5388 N N . GLY B 1 340 ? -11.125 23.145 -57.431 1.00 40.24 340 GLY B N 1
ATOM 5389 C CA . GLY B 1 340 ? -10.783 24.462 -56.942 1.00 40.06 340 GLY B CA 1
ATOM 5390 C C . GLY B 1 340 ? -9.288 24.650 -56.774 1.00 57.24 340 GLY B C 1
ATOM 5391 O O . GLY B 1 340 ? -8.512 23.699 -56.683 1.00 56.86 340 GLY B O 1
ATOM 5392 N N . GLY B 1 341 ? -8.881 25.916 -56.733 1.00 39.90 341 GLY B N 1
ATOM 5393 C CA . GLY B 1 341 ? -7.479 26.251 -56.584 1.00 39.63 341 GLY B CA 1
ATOM 5394 C C . GLY B 1 341 ? -7.039 26.399 -55.142 1.00 51.35 341 GLY B C 1
ATOM 5395 O O . GLY B 1 341 ? -6.203 25.629 -54.660 1.00 57.26 341 GLY B O 1
ATOM 5396 N N . THR B 1 342 ? -7.598 27.381 -54.442 1.00 55.50 342 THR B N 1
ATOM 5397 C CA . THR B 1 342 ? -7.210 27.676 -53.071 1.00 50.92 342 THR B CA 1
ATOM 5398 C C . THR B 1 342 ? -8.057 26.884 -52.079 1.00 46.53 342 THR B C 1
ATOM 5399 O O . THR B 1 342 ? -9.167 26.439 -52.384 1.00 37.84 342 THR B O 1
ATOM 5403 N N . THR B 1 343 ? -7.510 26.706 -50.881 1.00 47.17 343 THR B N 1
ATOM 5404 C CA . THR B 1 343 ? -8.164 25.948 -49.813 1.00 47.27 343 THR B CA 1
ATOM 5405 C C . THR B 1 343 ? -8.143 26.766 -48.529 1.00 44.47 343 THR B C 1
ATOM 5406 O O . THR B 1 343 ? -7.070 26.897 -47.903 1.00 47.18 343 THR B O 1
ATOM 5410 N N . PRO B 1 344 ? -9.270 27.326 -48.099 1.00 42.43 344 PRO B N 1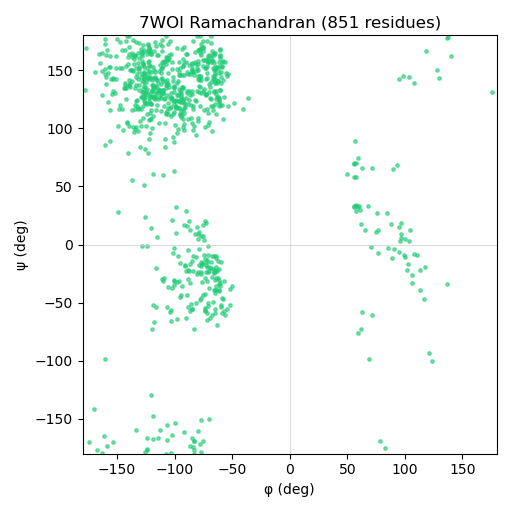
ATOM 5411 C CA . PRO B 1 344 ? -9.304 28.065 -46.837 1.00 43.15 344 PRO B CA 1
ATOM 5412 C C . PRO B 1 344 ? -9.618 27.165 -45.649 1.00 44.31 344 PRO B C 1
ATOM 5413 O O . PRO B 1 344 ? -10.098 26.038 -45.790 1.00 38.80 344 PRO B O 1
ATOM 5417 N N . HIS B 1 345 ? -9.345 27.697 -44.460 1.00 42.27 345 HIS B N 1
ATOM 5418 C CA . HIS B 1 345 ? -9.479 26.942 -43.225 1.00 40.88 345 HIS B CA 1
ATOM 5419 C C . HIS B 1 345 ? -10.223 27.756 -42.176 1.00 41.73 345 HIS B C 1
ATOM 5420 O O . HIS B 1 345 ? -10.179 28.989 -42.171 1.00 45.23 345 HIS B O 1
ATOM 5427 N N . THR B 1 346 ? -10.905 27.040 -41.285 1.00 38.95 346 THR B N 1
ATOM 5428 C CA . THR B 1 346 ? -11.484 27.609 -40.078 1.00 37.17 346 THR B CA 1
ATOM 5429 C C . THR B 1 346 ? -11.029 26.764 -38.896 1.00 34.99 346 THR B C 1
ATOM 5430 O O . THR B 1 346 ? -11.107 25.532 -38.942 1.00 39.50 346 THR B O 1
ATOM 5434 N N . TYR B 1 347 ? -10.531 27.421 -37.854 1.00 31.02 347 TYR B N 1
ATOM 5435 C CA . TYR B 1 347 ? -9.949 26.743 -36.705 1.00 30.13 347 TYR B CA 1
ATOM 5436 C C . TYR B 1 347 ? -10.889 26.829 -35.510 1.00 34.99 347 TYR B C 1
ATOM 5437 O O . TYR B 1 347 ? -11.498 27.874 -35.258 1.00 30.99 347 TYR B O 1
ATOM 5446 N N . TRP B 1 348 ? -11.002 25.721 -34.780 1.00 38.70 348 TRP B N 1
ATOM 5447 C CA . TRP B 1 348 ? -11.896 25.623 -33.634 1.00 31.60 348 TRP B CA 1
ATOM 5448 C C . TRP B 1 348 ? -11.237 24.792 -32.546 1.00 40.76 348 TRP B C 1
ATOM 5449 O O . TRP B 1 348 ? -10.666 23.734 -32.828 1.00 48.21 348 TRP B O 1
ATOM 5460 N N . GLY B 1 349 ? -11.319 25.277 -31.305 1.00 41.28 349 GLY B N 1
ATOM 5461 C CA . GLY B 1 349 ? -10.802 24.563 -30.157 1.00 38.03 349 GLY B CA 1
ATOM 5462 C C . GLY B 1 349 ? -11.876 24.402 -29.096 1.00 38.47 349 GLY B C 1
ATOM 5463 O O . GLY B 1 349 ? -13.021 24.820 -29.276 1.00 38.13 349 GLY B O 1
ATOM 5464 N N . GLN B 1 350 ? -11.477 23.786 -27.984 1.00 36.65 350 GLN B N 1
ATOM 5465 C CA . GLN B 1 350 ? -12.396 23.508 -26.892 1.00 29.23 350 GLN B CA 1
ATOM 5466 C C . GLN B 1 350 ? -11.831 24.019 -25.574 1.00 24.17 350 GLN B C 1
ATOM 5467 O O . GLN B 1 350 ? -10.632 24.281 -25.437 1.00 23.94 350 GLN B O 1
ATOM 5473 N N . LEU B 1 351 ? -12.727 24.156 -24.600 1.00 23.89 351 LEU B N 1
ATOM 5474 C CA . LEU B 1 351 ? -12.372 24.613 -23.265 1.00 26.25 351 LEU B CA 1
ATOM 5475 C C . LEU B 1 351 ? -13.359 24.026 -22.270 1.00 25.72 351 LEU B C 1
ATOM 5476 O O . LEU B 1 351 ? -14.573 24.109 -22.477 1.00 25.52 351 LEU B O 1
ATOM 5481 N N . THR B 1 352 ? -12.838 23.434 -21.200 1.00 22.01 352 THR B N 1
ATOM 5482 C CA . THR B 1 352 ? -13.664 22.896 -20.130 1.00 25.34 352 THR B CA 1
ATOM 5483 C C . THR B 1 352 ? -13.174 23.451 -18.801 1.00 22.49 352 THR B C 1
ATOM 5484 O O . THR B 1 352 ? -11.967 23.607 -18.589 1.00 20.56 352 THR B O 1
ATOM 5488 N N . VAL B 1 353 ? -14.117 23.766 -17.915 1.00 20.67 353 VAL B N 1
ATOM 5489 C CA . VAL B 1 353 ? -13.833 24.442 -16.655 1.00 20.14 353 VAL B CA 1
ATOM 5490 C C . VAL B 1 353 ? -14.263 23.541 -15.509 1.00 30.29 353 VAL B C 1
ATOM 5491 O O . VAL B 1 353 ? -15.377 23.003 -15.518 1.00 41.54 353 VAL B O 1
ATOM 5495 N N . ASN B 1 354 ? -13.384 23.381 -14.525 1.00 27.16 354 ASN B N 1
ATOM 5496 C CA . ASN B 1 354 ? -13.681 22.645 -13.306 1.00 19.80 354 ASN B CA 1
ATOM 5497 C C . ASN B 1 354 ? -13.776 23.626 -12.150 1.00 23.26 354 ASN B C 1
ATOM 5498 O O . ASN B 1 354 ? -12.928 24.516 -12.012 1.00 25.76 354 ASN B O 1
ATOM 5503 N N . LYS B 1 355 ? -14.849 23.527 -11.372 1.00 23.87 355 LYS B N 1
ATOM 5504 C CA . LYS B 1 355 ? -15.063 24.444 -10.228 1.00 18.69 355 LYS B CA 1
ATOM 5505 C C . LYS B 1 355 ? -14.852 23.753 -8.897 1.00 24.52 355 LYS B C 1
ATOM 5506 O O . LYS B 1 355 ? -15.324 22.651 -8.708 1.00 29.50 355 LYS B O 1
ATOM 5511 N N . GLY B 1 356 ? -14.137 24.437 -8.024 1.00 22.44 356 GLY B N 1
ATOM 5512 C CA . GLY B 1 356 ? -13.898 23.929 -6.689 1.00 20.24 356 GLY B CA 1
ATOM 5513 C C . GLY B 1 356 ? -13.728 25.049 -5.687 1.00 19.78 356 GLY B C 1
ATOM 5514 O O . GLY B 1 356 ? -13.751 26.233 -6.032 1.00 15.09 356 GLY B O 1
ATOM 5515 N N . ASP B 1 357 ? -13.565 24.658 -4.425 1.00 22.31 357 ASP B N 1
ATOM 5516 C CA . ASP B 1 357 ? -13.228 25.623 -3.392 1.00 34.95 357 ASP B CA 1
ATOM 5517 C C . ASP B 1 357 ? -11.722 25.872 -3.400 1.00 38.40 357 ASP B C 1
ATOM 5518 O O . ASP B 1 357 ? -10.984 25.340 -4.234 1.00 34.89 357 ASP B O 1
ATOM 5523 N N . THR B 1 358 ? -11.255 26.692 -2.462 1.00 50.27 358 THR B N 1
ATOM 5524 C CA . THR B 1 358 ? -9.841 27.045 -2.421 1.00 42.26 358 THR B CA 1
ATOM 5525 C C . THR B 1 358 ? -8.988 25.798 -2.212 1.00 40.85 358 THR B C 1
ATOM 5526 O O . THR B 1 358 ? -9.181 25.051 -1.247 1.00 40.21 358 THR B O 1
ATOM 5530 N N . GLY B 1 359 ? -8.057 25.562 -3.135 1.00 38.49 359 GLY B N 1
ATOM 5531 C CA . GLY B 1 359 ? -7.230 24.376 -3.121 1.00 43.97 359 GLY B CA 1
ATOM 5532 C C . GLY B 1 359 ? -7.736 23.237 -3.982 1.00 48.14 359 GLY B C 1
ATOM 5533 O O . GLY B 1 359 ? -7.030 22.230 -4.121 1.00 39.97 359 GLY B O 1
ATOM 5534 N N . MET B 1 360 ? -8.935 23.366 -4.557 1.00 52.14 360 MET B N 1
ATOM 5535 C CA . MET B 1 360 ? -9.529 22.340 -5.417 1.00 43.37 360 MET B CA 1
ATOM 5536 C C . MET B 1 360 ? -9.738 21.018 -4.682 1.00 37.29 360 MET B C 1
ATOM 5537 O O . MET B 1 360 ? -9.702 19.946 -5.291 1.00 38.69 360 MET B O 1
ATOM 5542 N N . VAL B 1 361 ? -9.973 21.082 -3.373 1.00 38.37 361 VAL B N 1
ATOM 5543 C CA . VAL B 1 361 ? -10.206 19.867 -2.600 1.00 39.17 361 VAL B CA 1
ATOM 5544 C C . VAL B 1 361 ? -11.682 19.464 -2.609 1.00 36.05 361 VAL B C 1
ATOM 5545 O O . VAL B 1 361 ? -11.999 18.274 -2.502 1.00 34.17 361 VAL B O 1
ATOM 5549 N N A ASN B 1 362 ? -12.590 20.427 -2.756 0.45 37.83 362 ASN B N 1
ATOM 5550 N N B ASN B 1 362 ? -12.594 20.424 -2.737 0.55 37.58 362 ASN B N 1
ATOM 5551 C CA A ASN B 1 362 ? -14.023 20.170 -2.802 0.45 32.76 362 ASN B CA 1
ATOM 5552 C CA B ASN B 1 362 ? -14.023 20.156 -2.810 0.55 34.19 362 ASN B CA 1
ATOM 5553 C C A ASN B 1 362 ? -14.591 20.782 -4.074 0.45 41.62 362 ASN B C 1
ATOM 5554 C C B ASN B 1 362 ? -14.589 20.778 -4.077 0.55 42.68 362 ASN B C 1
ATOM 5555 O O A ASN B 1 362 ? -14.275 21.928 -4.406 0.45 41.70 362 ASN B O 1
ATOM 5556 O O B ASN B 1 362 ? -14.275 21.925 -4.407 0.55 42.18 362 ASN B O 1
ATOM 5565 N N . LYS B 1 363 ? -15.426 20.023 -4.780 1.00 33.02 363 LYS B N 1
ATOM 5566 C CA . LYS B 1 363 ? -16.028 20.472 -6.029 1.00 35.40 363 LYS B CA 1
ATOM 5567 C C . LYS B 1 363 ? -17.415 21.046 -5.760 1.00 40.66 363 LYS B C 1
ATOM 5568 O O . LYS B 1 363 ? -18.206 20.451 -5.022 1.00 54.65 363 LYS B O 1
ATOM 5574 N N . LEU B 1 364 ? -17.702 22.198 -6.363 1.00 32.39 364 LEU B N 1
ATOM 5575 C CA . LEU B 1 364 ? -18.876 22.997 -6.038 1.00 24.19 364 LEU B CA 1
ATOM 5576 C C . LEU B 1 364 ? -19.826 23.075 -7.225 1.00 19.78 364 LEU B C 1
ATOM 5577 O O . LEU B 1 364 ? -19.393 23.205 -8.376 1.00 17.87 364 LEU B O 1
ATOM 5582 N N . ALA B 1 365 ? -21.122 23.020 -6.932 1.00 16.47 365 ALA B N 1
ATOM 5583 C CA . ALA B 1 365 ? -22.175 23.109 -7.932 1.00 17.34 365 ALA B CA 1
ATOM 5584 C C . ALA B 1 365 ? -22.886 24.454 -7.840 1.00 20.09 365 ALA B C 1
ATOM 5585 O O . ALA B 1 365 ? -22.810 25.156 -6.829 1.00 38.38 365 ALA B O 1
ATOM 5587 N N . GLY B 1 366 ? -23.588 24.805 -8.917 1.00 19.81 366 GLY B N 1
ATOM 5588 C CA . GLY B 1 366 ? -24.402 26.000 -8.946 1.00 20.12 366 GLY B CA 1
ATOM 5589 C C . GLY B 1 366 ? -23.696 27.259 -9.399 1.00 21.24 366 GLY B C 1
ATOM 5590 O O . GLY B 1 366 ? -24.367 28.267 -9.659 1.00 23.68 366 GLY B O 1
ATOM 5591 N N . ALA B 1 367 ? -22.371 27.241 -9.503 1.00 19.61 367 ALA B N 1
ATOM 5592 C CA . ALA B 1 367 ? -21.647 28.425 -9.940 1.00 26.14 367 ALA B CA 1
ATOM 5593 C C . ALA B 1 367 ? -21.871 28.677 -11.423 1.00 34.01 367 ALA B C 1
ATOM 5594 O O . ALA B 1 367 ? -21.936 27.744 -12.226 1.00 50.43 367 ALA B O 1
ATOM 5596 N N . GLU B 1 368 ? -21.961 29.951 -11.785 1.00 25.88 368 GLU B N 1
ATOM 5597 C CA . GLU B 1 368 ? -22.236 30.359 -13.153 1.00 30.23 368 GLU B CA 1
ATOM 5598 C C . GLU B 1 368 ? -21.035 31.093 -13.733 1.00 27.83 368 GLU B C 1
ATOM 5599 O O . GLU B 1 368 ? -20.396 31.900 -13.049 1.00 28.19 368 GLU B O 1
ATOM 5605 N N . PHE B 1 369 ? -20.729 30.802 -14.996 1.00 23.35 369 PHE B N 1
ATOM 5606 C CA . PHE B 1 369 ? -19.605 31.406 -15.694 1.00 23.57 369 PHE B CA 1
ATOM 5607 C C . PHE B 1 369 ? -20.076 31.986 -17.019 1.00 25.92 369 PHE B C 1
ATOM 5608 O O . PHE B 1 369 ? -21.104 31.584 -17.570 1.00 25.29 369 PHE B O 1
ATOM 5616 N N . ALA B 1 370 ? -19.299 32.939 -17.529 1.00 25.93 370 ALA B N 1
ATOM 5617 C CA . ALA B 1 370 ? -19.575 33.571 -18.808 1.00 26.13 370 ALA B CA 1
ATOM 5618 C C . ALA B 1 370 ? -18.262 33.856 -19.519 1.00 28.83 370 ALA B C 1
ATOM 5619 O O . ALA B 1 370 ? -17.310 34.350 -18.908 1.00 35.32 370 ALA B O 1
ATOM 5621 N N . VAL B 1 371 ? -18.216 33.535 -20.810 1.00 30.06 371 VAL B N 1
ATOM 5622 C CA . VAL B 1 371 ? -17.047 33.780 -21.647 1.00 28.41 371 VAL B CA 1
ATOM 5623 C C . VAL B 1 371 ? -17.289 35.042 -22.461 1.00 33.27 371 VAL B C 1
ATOM 5624 O O . VAL B 1 371 ? -18.380 35.241 -23.011 1.00 31.08 371 VAL B O 1
ATOM 5628 N N . PHE B 1 372 ? -16.273 35.899 -22.535 1.00 35.49 372 PHE B N 1
ATOM 5629 C CA . PHE B 1 372 ? -16.357 37.150 -23.272 1.00 30.59 372 PHE B CA 1
ATOM 5630 C C . PHE B 1 372 ? -15.212 37.247 -24.268 1.00 29.12 372 PHE B C 1
ATOM 5631 O O . PHE B 1 372 ? -14.114 36.738 -24.032 1.00 28.39 372 PHE B O 1
ATOM 5639 N N . ASN B 1 373 ? -15.485 37.905 -25.389 1.00 31.89 373 ASN B N 1
ATOM 5640 C CA . ASN B 1 373 ? -14.460 38.209 -26.386 1.00 38.65 373 ASN B CA 1
ATOM 5641 C C . ASN B 1 373 ? -14.009 39.661 -26.239 1.00 43.34 373 ASN B C 1
ATOM 5642 O O . ASN B 1 373 ? -14.188 40.501 -27.121 1.00 50.64 373 ASN B O 1
ATOM 5647 N N . ASN B 1 374 ? -13.422 39.950 -25.074 1.00 44.45 374 ASN B N 1
ATOM 5648 C CA . ASN B 1 374 ? -12.984 41.300 -24.740 1.00 48.15 374 ASN B CA 1
ATOM 5649 C C . ASN B 1 374 ? -11.514 41.345 -24.339 1.00 44.10 374 ASN B C 1
ATOM 5650 O O . ASN B 1 374 ? -11.101 42.265 -23.626 1.00 47.94 374 ASN B O 1
ATOM 5655 N N . ALA B 1 375 ? -10.718 40.371 -24.767 1.00 35.98 375 ALA B N 1
ATOM 5656 C CA . ALA B 1 375 ? -9.298 40.372 -24.452 1.00 37.41 375 ALA B CA 1
ATOM 5657 C C . ALA B 1 375 ? -8.567 41.371 -25.338 1.00 52.54 375 ALA B C 1
ATOM 5658 O O . ALA B 1 375 ? -8.882 41.523 -26.522 1.00 63.55 375 ALA B O 1
ATOM 5660 N N . GLU B 1 376 ? -7.588 42.060 -24.754 1.00 55.48 376 GLU B N 1
ATOM 5661 C CA . GLU B 1 376 ? -6.793 43.050 -25.483 1.00 67.13 376 GLU B CA 1
ATOM 5662 C C . GLU B 1 376 ? -5.324 42.832 -25.137 1.00 65.72 376 GLU B C 1
ATOM 5663 O O . GLU B 1 376 ? -4.859 43.269 -24.080 1.00 67.52 376 GLU B O 1
ATOM 5669 N N . ASN B 1 377 ? -4.604 42.151 -26.031 1.00 71.64 377 ASN B N 1
ATOM 5670 C CA . ASN B 1 377 ? -3.160 41.941 -25.908 1.00 75.89 377 ASN B CA 1
ATOM 5671 C C . ASN B 1 377 ? -2.787 41.236 -24.606 1.00 70.92 377 ASN B C 1
ATOM 5672 O O . ASN B 1 377 ? -1.724 41.490 -24.034 1.00 75.07 377 ASN B O 1
ATOM 5677 N N . GLY B 1 378 ? -3.657 40.351 -24.126 1.00 61.00 378 GLY B N 1
ATOM 5678 C CA . GLY B 1 378 ? -3.344 39.506 -22.993 1.00 56.41 378 GLY B CA 1
ATOM 5679 C C . GLY B 1 378 ? -3.911 39.940 -21.659 1.00 49.99 378 GLY B C 1
ATOM 5680 O O . GLY B 1 378 ? -3.599 39.305 -20.644 1.00 52.21 378 GLY B O 1
ATOM 5681 N N . VAL B 1 379 ? -4.727 40.990 -21.618 1.00 52.14 379 VAL B N 1
ATOM 5682 C CA . VAL B 1 379 ? -5.315 41.456 -20.368 1.00 51.59 379 VAL B CA 1
ATOM 5683 C C . VAL B 1 379 ? -6.832 41.407 -20.480 1.00 44.93 379 VAL B C 1
ATOM 5684 O O . VAL B 1 379 ? -7.405 41.582 -21.561 1.00 42.71 379 VAL B O 1
ATOM 5688 N N . CYS B 1 380 ? -7.482 41.153 -19.348 1.00 41.75 380 CYS B N 1
ATOM 5689 C CA . CYS B 1 380 ? -8.932 41.139 -19.249 1.00 48.61 380 CYS B CA 1
ATOM 5690 C C . CYS B 1 380 ? -9.381 42.137 -18.190 1.00 54.41 380 CYS B C 1
ATOM 5691 O O . CYS B 1 380 ? -8.620 42.510 -17.292 1.00 53.80 380 CYS B O 1
ATOM 5694 N N . ALA B 1 381 ? -10.633 42.570 -18.309 1.00 54.74 381 ALA B N 1
ATOM 5695 C CA . ALA B 1 381 ? -11.215 43.440 -17.303 1.00 52.45 381 ALA B CA 1
ATOM 5696 C C . ALA B 1 381 ? -11.365 42.684 -15.982 1.00 54.76 381 ALA B C 1
ATOM 5697 O O . ALA B 1 381 ? -11.506 41.458 -15.975 1.00 54.53 381 ALA B O 1
ATOM 5699 N N . PRO B 1 382 ? -11.325 43.390 -14.848 1.00 49.04 382 PRO B N 1
ATOM 5700 C CA . PRO B 1 382 ? -11.465 42.695 -13.558 1.00 38.91 382 PRO B CA 1
ATOM 5701 C C . PRO B 1 382 ? -12.794 41.978 -13.399 1.00 47.10 382 PRO B C 1
ATOM 5702 O O . PRO B 1 382 ? -12.838 40.914 -12.769 1.00 49.98 382 PRO B O 1
ATOM 5706 N N . GLU B 1 383 ? -13.880 42.521 -13.948 1.00 52.17 383 GLU B N 1
ATOM 5707 C CA . GLU B 1 383 ? -15.161 41.830 -13.958 1.00 61.53 383 GLU B CA 1
ATOM 5708 C C . GLU B 1 383 ? -15.828 42.051 -15.311 1.00 58.42 383 GLU B C 1
ATOM 5709 O O . GLU B 1 383 ? -15.378 42.862 -16.126 1.00 57.86 383 GLU B O 1
ATOM 5715 N N . ALA B 1 384 ? -16.913 41.315 -15.538 1.00 50.82 384 ALA B N 1
ATOM 5716 C CA . ALA B 1 384 ? -17.464 41.161 -16.877 1.00 44.57 384 ALA B CA 1
ATOM 5717 C C . ALA B 1 384 ? -17.995 42.486 -17.418 1.00 46.60 384 ALA B C 1
ATOM 5718 O O . ALA B 1 384 ? -18.529 43.301 -16.658 1.00 56.63 384 ALA B O 1
ATOM 5720 N N . PRO B 1 385 ? -17.858 42.731 -18.718 1.00 54.59 385 PRO B N 1
ATOM 5721 C CA . PRO B 1 385 ? -18.511 43.893 -19.327 1.00 64.50 385 PRO B CA 1
ATOM 5722 C C . PRO B 1 385 ? -20.015 43.688 -19.405 1.00 76.00 385 PRO B C 1
ATOM 5723 O O . PRO B 1 385 ? -20.522 42.563 -19.407 1.00 74.70 385 PRO B O 1
ATOM 5727 N N . GLU B 1 386 ? -20.734 44.806 -19.479 1.00 92.94 386 GLU B N 1
ATOM 5728 C CA . GLU B 1 386 ? -22.191 44.782 -19.489 1.00 94.05 386 GLU B CA 1
ATOM 5729 C C . GLU B 1 386 ? -22.781 44.456 -20.858 1.00 90.36 386 GLU B C 1
ATOM 5730 O O . GLU B 1 386 ? -23.981 44.669 -21.063 1.00 92.06 386 GLU B O 1
ATOM 5736 N N . THR B 1 387 ? -21.981 43.945 -21.789 1.00 80.02 387 THR B N 1
ATOM 5737 C CA . THR B 1 387 ? -22.490 43.533 -23.090 1.00 67.62 387 THR B CA 1
ATOM 5738 C C . THR B 1 387 ? -23.044 42.113 -22.981 1.00 62.67 387 THR B C 1
ATOM 5739 O O . THR B 1 387 ? -23.136 41.537 -21.893 1.00 65.57 387 THR B O 1
ATOM 5743 N N . ASP B 1 388 ? -23.437 41.536 -24.111 1.00 63.64 388 ASP B N 1
ATOM 5744 C CA . ASP B 1 388 ? -23.968 40.139 -24.128 1.00 65.31 388 ASP B CA 1
ATOM 5745 C C . ASP B 1 388 ? -22.805 39.153 -24.205 1.00 62.30 388 ASP B C 1
ATOM 5746 O O . ASP B 1 388 ? -21.950 39.326 -25.066 1.00 67.94 388 ASP B O 1
ATOM 5751 N N . ALA B 1 389 ? -22.786 38.162 -23.330 1.00 50.82 389 ALA B N 1
ATOM 5752 C CA . ALA B 1 389 ? -21.684 37.221 -23.217 1.00 47.95 389 ALA B CA 1
ATOM 5753 C C . ALA B 1 389 ? -21.659 36.262 -24.405 1.00 49.89 389 ALA B C 1
ATOM 5754 O O . ALA B 1 389 ? -22.664 36.045 -25.088 1.00 43.60 389 ALA B O 1
ATOM 5756 N N . ILE B 1 390 ? -20.479 35.682 -24.644 1.00 49.26 390 ILE B N 1
ATOM 5757 C CA . ILE B 1 390 ? -20.324 34.734 -25.744 1.00 45.71 390 ILE B CA 1
ATOM 5758 C C . ILE B 1 390 ? -20.992 33.407 -25.404 1.00 37.42 390 ILE B C 1
ATOM 5759 O O . ILE B 1 390 ? -21.663 32.801 -26.248 1.00 40.72 390 ILE B O 1
ATOM 5764 N N . ALA B 1 391 ? -20.817 32.934 -24.173 1.00 29.17 391 ALA B N 1
ATOM 5765 C CA . ALA B 1 391 ? -21.406 31.674 -23.743 1.00 32.42 391 ALA B CA 1
ATOM 5766 C C . ALA B 1 391 ? -21.500 31.666 -22.225 1.00 39.08 391 ALA B C 1
ATOM 5767 O O . ALA B 1 391 ? -20.665 32.258 -21.536 1.00 35.64 391 ALA B O 1
ATOM 5769 N N . THR B 1 392 ? -22.530 30.993 -21.717 1.00 32.23 392 THR B N 1
ATOM 5770 C CA . THR B 1 392 ? -22.768 30.874 -20.286 1.00 30.79 392 THR B CA 1
ATOM 5771 C C . THR B 1 392 ? -22.965 29.408 -19.932 1.00 28.69 392 THR B C 1
ATOM 5772 O O . THR B 1 392 ? -23.173 28.558 -20.802 1.00 37.17 392 THR B O 1
ATOM 5776 N N . GLY B 1 393 ? -22.898 29.115 -18.639 1.00 25.40 393 GLY B N 1
ATOM 5777 C CA . GLY B 1 393 ? -23.089 27.754 -18.170 1.00 35.90 393 GLY B CA 1
ATOM 5778 C C . GLY B 1 393 ? -23.037 27.708 -16.660 1.00 37.13 393 GLY B C 1
ATOM 5779 O O . GLY B 1 393 ? -22.660 28.679 -15.996 1.00 37.72 393 GLY B O 1
ATOM 5780 N N . VAL B 1 394 ? -23.429 26.553 -16.122 1.00 38.15 394 VAL B N 1
ATOM 5781 C CA . VAL B 1 394 ? -23.431 26.320 -14.684 1.00 37.18 394 VAL B CA 1
ATOM 5782 C C . VAL B 1 394 ? -22.671 25.035 -14.389 1.00 37.70 394 VAL B C 1
ATOM 5783 O O . VAL B 1 394 ? -22.547 24.152 -15.244 1.00 41.99 394 VAL B O 1
ATOM 5787 N N . SER B 1 395 ? -22.156 24.936 -13.168 1.00 36.35 395 SER B N 1
ATOM 5788 C CA . SER B 1 395 ? -21.471 23.728 -12.740 1.00 37.97 395 SER B CA 1
ATOM 5789 C C . SER B 1 395 ? -22.480 22.683 -12.273 1.00 37.79 395 SER B C 1
ATOM 5790 O O . SER B 1 395 ? -23.610 22.998 -11.891 1.00 45.79 395 SER B O 1
ATOM 5793 N N . ASP B 1 396 ? -22.057 21.420 -12.311 1.00 38.77 396 ASP B N 1
ATOM 5794 C CA . ASP B 1 396 ? -22.917 20.308 -11.946 1.00 39.01 396 ASP B CA 1
ATOM 5795 C C . ASP B 1 396 ? -22.411 19.653 -10.658 1.00 39.25 396 ASP B C 1
ATOM 5796 O O . ASP B 1 396 ? -21.651 20.264 -9.894 1.00 33.73 396 ASP B O 1
ATOM 5801 N N . ALA B 1 397 ? -22.826 18.404 -10.430 1.00 50.47 397 ALA B N 1
ATOM 5802 C CA . ALA B 1 397 ? -22.511 17.720 -9.178 1.00 55.08 397 ALA B CA 1
ATOM 5803 C C . ALA B 1 397 ? -21.006 17.631 -8.955 1.00 60.05 397 ALA B C 1
ATOM 5804 O O . ALA B 1 397 ? -20.513 17.910 -7.855 1.00 69.22 397 ALA B O 1
ATOM 5806 N N . GLU B 1 398 ? -20.255 17.245 -9.987 1.00 57.65 398 GLU B N 1
ATOM 5807 C CA . GLU B 1 398 ? -18.804 17.170 -9.895 1.00 62.69 398 GLU B CA 1
ATOM 5808 C C . GLU B 1 398 ? -18.127 18.482 -10.276 1.00 54.89 398 GLU B C 1
ATOM 5809 O O . GLU B 1 398 ? -16.918 18.497 -10.530 1.00 59.88 398 GLU B O 1
ATOM 5815 N N . GLY B 1 399 ? -18.877 19.581 -10.322 1.00 44.89 399 GLY B N 1
ATOM 5816 C CA . GLY B 1 399 ? -18.283 20.880 -10.563 1.00 45.32 399 GLY B CA 1
ATOM 5817 C C . GLY B 1 399 ? -17.898 21.174 -11.993 1.00 39.39 399 GLY B C 1
ATOM 5818 O O . GLY B 1 399 ? -17.182 22.150 -12.236 1.00 36.90 399 GLY B O 1
ATOM 5819 N N . VAL B 1 400 ? -18.347 20.367 -12.948 1.00 34.71 400 VAL B N 1
ATOM 5820 C CA . VAL B 1 400 ? -18.035 20.606 -14.353 1.00 29.67 400 VAL B CA 1
ATOM 5821 C C . VAL B 1 400 ? -19.009 21.642 -14.899 1.00 23.01 400 VAL B C 1
ATOM 5822 O O . VAL B 1 400 ? -20.230 21.466 -14.818 1.00 26.79 400 VAL B O 1
ATOM 5826 N N . VAL B 1 401 ? -18.471 22.727 -15.452 1.00 20.15 401 VAL B N 1
ATOM 5827 C CA . VAL B 1 401 ? -19.293 23.786 -16.022 1.00 23.06 401 VAL B CA 1
ATOM 5828 C C . VAL B 1 401 ? -19.934 23.286 -17.309 1.00 25.83 401 VAL B C 1
ATOM 5829 O O . VAL B 1 401 ? -19.277 23.199 -18.352 1.00 28.29 401 VAL B O 1
ATOM 5833 N N . ARG B 1 402 ? -21.218 22.948 -17.240 1.00 22.34 402 ARG B N 1
ATOM 5834 C CA . ARG B 1 402 ? -21.973 22.534 -18.414 1.00 30.11 402 ARG B CA 1
ATOM 5835 C C . ARG B 1 402 ? -22.606 23.766 -19.050 1.00 35.07 402 ARG B C 1
ATOM 5836 O O . ARG B 1 402 ? -23.302 24.533 -18.377 1.00 30.52 402 ARG B O 1
ATOM 5844 N N . TRP B 1 403 ? -22.358 23.953 -20.342 1.00 30.68 403 TRP B N 1
ATOM 5845 C CA . TRP B 1 403 ? -22.670 25.198 -21.026 1.00 27.99 403 TRP B CA 1
ATOM 5846 C C . TRP B 1 403 ? -24.027 25.129 -21.716 1.00 36.31 403 TRP B C 1
ATOM 5847 O O . TRP B 1 403 ? -24.493 24.058 -22.113 1.00 48.54 403 TRP B O 1
ATOM 5858 N N . ASN B 1 404 ? -24.654 26.294 -21.855 1.00 38.54 404 ASN B N 1
ATOM 5859 C CA . ASN B 1 404 ? -26.008 26.397 -22.377 1.00 41.83 404 ASN B CA 1
ATOM 5860 C C . ASN B 1 404 ? -26.003 26.546 -23.894 1.00 39.20 404 ASN B C 1
ATOM 5861 O O . ASN B 1 404 ? -25.080 27.117 -24.480 1.00 44.02 404 ASN B O 1
ATOM 5866 N N . ASP B 1 405 ? -27.052 26.014 -24.522 1.00 46.95 405 ASP B N 1
ATOM 5867 C CA . ASP B 1 405 ? -27.386 26.232 -25.927 1.00 53.85 405 ASP B CA 1
ATOM 5868 C C . ASP B 1 405 ? -26.358 25.653 -26.894 1.00 56.61 405 ASP B C 1
ATOM 5869 O O . ASP B 1 405 ? -26.406 25.959 -28.092 1.00 65.31 405 ASP B O 1
ATOM 5874 N N . VAL B 1 406 ? -25.428 24.821 -26.423 1.00 50.19 406 VAL B N 1
ATOM 5875 C CA . VAL B 1 406 ? -24.419 24.230 -27.293 1.00 48.83 406 VAL B CA 1
ATOM 5876 C C . VAL B 1 406 ? -24.353 22.730 -27.046 1.00 56.85 406 VAL B C 1
ATOM 5877 O O . VAL B 1 406 ? -24.655 22.243 -25.952 1.00 55.98 406 VAL B O 1
ATOM 5881 N N . THR B 1 407 ? -23.957 21.996 -28.083 1.00 64.78 407 THR B N 1
ATOM 5882 C CA . THR B 1 407 ? -23.795 20.557 -28.021 1.00 62.82 407 THR B CA 1
ATOM 5883 C C . THR B 1 407 ? -22.363 20.197 -28.396 1.00 55.13 407 THR B C 1
ATOM 5884 O O . THR B 1 407 ? -21.885 20.617 -29.459 1.00 50.64 407 THR B O 1
ATOM 5888 N N . PRO B 1 408 ? -21.641 19.439 -27.557 1.00 54.50 408 PRO B N 1
ATOM 5889 C CA . PRO B 1 408 ? -22.127 18.905 -26.281 1.00 61.23 408 PRO B CA 1
ATOM 5890 C C . PRO B 1 408 ? -22.087 19.934 -25.155 1.00 61.79 408 PRO B C 1
ATOM 5891 O O . PRO B 1 408 ? -21.674 21.073 -25.380 1.00 60.54 408 PRO B O 1
ATOM 5895 N N . ASP B 1 409 ? -22.522 19.531 -23.959 1.00 64.65 409 ASP B N 1
ATOM 5896 C CA . ASP B 1 409 ? -22.438 20.422 -22.806 1.00 68.32 409 ASP B CA 1
ATOM 5897 C C . ASP B 1 409 ? -20.988 20.719 -22.446 1.00 58.38 409 ASP B C 1
ATOM 5898 O O . ASP B 1 409 ? -20.647 21.852 -22.088 1.00 59.71 409 ASP B O 1
ATOM 5903 N N . ASN B 1 410 ? -20.120 19.712 -22.541 1.00 50.17 410 ASN B N 1
ATOM 5904 C CA . ASN B 1 410 ? -18.723 19.838 -22.175 1.00 38.14 410 ASN B CA 1
ATOM 5905 C C . ASN B 1 410 ? -17.885 19.025 -23.153 1.00 36.68 410 ASN B C 1
ATOM 5906 O O . ASN B 1 410 ? -18.244 17.882 -23.474 1.00 41.43 410 ASN B O 1
ATOM 5911 N N . PRO B 1 411 ? -16.771 19.583 -23.652 1.00 36.23 411 PRO B N 1
ATOM 5912 C CA . PRO B 1 411 ? -16.291 20.942 -23.379 1.00 27.84 411 PRO B CA 1
ATOM 5913 C C . PRO B 1 411 ? -17.040 22.011 -24.169 1.00 25.51 411 PRO B C 1
ATOM 5914 O O . PRO B 1 411 ? -18.043 21.715 -24.818 1.00 25.58 411 PRO B O 1
ATOM 5918 N N . LEU B 1 412 ? -16.544 23.245 -24.107 1.00 25.38 412 LEU B N 1
ATOM 5919 C CA . LEU B 1 412 ? -17.122 24.369 -24.833 1.00 28.01 412 LEU B CA 1
ATOM 5920 C C . LEU B 1 412 ? -16.277 24.627 -26.075 1.00 34.75 412 LEU B C 1
ATOM 5921 O O . LEU B 1 412 ? -15.117 25.039 -25.969 1.00 39.00 412 LEU B O 1
ATOM 5926 N N . GLY B 1 413 ? -16.855 24.381 -27.248 1.00 40.32 413 GLY B N 1
ATOM 5927 C CA . GLY B 1 413 ? -16.157 24.619 -28.495 1.00 36.26 413 GLY B CA 1
ATOM 5928 C C . GLY B 1 413 ? -16.197 26.074 -28.912 1.00 35.75 413 GLY B C 1
ATOM 5929 O O . GLY B 1 413 ? -17.278 26.655 -29.050 1.00 41.55 413 GLY B O 1
ATOM 5930 N N . LEU B 1 414 ? -15.028 26.675 -29.122 1.00 36.48 414 LEU B N 1
ATOM 5931 C CA . LEU B 1 414 ? -14.928 28.098 -29.407 1.00 28.02 414 LEU B CA 1
ATOM 5932 C C . LEU B 1 414 ? -14.144 28.331 -30.689 1.00 44.70 414 LEU B C 1
ATOM 5933 O O . LEU B 1 414 ? -13.236 27.568 -31.033 1.00 54.55 414 LEU B O 1
ATOM 5938 N N . TRP B 1 415 ? -14.510 29.400 -31.392 1.00 42.67 415 TRP B N 1
ATOM 5939 C CA . TRP B 1 415 ? -13.821 29.784 -32.614 1.00 36.69 415 TRP B CA 1
ATOM 5940 C C . TRP B 1 415 ? -12.444 30.354 -32.294 1.00 35.02 415 TRP B C 1
ATOM 5941 O O . TRP B 1 415 ? -12.234 30.989 -31.257 1.00 34.75 415 TRP B O 1
ATOM 5952 N N . ILE B 1 416 ? -11.498 30.118 -33.200 1.00 29.75 416 ILE B N 1
ATOM 5953 C CA . ILE B 1 416 ? -10.120 30.546 -32.991 1.00 31.69 416 ILE B CA 1
ATOM 5954 C C . ILE B 1 416 ? -9.711 31.535 -34.071 1.00 30.37 416 ILE B C 1
ATOM 5955 O O . ILE B 1 416 ? -9.462 32.713 -33.789 1.00 34.30 416 ILE B O 1
ATOM 5960 N N . ALA B 1 417 ? -9.633 31.067 -35.313 1.00 30.70 417 ALA B N 1
ATOM 5961 C CA . ALA B 1 417 ? -9.176 31.925 -36.394 1.00 38.47 417 ALA B CA 1
ATOM 5962 C C . ALA B 1 417 ? -9.706 31.401 -37.719 1.00 41.38 417 ALA B C 1
ATOM 5963 O O . ALA B 1 417 ? -9.980 30.207 -37.869 1.00 45.57 417 ALA B O 1
ATOM 5965 N N . ASN B 1 418 ? -9.857 32.317 -38.669 1.00 37.46 418 ASN B N 1
ATOM 5966 C CA . ASN B 1 418 ? -10.150 31.990 -40.053 1.00 33.56 418 ASN B CA 1
ATOM 5967 C C . ASN B 1 418 ? -8.910 32.246 -40.898 1.00 33.78 418 ASN B C 1
ATOM 5968 O O . ASN B 1 418 ? -8.039 33.042 -40.536 1.00 33.68 418 ASN B O 1
ATOM 5973 N N . SER B 1 419 ? -8.832 31.554 -42.030 1.00 46.43 419 SER B N 1
ATOM 5974 C CA . SER B 1 419 ? -7.673 31.682 -42.906 1.00 48.44 419 SER B CA 1
ATOM 5975 C C . SER B 1 419 ? -8.106 31.484 -44.347 1.00 49.42 419 SER B C 1
ATOM 5976 O O . SER B 1 419 ? -8.573 30.402 -44.713 1.00 52.74 419 SER B O 1
ATOM 5979 N N . SER B 1 420 ? -7.952 32.529 -45.155 1.00 55.73 420 SER B N 1
ATOM 5980 C CA . SER B 1 420 ? -8.133 32.443 -46.595 1.00 56.66 420 SER B CA 1
ATOM 5981 C C . SER B 1 420 ? -6.808 32.345 -47.337 1.00 57.63 420 SER B C 1
ATOM 5982 O O . SER B 1 420 ? -6.806 32.200 -48.563 1.00 54.81 420 SER B O 1
ATOM 5985 N N . ASP B 1 421 ? -5.685 32.419 -46.622 1.00 60.46 421 ASP B N 1
ATOM 5986 C CA . ASP B 1 421 ? -4.366 32.349 -47.236 1.00 67.17 421 ASP B CA 1
ATOM 5987 C C . ASP B 1 421 ? -3.595 31.144 -46.709 1.00 60.27 421 ASP B C 1
ATOM 5988 O O . ASP B 1 421 ? -2.532 31.296 -46.098 1.00 61.20 421 ASP B O 1
ATOM 5993 N N . GLY B 1 422 ? -4.128 29.945 -46.931 1.00 54.22 422 GLY B N 1
ATOM 5994 C CA . GLY B 1 422 ? -3.447 28.730 -46.540 1.00 53.24 422 GLY B CA 1
ATOM 5995 C C . GLY B 1 422 ? -3.574 28.420 -45.060 1.00 52.70 422 GLY B C 1
ATOM 5996 O O . GLY B 1 422 ? -4.356 29.021 -44.318 1.00 55.41 422 GLY B O 1
ATOM 5997 N N . GLU B 1 423 ? -2.774 27.446 -44.632 1.00 48.51 423 GLU B N 1
ATOM 5998 C CA . GLU B 1 423 ? -2.770 27.028 -43.239 1.00 47.22 423 GLU B CA 1
ATOM 5999 C C . GLU B 1 423 ? -2.132 28.098 -42.356 1.00 47.93 423 GLU B C 1
ATOM 6000 O O . GLU B 1 423 ? -1.364 28.948 -42.814 1.00 49.56 423 GLU B O 1
ATOM 6006 N N . ILE B 1 424 ? -2.462 28.044 -41.067 1.00 42.71 424 ILE B N 1
ATOM 6007 C CA . ILE B 1 424 ? -1.903 28.939 -40.061 1.00 36.87 424 ILE B CA 1
ATOM 6008 C C . ILE B 1 424 ? -1.056 28.114 -39.104 1.00 32.36 424 ILE B C 1
ATOM 6009 O O . ILE B 1 424 ? -1.495 27.059 -38.627 1.00 38.76 424 ILE B O 1
ATOM 6014 N N . ALA B 1 425 ? 0.155 28.589 -38.828 1.00 32.96 425 ALA B N 1
ATOM 6015 C CA . ALA B 1 425 ? 1.049 27.935 -37.882 1.00 47.37 425 ALA B CA 1
ATOM 6016 C C . ALA B 1 425 ? 0.735 28.425 -36.473 1.00 60.23 425 ALA B C 1
ATOM 6017 O O . ALA B 1 425 ? 0.822 29.627 -36.195 1.00 64.98 425 ALA B O 1
ATOM 6019 N N . ASN B 1 426 ? 0.366 27.493 -35.593 1.00 63.53 426 ASN B N 1
ATOM 6020 C CA . ASN B 1 426 ? 0.038 27.760 -34.195 1.00 65.24 426 ASN B CA 1
ATOM 6021 C C . ASN B 1 426 ? -1.067 28.803 -34.063 1.00 60.63 426 ASN B C 1
ATOM 6022 O O . ASN B 1 426 ? -0.807 29.924 -33.607 1.00 62.10 426 ASN B O 1
ATOM 6027 N N . PRO B 1 427 ? -2.304 28.484 -34.442 1.00 46.56 427 PRO B N 1
ATOM 6028 C CA . PRO B 1 427 ? -3.402 29.435 -34.235 1.00 42.13 427 PRO B CA 1
ATOM 6029 C C . PRO B 1 427 ? -3.867 29.421 -32.788 1.00 48.05 427 PRO B C 1
ATOM 6030 O O . PRO B 1 427 ? -3.897 28.376 -32.134 1.00 53.28 427 PRO B O 1
ATOM 6034 N N . ASN B 1 428 ? -4.231 30.600 -32.289 1.00 40.21 428 ASN B N 1
ATOM 6035 C CA . ASN B 1 428 ? -4.737 30.714 -30.929 1.00 39.73 428 ASN B CA 1
ATOM 6036 C C . ASN B 1 428 ? -5.500 32.022 -30.792 1.00 40.59 428 ASN B C 1
ATOM 6037 O O . ASN B 1 428 ? -5.207 33.003 -31.480 1.00 40.35 428 ASN B O 1
ATOM 6042 N N . LYS B 1 429 ? -6.484 32.020 -29.895 1.00 34.23 429 LYS B N 1
ATOM 6043 C CA . LYS B 1 429 ? -7.282 33.203 -29.614 1.00 28.02 429 LYS B CA 1
ATOM 6044 C C . LYS B 1 429 ? -7.509 33.309 -28.115 1.00 33.24 429 LYS B C 1
ATOM 6045 O O . LYS B 1 429 ? -7.759 32.304 -27.444 1.00 34.97 429 LYS B O 1
ATOM 6051 N N . ASP B 1 430 ? -7.418 34.531 -27.597 1.00 35.40 430 ASP B N 1
ATOM 6052 C CA . ASP B 1 430 ? -7.629 34.787 -26.180 1.00 26.91 430 ASP B CA 1
ATOM 6053 C C . ASP B 1 430 ? -9.077 35.185 -25.927 1.00 27.28 430 ASP B C 1
ATOM 6054 O O . ASP B 1 430 ? -9.600 36.102 -26.569 1.00 36.68 430 ASP B O 1
ATOM 6059 N N . TYR B 1 431 ? -9.719 34.485 -25.001 1.00 26.69 431 TYR B N 1
ATOM 6060 C CA . TYR B 1 431 ? -10.998 34.881 -24.436 1.00 26.89 431 TYR B CA 1
ATOM 6061 C C . TYR B 1 431 ? -10.784 35.287 -22.981 1.00 26.23 431 TYR B C 1
ATOM 6062 O O . TYR B 1 431 ? -9.681 35.184 -22.437 1.00 25.62 431 TYR B O 1
ATOM 6071 N N . CYS B 1 432 ? -11.855 35.751 -22.347 1.00 26.39 432 CYS B N 1
ATOM 6072 C CA . CYS B 1 432 ? -11.837 36.096 -20.934 1.00 25.79 432 CYS B CA 1
ATOM 6073 C C . CYS B 1 432 ? -12.930 35.312 -20.226 1.00 25.41 432 CYS B C 1
ATOM 6074 O O . CYS B 1 432 ? -14.084 35.310 -20.668 1.00 25.99 432 CYS B O 1
ATOM 6077 N N . LEU B 1 433 ? -12.561 34.643 -19.137 1.00 24.46 433 LEU B N 1
ATOM 6078 C CA . LEU B 1 433 ? -13.463 33.777 -18.389 1.00 23.99 433 LEU B CA 1
ATOM 6079 C C . LEU B 1 433 ? -13.793 34.439 -17.059 1.00 23.65 433 LEU B C 1
ATOM 6080 O O . LEU B 1 433 ? -12.896 34.681 -16.243 1.00 23.05 433 LEU B O 1
ATOM 6085 N N . TYR B 1 434 ? -15.073 34.724 -16.842 1.00 24.04 434 TYR B N 1
ATOM 6086 C CA . TYR B 1 434 ? -15.544 35.384 -15.634 1.00 23.83 434 TYR B CA 1
ATOM 6087 C C . TYR B 1 434 ? -16.457 34.453 -14.851 1.00 23.31 434 TYR B C 1
ATOM 6088 O O . TYR B 1 434 ? -17.243 33.700 -15.436 1.00 23.57 434 TYR B O 1
ATOM 6097 N N . GLU B 1 435 ? -16.346 34.505 -13.526 1.00 22.59 435 GLU B N 1
ATOM 6098 C CA . GLU B 1 435 ? -17.317 33.870 -12.646 1.00 26.28 435 GLU B CA 1
ATOM 6099 C C . GLU B 1 435 ? -18.354 34.916 -12.257 1.00 39.06 435 GLU B C 1
ATOM 6100 O O . GLU B 1 435 ? -18.025 35.907 -11.594 1.00 39.18 435 GLU B O 1
ATOM 6106 N N . THR B 1 436 ? -19.598 34.705 -12.681 1.00 40.95 436 THR B N 1
ATOM 6107 C CA . THR B 1 436 ? -20.657 35.688 -12.488 1.00 35.49 436 THR B CA 1
ATOM 6108 C C . THR B 1 436 ? -21.473 35.447 -11.226 1.00 34.48 436 THR B C 1
ATOM 6109 O O . THR B 1 436 ? -21.903 36.410 -10.584 1.00 49.40 436 THR B O 1
ATOM 6113 N N . LYS B 1 437 ? -21.704 34.189 -10.857 1.00 23.98 437 LYS B N 1
ATOM 6114 C CA . LYS B 1 437 ? -22.463 33.849 -9.660 1.00 25.73 437 LYS B CA 1
ATOM 6115 C C . LYS B 1 437 ? -21.714 32.765 -8.902 1.00 21.25 437 LYS B C 1
ATOM 6116 O O . LYS B 1 437 ? -21.484 31.676 -9.437 1.00 24.11 437 LYS B O 1
ATOM 6122 N N . ALA B 1 438 ? -21.337 33.062 -7.672 1.00 20.57 438 ALA B N 1
ATOM 6123 C CA . ALA B 1 438 ? -20.624 32.108 -6.840 1.00 24.07 438 ALA B CA 1
ATOM 6124 C C . ALA B 1 438 ? -21.603 31.313 -5.982 1.00 28.43 438 ALA B C 1
ATOM 6125 O O . ALA B 1 438 ? -22.706 31.785 -5.690 1.00 38.85 438 ALA B O 1
ATOM 6127 N N . PRO B 1 439 ? -21.236 30.095 -5.580 1.00 21.68 439 PRO B N 1
ATOM 6128 C CA . PRO B 1 439 ? -22.102 29.334 -4.675 1.00 23.26 439 PRO B CA 1
ATOM 6129 C C . PRO B 1 439 ? -22.258 30.043 -3.338 1.00 32.66 439 PRO B C 1
ATOM 6130 O O . PRO B 1 439 ? -21.386 30.802 -2.906 1.00 29.02 439 PRO B O 1
ATOM 6134 N N . SER B 1 440 ? -23.391 29.788 -2.685 1.00 36.08 440 SER B N 1
ATOM 6135 C CA . SER B 1 440 ? -23.718 30.468 -1.437 1.00 36.84 440 SER B CA 1
ATOM 6136 C C . SER B 1 440 ? -22.682 30.153 -0.367 1.00 26.71 440 SER B C 1
ATOM 6137 O O . SER B 1 440 ? -22.452 28.986 -0.034 1.00 25.84 440 SER B O 1
ATOM 6140 N N . GLY B 1 441 ? -22.059 31.197 0.170 1.00 28.31 441 GLY B N 1
ATOM 6141 C CA . GLY B 1 441 ? -21.011 31.048 1.155 1.00 30.43 441 GLY B CA 1
ATOM 6142 C C . GLY B 1 441 ? -19.602 31.101 0.609 1.00 22.83 441 GLY B C 1
ATOM 6143 O O . GLY B 1 441 ? -18.658 30.813 1.354 1.00 16.49 441 GLY B O 1
ATOM 6144 N N . TYR B 1 442 ? -19.428 31.459 -0.662 1.00 23.84 442 TYR B N 1
ATOM 6145 C CA . TYR B 1 442 ? -18.120 31.509 -1.294 1.00 15.38 442 TYR B CA 1
ATOM 6146 C C . TYR B 1 442 ? -17.945 32.840 -2.012 1.00 21.12 442 TYR B C 1
ATOM 6147 O O . TYR B 1 442 ? -18.917 33.467 -2.441 1.00 23.68 442 TYR B O 1
ATOM 6156 N N . VAL B 1 443 ? -16.690 33.265 -2.138 1.00 21.62 443 VAL B N 1
ATOM 6157 C CA . VAL B 1 443 ? -16.330 34.519 -2.792 1.00 21.66 443 VAL B CA 1
ATOM 6158 C C . VAL B 1 443 ? -15.721 34.188 -4.147 1.00 20.39 443 VAL B C 1
ATOM 6159 O O . VAL B 1 443 ? -14.657 33.563 -4.215 1.00 21.64 443 VAL B O 1
ATOM 6163 N N . ALA B 1 444 ? -16.379 34.636 -5.216 1.00 23.11 444 ALA B N 1
ATOM 6164 C CA . ALA B 1 444 ? -16.001 34.258 -6.573 1.00 24.32 444 ALA B CA 1
ATOM 6165 C C . ALA B 1 444 ? -14.537 34.574 -6.864 1.00 19.22 444 ALA B C 1
ATOM 6166 O O . ALA B 1 444 ? -13.966 35.538 -6.348 1.00 18.73 444 ALA B O 1
ATOM 6168 N N . GLY B 1 445 ? -13.931 33.742 -7.708 1.00 23.50 445 GLY B N 1
ATOM 6169 C CA . GLY B 1 445 ? -12.544 33.905 -8.077 1.00 26.60 445 GLY B CA 1
ATOM 6170 C C . GLY B 1 445 ? -12.351 34.988 -9.114 1.00 27.62 445 GLY B C 1
ATOM 6171 O O . GLY B 1 445 ? -13.298 35.479 -9.749 1.00 27.85 445 GLY B O 1
ATOM 6172 N N . PRO B 1 446 ? -11.095 35.380 -9.306 1.00 25.84 446 PRO B N 1
ATOM 6173 C CA . PRO B 1 446 ? -10.784 36.471 -10.233 1.00 33.51 446 PRO B CA 1
ATOM 6174 C C . PRO B 1 446 ? -10.871 36.021 -11.687 1.00 32.02 446 PRO B C 1
ATOM 6175 O O . PRO B 1 446 ? -10.980 34.835 -12.000 1.00 23.16 446 PRO B O 1
ATOM 6179 N N . VAL B 1 447 ? -10.812 37.011 -12.581 1.00 40.67 447 VAL B N 1
ATOM 6180 C CA . VAL B 1 447 ? -10.897 36.735 -14.009 1.00 35.12 447 VAL B CA 1
ATOM 6181 C C . VAL B 1 447 ? -9.691 35.913 -14.458 1.00 33.51 447 VAL B C 1
ATOM 6182 O O . VAL B 1 447 ? -8.586 36.032 -13.913 1.00 37.03 447 VAL B O 1
ATOM 6186 N N . GLN B 1 448 ? -9.910 35.059 -15.456 1.00 22.00 448 GLN B N 1
ATOM 6187 C CA . GLN B 1 448 ? -8.846 34.269 -16.058 1.00 27.51 448 GLN B CA 1
ATOM 6188 C C . GLN B 1 448 ? -8.855 34.459 -17.566 1.00 30.60 448 GLN B C 1
ATOM 6189 O O . GLN B 1 448 ? -9.894 34.289 -18.212 1.00 23.15 448 GLN B O 1
ATOM 6195 N N . LYS B 1 449 ? -7.697 34.810 -18.118 1.00 36.96 449 LYS B N 1
ATOM 6196 C CA . LYS B 1 449 ? -7.501 34.793 -19.559 1.00 39.24 449 LYS B CA 1
ATOM 6197 C C . LYS B 1 449 ? -7.299 33.355 -20.018 1.00 32.29 449 LYS B C 1
ATOM 6198 O O . LYS B 1 449 ? -6.497 32.617 -19.438 1.00 35.02 449 LYS B O 1
ATOM 6204 N N . VAL B 1 450 ? -8.034 32.951 -21.050 1.00 28.15 450 VAL B N 1
ATOM 6205 C CA . VAL B 1 450 ? -7.987 31.587 -21.560 1.00 23.97 450 VAL B CA 1
ATOM 6206 C C . VAL B 1 450 ? -7.520 31.625 -23.009 1.00 27.81 450 VAL B C 1
ATOM 6207 O O . VAL B 1 450 ? -7.978 32.462 -23.797 1.00 29.75 450 VAL B O 1
ATOM 6211 N N . ASN B 1 451 ? -6.602 30.726 -23.353 1.00 23.92 451 ASN B N 1
ATOM 6212 C CA . ASN B 1 451 ? -6.014 30.653 -24.685 1.00 30.00 451 ASN B CA 1
ATOM 6213 C C . ASN B 1 451 ? -6.494 29.373 -25.356 1.00 31.72 451 ASN B C 1
ATOM 6214 O O . ASN B 1 451 ? -6.166 28.272 -24.901 1.00 30.72 451 ASN B O 1
ATOM 6219 N N . ILE B 1 452 ? -7.262 29.517 -26.434 1.00 25.23 452 ILE B N 1
ATOM 6220 C CA . ILE B 1 452 ? -7.860 28.377 -27.119 1.00 25.36 452 ILE B CA 1
ATOM 6221 C C . ILE B 1 452 ? -6.953 27.950 -28.264 1.00 34.61 452 ILE B C 1
ATOM 6222 O O . ILE B 1 452 ? -6.491 28.785 -29.050 1.00 32.74 452 ILE B O 1
ATOM 6227 N N . THR B 1 453 ? -6.699 26.647 -28.359 1.00 33.15 453 THR B N 1
ATOM 6228 C CA . THR B 1 453 ? -5.869 26.064 -29.398 1.00 25.60 453 THR B CA 1
ATOM 6229 C C . THR B 1 453 ? -6.648 24.996 -30.160 1.00 25.85 453 THR B C 1
ATOM 6230 O O . THR B 1 453 ? -7.507 24.319 -29.582 1.00 32.93 453 THR B O 1
ATOM 6234 N N . PRO B 1 454 ? -6.381 24.829 -31.457 1.00 26.42 454 PRO B N 1
ATOM 6235 C CA . PRO B 1 454 ? -7.242 23.967 -32.279 1.00 26.76 454 PRO B CA 1
ATOM 6236 C C . PRO B 1 454 ? -7.154 22.503 -31.875 1.00 28.19 454 PRO B C 1
ATOM 6237 O O . PRO B 1 454 ? -6.097 22.010 -31.476 1.00 33.59 454 PRO B O 1
ATOM 6241 N N . GLY B 1 455 ? -8.278 21.815 -31.988 1.00 26.33 455 GLY B N 1
ATOM 6242 C CA . GLY B 1 455 ? -8.316 20.376 -31.800 1.00 25.99 455 GLY B CA 1
ATOM 6243 C C . GLY B 1 455 ? -8.984 19.975 -30.499 1.00 25.39 455 GLY B C 1
ATOM 6244 O O . GLY B 1 455 ? -8.773 20.593 -29.448 1.00 28.55 455 GLY B O 1
ATOM 6245 N N . THR B 1 456 ? -9.799 18.919 -30.567 1.00 29.62 456 THR B N 1
ATOM 6246 C CA . THR B 1 456 ? -10.385 18.361 -29.356 1.00 30.98 456 THR B CA 1
ATOM 6247 C C . THR B 1 456 ? -9.334 17.708 -28.469 1.00 38.82 456 THR B C 1
ATOM 6248 O O . THR B 1 456 ? -9.606 17.446 -27.293 1.00 42.77 456 THR B O 1
ATOM 6252 N N . THR B 1 457 ? -8.141 17.443 -29.008 1.00 45.22 457 THR B N 1
ATOM 6253 C CA . THR B 1 457 ? -7.038 16.928 -28.210 1.00 44.27 457 THR B CA 1
ATOM 6254 C C . THR B 1 457 ? -6.341 18.021 -27.413 1.00 49.06 457 THR B C 1
ATOM 6255 O O . THR B 1 457 ? -5.709 17.721 -26.394 1.00 66.87 457 THR B O 1
ATOM 6259 N N . ALA B 1 458 ? -6.440 19.276 -27.854 1.00 38.75 458 ALA B N 1
ATOM 6260 C CA . ALA B 1 458 ? -5.839 20.408 -27.161 1.00 23.43 458 ALA B CA 1
ATOM 6261 C C . ALA B 1 458 ? -6.848 21.154 -26.296 1.00 25.59 458 ALA B C 1
ATOM 6262 O O . ALA B 1 458 ? -6.743 22.376 -26.137 1.00 29.92 458 ALA B O 1
ATOM 6264 N N . LYS B 1 459 ? -7.827 20.443 -25.738 1.00 23.18 459 LYS B N 1
ATOM 6265 C CA . LYS B 1 459 ? -8.837 21.089 -24.914 1.00 22.75 459 LYS B CA 1
ATOM 6266 C C . LYS B 1 459 ? -8.178 21.779 -23.728 1.00 26.99 459 LYS B C 1
ATOM 6267 O O . LYS B 1 459 ? -7.233 21.259 -23.128 1.00 31.14 459 LYS B O 1
ATOM 6273 N N . LEU B 1 460 ? -8.656 22.978 -23.414 1.00 30.29 460 LEU B N 1
ATOM 6274 C CA . LEU B 1 460 ? -8.107 23.753 -22.311 1.00 26.60 460 LEU B CA 1
ATOM 6275 C C . LEU B 1 460 ? -8.903 23.456 -21.048 1.00 31.69 460 LEU B C 1
ATOM 6276 O O . LEU B 1 460 ? -10.129 23.612 -21.028 1.00 35.55 460 LEU B O 1
ATOM 6281 N N . VAL B 1 461 ? -8.208 23.017 -20.003 1.00 30.93 461 VAL B N 1
ATOM 6282 C CA . VAL B 1 461 ? -8.817 22.722 -18.712 1.00 25.07 461 VAL B CA 1
ATOM 6283 C C . VAL B 1 461 ? -8.435 23.839 -17.752 1.00 27.41 461 VAL B C 1
ATOM 6284 O O . VAL B 1 461 ? -7.245 24.092 -17.523 1.00 26.72 461 VAL B O 1
ATOM 6288 N N . VAL B 1 462 ? -9.440 24.510 -17.200 1.00 30.47 462 VAL B N 1
ATOM 6289 C CA . VAL B 1 462 ? -9.239 25.620 -16.277 1.00 27.81 462 VAL B CA 1
ATOM 6290 C C . VAL B 1 462 ? -9.868 25.235 -14.947 1.00 29.60 462 VAL B C 1
ATOM 6291 O O . VAL B 1 462 ? -11.097 25.136 -14.838 1.00 24.90 462 VAL B O 1
ATOM 6295 N N . ASP B 1 463 ? -9.031 25.013 -13.937 1.00 34.31 463 ASP B N 1
ATOM 6296 C CA . ASP B 1 463 ? -9.508 24.743 -12.583 1.00 33.00 463 ASP B CA 1
ATOM 6297 C C . ASP B 1 463 ? -9.806 26.079 -11.915 1.00 29.75 463 ASP B C 1
ATOM 6298 O O . ASP B 1 463 ? -8.898 26.787 -11.474 1.00 30.88 463 ASP B O 1
ATOM 6303 N N . PHE B 1 464 ? -11.084 26.432 -11.850 1.00 24.67 464 PHE B N 1
ATOM 6304 C CA . PHE B 1 464 ? -11.527 27.708 -11.303 1.00 24.28 464 PHE B CA 1
ATOM 6305 C C . PHE B 1 464 ? -11.989 27.482 -9.867 1.00 27.97 464 PHE B C 1
ATOM 6306 O O . PHE B 1 464 ? -12.976 26.777 -9.631 1.00 31.60 464 PHE B O 1
ATOM 6314 N N . GLU B 1 465 ? -11.291 28.164 -8.933 1.00 23.09 465 GLU B N 1
ATOM 6315 C CA . GLU B 1 465 ? -11.500 28.040 -7.465 1.00 28.30 465 GLU B CA 1
ATOM 6316 C C . GLU B 1 465 ? -12.208 29.227 -6.803 1.00 29.37 465 GLU B C 1
ATOM 6317 O O . GLU B 1 465 ? -11.985 30.323 -7.266 1.00 21.61 465 GLU B O 1
ATOM 6323 N N . ASN B 1 466 ? -12.776 29.068 -5.621 1.00 31.01 466 ASN B N 1
ATOM 6324 C CA . ASN B 1 466 ? -13.582 30.120 -4.947 1.00 33.62 466 ASN B CA 1
ATOM 6325 C C . ASN B 1 466 ? -13.104 30.220 -3.456 1.00 30.44 466 ASN B C 1
ATOM 6326 O O . ASN B 1 466 ? -13.120 29.158 -2.864 1.00 31.40 466 ASN B O 1
ATOM 6331 N N . THR B 1 467 ? -12.565 31.354 -2.857 1.00 29.96 467 THR B N 1
ATOM 6332 C CA . THR B 1 467 ? -12.354 31.360 -1.421 1.00 38.90 467 THR B CA 1
ATOM 6333 C C . THR B 1 467 ? -13.678 31.167 -0.682 1.00 37.08 467 THR B C 1
ATOM 6334 O O . THR B 1 467 ? -14.765 31.260 -1.256 1.00 30.95 467 THR B O 1
ATOM 6338 N N . LYS B 1 468 ? -13.575 30.899 0.619 1.00 41.28 468 LYS B N 1
ATOM 6339 C CA . LYS B 1 468 ? -14.723 30.513 1.440 1.00 44.15 468 LYS B CA 1
ATOM 6340 C C . LYS B 1 468 ? -14.725 31.339 2.722 1.00 66.09 468 LYS B C 1
ATOM 6341 O O . LYS B 1 468 ? -14.013 31.010 3.676 1.00 94.54 468 LYS B O 1
ATOM 6347 N N . LYS B 1 469 ? -15.519 32.407 2.737 1.00 46.37 469 LYS B N 1
ATOM 6348 C CA . LYS B 1 469 ? -15.776 33.183 3.950 1.00 36.36 469 LYS B CA 1
ATOM 6349 C C . LYS B 1 469 ? -16.864 34.216 3.685 1.00 32.25 469 LYS B C 1
ATOM 6350 O O . LYS B 1 469 ? -17.238 34.453 2.537 1.00 29.38 469 LYS B O 1
#